Protein AF-0000000072267196 (afdb_homodimer)

Radius of gyration: 27.53 Å; Cα contacts (8 Å, |Δi|>4): 2203; chains: 2; bounding box: 63×78×70 Å

Sequence (856 aa):
MTDLLLGQVLSFTADPFLEGEAAARHESHGAVLVEDGRIAAVGSAEALRAAHPRARVTDYGQALISAGFIDAHVHYPQTAIIASWGKRLIDWLETYTFPEEMRFGDPAYAAEISGRYLDLTLAHGTTTVCSYATIHPESVDAFFEAAAARGLRAYAGKTCMDRNAPEGLRDTAESAYADSKRLLERWHGQGRLSYVITPRFSPTSTPEQLAALGALWREHPDCLMQTHLSEQLDEIEWVKALHPQARDYLDTYEAQGLLREGAVFGHAIHLAPRERARLAEAGASLVHCPTSNTFIGSGLFDMGLVAEGIRVGLATDTGGGSSFSMLRTMAAAYEIGQLRGQALHPAQLWWLATAGSARALRAEDRIGNLAPGMEADLVVVDLASTPAIAQATGRAETIWQALFPTIMMGDDRAIRAVWVNGAPAPRGMTDLLLGQVLSFTADPFLEGEAAARHESHGAVLVEDGRIAAVGSAEALRAAHPRARVTDYGQALISAGFIDAHVHYPQTAIIASWGKRLIDWLETYTFPEEMRFGDPAYAAEISGRYLDLTLAHGTTTVCSYATIHPESVDAFFEAAAARGLRAYAGKTCMDRNAPEGLRDTAESAYADSKRLLERWHGQGRLSYVITPRFSPTSTPEQLAALGALWREHPDCLMQTHLSEQLDEIEWVKALHPQARDYLDTYEAQGLLREGAVFGHAIHLAPRERARLAEAGASLVHCPTSNTFIGSGLFDMGLVAEGIRVGLATDTGGGSSFSMLRTMAAAYEIGQLRGQALHPAQLWWLATAGSARALRAEDRIGNLAPGMEADLVVVDLASTPAIAQATGRAETIWQALFPTIMMGDDRAIRAVWVNGAPAPRG

Solvent-accessible surface area (backbone atoms only — not comparable to full-atom values): 40323 Å² total; per-residue (Å²): 118,45,38,33,41,34,14,16,30,46,31,63,84,50,57,32,88,79,58,34,66,75,14,49,44,77,34,77,61,6,26,41,32,29,43,88,27,16,23,64,40,70,48,45,32,67,61,50,44,68,75,40,74,82,40,49,73,47,79,51,57,82,22,36,36,32,31,13,30,27,32,55,38,30,29,53,63,30,52,60,52,28,44,60,84,60,54,40,67,71,57,34,36,65,71,51,46,52,64,50,44,51,52,24,66,38,49,67,54,18,34,51,44,31,44,52,42,53,51,52,26,41,47,36,26,35,45,30,42,29,27,40,41,27,78,30,68,40,24,39,54,22,35,53,52,44,32,56,76,63,51,33,42,37,33,35,18,47,26,32,29,52,38,90,53,58,84,85,58,49,56,40,38,64,52,44,35,53,50,46,50,54,50,34,72,67,38,39,68,48,84,54,29,36,36,26,50,25,50,51,34,71,74,25,29,46,70,64,31,43,32,34,47,16,52,52,43,67,76,38,72,88,44,38,36,38,36,53,37,42,41,36,71,70,56,46,53,51,40,43,71,77,37,72,85,42,91,47,75,63,41,64,37,46,77,29,58,58,64,34,65,48,23,31,31,36,44,49,37,65,63,51,74,66,49,52,54,49,37,33,74,38,50,23,17,37,28,44,26,38,36,19,24,30,57,37,30,39,50,61,58,63,74,69,47,47,81,65,64,28,40,48,16,22,17,31,27,32,26,62,3,51,45,70,34,59,36,49,27,38,30,36,42,34,23,36,24,17,59,72,75,40,62,62,49,62,57,40,44,53,32,23,32,11,37,28,13,17,48,30,66,75,33,54,82,40,35,26,42,66,45,62,72,15,43,25,35,27,19,27,32,36,52,51,52,44,74,73,32,31,56,33,28,70,77,42,86,45,70,60,52,26,43,36,27,34,33,55,63,38,55,51,71,19,41,72,44,33,28,40,49,52,36,78,51,82,78,126,121,44,38,32,41,33,14,16,31,47,32,63,84,50,58,34,88,79,58,35,69,77,15,49,45,76,34,77,60,6,27,41,31,30,42,87,28,17,22,64,38,68,48,44,32,68,61,51,45,69,75,40,74,81,40,50,74,46,77,52,58,82,21,37,36,32,32,13,30,27,32,56,37,30,30,54,64,30,53,60,50,29,45,59,83,60,54,40,68,70,56,33,35,66,71,51,45,51,63,51,43,53,51,24,67,38,50,67,52,19,34,52,44,31,44,51,42,52,50,53,25,40,48,35,26,35,47,29,43,27,26,39,40,29,77,31,67,39,24,39,53,22,36,52,53,44,32,56,75,62,52,32,43,37,33,34,18,47,26,32,30,53,38,89,54,57,83,84,58,48,58,41,38,66,54,44,35,53,51,46,48,54,50,32,71,66,40,41,67,48,83,53,29,37,36,26,50,26,50,51,35,70,74,24,28,48,72,65,32,44,32,34,48,15,51,52,42,66,75,36,72,88,44,37,35,38,35,53,37,42,40,35,71,70,57,46,53,50,39,43,69,78,36,71,84,41,91,49,76,63,42,63,36,46,78,29,58,58,65,34,66,48,24,31,30,36,44,49,37,63,64,52,73,66,49,53,55,51,36,32,74,38,50,24,18,37,27,43,27,38,36,19,23,29,57,37,30,39,53,62,57,63,74,67,48,48,80,64,63,28,40,49,15,24,18,31,28,32,26,62,3,48,45,70,35,59,36,49,25,37,32,36,42,33,23,38,24,17,60,72,74,38,61,61,48,61,56,42,42,53,32,23,31,11,36,28,12,18,48,30,67,73,34,54,81,40,36,26,42,66,45,63,73,13,42,25,34,27,20,28,34,37,51,52,53,43,73,75,32,32,55,33,27,70,78,43,86,46,71,60,51,27,44,38,28,34,33,57,63,36,56,52,72,19,43,71,44,33,28,39,48,52,35,78,51,83,78,126

Secondary structure (DSSP, 8-state):
-EEEEEEEEEEESS-HHHHGGGGEEEEEEEEEEEETTEEEEEEEHHHHHHH-TTSEEEEEEEEEEEEPEEEEEEEGGGGGGTT--S--HHHHIIIIIHHHHGGGGSHHHHHHHHHHHHHHHHHTTEEEEEEE--SSHHHHHHHHHHHHHTT-EEEEE-EE--SSS-GGG---HHHHHHHHHHHHHHHTTSTTEEEEEEE--GGGS-HHHHHHHHHHHHH-TTSEEEEEES--HHHHHHHHHH-TTSSSHHHHHHTTT--STTEEEEE--S--HHHHHHHHHHT-EEEE-HHHHHHTT-----GGGGGGT-EEEE---BTTBS-S-HHHHHHHHHHHHHHTT----HHHHHHHTTHHHHHHTT-TTTSSS--TTSB--EEEE-TT-SHHHHHHHTT--SHHHHHHHHHHH--GGGEEEEEETTEEPP--/-EEEEEEEEEEESS-HHHHGGGGEEEEEEEEEEEETTEEEEEEEHHHHHHH-TTSEEEEEEEEEEEEPEEEEEEEGGGGGGTT--S--HHHHIIIIIHHHHGGGGSHHHHHHHHHHHHHHHHHTTEEEEEEE--SSHHHHHHHHHHHHHTT-EEEEE-EE--SSS-GGG---HHHHHHHHHHHHHHHTTSTTEEEEEEE--GGGS-HHHHHHHHHHHHH-TTSEEEEEES--HHHHHHHHHH-TTSSSHHHHHHTTT--STTEEEEE--S--HHHHHHHHHHT-EEEE-HHHHHHTT-----GGGGGGT-EEEE---BTTBS-S-HHHHHHHHHHHHHHTT----HHHHHHHTTHHHHHHTT-TTTSSS--TTSB--EEEE-TT-SHHHHHHHTT--SHHHHHHHHHHH--GGGEEEEEETTEEPP--

pLDDT: mean 97.45, std 3.54, range [54.38, 98.94]

Nearest PDB structures (foldseek):
  6ohb-assembly2_D  TM=9.753E-01  e=1.524E-58  Escherichia coli K-12
  6ohc-assembly1_A  TM=9.706E-01  e=4.077E-57  Escherichia coli K-12
  6ohc-assembly2_D  TM=9.686E-01  e=9.713E-57  Escherichia coli K-12
  2ood-assembly1_A-2  TM=9.700E-01  e=2.122E-53  Bradyrhizobium diazoefficiens USDA 110
  3e0l-assembly1_B  TM=8.965E-01  e=8.845E-38  Homo sapiens

Foldseek 3Di:
DKEKEWEKEKFACDACVVVNPVRIDIDQTKIFIDDQQFTADIGHPVVVCVVCVPHHYDYPYHWYKWFFFEAQEAALLLQVQFPPDDAFDLCLCQPRVQVSLLVQLDLVVLLVSLLVLVQQLVLQRHQEYAHEHAQHLSNVVSNLVNNVVQLGQYEYEYEAFADPGDPSGHDDLVCLLVSRLVSQVVFDPPRNYHYESHHAFDLGADLSNLLSSLVSCVVPVVHAYEYEFQQAPVVFVSNCVRCVPAPGRVSSNVVSNQFAARYEYERCAHDDPVRLLRNQVRQAAYEHQQQLCVRNVRAAHDPCSVVVRHQYAYHQRPNSGNGSHLLQRLQSNQVSCVVVVHRDQPSNSLQRRFQSSCVNNVNNQAGRGNDRPHRPWMWIFALCQDVVSVVQQVPPPDPRSSNVSCSNPNGSSRTPWTDRSSHTGDND/DKEKEWEKEKFACDACVVVNPVRIDIDQTKIFIFDQQFTADIGHPVVVCVVCVPHHYDYPYHWYKWFFFEAQEAALLLQVQFPPDDAFDLCLCQPRVQVSLLVQLDLVVLLVSLLVLVQQLVLQRHQEYAHEHAQHLSNVVSNLVNNVVQLGQYEYEYEAFADPGDPSRHDDLVCLLVSRLVSQVVFDPDRNYHYESHHAFDLGADLSNLLSSLVSCVVPVVHAYEYEFQQAPVVFVSNCVRCVPAPGRVSSNVVSNQFAARYEYERCAHDDPVRLLRNQVRQAAYEHQQQLCVRNVRAAHDPCSVVVRHQYAYHQRGNSGNGSHLLQRLQSNQVSCVVVVHRDQPSNSLQRRFQSSCVNNVNNQAGRGNDRPHRPWMWIFALCQDVVSVVQQVPPPDPRSSNVSCSNPNGSSRTPWTDRSSHTGDND

Organism: Cereibacter sphaeroides (strain ATCC 17023 / DSM 158 / JCM 6121 / CCUG 31486 / LMG 2827 / NBRC 12203 / NCIMB 8253 / ATH 2.4.1.) (NCBI:txid272943)

Structure (mmCIF, N/CA/C/O backbone):
data_AF-0000000072267196-model_v1
#
loop_
_entity.id
_entity.type
_entity.pdbx_description
1 polymer 'Guanine deaminase'
#
loop_
_atom_site.group_PDB
_atom_site.id
_atom_site.type_symbol
_atom_site.label_atom_id
_atom_site.label_alt_id
_atom_site.label_comp_id
_atom_site.label_asym_id
_atom_site.label_entity_id
_atom_site.label_seq_id
_atom_site.pdbx_PDB_ins_code
_atom_site.Cartn_x
_atom_site.Cartn_y
_atom_site.Cartn_z
_atom_site.occupancy
_atom_site.B_iso_or_equiv
_atom_site.auth_seq_id
_atom_site.auth_comp_id
_atom_site.auth_asym_id
_atom_site.auth_atom_id
_atom_site.pdbx_PDB_model_num
ATOM 1 N N . MET A 1 1 ? -4.094 -38.875 11.711 1 75.25 1 MET A N 1
ATOM 2 C CA . MET A 1 1 ? -4.465 -37.969 12.773 1 75.25 1 MET A CA 1
ATOM 3 C C . MET A 1 1 ? -5.438 -36.906 12.258 1 75.25 1 MET A C 1
ATOM 5 O O . MET A 1 1 ? -5.312 -36.438 11.125 1 75.25 1 MET A O 1
ATOM 9 N N . THR A 1 2 ? -6.559 -36.812 12.867 1 94 2 THR A N 1
ATOM 10 C CA . THR A 1 2 ? -7.672 -35.938 12.516 1 94 2 THR A CA 1
ATOM 11 C C . THR A 1 2 ? -7.621 -34.656 13.336 1 94 2 THR A C 1
ATOM 13 O O . THR A 1 2 ? -7.512 -34.688 14.562 1 94 2 THR A O 1
ATOM 16 N N . ASP A 1 3 ? -7.426 -33.531 12.688 1 98.38 3 ASP A N 1
ATOM 17 C CA . ASP A 1 3 ? -7.383 -32.219 13.336 1 98.38 3 ASP A CA 1
ATOM 18 C C . ASP A 1 3 ? -8.68 -31.453 13.102 1 98.38 3 ASP A C 1
ATOM 20 O O . ASP A 1 3 ? -9.227 -31.469 12 1 98.38 3 ASP A O 1
ATOM 24 N N . LEU A 1 4 ? -9.188 -30.906 14.141 1 98.81 4 LEU A N 1
ATOM 25 C CA . LEU A 1 4 ? -10.344 -30.031 14.055 1 98.81 4 LEU A CA 1
ATOM 26 C C . LEU A 1 4 ? -9.969 -28.594 14.398 1 98.81 4 LEU A C 1
ATOM 28 O O . LEU A 1 4 ? -9.602 -28.297 15.539 1 98.81 4 LEU A O 1
ATOM 32 N N . LEU A 1 5 ? -9.961 -27.703 13.445 1 98.88 5 LEU A N 1
ATOM 33 C CA . LEU A 1 5 ? -9.609 -26.297 13.609 1 98.88 5 LEU A CA 1
ATOM 34 C C . LEU A 1 5 ? -10.852 -25.453 13.805 1 98.88 5 LEU A C 1
ATOM 36 O O . LEU A 1 5 ? -11.727 -25.406 12.93 1 98.88 5 LEU A O 1
ATOM 40 N N . LEU A 1 6 ? -10.969 -24.828 14.93 1 98.81 6 LEU A N 1
ATOM 41 C CA . LEU A 1 6 ? -12.125 -24 15.242 1 98.81 6 LEU A CA 1
ATOM 42 C C . LEU A 1 6 ? -11.82 -22.531 15 1 98.81 6 LEU A C 1
ATOM 44 O O . LEU A 1 6 ? -10.695 -22.078 15.227 1 98.81 6 LEU A O 1
ATOM 48 N N . GLY A 1 7 ? -12.734 -21.719 14.547 1 98.75 7 GLY A N 1
ATOM 49 C CA . GLY A 1 7 ? -12.68 -20.281 14.289 1 98.75 7 GLY A CA 1
ATOM 50 C C . GLY A 1 7 ? -13.789 -19.812 13.367 1 98.75 7 GLY A C 1
ATOM 51 O O . GLY A 1 7 ? -14.742 -20.547 13.102 1 98.75 7 GLY A O 1
ATOM 52 N N . GLN A 1 8 ? -13.742 -18.578 13.008 1 98.81 8 GLN A N 1
ATOM 53 C CA . GLN A 1 8 ? -14.562 -18.188 11.867 1 98.81 8 GLN A CA 1
ATOM 54 C C . GLN A 1 8 ? -14.102 -18.891 10.594 1 98.81 8 GLN A C 1
ATOM 56 O O . GLN A 1 8 ? -12.906 -19.156 10.422 1 98.81 8 GLN A O 1
ATOM 61 N N . VAL A 1 9 ? -15.016 -19.25 9.742 1 98.88 9 VAL A N 1
ATOM 62 C CA . VAL A 1 9 ? -14.648 -19.953 8.516 1 98.88 9 VAL A CA 1
ATOM 63 C C . VAL A 1 9 ? -15.219 -19.219 7.309 1 98.88 9 VAL A C 1
ATOM 65 O O . VAL A 1 9 ? -16.406 -18.844 7.301 1 98.88 9 VAL A O 1
ATOM 68 N N . LEU A 1 10 ? -14.406 -18.906 6.352 1 98.88 10 LEU A N 1
ATOM 69 C CA . LEU A 1 10 ? -14.828 -18.281 5.113 1 98.88 10 LEU A CA 1
ATOM 70 C C . LEU A 1 10 ? -14.57 -19.188 3.916 1 98.88 10 LEU A C 1
ATOM 72 O O . LEU A 1 10 ? -13.445 -19.641 3.713 1 98.88 10 LEU A O 1
ATOM 76 N N . SER A 1 11 ? -15.539 -19.547 3.16 1 98.81 11 SER A N 1
ATOM 77 C CA . SER A 1 11 ? -15.477 -20.312 1.923 1 98.81 11 SER A CA 1
ATOM 78 C C . SER A 1 11 ? -16.359 -19.703 0.845 1 98.81 11 SER A C 1
ATOM 80 O O . SER A 1 11 ? -17.047 -18.703 1.089 1 98.81 11 SER A O 1
ATOM 82 N N . PHE A 1 12 ? -16.234 -20.188 -0.393 1 98.69 12 PHE A N 1
ATOM 83 C CA . PHE A 1 12 ? -17.016 -19.672 -1.508 1 98.69 12 PHE A CA 1
ATOM 84 C C . PHE A 1 12 ? -17.844 -20.781 -2.148 1 98.69 12 PHE A C 1
ATOM 86 O O . PHE A 1 12 ? -17.359 -21.891 -2.318 1 98.69 12 PHE A O 1
ATOM 93 N N . THR A 1 13 ? -19.062 -20.484 -2.469 1 97.75 13 THR A N 1
ATOM 94 C CA . THR A 1 13 ? -19.938 -21.438 -3.146 1 97.75 13 THR A CA 1
ATOM 95 C C . THR A 1 13 ? -20.109 -21.062 -4.617 1 97.75 13 THR A C 1
ATOM 97 O O . THR A 1 13 ? -20.641 -21.844 -5.402 1 97.75 13 THR A O 1
ATOM 100 N N . ALA A 1 14 ? -19.688 -19.891 -4.961 1 97.25 14 ALA A N 1
ATOM 101 C CA . ALA A 1 14 ? -19.734 -19.375 -6.328 1 97.25 14 ALA A CA 1
ATOM 102 C C . ALA A 1 14 ? -18.75 -18.219 -6.523 1 97.25 14 ALA A C 1
ATOM 104 O O . ALA A 1 14 ? -18.016 -17.859 -5.598 1 97.25 14 ALA A O 1
ATOM 105 N N . ASP A 1 15 ? -18.672 -17.734 -7.738 1 97.19 15 ASP A N 1
ATOM 106 C CA . ASP A 1 15 ? -17.812 -16.594 -8.094 1 97.19 15 ASP A CA 1
ATOM 107 C C . ASP A 1 15 ? -18.469 -15.273 -7.676 1 97.19 15 ASP A C 1
ATOM 109 O O . ASP A 1 15 ? -19.5 -14.883 -8.219 1 97.19 15 ASP A O 1
ATOM 113 N N . PRO A 1 16 ? -17.828 -14.586 -6.727 1 98 16 PRO A N 1
ATOM 114 C CA . PRO A 1 16 ? -18.453 -13.344 -6.25 1 98 16 PRO A CA 1
ATOM 115 C C . PRO A 1 16 ? -18.484 -12.25 -7.32 1 98 16 PRO A C 1
ATOM 117 O O . PRO A 1 16 ? -19.172 -11.25 -7.16 1 98 16 PRO A O 1
ATOM 120 N N . PHE A 1 17 ? -17.688 -12.328 -8.383 1 97.25 17 PHE A N 1
ATOM 121 C CA . PHE A 1 17 ? -17.781 -11.383 -9.492 1 97.25 17 PHE A CA 1
ATOM 122 C C . PHE A 1 17 ? -19.078 -11.578 -10.258 1 97.25 17 PHE A C 1
ATOM 124 O O . PHE A 1 17 ? -19.562 -10.656 -10.93 1 97.25 17 PHE A O 1
ATOM 131 N N . LEU A 1 18 ? -19.609 -12.742 -10.164 1 95.12 18 LEU A N 1
ATOM 132 C CA . LEU A 1 18 ? -20.828 -13.062 -10.891 1 95.12 18 LEU A CA 1
ATOM 133 C C . LEU A 1 18 ? -22.047 -13 -9.961 1 95.12 18 LEU A C 1
ATOM 135 O O . LEU A 1 18 ? -23.109 -12.523 -10.359 1 95.12 18 LEU A O 1
ATOM 139 N N . GLU A 1 19 ? -21.875 -13.461 -8.664 1 96 19 GLU A N 1
ATOM 140 C CA . GLU A 1 19 ? -23.016 -13.656 -7.785 1 96 19 GLU A CA 1
ATOM 141 C C . GLU A 1 19 ? -23 -12.672 -6.621 1 96 19 GLU A C 1
ATOM 143 O O . GLU A 1 19 ? -23.891 -12.695 -5.77 1 96 19 GLU A O 1
ATOM 148 N N . GLY A 1 20 ? -22.016 -11.828 -6.594 1 95.62 20 GLY A N 1
ATOM 149 C CA . GLY A 1 20 ? -21.922 -10.875 -5.504 1 95.62 20 GLY A CA 1
ATOM 150 C C . GLY A 1 20 ? -21.469 -11.492 -4.199 1 95.62 20 GLY A C 1
ATOM 151 O O . GLY A 1 20 ? -20.938 -12.609 -4.191 1 95.62 20 GLY A O 1
ATOM 152 N N . GLU A 1 21 ? -21.578 -10.789 -3.139 1 94.19 21 GLU A N 1
ATOM 153 C CA . GLU A 1 21 ? -21.062 -11.195 -1.838 1 94.19 21 GLU A CA 1
ATOM 154 C C . GLU A 1 21 ? -21.766 -12.453 -1.334 1 94.19 21 GLU A C 1
ATOM 156 O O . GLU A 1 21 ? -21.234 -13.172 -0.49 1 94.19 21 GLU A O 1
ATOM 161 N N . ALA A 1 22 ? -22.938 -12.742 -1.891 1 95.62 22 ALA A N 1
ATOM 162 C CA . ALA A 1 22 ? -23.672 -13.93 -1.474 1 95.62 22 ALA A CA 1
ATOM 163 C C . ALA A 1 22 ? -22.938 -15.203 -1.881 1 95.62 22 ALA A C 1
ATOM 165 O O . ALA A 1 22 ? -23.234 -16.281 -1.371 1 95.62 22 ALA A O 1
ATOM 166 N N . ALA A 1 23 ? -21.984 -15.031 -2.754 1 98 23 ALA A N 1
ATOM 167 C CA . ALA A 1 23 ? -21.156 -16.156 -3.178 1 98 23 ALA A CA 1
ATOM 168 C C . ALA A 1 23 ? -20.281 -16.656 -2.031 1 98 23 ALA A C 1
ATOM 170 O O . ALA A 1 23 ? -19.828 -17.812 -2.045 1 98 23 ALA A O 1
ATOM 171 N N . ALA A 1 24 ? -20.031 -15.812 -1.017 1 98.25 24 ALA A N 1
ATOM 172 C CA . ALA A 1 24 ? -19.203 -16.172 0.129 1 98.25 24 ALA A CA 1
ATOM 173 C C . ALA A 1 24 ? -20.047 -16.75 1.258 1 98.25 24 ALA A C 1
ATOM 175 O O . ALA A 1 24 ? -21.172 -16.297 1.496 1 98.25 24 ALA A O 1
ATOM 176 N N . ARG A 1 25 ? -19.547 -17.734 1.898 1 98 25 ARG A N 1
ATOM 177 C CA . ARG A 1 25 ? -20.156 -18.328 3.092 1 98 25 ARG A CA 1
ATOM 178 C C . ARG A 1 25 ? -19.281 -18.094 4.32 1 98 25 ARG A C 1
ATOM 180 O O . ARG A 1 25 ? -18.125 -18.516 4.352 1 98 25 ARG A O 1
ATOM 187 N N . HIS A 1 26 ? -19.828 -17.453 5.277 1 98.5 26 HIS A N 1
ATOM 188 C CA . HIS A 1 26 ? -19.141 -17.156 6.531 1 98.5 26 HIS A CA 1
ATOM 189 C C . HIS A 1 26 ? -19.797 -17.875 7.703 1 98.5 26 HIS A C 1
ATOM 191 O O . HIS A 1 26 ? -21 -17.703 7.938 1 98.5 26 HIS A O 1
ATOM 197 N N . GLU A 1 27 ? -19.078 -18.719 8.32 1 98.19 27 GLU A N 1
ATOM 198 C CA . GLU A 1 27 ? -19.484 -19.312 9.586 1 98.19 27 GLU A CA 1
ATOM 199 C C . GLU A 1 27 ? -18.766 -18.672 10.766 1 98.19 27 GLU A C 1
ATOM 201 O O . GLU A 1 27 ? -17.562 -18.875 10.961 1 98.19 27 GLU A O 1
ATOM 206 N N . SER A 1 28 ? -19.484 -17.922 11.594 1 98 28 SER A N 1
ATOM 207 C CA . SER A 1 28 ? -18.875 -17.141 12.664 1 98 28 SER A CA 1
ATOM 208 C C . SER A 1 28 ? -18.281 -18.047 13.734 1 98 28 SER A C 1
ATOM 210 O O . SER A 1 28 ? -17.312 -17.672 14.406 1 98 28 SER A O 1
ATOM 212 N N . HIS A 1 29 ? -18.875 -19.172 13.93 1 98.31 29 HIS A N 1
ATOM 213 C CA . HIS A 1 29 ? -18.375 -20.219 14.812 1 98.31 29 HIS A CA 1
ATOM 214 C C . HIS A 1 29 ? -18.25 -21.547 14.078 1 98.31 29 HIS A C 1
ATOM 216 O O . HIS A 1 29 ? -19 -22.484 14.352 1 98.31 29 HIS A O 1
ATOM 222 N N . GLY A 1 30 ? -17.203 -21.562 13.203 1 98.75 30 GLY A N 1
ATOM 223 C CA . GLY A 1 30 ? -17.062 -22.703 12.305 1 98.75 30 GLY A CA 1
ATOM 224 C C . GLY A 1 30 ? -15.883 -23.594 12.656 1 98.75 30 GLY A C 1
ATOM 225 O O . GLY A 1 30 ? -15.242 -23.406 13.695 1 98.75 30 GLY A O 1
ATOM 226 N N . ALA A 1 31 ? -15.773 -24.562 11.812 1 98.81 31 ALA A N 1
ATOM 227 C CA . ALA A 1 31 ? -14.664 -25.5 11.977 1 98.81 31 ALA A CA 1
ATOM 228 C C . ALA A 1 31 ? -14.289 -26.141 10.641 1 98.81 31 ALA A C 1
ATOM 230 O O . ALA A 1 31 ? -15.117 -26.234 9.734 1 98.81 31 ALA A O 1
ATOM 231 N N . VAL A 1 32 ? -13.07 -26.516 10.531 1 98.94 32 VAL A N 1
ATOM 232 C CA . VAL A 1 32 ? -12.531 -27.281 9.414 1 98.94 32 VAL A CA 1
ATOM 233 C C . VAL A 1 32 ? -11.914 -28.578 9.938 1 98.94 32 VAL A C 1
ATOM 235 O O . VAL A 1 32 ? -11.016 -28.547 10.781 1 98.94 32 VAL A O 1
ATOM 238 N N . LEU A 1 33 ? -12.461 -29.703 9.477 1 98.81 33 LEU A N 1
ATOM 239 C CA . LEU A 1 33 ? -11.898 -31 9.797 1 98.81 33 LEU A CA 1
ATOM 240 C C . LEU A 1 33 ? -10.836 -31.406 8.781 1 98.81 33 LEU A C 1
ATOM 242 O O . LEU A 1 33 ? -11.102 -31.422 7.574 1 98.81 33 LEU A O 1
ATOM 246 N N . VAL A 1 34 ? -9.641 -31.688 9.234 1 98.75 34 VAL A N 1
ATOM 247 C CA . VAL A 1 34 ? -8.523 -32.062 8.367 1 98.75 34 VAL A CA 1
ATOM 248 C C . VAL A 1 34 ? -8.117 -33.5 8.641 1 98.75 34 VAL A C 1
ATOM 250 O O . VAL A 1 34 ? -7.891 -33.875 9.789 1 98.75 34 VAL A O 1
ATOM 253 N N . GLU A 1 35 ? -8.078 -34.25 7.625 1 97.75 35 GLU A N 1
ATOM 254 C CA . GLU A 1 35 ? -7.656 -35.656 7.688 1 97.75 35 GLU A CA 1
ATOM 255 C C . GLU A 1 35 ? -6.723 -36 6.531 1 97.75 35 GLU A C 1
ATOM 257 O O . GLU A 1 35 ? -7.062 -35.812 5.367 1 97.75 35 GLU A O 1
ATOM 262 N N . ASP A 1 36 ? -5.535 -36.531 6.832 1 96.38 36 ASP A N 1
ATOM 263 C CA . ASP A 1 36 ? -4.582 -37.031 5.848 1 96.38 36 ASP A CA 1
ATOM 264 C C . ASP A 1 36 ? -4.281 -35.969 4.785 1 96.38 36 ASP A C 1
ATOM 266 O O . ASP A 1 36 ? -4.379 -36.25 3.588 1 96.38 36 ASP A O 1
ATOM 270 N N . GLY A 1 37 ? -4.121 -34.75 5.25 1 97.38 37 GLY A N 1
ATOM 271 C CA . GLY A 1 37 ? -3.686 -33.656 4.375 1 97.38 37 GLY A CA 1
ATOM 272 C C . GLY A 1 37 ? -4.82 -33.031 3.602 1 97.38 37 GLY A C 1
ATOM 273 O O . GLY A 1 37 ? -4.602 -32.094 2.818 1 97.38 37 GLY A O 1
ATOM 274 N N . ARG A 1 38 ? -6.078 -33.469 3.867 1 98.38 38 ARG A N 1
ATOM 275 C CA . ARG A 1 38 ? -7.23 -33 3.115 1 98.38 38 ARG A CA 1
ATOM 276 C C . ARG A 1 38 ? -8.312 -32.469 4.051 1 98.38 38 ARG A C 1
ATOM 278 O O . ARG A 1 38 ? -8.352 -32.812 5.23 1 98.38 38 ARG A O 1
ATOM 285 N N . ILE A 1 39 ? -9.07 -31.609 3.506 1 98.81 39 ILE A N 1
ATOM 286 C CA . ILE A 1 39 ? -10.258 -31.156 4.219 1 98.81 39 ILE A CA 1
ATOM 287 C C . ILE A 1 39 ? -11.336 -32.25 4.172 1 98.81 39 ILE A C 1
ATOM 289 O O . ILE A 1 39 ? -11.773 -32.656 3.092 1 98.81 39 ILE A O 1
ATOM 293 N N . ALA A 1 40 ? -11.695 -32.719 5.324 1 98.69 40 ALA A N 1
ATOM 294 C CA . ALA A 1 40 ? -12.688 -33.781 5.383 1 98.69 40 ALA A CA 1
ATOM 295 C C . ALA A 1 40 ? -14.094 -33.219 5.512 1 98.69 40 ALA A C 1
ATOM 297 O O . ALA A 1 40 ? -15.055 -33.812 5.008 1 98.69 40 ALA A O 1
ATOM 298 N N . ALA A 1 41 ? -14.18 -32.094 6.227 1 98.56 41 ALA A N 1
ATOM 299 C CA . ALA A 1 41 ? -15.484 -31.469 6.434 1 98.56 41 ALA A CA 1
ATOM 300 C C . ALA A 1 41 ? -15.32 -30 6.844 1 98.56 41 ALA A C 1
ATOM 302 O O . ALA A 1 41 ? -14.297 -29.625 7.414 1 98.56 41 ALA A O 1
ATOM 303 N N . VAL A 1 42 ? -16.281 -29.234 6.504 1 98.69 42 VAL A N 1
ATOM 304 C CA . VAL A 1 42 ? -16.406 -27.844 6.93 1 98.69 42 VAL A CA 1
ATOM 305 C C . VAL A 1 42 ? -17.828 -27.594 7.461 1 98.69 42 VAL A C 1
ATOM 307 O O . VAL A 1 42 ? -18.797 -28.094 6.887 1 98.69 42 VAL A O 1
ATOM 310 N N . GLY A 1 43 ? -17.953 -26.953 8.57 1 98 43 GLY A N 1
ATOM 311 C CA . GLY A 1 43 ? -19.281 -26.688 9.125 1 98 43 GLY A CA 1
ATOM 312 C C . GLY A 1 43 ? -19.219 -25.984 10.469 1 98 43 GLY A C 1
ATOM 313 O O . GLY A 1 43 ? -18.234 -25.328 10.789 1 98 43 GLY A O 1
ATOM 314 N N . SER A 1 44 ? -20.281 -26.047 11.234 1 98.12 44 SER A N 1
ATOM 315 C CA . SER A 1 44 ? -20.312 -25.422 12.547 1 98.12 44 SER A CA 1
ATOM 316 C C . SER A 1 44 ? -19.391 -26.141 13.531 1 98.12 44 SER A C 1
ATOM 318 O O . SER A 1 44 ? -19.281 -27.375 13.484 1 98.12 44 SER A O 1
ATOM 320 N N . ALA A 1 45 ? -18.797 -25.375 14.328 1 98.31 45 ALA A N 1
ATOM 321 C CA . ALA A 1 45 ? -17.906 -25.938 15.336 1 98.31 45 ALA A CA 1
ATOM 322 C C . ALA A 1 45 ? -18.625 -26.969 16.203 1 98.31 45 ALA A C 1
ATOM 324 O O . ALA A 1 45 ? -18.094 -28.047 16.469 1 98.31 45 ALA A O 1
ATOM 325 N N . GLU A 1 46 ? -19.828 -26.656 16.594 1 98 46 GLU A N 1
ATOM 326 C CA . GLU A 1 46 ? -20.594 -27.531 17.453 1 98 46 GLU A CA 1
ATOM 327 C C . GLU A 1 46 ? -20.875 -28.875 16.781 1 98 46 GLU A C 1
ATOM 329 O O . GLU A 1 46 ? -20.641 -29.938 17.375 1 98 46 GLU A O 1
ATOM 334 N N . ALA A 1 47 ? -21.328 -28.828 15.562 1 98.31 47 ALA A N 1
ATOM 335 C CA . ALA A 1 47 ? -21.688 -30.047 14.828 1 98.31 47 ALA A CA 1
ATOM 336 C C . ALA A 1 47 ? -20.469 -30.922 14.586 1 98.31 47 ALA A C 1
ATOM 338 O O . ALA A 1 47 ? -20.531 -32.156 14.781 1 98.31 47 ALA A O 1
ATOM 339 N N . LEU A 1 48 ? -19.375 -30.359 14.203 1 98.38 48 LEU A N 1
ATOM 340 C CA . LEU A 1 48 ? -18.203 -31.141 13.852 1 98.38 48 LEU A CA 1
ATOM 341 C C . LEU A 1 48 ? -17.516 -31.688 15.094 1 98.38 48 LEU A C 1
ATOM 343 O O . LEU A 1 48 ? -16.938 -32.781 15.07 1 98.38 48 LEU A O 1
ATOM 347 N N . ARG A 1 49 ? -17.547 -30.891 16.156 1 97.44 49 ARG A N 1
ATOM 348 C CA . ARG A 1 49 ? -17.016 -31.391 17.422 1 97.44 49 ARG A CA 1
ATOM 349 C C . ARG A 1 49 ? -17.781 -32.625 17.906 1 97.44 49 ARG A C 1
ATOM 351 O O . ARG A 1 49 ? -17.188 -33.562 18.391 1 97.44 49 ARG A O 1
ATOM 358 N N . ALA A 1 50 ? -19.062 -32.531 17.797 1 98.06 50 ALA A N 1
ATOM 359 C CA . ALA A 1 50 ? -19.906 -33.656 18.219 1 98.06 50 ALA A CA 1
ATOM 360 C C . ALA A 1 50 ? -19.672 -34.875 17.344 1 98.06 50 ALA A C 1
ATOM 362 O O . ALA A 1 50 ? -19.672 -36 17.844 1 98.06 50 ALA A O 1
ATOM 363 N N . ALA A 1 51 ? -19.5 -34.688 16.109 1 98 51 ALA A N 1
ATOM 364 C CA . ALA A 1 51 ? -19.359 -35.781 15.141 1 98 51 ALA A CA 1
ATOM 365 C C . ALA A 1 51 ? -17.984 -36.406 15.227 1 98 51 ALA A C 1
ATOM 367 O O . ALA A 1 51 ? -17.797 -37.562 14.875 1 98 51 ALA A O 1
ATOM 368 N N . HIS A 1 52 ? -17.016 -35.594 15.703 1 97.75 52 HIS A N 1
ATOM 369 C CA . HIS A 1 52 ? -15.633 -36.094 15.758 1 97.75 52 HIS A CA 1
ATOM 370 C C . HIS A 1 52 ? -15.023 -35.844 17.141 1 97.75 52 HIS A C 1
ATOM 372 O O . HIS A 1 52 ? -14.039 -35.094 17.266 1 97.75 52 HIS A O 1
ATOM 378 N N . PRO A 1 53 ? -15.43 -36.5 18.125 1 96.19 53 PRO A N 1
ATOM 379 C CA . PRO A 1 53 ? -15.031 -36.219 19.516 1 96.19 53 PRO A CA 1
ATOM 380 C C . PRO A 1 53 ? -13.57 -36.562 19.781 1 96.19 53 PRO A C 1
ATOM 382 O O . PRO A 1 53 ? -13.008 -36.125 20.781 1 96.19 53 PRO A O 1
ATOM 385 N N . ARG A 1 54 ? -12.961 -37.312 18.938 1 96.69 54 ARG A N 1
ATOM 386 C CA . ARG A 1 54 ? -11.594 -37.75 19.203 1 96.69 54 ARG A CA 1
ATOM 387 C C . ARG A 1 54 ? -10.594 -36.906 18.422 1 96.69 54 ARG A C 1
ATOM 389 O O . ARG A 1 54 ? -9.383 -37.062 18.562 1 96.69 54 ARG A O 1
ATOM 396 N N . ALA A 1 55 ? -11.109 -36 17.578 1 97.62 55 ALA A N 1
ATOM 397 C CA . ALA A 1 55 ? -10.219 -35.156 16.797 1 97.62 55 ALA A CA 1
ATOM 398 C C . ALA A 1 55 ? -9.398 -34.219 17.703 1 97.62 55 ALA A C 1
ATOM 400 O O . ALA A 1 55 ? -9.883 -33.781 18.75 1 97.62 55 ALA A O 1
ATOM 401 N N . ARG A 1 56 ? -8.094 -34 17.359 1 97.94 56 ARG A N 1
ATOM 402 C CA . ARG A 1 56 ? -7.285 -33 18.047 1 97.94 56 ARG A CA 1
ATOM 403 C C . ARG A 1 56 ? -7.785 -31.594 17.719 1 97.94 56 ARG A C 1
ATOM 405 O O . ARG A 1 56 ? -7.785 -31.188 16.547 1 97.94 56 ARG A O 1
ATOM 412 N N . VAL A 1 57 ? -8.172 -30.844 18.75 1 98.25 57 VAL A N 1
ATOM 413 C CA . VAL A 1 57 ? -8.836 -29.562 18.547 1 98.25 57 VAL A CA 1
ATOM 414 C C . VAL A 1 57 ? -7.82 -28.422 18.672 1 98.25 57 VAL A C 1
ATOM 416 O O . VAL A 1 57 ? -7.039 -28.391 19.625 1 98.25 57 VAL A O 1
ATOM 419 N N . THR A 1 58 ? -7.684 -27.578 17.734 1 98.56 58 THR A N 1
ATOM 420 C CA . THR A 1 58 ? -7.027 -26.281 17.812 1 98.56 58 THR A CA 1
ATOM 421 C C . THR A 1 58 ? -8.047 -25.156 17.688 1 98.56 58 THR A C 1
ATOM 423 O O . THR A 1 58 ? -8.711 -25.031 16.656 1 98.56 58 THR A O 1
ATOM 426 N N . ASP A 1 59 ? -8.203 -24.344 18.719 1 98.69 59 ASP A N 1
ATOM 427 C CA . ASP A 1 59 ? -9.188 -23.266 18.766 1 98.69 59 ASP A CA 1
ATOM 428 C C . ASP A 1 59 ? -8.531 -21.922 18.484 1 98.69 59 ASP A C 1
ATOM 430 O O . ASP A 1 59 ? -7.734 -21.438 19.297 1 98.69 59 ASP A O 1
ATOM 434 N N . TYR A 1 60 ? -8.938 -21.344 17.328 1 98.62 60 TYR A N 1
ATOM 435 C CA . TYR A 1 60 ? -8.352 -20.078 16.938 1 98.62 60 TYR A CA 1
ATOM 436 C C . TYR A 1 60 ? -9.25 -18.906 17.359 1 98.62 60 TYR A C 1
ATOM 438 O O . TYR A 1 60 ? -8.992 -17.766 16.984 1 98.62 60 TYR A O 1
ATOM 446 N N . GLY A 1 61 ? -10.242 -19.203 18.109 1 98.06 61 GLY A N 1
ATOM 447 C CA . GLY A 1 61 ? -11.125 -18.156 18.609 1 98.06 61 GLY A CA 1
ATOM 448 C C . GLY A 1 61 ? -11.844 -17.391 17.516 1 98.06 61 GLY A C 1
ATOM 449 O O . GLY A 1 61 ? -12.5 -18 16.656 1 98.06 61 GLY A O 1
ATOM 450 N N . GLN A 1 62 ? -11.594 -16.031 17.422 1 97.38 62 GLN A N 1
ATOM 451 C CA . GLN A 1 62 ? -12.305 -15.18 16.484 1 97.38 62 GLN A CA 1
ATOM 452 C C . GLN A 1 62 ? -11.508 -15 15.188 1 97.38 62 GLN A C 1
ATOM 454 O O . GLN A 1 62 ? -11.922 -14.25 14.297 1 97.38 62 GLN A O 1
ATOM 459 N N . ALA A 1 63 ? -10.383 -15.656 15.117 1 98.69 63 ALA A N 1
ATOM 460 C CA . ALA A 1 63 ? -9.609 -15.562 13.883 1 98.69 63 ALA A CA 1
ATOM 461 C C . ALA A 1 63 ? -10.344 -16.219 12.719 1 98.69 63 ALA A C 1
ATOM 463 O O . ALA A 1 63 ? -11.234 -17.047 12.93 1 98.69 63 ALA A O 1
ATOM 464 N N . LEU A 1 64 ? -10.023 -15.797 11.547 1 98.94 64 LEU A N 1
ATOM 465 C CA . LEU A 1 64 ? -10.68 -16.266 10.328 1 98.94 64 LEU A CA 1
ATOM 466 C C . LEU A 1 64 ? -9.867 -17.359 9.656 1 98.94 64 LEU A C 1
ATOM 468 O O . LEU A 1 64 ? -8.711 -17.156 9.289 1 98.94 64 LEU A O 1
ATOM 472 N N . ILE A 1 65 ? -10.445 -18.547 9.508 1 98.94 65 ILE A N 1
ATOM 473 C CA . ILE A 1 65 ? -9.852 -19.641 8.758 1 98.94 65 ILE A CA 1
ATOM 474 C C . ILE A 1 65 ? -10.305 -19.578 7.301 1 98.94 65 ILE A C 1
ATOM 476 O O . ILE A 1 65 ? -11.508 -19.5 7.02 1 98.94 65 ILE A O 1
ATOM 480 N N . SER A 1 66 ? -9.406 -19.562 6.363 1 98.88 66 SER A N 1
ATOM 481 C CA . SER A 1 66 ? -9.633 -19.516 4.922 1 98.88 66 SER A CA 1
ATOM 482 C C . SER A 1 66 ? -8.656 -20.422 4.176 1 98.88 66 SER A C 1
ATOM 484 O O . SER A 1 66 ? -7.75 -21 4.781 1 98.88 66 SER A O 1
ATOM 486 N N . ALA A 1 67 ? -8.984 -20.672 2.881 1 98.94 67 ALA A N 1
ATOM 487 C CA . ALA A 1 67 ? -7.957 -21.281 2.043 1 98.94 67 ALA A CA 1
ATOM 488 C C . ALA A 1 67 ? -6.676 -20.438 2.057 1 98.94 67 ALA A C 1
ATOM 490 O O . ALA A 1 67 ? -6.727 -19.219 2.199 1 98.94 67 ALA A O 1
ATOM 491 N N . GLY A 1 68 ? -5.516 -21.141 2.02 1 98.88 68 GLY A N 1
ATOM 492 C CA . GLY A 1 68 ? -4.262 -20.422 1.89 1 98.88 68 GLY A CA 1
ATOM 493 C C . GLY A 1 68 ? -4.207 -19.531 0.657 1 98.88 68 GLY A C 1
ATOM 494 O O . GLY A 1 68 ? -4.832 -19.844 -0.36 1 98.88 68 GLY A O 1
ATOM 495 N N . PHE A 1 69 ? -3.504 -18.422 0.74 1 98.94 69 PHE A N 1
ATOM 496 C CA . PHE A 1 69 ? -3.4 -17.516 -0.404 1 98.94 69 PHE A CA 1
ATOM 497 C C . PHE A 1 69 ? -2.621 -18.172 -1.538 1 98.94 69 PHE A C 1
ATOM 499 O O . PHE A 1 69 ? -1.72 -18.984 -1.295 1 98.94 69 PHE A O 1
ATOM 506 N N . ILE A 1 70 ? -2.98 -17.859 -2.748 1 98.94 70 ILE A N 1
ATOM 507 C CA . ILE A 1 70 ? -2.33 -18.344 -3.961 1 98.94 70 ILE A CA 1
ATOM 508 C C . ILE A 1 70 ? -1.75 -17.156 -4.738 1 98.94 70 ILE A C 1
ATOM 510 O O . ILE A 1 70 ? -2.475 -16.234 -5.102 1 98.94 70 ILE A O 1
ATOM 514 N N . ASP A 1 71 ? -0.479 -17.156 -4.906 1 98.94 71 ASP A N 1
ATOM 515 C CA . ASP A 1 71 ? 0.236 -16.156 -5.699 1 98.94 71 ASP A CA 1
ATOM 516 C C . ASP A 1 71 ? 0.493 -16.672 -7.113 1 98.94 71 ASP A C 1
ATOM 518 O O . ASP A 1 71 ? 1.465 -17.391 -7.355 1 98.94 71 ASP A O 1
ATOM 522 N N . ALA A 1 72 ? -0.253 -16.188 -8.109 1 98.94 72 ALA A N 1
ATOM 523 C CA . ALA A 1 72 ? -0.395 -16.875 -9.391 1 98.94 72 ALA A CA 1
ATOM 524 C C . ALA A 1 72 ? 0.682 -16.438 -10.375 1 98.94 72 ALA A C 1
ATOM 526 O O . ALA A 1 72 ? 0.768 -16.953 -11.492 1 98.94 72 ALA A O 1
ATOM 527 N N . HIS A 1 73 ? 1.535 -15.5 -10.023 1 98.88 73 HIS A N 1
ATOM 528 C CA . HIS A 1 73 ? 2.584 -14.992 -10.906 1 98.88 73 HIS A CA 1
ATOM 529 C C . HIS A 1 73 ? 3.699 -14.328 -10.102 1 98.88 73 HIS A C 1
ATOM 531 O O . HIS A 1 73 ? 3.527 -13.219 -9.594 1 98.88 73 HIS A O 1
ATOM 537 N N . VAL A 1 74 ? 4.871 -14.984 -10.062 1 98.69 74 VAL A N 1
ATOM 538 C CA . VAL A 1 74 ? 5.969 -14.414 -9.289 1 98.69 74 VAL A CA 1
ATOM 539 C C . VAL A 1 74 ? 7.301 -14.758 -9.945 1 98.69 74 VAL A C 1
ATOM 541 O O . VAL A 1 74 ? 7.363 -15.641 -10.812 1 98.69 74 VAL A O 1
ATOM 544 N N . HIS A 1 75 ? 8.305 -14.016 -9.68 1 98.62 75 HIS A N 1
ATOM 545 C CA . HIS A 1 75 ? 9.711 -14.289 -9.984 1 98.62 75 HIS A CA 1
ATOM 546 C C . HIS A 1 75 ? 10.523 -14.477 -8.711 1 98.62 75 HIS A C 1
ATOM 548 O O . HIS A 1 75 ? 11.117 -13.523 -8.203 1 98.62 75 HIS A O 1
ATOM 554 N N . TYR A 1 76 ? 10.641 -15.781 -8.234 1 98.62 76 TYR A N 1
ATOM 555 C CA . TYR A 1 76 ? 11.297 -15.969 -6.949 1 98.62 76 TYR A CA 1
ATOM 556 C C . TYR A 1 76 ? 12.758 -15.531 -7.012 1 98.62 76 TYR A C 1
ATOM 558 O O . TYR A 1 76 ? 13.32 -15.078 -6.012 1 98.62 76 TYR A O 1
ATOM 566 N N . PRO A 1 77 ? 13.438 -15.586 -8.234 1 98.62 77 PRO A N 1
ATOM 567 C CA . PRO A 1 77 ? 14.844 -15.18 -8.281 1 98.62 77 PRO A CA 1
ATOM 568 C C . PRO A 1 77 ? 15.039 -13.688 -8.031 1 98.62 77 PRO A C 1
ATOM 570 O O . PRO A 1 77 ? 16.172 -13.234 -7.824 1 98.62 77 PRO A O 1
ATOM 573 N N . GLN A 1 78 ? 13.969 -12.992 -8.07 1 98 78 GLN A N 1
ATOM 574 C CA . GLN A 1 78 ? 14.07 -11.547 -7.918 1 98 78 GLN A CA 1
ATOM 575 C C . GLN A 1 78 ? 13.805 -11.125 -6.477 1 98 78 GLN A C 1
ATOM 577 O O . GLN A 1 78 ? 13.625 -9.945 -6.191 1 98 78 GLN A O 1
ATOM 582 N N . THR A 1 79 ? 13.828 -12.055 -5.516 1 98.19 79 THR A N 1
ATOM 583 C CA . THR A 1 79 ? 13.57 -11.844 -4.098 1 98.19 79 THR A CA 1
ATOM 584 C C . THR A 1 79 ? 14.523 -10.797 -3.521 1 98.19 79 THR A C 1
ATOM 586 O O . THR A 1 79 ? 14.102 -9.891 -2.811 1 98.19 79 THR A O 1
ATOM 589 N N . ALA A 1 80 ? 15.781 -10.844 -3.91 1 96.94 80 ALA A N 1
ATOM 590 C CA . ALA A 1 80 ? 16.812 -10.016 -3.291 1 96.94 80 ALA A CA 1
ATOM 591 C C . ALA A 1 80 ? 16.766 -8.594 -3.832 1 96.94 80 ALA A C 1
ATOM 593 O O . ALA A 1 80 ? 17.359 -7.68 -3.244 1 96.94 80 ALA A O 1
ATOM 594 N N . ILE A 1 81 ? 16.062 -8.375 -4.945 1 96.19 81 ILE A N 1
ATOM 595 C CA . ILE A 1 81 ? 16.062 -7.031 -5.52 1 96.19 81 ILE A CA 1
ATOM 596 C C . ILE A 1 81 ? 14.68 -6.395 -5.336 1 96.19 81 ILE A C 1
ATOM 598 O O . ILE A 1 81 ? 14.367 -5.379 -5.965 1 96.19 81 ILE A O 1
ATOM 602 N N . ILE A 1 82 ? 13.828 -7.004 -4.492 1 97 82 ILE A N 1
ATOM 603 C CA . ILE A 1 82 ? 12.523 -6.422 -4.215 1 97 82 ILE A CA 1
ATOM 604 C C . ILE A 1 82 ? 12.688 -4.977 -3.756 1 97 82 ILE A C 1
ATOM 606 O O . ILE A 1 82 ? 13.641 -4.648 -3.049 1 97 82 ILE A O 1
ATOM 610 N N . ALA A 1 83 ? 11.758 -4.059 -4.184 1 96 83 ALA A N 1
ATOM 611 C CA . ALA A 1 83 ? 11.727 -2.656 -3.775 1 96 83 ALA A CA 1
ATOM 612 C C . ALA A 1 83 ? 13.008 -1.937 -4.195 1 96 83 ALA A C 1
ATOM 614 O O . ALA A 1 83 ? 13.641 -1.252 -3.387 1 96 83 ALA A O 1
ATOM 615 N N . SER A 1 84 ? 13.414 -2.189 -5.449 1 95.31 84 SER A N 1
ATOM 616 C CA . SER A 1 84 ? 14.508 -1.431 -6.055 1 95.31 84 SER A CA 1
ATOM 617 C C . SER A 1 84 ? 13.984 -0.203 -6.793 1 95.31 84 SER A C 1
ATOM 619 O O . SER A 1 84 ? 13.172 -0.325 -7.719 1 95.31 84 SER A O 1
ATOM 621 N N . TRP A 1 85 ? 14.508 0.907 -6.391 1 94.56 85 TRP A N 1
ATOM 622 C CA . TRP A 1 85 ? 13.945 2.184 -6.812 1 94.56 85 TRP A CA 1
ATOM 623 C C . TRP A 1 85 ? 14.141 2.396 -8.312 1 94.56 85 TRP A C 1
ATOM 625 O O . TRP A 1 85 ? 15.195 2.08 -8.852 1 94.56 85 TRP A O 1
ATOM 635 N N . GLY A 1 86 ? 13.133 3.158 -8.758 1 84.69 86 GLY A N 1
ATOM 636 C CA . GLY A 1 86 ? 13.234 3.82 -10.047 1 84.69 86 GLY A CA 1
ATOM 637 C C . GLY A 1 86 ? 13.109 2.865 -11.219 1 84.69 86 GLY A C 1
ATOM 638 O O . GLY A 1 86 ? 12.914 1.665 -11.031 1 84.69 86 GLY A O 1
ATOM 639 N N . LYS A 1 87 ? 12.875 3.307 -12.414 1 75.31 87 LYS A N 1
ATOM 640 C CA . LYS A 1 87 ? 12.969 2.658 -13.719 1 75.31 87 LYS A CA 1
ATOM 641 C C . LYS A 1 87 ? 11.625 2.066 -14.133 1 75.31 87 LYS A C 1
ATOM 643 O O . LYS A 1 87 ? 10.773 1.789 -13.289 1 75.31 87 LYS A O 1
ATOM 648 N N . ARG A 1 88 ? 11.453 2.066 -15.312 1 88.56 88 ARG A N 1
ATOM 649 C CA . ARG A 1 88 ? 10.359 1.325 -15.93 1 88.56 88 ARG A CA 1
ATOM 650 C C . ARG A 1 88 ? 10.828 -0.042 -16.422 1 88.56 88 ARG A C 1
ATOM 652 O O . ARG A 1 88 ? 11.992 -0.401 -16.25 1 88.56 88 ARG A O 1
ATOM 659 N N . LEU A 1 89 ? 9.953 -0.866 -16.938 1 87.06 89 LEU A N 1
ATOM 660 C CA . LEU A 1 89 ? 10.117 -2.305 -17.109 1 87.06 89 LEU A CA 1
ATOM 661 C C . LEU A 1 89 ? 11.477 -2.629 -17.719 1 87.06 89 LEU A C 1
ATOM 663 O O . LEU A 1 89 ? 12.281 -3.332 -17.094 1 87.06 89 LEU A O 1
ATOM 667 N N . ILE A 1 90 ? 11.789 -2.068 -18.859 1 87.44 90 ILE A N 1
ATOM 668 C CA . ILE A 1 90 ? 12.977 -2.459 -19.609 1 87.44 90 ILE A CA 1
ATOM 669 C C . ILE A 1 90 ? 14.227 -2.049 -18.828 1 87.44 90 ILE A C 1
ATOM 671 O O . ILE A 1 90 ? 15.141 -2.857 -18.641 1 87.44 90 ILE A O 1
ATOM 675 N N . ASP A 1 91 ? 14.266 -0.799 -18.312 1 90.38 91 ASP A N 1
ATOM 676 C CA . ASP A 1 91 ? 15.398 -0.328 -17.531 1 90.38 91 ASP A CA 1
ATOM 677 C C . ASP A 1 91 ? 15.516 -1.105 -16.219 1 90.38 91 ASP A C 1
ATOM 679 O O . ASP A 1 91 ? 16.625 -1.376 -15.75 1 90.38 91 ASP A O 1
ATOM 683 N N . TRP A 1 92 ? 14.391 -1.405 -15.656 1 91.88 92 TRP A N 1
ATOM 684 C CA . TRP A 1 92 ? 14.359 -2.186 -14.422 1 91.88 92 TRP A CA 1
ATOM 685 C C . TRP A 1 92 ? 14.969 -3.568 -14.641 1 91.88 92 TRP A C 1
ATOM 687 O O . TRP A 1 92 ? 15.758 -4.043 -13.82 1 91.88 92 TRP A O 1
ATOM 697 N N . LEU A 1 93 ? 14.656 -4.223 -15.758 1 92.62 93 LEU A N 1
ATOM 698 C CA . LEU A 1 93 ? 15.211 -5.527 -16.109 1 92.62 93 LEU A CA 1
ATOM 699 C C . LEU A 1 93 ? 16.734 -5.453 -16.25 1 92.62 93 LEU A C 1
ATOM 701 O O . LEU A 1 93 ? 17.453 -6.23 -15.625 1 92.62 93 LEU A O 1
ATOM 705 N N . GLU A 1 94 ? 17.203 -4.465 -16.922 1 93.25 94 GLU A N 1
ATOM 706 C CA . GLU A 1 94 ? 18.609 -4.34 -17.25 1 93.25 94 GLU A CA 1
ATOM 707 C C . GLU A 1 94 ? 19.422 -3.986 -16 1 93.25 94 GLU A C 1
ATOM 709 O O . GLU A 1 94 ? 20.547 -4.461 -15.828 1 93.25 94 GLU A O 1
ATOM 714 N N . THR A 1 95 ? 18.844 -3.189 -15.188 1 93 95 THR A N 1
ATOM 715 C CA . THR A 1 95 ? 19.609 -2.635 -14.07 1 93 95 THR A CA 1
ATOM 716 C C . THR A 1 95 ? 19.578 -3.586 -12.875 1 93 95 THR A C 1
ATOM 718 O O . THR A 1 95 ? 20.578 -3.727 -12.164 1 93 95 THR A O 1
ATOM 721 N N . TYR A 1 96 ? 18.422 -4.242 -12.664 1 94.56 96 TYR A N 1
ATOM 722 C CA . TYR A 1 96 ? 18.266 -4.992 -11.422 1 94.56 96 TYR A CA 1
ATOM 723 C C . TYR A 1 96 ? 18.078 -6.477 -11.695 1 94.56 96 TYR A C 1
ATOM 725 O O . TYR A 1 96 ? 18.781 -7.316 -11.141 1 94.56 96 TYR A O 1
ATOM 733 N N . THR A 1 97 ? 17.141 -6.816 -12.578 1 96.75 97 THR A N 1
ATOM 734 C CA . THR A 1 97 ? 16.641 -8.172 -12.734 1 96.75 97 THR A CA 1
ATOM 735 C C . THR A 1 97 ? 17.688 -9.07 -13.375 1 96.75 97 THR A C 1
ATOM 737 O O . THR A 1 97 ? 18.031 -10.133 -12.828 1 96.75 97 THR A O 1
ATOM 740 N N . PHE A 1 98 ? 18.266 -8.641 -14.57 1 97.44 98 PHE A N 1
ATOM 741 C CA . PHE A 1 98 ? 19.172 -9.516 -15.32 1 97.44 98 PHE A CA 1
ATOM 742 C C . PHE A 1 98 ? 20.438 -9.797 -14.523 1 97.44 98 PHE A C 1
ATOM 744 O O . PHE A 1 98 ? 20.844 -10.953 -14.391 1 97.44 98 PHE A O 1
ATOM 751 N N . PRO A 1 99 ? 21.031 -8.75 -13.906 1 96.38 99 PRO A N 1
ATOM 752 C CA . PRO A 1 99 ? 22.203 -9.055 -13.086 1 96.38 99 PRO A CA 1
ATOM 753 C C . PRO A 1 99 ? 21.891 -10.016 -11.945 1 96.38 99 PRO A C 1
ATOM 755 O O . PRO A 1 99 ? 22.688 -10.922 -11.664 1 96.38 99 PRO A O 1
ATOM 758 N N . GLU A 1 100 ? 20.797 -9.898 -11.297 1 97.31 100 GLU A N 1
ATOM 759 C CA . GLU A 1 100 ? 20.422 -10.773 -10.188 1 97.31 100 GLU A CA 1
ATOM 760 C C . GLU A 1 100 ? 20.172 -12.203 -10.68 1 97.31 100 GLU A C 1
ATOM 762 O O . GLU A 1 100 ? 20.656 -13.164 -10.07 1 97.31 100 GLU A O 1
ATOM 767 N N . GLU A 1 101 ? 19.453 -12.352 -11.758 1 98.12 101 GLU A N 1
ATOM 768 C CA . GLU A 1 101 ? 19.078 -13.672 -12.266 1 98.12 101 GLU A CA 1
ATOM 769 C C . GLU A 1 101 ? 20.312 -14.445 -12.734 1 98.12 101 GLU A C 1
ATOM 771 O O . GLU A 1 101 ? 20.328 -15.68 -12.68 1 98.12 101 GLU A O 1
ATOM 776 N N . MET A 1 102 ? 21.359 -13.742 -13.117 1 97.88 102 MET A N 1
ATOM 777 C CA . MET A 1 102 ? 22.578 -14.383 -13.594 1 97.88 102 MET A CA 1
ATOM 778 C C . MET A 1 102 ? 23.25 -15.188 -12.484 1 97.88 102 MET A C 1
ATOM 780 O O . MET A 1 102 ? 24.031 -16.094 -12.75 1 97.88 102 MET A O 1
ATOM 784 N N . ARG A 1 103 ? 22.859 -14.938 -11.297 1 97.75 103 ARG A N 1
ATOM 785 C CA . ARG A 1 103 ? 23.516 -15.562 -10.148 1 97.75 103 ARG A CA 1
ATOM 786 C C . ARG A 1 103 ? 22.969 -16.969 -9.906 1 97.75 103 ARG A C 1
ATOM 788 O O . ARG A 1 103 ? 23.547 -17.75 -9.148 1 97.75 103 ARG A O 1
ATOM 795 N N . PHE A 1 104 ? 21.984 -17.406 -10.586 1 98.5 104 PHE A N 1
ATOM 796 C CA . PHE A 1 104 ? 21.219 -18.578 -10.203 1 98.5 104 PHE A CA 1
ATOM 797 C C . PHE A 1 104 ? 21.75 -19.828 -10.914 1 98.5 104 PHE A C 1
ATOM 799 O O . PHE A 1 104 ? 21.203 -20.922 -10.75 1 98.5 104 PHE A O 1
ATOM 806 N N . GLY A 1 105 ? 22.797 -19.609 -11.703 1 97.62 105 GLY A N 1
ATOM 807 C CA . GLY A 1 105 ? 23.531 -20.766 -12.172 1 97.62 105 GLY A CA 1
ATOM 808 C C . GLY A 1 105 ? 24.266 -21.5 -11.055 1 97.62 105 GLY A C 1
ATOM 809 O O . GLY A 1 105 ? 24.609 -22.672 -11.203 1 97.62 105 GLY A O 1
ATOM 810 N N . ASP A 1 106 ? 24.453 -20.781 -9.969 1 98.38 106 ASP A N 1
ATOM 811 C CA . ASP A 1 106 ? 25.016 -21.375 -8.766 1 98.38 106 ASP A CA 1
ATOM 812 C C . ASP A 1 106 ? 23.938 -22.078 -7.945 1 98.38 106 ASP A C 1
ATOM 814 O O . ASP A 1 106 ? 23.078 -21.422 -7.352 1 98.38 106 ASP A O 1
ATOM 818 N N . PRO A 1 107 ? 24.031 -23.438 -7.883 1 98.44 107 PRO A N 1
ATOM 819 C CA . PRO A 1 107 ? 22.984 -24.188 -7.184 1 98.44 107 PRO A CA 1
ATOM 820 C C . PRO A 1 107 ? 22.844 -23.766 -5.719 1 98.44 107 PRO A C 1
ATOM 822 O O . PRO A 1 107 ? 21.734 -23.781 -5.176 1 98.44 107 PRO A O 1
ATOM 825 N N . ALA A 1 108 ? 23.938 -23.422 -5.094 1 98.69 108 ALA A N 1
ATOM 826 C CA . ALA A 1 108 ? 23.891 -23.031 -3.688 1 98.69 108 ALA A CA 1
ATOM 827 C C . ALA A 1 108 ? 23.125 -21.719 -3.514 1 98.69 108 ALA A C 1
ATOM 829 O O . ALA A 1 108 ? 22.328 -21.578 -2.576 1 98.69 108 ALA A O 1
ATOM 830 N N . TYR A 1 109 ? 23.406 -20.781 -4.355 1 98.62 109 TYR A N 1
ATOM 831 C CA . TYR A 1 109 ? 22.688 -19.5 -4.293 1 98.62 109 TYR A CA 1
ATOM 832 C C . TYR A 1 109 ? 21.203 -19.688 -4.609 1 98.62 109 TYR A C 1
ATOM 834 O O . TYR A 1 109 ? 20.344 -19.109 -3.936 1 98.62 109 TYR A O 1
ATOM 842 N N . ALA A 1 110 ? 20.906 -20.484 -5.637 1 98.88 110 ALA A N 1
ATOM 843 C CA . ALA A 1 110 ? 19.531 -20.781 -5.992 1 98.88 110 ALA A CA 1
ATOM 844 C C . ALA A 1 110 ? 18.781 -21.406 -4.816 1 98.88 110 ALA A C 1
ATOM 846 O O . ALA A 1 110 ? 17.641 -21.047 -4.539 1 98.88 110 ALA A O 1
ATOM 847 N N . ALA A 1 111 ? 19.453 -22.312 -4.152 1 98.88 111 ALA A N 1
ATOM 848 C CA . ALA A 1 111 ? 18.844 -22.984 -2.998 1 98.88 111 ALA A CA 1
ATOM 849 C C . ALA A 1 111 ? 18.578 -21.984 -1.874 1 98.88 111 ALA A C 1
ATOM 851 O O . ALA A 1 111 ? 17.516 -22.016 -1.253 1 98.88 111 ALA A O 1
ATOM 852 N N . GLU A 1 112 ? 19.531 -21.109 -1.633 1 98.62 112 GLU A N 1
ATOM 853 C CA . GLU A 1 112 ? 19.406 -20.109 -0.583 1 98.62 112 GLU A CA 1
ATOM 854 C C . GLU A 1 112 ? 18.219 -19.188 -0.834 1 98.62 112 GLU A C 1
ATOM 856 O O . GLU A 1 112 ? 17.391 -18.984 0.055 1 98.62 112 GLU A O 1
ATOM 861 N N . ILE A 1 113 ? 18.109 -18.688 -2.02 1 98.56 113 ILE A N 1
ATOM 862 C CA . ILE A 1 113 ? 17.062 -17.719 -2.342 1 98.56 113 ILE A CA 1
ATOM 863 C C . ILE A 1 113 ? 15.711 -18.422 -2.41 1 98.56 113 ILE A C 1
ATOM 865 O O . ILE A 1 113 ? 14.695 -17.844 -2.02 1 98.56 113 ILE A O 1
ATOM 869 N N . SER A 1 114 ? 15.688 -19.703 -2.924 1 98.81 114 SER A N 1
ATOM 870 C CA . SER A 1 114 ? 14.445 -20.469 -2.932 1 98.81 114 SER A CA 1
ATOM 871 C C . SER A 1 114 ? 13.875 -20.609 -1.524 1 98.81 114 SER A C 1
ATOM 873 O O . SER A 1 114 ? 12.688 -20.375 -1.304 1 98.81 114 SER A O 1
ATOM 875 N N . GLY A 1 115 ? 14.781 -21 -0.618 1 98.62 115 GLY A N 1
ATOM 876 C CA . GLY A 1 115 ? 14.352 -21.125 0.765 1 98.62 115 GLY A CA 1
ATOM 877 C C . GLY A 1 115 ? 13.859 -19.828 1.367 1 98.62 115 GLY A C 1
ATOM 878 O O . GLY A 1 115 ? 12.805 -19.781 2.004 1 98.62 115 GLY A O 1
ATOM 879 N N . ARG A 1 116 ? 14.594 -18.75 1.176 1 98 116 ARG A N 1
ATOM 880 C CA . ARG A 1 116 ? 14.234 -17.438 1.698 1 98 116 ARG A CA 1
ATOM 881 C C . ARG A 1 116 ? 12.883 -16.984 1.164 1 98 116 ARG A C 1
ATOM 883 O O . ARG A 1 116 ? 12.023 -16.531 1.929 1 98 116 ARG A O 1
ATOM 890 N N . TYR A 1 117 ? 12.727 -17.141 -0.167 1 98.38 117 TYR A N 1
ATOM 891 C CA . TYR A 1 117 ? 11.477 -16.719 -0.796 1 98.38 117 TYR A CA 1
ATOM 892 C C . TYR A 1 117 ? 10.289 -17.453 -0.202 1 98.38 117 TYR A C 1
ATOM 894 O O . TYR A 1 117 ? 9.289 -16.844 0.167 1 98.38 117 TYR A O 1
ATOM 902 N N . LEU A 1 118 ? 10.391 -18.734 -0.137 1 98.62 118 LEU A N 1
ATOM 903 C CA . LEU A 1 118 ? 9.266 -19.547 0.304 1 98.62 118 LEU A CA 1
ATOM 904 C C . LEU A 1 118 ? 8.969 -19.328 1.783 1 98.62 118 LEU A C 1
ATOM 906 O O . LEU A 1 118 ? 7.812 -19.344 2.205 1 98.62 118 LEU A O 1
ATOM 910 N N . ASP A 1 119 ? 9.984 -19.031 2.59 1 98.19 119 ASP A N 1
ATOM 911 C CA . ASP A 1 119 ? 9.766 -18.703 3.992 1 98.19 119 ASP A CA 1
ATOM 912 C C . ASP A 1 119 ? 9.023 -17.375 4.129 1 98.19 119 ASP A C 1
ATOM 914 O O . ASP A 1 119 ? 8.102 -17.25 4.938 1 98.19 119 ASP A O 1
ATOM 918 N N . LEU A 1 120 ? 9.422 -16.406 3.355 1 98 120 LEU A N 1
ATOM 919 C CA . LEU A 1 120 ? 8.805 -15.078 3.41 1 98 120 LEU A CA 1
ATOM 920 C C . LEU A 1 120 ? 7.34 -15.148 2.994 1 98 120 LEU A C 1
ATOM 922 O O . LEU A 1 120 ? 6.473 -14.57 3.652 1 98 120 LEU A O 1
ATOM 926 N N . THR A 1 121 ? 7.047 -15.867 1.895 1 98 121 THR A N 1
ATOM 927 C CA . THR A 1 121 ? 5.676 -15.93 1.408 1 98 121 THR A CA 1
ATOM 928 C C . THR A 1 121 ? 4.801 -16.75 2.352 1 98 121 THR A C 1
ATOM 930 O O . THR A 1 121 ? 3.639 -16.422 2.582 1 98 121 THR A O 1
ATOM 933 N N . LEU A 1 122 ? 5.371 -17.797 2.92 1 98.25 122 LEU A N 1
ATOM 934 C CA . LEU A 1 122 ? 4.629 -18.594 3.889 1 98.25 122 LEU A CA 1
ATOM 935 C C . LEU A 1 122 ? 4.273 -17.766 5.117 1 98.25 122 LEU A C 1
ATOM 937 O O . LEU A 1 122 ? 3.16 -17.875 5.641 1 98.25 122 LEU A O 1
ATOM 941 N N . ALA A 1 123 ? 5.172 -16.922 5.555 1 97.94 123 ALA A N 1
ATOM 942 C CA . ALA A 1 123 ? 4.938 -16.047 6.695 1 97.94 123 ALA A CA 1
ATOM 943 C C . ALA A 1 123 ? 3.801 -15.062 6.414 1 97.94 123 ALA A C 1
ATOM 945 O O . ALA A 1 123 ? 3.188 -14.531 7.34 1 97.94 123 ALA A O 1
ATOM 946 N N . HIS A 1 124 ? 3.525 -14.891 5.16 1 98.31 124 HIS A N 1
ATOM 947 C CA . HIS A 1 124 ? 2.449 -13.984 4.762 1 98.31 124 HIS A CA 1
ATOM 948 C C . HIS A 1 124 ? 1.207 -14.766 4.34 1 98.31 124 HIS A C 1
ATOM 950 O O . HIS A 1 124 ? 0.302 -14.203 3.719 1 98.31 124 HIS A O 1
ATOM 956 N N . GLY A 1 125 ? 1.151 -16.031 4.594 1 98.69 125 GLY A N 1
ATOM 957 C CA . GLY A 1 125 ? -0.07 -16.797 4.441 1 98.69 125 GLY A CA 1
ATOM 958 C C . GLY A 1 125 ? -0.208 -17.438 3.07 1 98.69 125 GLY A C 1
ATOM 959 O O . GLY A 1 125 ? -1.232 -18.047 2.766 1 98.69 125 GLY A O 1
ATOM 960 N N . THR A 1 126 ? 0.812 -17.312 2.207 1 98.81 126 THR A N 1
ATOM 961 C CA . THR A 1 126 ? 0.762 -17.891 0.865 1 98.81 126 THR A CA 1
ATOM 962 C C . THR A 1 126 ? 1.188 -19.344 0.882 1 98.81 126 THR A C 1
ATOM 964 O O . THR A 1 126 ? 2.277 -19.688 1.355 1 98.81 126 THR A O 1
ATOM 967 N N . THR A 1 127 ? 0.343 -20.188 0.356 1 98.81 127 THR A N 1
ATOM 968 C CA . THR A 1 127 ? 0.615 -21.625 0.406 1 98.81 127 THR A CA 1
ATOM 969 C C . THR A 1 127 ? 0.866 -22.172 -0.994 1 98.81 127 THR A C 1
ATOM 971 O O . THR A 1 127 ? 1.288 -23.328 -1.148 1 98.81 127 THR A O 1
ATOM 974 N N . THR A 1 128 ? 0.588 -21.406 -2.016 1 98.88 128 THR A N 1
ATOM 975 C CA . THR A 1 128 ? 0.825 -21.797 -3.398 1 98.88 128 THR A CA 1
ATOM 976 C C . THR A 1 128 ? 1.392 -20.641 -4.207 1 98.88 128 THR A C 1
ATOM 978 O O . THR A 1 128 ? 0.911 -19.5 -4.102 1 98.88 128 THR A O 1
ATOM 981 N N . VAL A 1 129 ? 2.445 -20.938 -4.98 1 98.75 129 VAL A N 1
ATOM 982 C CA . VAL A 1 129 ? 3.016 -19.906 -5.844 1 98.75 129 VAL A CA 1
ATOM 983 C C . VAL A 1 129 ? 3.258 -20.484 -7.238 1 98.75 129 VAL A C 1
ATOM 985 O O . VAL A 1 129 ? 3.537 -21.672 -7.387 1 98.75 129 VAL A O 1
ATOM 988 N N . CYS A 1 130 ? 3.055 -19.672 -8.281 1 98.94 130 CYS A N 1
ATOM 989 C CA . CYS A 1 130 ? 3.475 -19.953 -9.648 1 98.94 130 CYS A CA 1
ATOM 990 C C . CYS A 1 130 ? 4.625 -19.047 -10.062 1 98.94 130 CYS A C 1
ATOM 992 O O . CYS A 1 130 ? 4.418 -17.859 -10.328 1 98.94 130 CYS A O 1
ATOM 994 N N . SER A 1 131 ? 5.816 -19.625 -10.18 1 98.88 131 SER A N 1
ATOM 995 C CA . SER A 1 131 ? 7 -18.781 -10.258 1 98.88 131 SER A CA 1
ATOM 996 C C . SER A 1 131 ? 7.754 -19 -11.562 1 98.88 131 SER A C 1
ATOM 998 O O . SER A 1 131 ? 7.875 -20.125 -12.039 1 98.88 131 SER A O 1
ATOM 1000 N N . TYR A 1 132 ? 8.188 -17.859 -12.109 1 98.81 132 TYR A N 1
ATOM 1001 C CA . TYR A 1 132 ? 9.32 -17.906 -13.023 1 98.81 132 TYR A CA 1
ATOM 1002 C C . TYR A 1 132 ? 10.609 -18.234 -12.281 1 98.81 132 TYR A C 1
ATOM 1004 O O . TYR A 1 132 ? 10.867 -17.688 -11.203 1 98.81 132 TYR A O 1
ATOM 1012 N N . ALA A 1 133 ? 11.367 -19.141 -12.844 1 98.75 133 ALA A N 1
ATOM 1013 C CA . ALA A 1 133 ? 12.75 -19.297 -12.391 1 98.75 133 ALA A CA 1
ATOM 1014 C C . ALA A 1 133 ? 13.703 -18.484 -13.266 1 98.75 133 ALA A C 1
ATOM 1016 O O . ALA A 1 133 ? 13.445 -17.312 -13.555 1 98.75 133 ALA A O 1
ATOM 1017 N N . THR A 1 134 ? 14.906 -19.016 -13.555 1 98.69 134 THR A N 1
ATOM 1018 C CA . THR A 1 134 ? 15.828 -18.375 -14.484 1 98.69 134 THR A CA 1
ATOM 1019 C C . THR A 1 134 ? 16.156 -19.312 -15.648 1 98.69 134 THR A C 1
ATOM 1021 O O . THR A 1 134 ? 15.555 -20.375 -15.781 1 98.69 134 THR A O 1
ATOM 1024 N N . ILE A 1 135 ? 17.047 -18.875 -16.562 1 98.5 135 ILE A N 1
ATOM 1025 C CA . ILE A 1 135 ? 17.422 -19.703 -17.703 1 98.5 135 ILE A CA 1
ATOM 1026 C C . ILE A 1 135 ? 18.172 -20.938 -17.25 1 98.5 135 ILE A C 1
ATOM 1028 O O . ILE A 1 135 ? 18.406 -21.859 -18.031 1 98.5 135 ILE A O 1
ATOM 1032 N N . HIS A 1 136 ? 18.562 -20.984 -15.969 1 98.56 136 HIS A N 1
ATOM 1033 C CA . HIS A 1 136 ? 19.375 -22.062 -15.43 1 98.56 136 HIS A CA 1
ATOM 1034 C C . HIS A 1 136 ? 18.516 -23.188 -14.875 1 98.56 136 HIS A C 1
ATOM 1036 O O . HIS A 1 136 ? 17.703 -22.969 -13.977 1 98.56 136 HIS A O 1
ATOM 1042 N N . PRO A 1 137 ? 18.703 -24.422 -15.336 1 98.69 137 PRO A N 1
ATOM 1043 C CA . PRO A 1 137 ? 17.969 -25.547 -14.758 1 98.69 137 PRO A CA 1
ATOM 1044 C C . PRO A 1 137 ? 18.141 -25.641 -13.25 1 98.69 137 PRO A C 1
ATOM 1046 O O . PRO A 1 137 ? 17.219 -26.078 -12.547 1 98.69 137 PRO A O 1
ATOM 1049 N N . GLU A 1 138 ? 19.328 -25.203 -12.727 1 98.56 138 GLU A N 1
ATOM 1050 C CA . GLU A 1 138 ? 19.641 -25.234 -11.297 1 98.56 138 GLU A CA 1
ATOM 1051 C C . GLU A 1 138 ? 18.609 -24.422 -10.5 1 98.56 138 GLU A C 1
ATOM 1053 O O . GLU A 1 138 ? 18.297 -24.781 -9.367 1 98.56 138 GLU A O 1
ATOM 1058 N N . SER A 1 139 ? 18.141 -23.328 -11.086 1 98.81 139 SER A N 1
ATOM 1059 C CA . SER A 1 139 ? 17.172 -22.484 -10.398 1 98.81 139 SER A CA 1
ATOM 1060 C C . SER A 1 139 ? 15.836 -23.203 -10.227 1 98.81 139 SER A C 1
ATOM 1062 O O . SER A 1 139 ? 15.156 -23.031 -9.219 1 98.81 139 SER A O 1
ATOM 1064 N N . VAL A 1 140 ? 15.438 -24.047 -11.211 1 98.94 140 VAL A N 1
ATOM 1065 C CA . VAL A 1 140 ? 14.195 -24.797 -11.141 1 98.94 140 VAL A CA 1
ATOM 1066 C C . VAL A 1 140 ? 14.336 -25.922 -10.109 1 98.94 140 VAL A C 1
ATOM 1068 O O . VAL A 1 140 ? 13.453 -26.109 -9.273 1 98.94 140 VAL A O 1
ATOM 1071 N N . ASP A 1 141 ? 15.445 -26.641 -10.188 1 98.88 141 ASP A N 1
ATOM 1072 C CA . ASP A 1 141 ? 15.695 -27.719 -9.25 1 98.88 141 ASP A CA 1
ATOM 1073 C C . ASP A 1 141 ? 15.656 -27.219 -7.805 1 98.88 141 ASP A C 1
ATOM 1075 O O . ASP A 1 141 ? 15 -27.812 -6.949 1 98.88 141 ASP A O 1
ATOM 1079 N N . ALA A 1 142 ? 16.344 -26.109 -7.555 1 98.94 142 ALA A N 1
ATOM 1080 C CA . ALA A 1 142 ? 16.422 -25.547 -6.211 1 98.94 142 ALA A CA 1
ATOM 1081 C C . ALA A 1 142 ? 15.031 -25.172 -5.699 1 98.94 142 ALA A C 1
ATOM 1083 O O . ALA A 1 142 ? 14.703 -25.422 -4.539 1 98.94 142 ALA A O 1
ATOM 1084 N N . PHE A 1 143 ? 14.258 -24.578 -6.52 1 98.94 143 PHE A N 1
ATOM 1085 C CA . PHE A 1 143 ? 12.93 -24.109 -6.129 1 98.94 143 PHE A CA 1
ATOM 1086 C C . PHE A 1 143 ? 12.023 -25.297 -5.785 1 98.94 143 PHE A C 1
ATOM 1088 O O . PHE A 1 143 ? 11.359 -25.297 -4.746 1 98.94 143 PHE A O 1
ATOM 1095 N N . PHE A 1 144 ? 11.984 -26.312 -6.672 1 98.94 144 PHE A N 1
ATOM 1096 C CA . PHE A 1 144 ? 11.109 -27.453 -6.453 1 98.94 144 PHE A CA 1
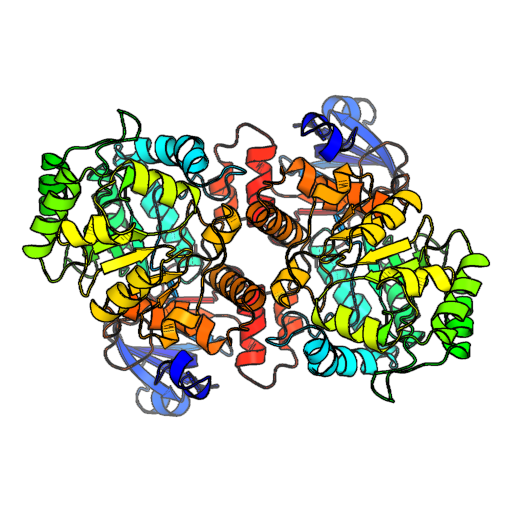ATOM 1097 C C . PHE A 1 144 ? 11.57 -28.266 -5.246 1 98.94 144 PHE A C 1
ATOM 1099 O O . PHE A 1 144 ? 10.742 -28.781 -4.488 1 98.94 144 PHE A O 1
ATOM 1106 N N . GLU A 1 145 ? 12.883 -28.359 -5.07 1 98.88 145 GLU A N 1
ATOM 1107 C CA . GLU A 1 145 ? 13.383 -29.031 -3.879 1 98.88 145 GLU A CA 1
ATOM 1108 C C . GLU A 1 145 ? 12.945 -28.312 -2.605 1 98.88 145 GLU A C 1
ATOM 1110 O O . GLU A 1 145 ? 12.5 -28.953 -1.649 1 98.88 145 GLU A O 1
ATOM 1115 N N . ALA A 1 146 ? 13.07 -27 -2.58 1 98.81 146 ALA A N 1
ATOM 1116 C CA . ALA A 1 146 ? 12.672 -26.203 -1.42 1 98.81 146 ALA A CA 1
ATOM 1117 C C . ALA A 1 146 ? 11.172 -26.312 -1.169 1 98.81 146 ALA A C 1
ATOM 1119 O O . ALA A 1 146 ? 10.734 -26.422 -0.021 1 98.81 146 ALA A O 1
ATOM 1120 N N . ALA A 1 147 ? 10.391 -26.297 -2.248 1 98.81 147 ALA A N 1
ATOM 1121 C CA . ALA A 1 147 ? 8.938 -26.406 -2.125 1 98.81 147 ALA A CA 1
ATOM 1122 C C . ALA A 1 147 ? 8.539 -27.781 -1.603 1 98.81 147 ALA A C 1
ATOM 1124 O O . ALA A 1 147 ? 7.684 -27.891 -0.717 1 98.81 147 ALA A O 1
ATOM 1125 N N . ALA A 1 148 ? 9.148 -28.797 -2.154 1 98.56 148 ALA A N 1
ATOM 1126 C CA . ALA A 1 148 ? 8.867 -30.172 -1.735 1 98.56 148 ALA A CA 1
ATOM 1127 C C . ALA A 1 148 ? 9.18 -30.359 -0.255 1 98.56 148 ALA A C 1
ATOM 1129 O O . ALA A 1 148 ? 8.414 -31.016 0.468 1 98.56 148 ALA A O 1
ATOM 1130 N N . ALA A 1 149 ? 10.281 -29.797 0.135 1 97.88 149 ALA A N 1
ATOM 1131 C CA . ALA A 1 149 ? 10.719 -29.922 1.523 1 97.88 149 ALA A CA 1
ATOM 1132 C C . ALA A 1 149 ? 9.703 -29.281 2.475 1 97.88 149 ALA A C 1
ATOM 1134 O O . ALA A 1 149 ? 9.625 -29.672 3.645 1 97.88 149 ALA A O 1
ATOM 1135 N N . ARG A 1 150 ? 8.875 -28.406 2.004 1 97.38 150 ARG A N 1
ATOM 1136 C CA . ARG A 1 150 ? 7.906 -27.688 2.82 1 97.38 150 ARG A CA 1
ATOM 1137 C C . ARG A 1 150 ? 6.496 -28.203 2.584 1 97.38 150 ARG A C 1
ATOM 1139 O O . ARG A 1 150 ? 5.535 -27.703 3.166 1 97.38 150 ARG A O 1
ATOM 1146 N N . GLY A 1 151 ? 6.352 -29.172 1.661 1 97.44 151 GLY A N 1
ATOM 1147 C CA . GLY A 1 151 ? 5.062 -29.766 1.344 1 97.44 151 GLY A CA 1
ATOM 1148 C C . GLY A 1 151 ? 4.16 -28.828 0.55 1 97.44 151 GLY A C 1
ATOM 1149 O O . GLY A 1 151 ? 2.947 -29.047 0.482 1 97.44 151 GLY A O 1
ATOM 1150 N N . LEU A 1 152 ? 4.699 -27.828 -0.088 1 98.25 152 LEU A N 1
ATOM 1151 C CA . LEU A 1 152 ? 3.922 -26.781 -0.747 1 98.25 152 LEU A CA 1
ATOM 1152 C C . LEU A 1 152 ? 3.393 -27.266 -2.092 1 98.25 152 LEU A C 1
ATOM 1154 O O . LEU A 1 152 ? 4.012 -28.109 -2.738 1 98.25 152 LEU A O 1
ATOM 1158 N N . ARG A 1 153 ? 2.244 -26.828 -2.471 1 98.19 153 ARG A N 1
ATOM 1159 C CA . ARG A 1 153 ? 1.856 -26.844 -3.877 1 98.19 153 ARG A CA 1
ATOM 1160 C C . ARG A 1 153 ? 2.555 -25.719 -4.645 1 98.19 153 ARG A C 1
ATOM 1162 O O . ARG A 1 153 ? 2.408 -24.547 -4.309 1 98.19 153 ARG A O 1
ATOM 1169 N N . ALA A 1 154 ? 3.338 -26.094 -5.613 1 98.75 154 ALA A N 1
ATOM 1170 C CA . ALA A 1 154 ? 4.172 -25.094 -6.266 1 98.75 154 ALA A CA 1
ATOM 1171 C C . ALA A 1 154 ? 4.215 -25.312 -7.777 1 98.75 154 ALA A C 1
ATOM 1173 O O . ALA A 1 154 ? 4.219 -26.453 -8.242 1 98.75 154 ALA A O 1
ATOM 1174 N N . TYR A 1 155 ? 4.148 -24.234 -8.508 1 98.88 155 TYR A N 1
ATOM 1175 C CA . TYR A 1 155 ? 4.316 -24.172 -9.953 1 98.88 155 TYR A CA 1
ATOM 1176 C C . TYR A 1 155 ? 5.574 -23.391 -10.328 1 98.88 155 TYR A C 1
ATOM 1178 O O . TYR A 1 155 ? 5.875 -22.359 -9.734 1 98.88 155 TYR A O 1
ATOM 1186 N N . ALA A 1 156 ? 6.359 -23.906 -11.242 1 98.88 156 ALA A N 1
ATOM 1187 C CA . ALA A 1 156 ? 7.535 -23.156 -11.695 1 98.88 156 ALA A CA 1
ATOM 1188 C C . ALA A 1 156 ? 8 -23.641 -13.062 1 98.88 156 ALA A C 1
ATOM 1190 O O . ALA A 1 156 ? 7.652 -24.75 -13.492 1 98.88 156 ALA A O 1
ATOM 1191 N N . GLY A 1 157 ? 8.672 -22.859 -13.711 1 98.81 157 GLY A N 1
ATOM 1192 C CA . GLY A 1 157 ? 9.266 -23.234 -14.984 1 98.81 157 GLY A CA 1
ATOM 1193 C C . GLY A 1 157 ? 10.57 -22.5 -15.266 1 98.81 157 GLY A C 1
ATOM 1194 O O . GLY A 1 157 ? 10.781 -21.391 -14.789 1 98.81 157 GLY A O 1
ATOM 1195 N N . LYS A 1 158 ? 11.438 -23.188 -16.031 1 98.88 158 LYS A N 1
ATOM 1196 C CA . LYS A 1 158 ? 12.648 -22.531 -16.516 1 98.88 158 LYS A CA 1
ATOM 1197 C C . LYS A 1 158 ? 12.305 -21.375 -17.453 1 98.88 158 LYS A C 1
ATOM 1199 O O . LYS A 1 158 ? 11.617 -21.562 -18.453 1 98.88 158 LYS A O 1
ATOM 1204 N N . THR A 1 159 ? 12.773 -20.188 -17.078 1 98.88 159 THR A N 1
ATOM 1205 C CA . THR A 1 159 ? 12.586 -19.047 -17.969 1 98.88 159 THR A CA 1
ATOM 1206 C C . THR A 1 159 ? 13.414 -19.203 -19.234 1 98.88 159 THR A C 1
ATOM 1208 O O . THR A 1 159 ? 14.594 -19.562 -19.172 1 98.88 159 THR A O 1
ATOM 1211 N N . CYS A 1 160 ? 12.797 -18.969 -20.375 1 98.81 160 CYS A N 1
ATOM 1212 C CA . CYS A 1 160 ? 13.492 -19.109 -21.641 1 98.81 160 CYS A CA 1
ATOM 1213 C C . CYS A 1 160 ? 13.625 -17.75 -22.328 1 98.81 160 CYS A C 1
ATOM 1215 O O . CYS A 1 160 ? 12.641 -17.031 -22.484 1 98.81 160 CYS A O 1
ATOM 1217 N N . MET A 1 161 ? 14.758 -17.375 -22.609 1 98.31 161 MET A N 1
ATOM 1218 C CA . MET A 1 161 ? 15.117 -16.141 -23.312 1 98.31 161 MET A CA 1
ATOM 1219 C C . MET A 1 161 ? 16.344 -16.359 -24.188 1 98.31 161 MET A C 1
ATOM 1221 O O . MET A 1 161 ? 17.375 -16.859 -23.719 1 98.31 161 MET A O 1
ATOM 1225 N N . ASP A 1 162 ? 16.266 -15.969 -25.516 1 98.5 162 ASP A N 1
ATOM 1226 C CA . ASP A 1 162 ? 17.406 -16.25 -26.391 1 98.5 162 ASP A CA 1
ATOM 1227 C C . ASP A 1 162 ? 17.797 -15.016 -27.203 1 98.5 162 ASP A C 1
ATOM 1229 O O . ASP A 1 162 ? 18.578 -15.109 -28.141 1 98.5 162 ASP A O 1
ATOM 1233 N N . ARG A 1 163 ? 17.234 -13.867 -26.875 1 98.12 163 ARG A N 1
ATOM 1234 C CA . ARG A 1 163 ? 17.594 -12.602 -27.5 1 98.12 163 ARG A CA 1
ATOM 1235 C C . ARG A 1 163 ? 17.328 -11.43 -26.562 1 98.12 163 ARG A C 1
ATOM 1237 O O . ARG A 1 163 ? 16.625 -11.586 -25.562 1 98.12 163 ARG A O 1
ATOM 1244 N N . ASN A 1 164 ? 17.891 -10.234 -26.875 1 97.38 164 ASN A N 1
ATOM 1245 C CA . ASN A 1 164 ? 17.672 -8.977 -26.188 1 97.38 164 ASN A CA 1
ATOM 1246 C C . ASN A 1 164 ? 17.844 -9.133 -24.672 1 97.38 164 ASN A C 1
ATOM 1248 O O . ASN A 1 164 ? 17 -8.656 -23.906 1 97.38 164 ASN A O 1
ATOM 1252 N N . ALA A 1 165 ? 18.672 -9.938 -24.203 1 96.38 165 ALA A N 1
ATOM 1253 C CA . ALA A 1 165 ? 19.125 -10.156 -22.844 1 96.38 165 ALA A CA 1
ATOM 1254 C C . ALA A 1 165 ? 20.641 -10.258 -22.781 1 96.38 165 ALA A C 1
ATOM 1256 O O . ALA A 1 165 ? 21.297 -10.5 -23.797 1 96.38 165 ALA A O 1
ATOM 1257 N N . PRO A 1 166 ? 21.219 -10.008 -21.672 1 95.94 166 PRO A N 1
ATOM 1258 C CA . PRO A 1 166 ? 22.672 -10.094 -21.609 1 95.94 166 PRO A CA 1
ATOM 1259 C C . PRO A 1 166 ? 23.203 -11.469 -22.031 1 95.94 166 PRO A C 1
ATOM 1261 O O . PRO A 1 166 ? 22.516 -12.477 -21.844 1 95.94 166 PRO A O 1
ATOM 1264 N N . GLU A 1 167 ? 24.453 -11.516 -22.562 1 92.38 167 GLU A N 1
ATOM 1265 C CA . GLU A 1 167 ? 25.062 -12.734 -23.062 1 92.38 167 GLU A CA 1
ATOM 1266 C C . GLU A 1 167 ? 25.078 -13.828 -22 1 92.38 167 GLU A C 1
ATOM 1268 O O . GLU A 1 167 ? 24.828 -15 -22.297 1 92.38 167 GLU A O 1
ATOM 1273 N N . GLY A 1 168 ? 25.234 -13.5 -20.781 1 91.94 168 GLY A N 1
ATOM 1274 C CA . GLY A 1 168 ? 25.312 -14.469 -19.703 1 91.94 168 GLY A CA 1
ATOM 1275 C C . GLY A 1 168 ? 23.953 -14.93 -19.219 1 91.94 168 GLY A C 1
ATOM 1276 O O . GLY A 1 168 ? 23.859 -15.812 -18.375 1 91.94 168 GLY A O 1
ATOM 1277 N N . LEU A 1 169 ? 22.891 -14.492 -19.891 1 97.38 169 LEU A N 1
ATOM 1278 C CA . LEU A 1 169 ? 21.531 -14.828 -19.484 1 97.38 169 LEU A CA 1
ATOM 1279 C C . LEU A 1 169 ? 20.656 -15.172 -20.688 1 97.38 169 LEU A C 1
ATOM 1281 O O . LEU A 1 169 ? 19.5 -14.758 -20.75 1 97.38 169 LEU A O 1
ATOM 1285 N N . ARG A 1 170 ? 21.234 -15.852 -21.609 1 97.81 170 ARG A N 1
ATOM 1286 C CA . ARG A 1 170 ? 20.516 -16.328 -22.797 1 97.81 170 ARG A CA 1
ATOM 1287 C C . ARG A 1 170 ? 20.656 -17.828 -22.953 1 97.81 170 ARG A C 1
ATOM 1289 O O . ARG A 1 170 ? 21.688 -18.406 -22.625 1 97.81 170 ARG A O 1
ATOM 1296 N N . ASP A 1 171 ? 19.656 -18.422 -23.422 1 97.56 171 ASP A N 1
ATOM 1297 C CA . ASP A 1 171 ? 19.703 -19.797 -23.906 1 97.56 171 ASP A CA 1
ATOM 1298 C C . ASP A 1 171 ? 19.406 -19.859 -25.406 1 97.56 171 ASP A C 1
ATOM 1300 O O . ASP A 1 171 ? 19.75 -18.938 -26.141 1 97.56 171 ASP A O 1
ATOM 1304 N N . THR A 1 172 ? 19.047 -21.016 -25.938 1 98.12 172 THR A N 1
ATOM 1305 C CA . THR A 1 172 ? 18.703 -21.219 -27.344 1 98.12 172 THR A CA 1
ATOM 1306 C C . THR A 1 172 ? 17.375 -21.922 -27.484 1 98.12 172 THR A C 1
ATOM 1308 O O . THR A 1 172 ? 16.844 -22.469 -26.5 1 98.12 172 THR A O 1
ATOM 1311 N N . ALA A 1 173 ? 16.812 -21.859 -28.656 1 98.62 173 ALA A N 1
ATOM 1312 C CA . ALA A 1 173 ? 15.594 -22.609 -28.906 1 98.62 173 ALA A CA 1
ATOM 1313 C C . ALA A 1 173 ? 15.766 -24.078 -28.547 1 98.62 173 ALA A C 1
ATOM 1315 O O . ALA A 1 173 ? 14.875 -24.688 -27.938 1 98.62 173 ALA A O 1
ATOM 1316 N N . GLU A 1 174 ? 16.938 -24.609 -28.891 1 98.56 174 GLU A N 1
ATOM 1317 C CA . GLU A 1 174 ? 17.219 -26.016 -28.656 1 98.56 174 GLU A CA 1
ATOM 1318 C C . GLU A 1 174 ? 17.344 -26.312 -27.156 1 98.56 174 GLU A C 1
ATOM 1320 O O . GLU A 1 174 ? 16.75 -27.266 -26.656 1 98.56 174 GLU A O 1
ATOM 1325 N N . SER A 1 175 ? 18.109 -25.5 -26.484 1 98.38 175 SER A N 1
ATOM 1326 C CA . SER A 1 175 ? 18.297 -25.75 -25.047 1 98.38 175 SER A CA 1
ATOM 1327 C C . SER A 1 175 ? 17.047 -25.422 -24.25 1 98.38 175 SER A C 1
ATOM 1329 O O . SER A 1 175 ? 16.766 -26.047 -23.234 1 98.38 175 SER A O 1
ATOM 1331 N N . ALA A 1 176 ? 16.297 -24.422 -24.719 1 98.69 176 ALA A N 1
ATOM 1332 C CA . ALA A 1 176 ? 15.008 -24.125 -24.094 1 98.69 176 ALA A CA 1
ATOM 1333 C C . ALA A 1 176 ? 14.094 -25.359 -24.125 1 98.69 176 ALA A C 1
ATOM 1335 O O . ALA A 1 176 ? 13.508 -25.719 -23.109 1 98.69 176 ALA A O 1
ATOM 1336 N N . TYR A 1 177 ? 14.023 -25.984 -25.281 1 98.75 177 TYR A N 1
ATOM 1337 C CA . TYR A 1 177 ? 13.203 -27.172 -25.438 1 98.75 177 TYR A CA 1
ATOM 1338 C C . TYR A 1 177 ? 13.75 -28.328 -24.609 1 98.75 177 TYR A C 1
ATOM 1340 O O . TYR A 1 177 ? 13.031 -28.922 -23.797 1 98.75 177 TYR A O 1
ATOM 1348 N N . ALA A 1 178 ? 15.008 -28.625 -24.734 1 98.81 178 ALA A N 1
ATOM 1349 C CA . ALA A 1 178 ? 15.609 -29.812 -24.125 1 98.81 178 ALA A CA 1
ATOM 1350 C C . ALA A 1 178 ? 15.617 -29.719 -22.609 1 98.81 178 ALA A C 1
ATOM 1352 O O . ALA A 1 178 ? 15.266 -30.672 -21.922 1 98.81 178 ALA A O 1
ATOM 1353 N N . ASP A 1 179 ? 16.062 -28.562 -22.109 1 98.81 179 ASP A N 1
ATOM 1354 C CA . ASP A 1 179 ? 16.109 -28.375 -20.656 1 98.81 179 ASP A CA 1
ATOM 1355 C C . ASP A 1 179 ? 14.711 -28.375 -20.047 1 98.81 179 ASP A C 1
ATOM 1357 O O . ASP A 1 179 ? 14.477 -28.984 -19 1 98.81 179 ASP A O 1
ATOM 1361 N N . SER A 1 180 ? 13.797 -27.641 -20.688 1 98.88 180 SER A N 1
ATOM 1362 C CA . SER A 1 180 ? 12.422 -27.609 -20.188 1 98.88 180 SER A CA 1
ATOM 1363 C C . SER A 1 180 ? 11.812 -29 -20.156 1 98.88 180 SER A C 1
ATOM 1365 O O . SER A 1 180 ? 11.133 -29.375 -19.188 1 98.88 180 SER A O 1
ATOM 1367 N N . LYS A 1 181 ? 12.062 -29.766 -21.234 1 98.81 181 LYS A N 1
ATOM 1368 C CA . LYS A 1 181 ? 11.531 -31.125 -21.297 1 98.81 181 LYS A CA 1
ATOM 1369 C C . LYS A 1 181 ? 12.102 -31.984 -20.172 1 98.81 181 LYS A C 1
ATOM 1371 O O . LYS A 1 181 ? 11.367 -32.719 -19.5 1 98.81 181 LYS A O 1
ATOM 1376 N N . ARG A 1 182 ? 13.367 -31.922 -20.016 1 98.81 182 ARG A N 1
ATOM 1377 C CA . ARG A 1 182 ? 14.023 -32.688 -18.953 1 98.81 182 ARG A CA 1
ATOM 1378 C C . ARG A 1 182 ? 13.461 -32.312 -17.594 1 98.81 182 ARG A C 1
ATOM 1380 O O . ARG A 1 182 ? 13.18 -33.188 -16.766 1 98.81 182 ARG A O 1
ATOM 1387 N N . LEU A 1 183 ? 13.375 -31.031 -17.281 1 98.88 183 LEU A N 1
ATOM 1388 C CA . LEU A 1 183 ? 12.867 -30.547 -16.016 1 98.88 183 LEU A CA 1
ATOM 1389 C C . LEU A 1 183 ? 11.406 -30.938 -15.82 1 98.88 183 LEU A C 1
ATOM 1391 O O . LEU A 1 183 ? 10.992 -31.312 -14.719 1 98.88 183 LEU A O 1
ATOM 1395 N N . LEU A 1 184 ? 10.641 -30.781 -16.891 1 98.81 184 LEU A N 1
ATOM 1396 C CA . LEU A 1 184 ? 9.234 -31.188 -16.875 1 98.81 184 LEU A CA 1
ATOM 1397 C C . LEU A 1 184 ? 9.094 -32.656 -16.516 1 98.81 184 LEU A C 1
ATOM 1399 O O . LEU A 1 184 ? 8.312 -33 -15.625 1 98.81 184 LEU A O 1
ATOM 1403 N N . GLU A 1 185 ? 9.844 -33.531 -17.125 1 98.44 185 GLU A N 1
ATOM 1404 C CA . GLU A 1 185 ? 9.781 -34.969 -16.891 1 98.44 185 GLU A CA 1
ATOM 1405 C C . GLU A 1 185 ? 10.234 -35.312 -15.469 1 98.44 185 GLU A C 1
ATOM 1407 O O . GLU A 1 185 ? 9.734 -36.25 -14.867 1 98.44 185 GLU A O 1
ATOM 1412 N N . ARG A 1 186 ? 11.078 -34.5 -14.992 1 98.62 186 ARG A N 1
ATOM 1413 C CA . ARG A 1 186 ? 11.617 -34.75 -13.656 1 98.62 186 ARG A CA 1
ATOM 1414 C C . ARG A 1 186 ? 10.617 -34.312 -12.578 1 98.62 186 ARG A C 1
ATOM 1416 O O . ARG A 1 186 ? 10.445 -35 -11.57 1 98.62 186 ARG A O 1
ATOM 1423 N N . TRP A 1 187 ? 10.031 -33.156 -12.742 1 98.75 187 TRP A N 1
ATOM 1424 C CA . TRP A 1 187 ? 9.398 -32.531 -11.594 1 98.75 187 TRP A CA 1
ATOM 1425 C C . TRP A 1 187 ? 7.883 -32.531 -11.734 1 98.75 187 TRP A C 1
ATOM 1427 O O . TRP A 1 187 ? 7.164 -32.5 -10.734 1 98.75 187 TRP A O 1
ATOM 1437 N N . HIS A 1 188 ? 7.352 -32.469 -12.984 1 98.69 188 HIS A N 1
ATOM 1438 C CA . HIS A 1 188 ? 5.91 -32.312 -13.18 1 98.69 188 HIS A CA 1
ATOM 1439 C C . HIS A 1 188 ? 5.156 -33.531 -12.641 1 98.69 188 HIS A C 1
ATOM 1441 O O . HIS A 1 188 ? 5.418 -34.656 -13.055 1 98.69 188 HIS A O 1
ATOM 1447 N N . GLY A 1 189 ? 4.25 -33.281 -11.719 1 97.25 189 GLY A N 1
ATOM 1448 C CA . GLY A 1 189 ? 3.447 -34.344 -11.164 1 97.25 189 GLY A CA 1
ATOM 1449 C C . GLY A 1 189 ? 4.098 -35.031 -9.977 1 97.25 189 GLY A C 1
ATOM 1450 O O . GLY A 1 189 ? 3.506 -35.938 -9.367 1 97.25 189 GLY A O 1
ATOM 1451 N N . GLN A 1 190 ? 5.312 -34.656 -9.656 1 98.12 190 GLN A N 1
ATOM 1452 C CA . GLN A 1 190 ? 5.957 -35.188 -8.461 1 98.12 190 GLN A CA 1
ATOM 1453 C C . GLN A 1 190 ? 5.41 -34.531 -7.203 1 98.12 190 GLN A C 1
ATOM 1455 O O . GLN A 1 190 ? 5.641 -33.344 -6.965 1 98.12 190 GLN A O 1
ATOM 1460 N N . GLY A 1 191 ? 4.699 -35.375 -6.391 1 97.62 191 GLY A N 1
ATOM 1461 C CA . GLY A 1 191 ? 4.043 -34.781 -5.242 1 97.62 191 GLY A CA 1
ATOM 1462 C C . GLY A 1 191 ? 3.047 -33.688 -5.617 1 97.62 191 GLY A C 1
ATOM 1463 O O . GLY A 1 191 ? 2.129 -33.938 -6.406 1 97.62 191 GLY A O 1
ATOM 1464 N N . ARG A 1 192 ? 3.322 -32.531 -5.102 1 98.25 192 ARG A N 1
ATOM 1465 C CA . ARG A 1 192 ? 2.41 -31.406 -5.324 1 98.25 192 ARG A CA 1
ATOM 1466 C C . ARG A 1 192 ? 3.045 -30.344 -6.23 1 98.25 192 ARG A C 1
ATOM 1468 O O . ARG A 1 192 ? 2.637 -29.188 -6.219 1 98.25 192 ARG A O 1
ATOM 1475 N N . LEU A 1 193 ? 4.066 -30.781 -6.996 1 98.81 193 LEU A N 1
ATOM 1476 C CA . LEU A 1 193 ? 4.816 -29.875 -7.855 1 98.81 193 LEU A CA 1
ATOM 1477 C C . LEU A 1 193 ? 4.324 -29.953 -9.297 1 98.81 193 LEU A C 1
ATOM 1479 O O . LEU A 1 193 ? 3.959 -31.031 -9.773 1 98.81 193 LEU A O 1
ATOM 1483 N N . SER A 1 194 ? 4.262 -28.812 -9.969 1 98.88 194 SER A N 1
ATOM 1484 C CA . SER A 1 194 ? 3.867 -28.734 -11.375 1 98.88 194 SER A CA 1
ATOM 1485 C C . SER A 1 194 ? 4.852 -27.891 -12.172 1 98.88 194 SER A C 1
ATOM 1487 O O . SER A 1 194 ? 5.141 -26.75 -11.805 1 98.88 194 SER A O 1
ATOM 1489 N N . TYR A 1 195 ? 5.379 -28.453 -13.203 1 98.88 195 TYR A N 1
ATOM 1490 C CA . TYR A 1 195 ? 6.207 -27.688 -14.117 1 98.88 195 TYR A CA 1
ATOM 1491 C C . TYR A 1 195 ? 5.344 -26.859 -15.062 1 98.88 195 TYR A C 1
ATOM 1493 O O . TYR A 1 195 ? 4.285 -27.297 -15.5 1 98.88 195 TYR A O 1
ATOM 1501 N N . VAL A 1 196 ? 5.75 -25.625 -15.344 1 98.94 196 VAL A N 1
ATOM 1502 C CA . VAL A 1 196 ? 5.055 -24.703 -16.234 1 98.94 196 VAL A CA 1
ATOM 1503 C C . VAL A 1 196 ? 5.984 -24.281 -17.359 1 98.94 196 VAL A C 1
ATOM 1505 O O . VAL A 1 196 ? 7.105 -23.828 -17.125 1 98.94 196 VAL A O 1
ATOM 1508 N N . ILE A 1 197 ? 5.586 -24.469 -18.594 1 98.94 197 ILE A N 1
ATOM 1509 C CA . ILE A 1 197 ? 6.355 -23.969 -19.734 1 98.94 197 ILE A CA 1
ATOM 1510 C C . ILE A 1 197 ? 6.406 -22.453 -19.703 1 98.94 197 ILE A C 1
ATOM 1512 O O . ILE A 1 197 ? 5.367 -21.781 -19.641 1 98.94 197 ILE A O 1
ATOM 1516 N N . THR A 1 198 ? 7.684 -21.828 -19.781 1 98.94 198 THR A N 1
ATOM 1517 C CA . THR A 1 198 ? 7.801 -20.453 -19.312 1 98.94 198 THR A CA 1
ATOM 1518 C C . THR A 1 198 ? 8.68 -19.641 -20.266 1 98.94 198 THR A C 1
ATOM 1520 O O . THR A 1 198 ? 9.781 -19.219 -19.891 1 98.94 198 THR A O 1
ATOM 1523 N N . PRO A 1 199 ? 8.203 -19.344 -21.531 1 98.88 199 PRO A N 1
ATOM 1524 C CA . PRO A 1 199 ? 8.875 -18.234 -22.219 1 98.88 199 PRO A CA 1
ATOM 1525 C C . PRO A 1 199 ? 8.719 -16.906 -21.469 1 98.88 199 PRO A C 1
ATOM 1527 O O . PRO A 1 199 ? 7.637 -16.594 -20.969 1 98.88 199 PRO A O 1
ATOM 1530 N N . ARG A 1 200 ? 9.797 -16.188 -21.328 1 98.5 200 ARG A N 1
ATOM 1531 C CA . ARG A 1 200 ? 9.688 -14.953 -20.562 1 98.5 200 ARG A CA 1
ATOM 1532 C C . ARG A 1 200 ? 8.656 -14.008 -21.172 1 98.5 200 ARG A C 1
ATOM 1534 O O . ARG A 1 200 ? 7.715 -13.594 -20.5 1 98.5 200 ARG A O 1
ATOM 1541 N N . PHE A 1 201 ? 8.883 -13.461 -22.344 1 98.25 201 PHE A N 1
ATOM 1542 C CA . PHE A 1 201 ? 7.977 -12.672 -23.172 1 98.25 201 PHE A CA 1
ATOM 1543 C C . PHE A 1 201 ? 8.531 -12.5 -24.578 1 98.25 201 PHE A C 1
ATOM 1545 O O . PHE A 1 201 ? 9.688 -12.836 -24.828 1 98.25 201 PHE A O 1
ATOM 1552 N N . SER A 1 202 ? 7.805 -12.055 -25.5 1 98.19 202 SER A N 1
ATOM 1553 C CA . SER A 1 202 ? 8.125 -12.039 -26.922 1 98.19 202 SER A CA 1
ATOM 1554 C C . SER A 1 202 ? 9.398 -11.25 -27.188 1 98.19 202 SER A C 1
ATOM 1556 O O . SER A 1 202 ? 10.195 -11.625 -28.047 1 98.19 202 SER A O 1
ATOM 1558 N N . PRO A 1 203 ? 9.68 -10.156 -26.484 1 98.12 203 PRO A N 1
ATOM 1559 C CA . PRO A 1 203 ? 10.883 -9.375 -26.781 1 98.12 203 PRO A CA 1
ATOM 1560 C C . PRO A 1 203 ? 12.172 -10.164 -26.547 1 98.12 203 PRO A C 1
ATOM 1562 O O . PRO A 1 203 ? 13.172 -9.93 -27.219 1 98.12 203 PRO A O 1
ATOM 1565 N N . THR A 1 204 ? 12.117 -11.125 -25.594 1 98.25 204 THR A N 1
ATOM 1566 C CA . THR A 1 204 ? 13.359 -11.812 -25.281 1 98.25 204 THR A CA 1
ATOM 1567 C C . THR A 1 204 ? 13.344 -13.242 -25.828 1 98.25 204 THR A C 1
ATOM 1569 O O . THR A 1 204 ? 14.281 -14.008 -25.609 1 98.25 204 THR A O 1
ATOM 1572 N N . SER A 1 205 ? 12.297 -13.688 -26.438 1 98.69 205 SER A N 1
ATOM 1573 C CA . SER A 1 205 ? 12.164 -15.031 -27 1 98.69 205 SER A CA 1
ATOM 1574 C C . SER A 1 205 ? 11.883 -14.984 -28.5 1 98.69 205 SER A C 1
ATOM 1576 O O . SER A 1 205 ? 10.836 -14.492 -28.922 1 98.69 205 SER A O 1
ATOM 1578 N N . THR A 1 206 ? 12.805 -15.492 -29.359 1 98.38 206 THR A N 1
ATOM 1579 C CA . THR A 1 206 ? 12.625 -15.508 -30.812 1 98.38 206 THR A CA 1
ATOM 1580 C C . THR A 1 206 ? 11.438 -16.375 -31.203 1 98.38 206 THR A C 1
ATOM 1582 O O . THR A 1 206 ? 11 -17.219 -30.422 1 98.38 206 THR A O 1
ATOM 1585 N N . PRO A 1 207 ? 10.914 -16.172 -32.438 1 98.38 207 PRO A N 1
ATOM 1586 C CA . PRO A 1 207 ? 9.852 -17.062 -32.906 1 98.38 207 PRO A CA 1
ATOM 1587 C C . PRO A 1 207 ? 10.25 -18.531 -32.875 1 98.38 207 PRO A C 1
ATOM 1589 O O . PRO A 1 207 ? 9.414 -19.391 -32.594 1 98.38 207 PRO A O 1
ATOM 1592 N N . GLU A 1 208 ? 11.531 -18.797 -33.156 1 98.62 208 GLU A N 1
ATOM 1593 C CA . GLU A 1 208 ? 12.031 -20.172 -33.125 1 98.62 208 GLU A CA 1
ATOM 1594 C C . GLU A 1 208 ? 11.93 -20.75 -31.703 1 98.62 208 GLU A C 1
ATOM 1596 O O . GLU A 1 208 ? 11.531 -21.906 -31.531 1 98.62 208 GLU A O 1
ATOM 1601 N N . GLN A 1 209 ? 12.266 -19.984 -30.703 1 98.81 209 GLN A N 1
ATOM 1602 C CA . GLN A 1 209 ? 12.188 -20.453 -29.328 1 98.81 209 GLN A CA 1
ATOM 1603 C C . GLN A 1 209 ? 10.734 -20.609 -28.891 1 98.81 209 GLN A C 1
ATO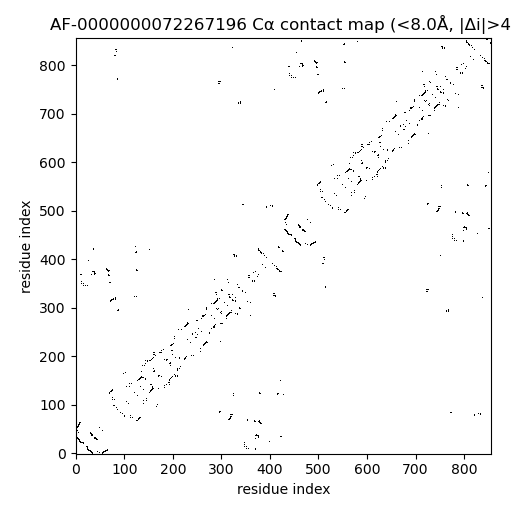M 1605 O O . GLN A 1 209 ? 10.391 -21.594 -28.219 1 98.81 209 GLN A O 1
ATOM 1610 N N . LEU A 1 210 ? 9.898 -19.609 -29.25 1 98.88 210 LEU A N 1
ATOM 1611 C CA . LEU A 1 210 ? 8.477 -19.719 -28.938 1 98.88 210 LEU A CA 1
ATOM 1612 C C . LEU A 1 210 ? 7.871 -20.969 -29.578 1 98.88 210 LEU A C 1
ATOM 1614 O O . LEU A 1 210 ? 7.07 -21.656 -28.953 1 98.88 210 LEU A O 1
ATOM 1618 N N . ALA A 1 211 ? 8.297 -21.25 -30.797 1 98.81 211 ALA A N 1
ATOM 1619 C CA . ALA A 1 211 ? 7.809 -22.422 -31.5 1 98.81 211 ALA A CA 1
ATOM 1620 C C . ALA A 1 211 ? 8.258 -23.703 -30.797 1 98.81 211 ALA A C 1
ATOM 1622 O O . ALA A 1 211 ? 7.5 -24.672 -30.719 1 98.81 211 ALA A O 1
ATOM 1623 N N . ALA A 1 212 ? 9.5 -23.719 -30.359 1 98.88 212 ALA A N 1
ATOM 1624 C CA . ALA A 1 212 ? 10.023 -24.875 -29.641 1 98.88 212 ALA A CA 1
ATOM 1625 C C . ALA A 1 212 ? 9.211 -25.141 -28.375 1 98.88 212 ALA A C 1
ATOM 1627 O O . ALA A 1 212 ? 8.891 -26.297 -28.062 1 98.88 212 ALA A O 1
ATOM 1628 N N . LEU A 1 213 ? 8.898 -24.125 -27.672 1 98.88 213 LEU A N 1
ATOM 1629 C CA . LEU A 1 213 ? 8.141 -24.25 -26.438 1 98.88 213 LEU A CA 1
ATOM 1630 C C . LEU A 1 213 ? 6.68 -24.594 -26.719 1 98.88 213 LEU A C 1
ATOM 1632 O O . LEU A 1 213 ? 6.043 -25.312 -25.953 1 98.88 213 LEU A O 1
ATOM 1636 N N . GLY A 1 214 ? 6.137 -24 -27.812 1 98.81 214 GLY A N 1
ATOM 1637 C CA . GLY A 1 214 ? 4.82 -24.422 -28.266 1 98.81 214 GLY A CA 1
ATOM 1638 C C . GLY A 1 214 ? 4.742 -25.906 -28.562 1 98.81 214 GLY A C 1
ATOM 1639 O O . GLY A 1 214 ? 3.756 -26.562 -28.234 1 98.81 214 GLY A O 1
ATOM 1640 N N . ALA A 1 215 ? 5.762 -26.422 -29.25 1 98.81 215 ALA A N 1
ATOM 1641 C CA . ALA A 1 215 ? 5.836 -27.859 -29.547 1 98.81 215 ALA A CA 1
ATOM 1642 C C . ALA A 1 215 ? 5.875 -28.688 -28.266 1 98.81 215 ALA A C 1
ATOM 1644 O O . ALA A 1 215 ? 5.172 -29.688 -28.141 1 98.81 215 ALA A O 1
ATOM 1645 N N . LEU A 1 216 ? 6.699 -28.25 -27.344 1 98.81 216 LEU A N 1
ATOM 1646 C CA . LEU A 1 216 ? 6.781 -28.953 -26.062 1 98.81 216 LEU A CA 1
ATOM 1647 C C . LEU A 1 216 ? 5.426 -28.969 -25.375 1 98.81 216 LEU A C 1
ATOM 1649 O O . LEU A 1 216 ? 5.027 -29.984 -24.797 1 98.81 216 LEU A O 1
ATOM 1653 N N . TRP A 1 217 ? 4.75 -27.812 -25.406 1 98.75 217 TRP A N 1
ATOM 1654 C CA . TRP A 1 217 ? 3.449 -27.703 -24.75 1 98.75 217 TRP A CA 1
ATOM 1655 C C . TRP A 1 217 ? 2.428 -28.625 -25.406 1 98.75 217 TRP A C 1
ATOM 1657 O O . TRP A 1 217 ? 1.588 -29.219 -24.719 1 98.75 217 TRP A O 1
ATOM 1667 N N . ARG A 1 218 ? 2.514 -28.766 -26.703 1 98.25 218 ARG A N 1
ATOM 1668 C CA . ARG A 1 218 ? 1.645 -29.703 -27.422 1 98.25 218 ARG A CA 1
ATOM 1669 C C . ARG A 1 218 ? 1.883 -31.141 -26.984 1 98.25 218 ARG A C 1
ATOM 1671 O O . ARG A 1 218 ? 0.944 -31.938 -26.906 1 98.25 218 ARG A O 1
ATOM 1678 N N . GLU A 1 219 ? 3.098 -31.438 -26.703 1 98.44 219 GLU A N 1
ATOM 1679 C CA . GLU A 1 219 ? 3.475 -32.781 -26.266 1 98.44 219 GLU A CA 1
ATOM 1680 C C . GLU A 1 219 ? 3.016 -33.062 -24.844 1 98.44 219 GLU A C 1
ATOM 1682 O O . GLU A 1 219 ? 2.885 -34.219 -24.438 1 98.44 219 GLU A O 1
ATOM 1687 N N . HIS A 1 220 ? 2.781 -32.062 -24.094 1 97.94 220 HIS A N 1
ATOM 1688 C CA . HIS A 1 220 ? 2.422 -32.188 -22.688 1 97.94 220 HIS A CA 1
ATOM 1689 C C . HIS A 1 220 ? 1.211 -31.312 -22.359 1 97.94 220 HIS A C 1
ATOM 1691 O O . HIS A 1 220 ? 1.332 -30.328 -21.625 1 97.94 220 HIS A O 1
ATOM 1697 N N . PRO A 1 221 ? 0.052 -31.703 -22.75 1 95.25 221 PRO A N 1
ATOM 1698 C CA . PRO A 1 221 ? -1.139 -30.859 -22.656 1 95.25 221 PRO A CA 1
ATOM 1699 C C . PRO A 1 221 ? -1.596 -30.641 -21.219 1 95.25 221 PRO A C 1
ATOM 1701 O O . PRO A 1 221 ? -2.406 -29.75 -20.953 1 95.25 221 PRO A O 1
ATOM 1704 N N . ASP A 1 222 ? -1.06 -31.406 -20.281 1 95.38 222 ASP A N 1
ATOM 1705 C CA . ASP A 1 222 ? -1.472 -31.266 -18.891 1 95.38 222 ASP A CA 1
ATOM 1706 C C . ASP A 1 222 ? -0.664 -30.188 -18.172 1 95.38 222 ASP A C 1
ATOM 1708 O O . ASP A 1 222 ? -1.006 -29.797 -17.062 1 95.38 222 ASP A O 1
ATOM 1712 N N . CYS A 1 223 ? 0.362 -29.688 -18.812 1 97.06 223 CYS A N 1
ATOM 1713 C CA . CYS A 1 223 ? 1.177 -28.609 -18.25 1 97.06 223 CYS A CA 1
ATOM 1714 C C . CYS A 1 223 ? 0.537 -27.25 -18.516 1 97.06 223 CYS A C 1
ATOM 1716 O O . CYS A 1 223 ? -0.252 -27.109 -19.453 1 97.06 223 CYS A O 1
ATOM 1718 N N . LEU A 1 224 ? 0.83 -26.312 -17.625 1 98.88 224 LEU A N 1
ATOM 1719 C CA . LEU A 1 224 ? 0.488 -24.922 -17.906 1 98.88 224 LEU A CA 1
ATOM 1720 C C . LEU A 1 224 ? 1.57 -24.25 -18.734 1 98.88 224 LEU A C 1
ATOM 1722 O O . LEU A 1 224 ? 2.67 -24.781 -18.891 1 98.88 224 LEU A O 1
ATOM 1726 N N . MET A 1 225 ? 1.233 -23.219 -19.344 1 98.94 225 MET A N 1
ATOM 1727 C CA . MET A 1 225 ? 2.143 -22.281 -20 1 98.94 225 MET A CA 1
ATOM 1728 C C . MET A 1 225 ? 1.965 -20.875 -19.453 1 98.94 225 MET A C 1
ATOM 1730 O O . MET A 1 225 ? 0.837 -20.406 -19.281 1 98.94 225 MET A O 1
ATOM 1734 N N . GLN A 1 226 ? 3.066 -20.219 -19 1 98.94 226 GLN A N 1
ATOM 1735 C CA . GLN A 1 226 ? 2.969 -18.859 -18.469 1 98.94 226 GLN A CA 1
ATOM 1736 C C . GLN A 1 226 ? 3.865 -17.891 -19.25 1 98.94 226 GLN A C 1
ATOM 1738 O O . GLN A 1 226 ? 4.957 -18.266 -19.688 1 98.94 226 GLN A O 1
ATOM 1743 N N . THR A 1 227 ? 3.461 -16.719 -19.422 1 98.88 227 THR A N 1
ATOM 1744 C CA . THR A 1 227 ? 4.258 -15.641 -20 1 98.88 227 THR A CA 1
ATOM 1745 C C . THR A 1 227 ? 3.637 -14.281 -19.672 1 98.88 227 THR A C 1
ATOM 1747 O O . THR A 1 227 ? 2.697 -14.195 -18.875 1 98.88 227 THR A O 1
ATOM 1750 N N . HIS A 1 228 ? 4.262 -13.18 -20.094 1 98.69 228 HIS A N 1
ATOM 1751 C CA . HIS A 1 228 ? 3.764 -11.82 -19.922 1 98.69 228 HIS A CA 1
ATOM 1752 C C . HIS A 1 228 ? 3.027 -11.336 -21.172 1 98.69 228 HIS A C 1
ATOM 1754 O O . HIS A 1 228 ? 3.277 -11.828 -22.266 1 98.69 228 HIS A O 1
ATOM 1760 N N . LEU A 1 229 ? 2.145 -10.398 -20.953 1 98.75 229 LEU A N 1
ATOM 1761 C CA . LEU A 1 229 ? 1.394 -9.906 -22.094 1 98.75 229 LEU A CA 1
ATOM 1762 C C . LEU A 1 229 ? 0.961 -8.453 -21.891 1 98.75 229 LEU A C 1
ATOM 1764 O O . LEU A 1 229 ? 0.338 -8.133 -20.875 1 98.75 229 LEU A O 1
ATOM 1768 N N . SER A 1 230 ? 1.301 -7.578 -22.781 1 98.56 230 SER A N 1
ATOM 1769 C CA . SER A 1 230 ? 0.747 -6.238 -22.953 1 98.56 230 SER A CA 1
ATOM 1770 C C . SER A 1 230 ? 0.771 -5.449 -21.656 1 98.56 230 SER A C 1
ATOM 1772 O O . SER A 1 230 ? -0.247 -4.891 -21.25 1 98.56 230 SER A O 1
ATOM 1774 N N . GLU A 1 231 ? 1.947 -5.438 -21.062 1 97.5 231 GLU A N 1
ATOM 1775 C CA . GLU A 1 231 ? 2.092 -4.812 -19.75 1 97.5 231 GLU A CA 1
ATOM 1776 C C . GLU A 1 231 ? 2.309 -3.307 -19.875 1 97.5 231 GLU A C 1
ATOM 1778 O O . GLU A 1 231 ? 1.713 -2.523 -19.125 1 97.5 231 GLU A O 1
ATOM 1783 N N . GLN A 1 232 ? 3.193 -2.881 -20.766 1 97.25 232 GLN A N 1
ATOM 1784 C CA . GLN A 1 232 ? 3.51 -1.469 -20.938 1 97.25 232 GLN A CA 1
ATOM 1785 C C . GLN A 1 232 ? 3.402 -1.062 -22.406 1 97.25 232 GLN A C 1
ATOM 1787 O O . GLN A 1 232 ? 3.674 -1.867 -23.297 1 97.25 232 GLN A O 1
ATOM 1792 N N . LEU A 1 233 ? 3.117 0.185 -22.656 1 96.44 233 LEU A N 1
ATOM 1793 C CA . LEU A 1 233 ? 2.938 0.686 -24.016 1 96.44 233 LEU A CA 1
ATOM 1794 C C . LEU A 1 233 ? 4.25 0.629 -24.797 1 96.44 233 LEU A C 1
ATOM 1796 O O . LEU A 1 233 ? 4.266 0.247 -25.969 1 96.44 233 LEU A O 1
ATOM 1800 N N . ASP A 1 234 ? 5.348 0.978 -24.109 1 95.5 234 ASP A N 1
ATOM 1801 C CA . ASP A 1 234 ? 6.645 0.915 -24.781 1 95.5 234 ASP A CA 1
ATOM 1802 C C . ASP A 1 234 ? 7.004 -0.523 -25.141 1 95.5 234 ASP A C 1
ATOM 1804 O O . ASP A 1 234 ? 7.617 -0.768 -26.188 1 95.5 234 ASP A O 1
ATOM 1808 N N . GLU A 1 235 ? 6.676 -1.438 -24.297 1 96.56 235 GLU A N 1
ATOM 1809 C CA . GLU A 1 235 ? 6.863 -2.863 -24.562 1 96.56 235 GLU A CA 1
ATOM 1810 C C . GLU A 1 235 ? 6.062 -3.311 -25.781 1 96.56 235 GLU A C 1
ATOM 1812 O O . GLU A 1 235 ? 6.574 -4.031 -26.641 1 96.56 235 GLU A O 1
ATOM 1817 N N . ILE A 1 236 ? 4.844 -2.885 -25.891 1 98.06 236 ILE A N 1
ATOM 1818 C CA . ILE A 1 236 ? 3.961 -3.248 -27 1 98.06 236 ILE A CA 1
ATOM 1819 C C . ILE A 1 236 ? 4.535 -2.715 -28.312 1 98.06 236 ILE A C 1
ATOM 1821 O O . ILE A 1 236 ? 4.551 -3.424 -29.328 1 98.06 236 ILE A O 1
ATOM 1825 N N . GLU A 1 237 ? 5.02 -1.479 -28.25 1 97.94 237 GLU A N 1
ATOM 1826 C CA . GLU A 1 237 ? 5.648 -0.897 -29.438 1 97.94 237 GLU A CA 1
ATOM 1827 C C . GLU A 1 237 ? 6.895 -1.682 -29.844 1 97.94 237 GLU A C 1
ATOM 1829 O O . GLU A 1 237 ? 7.141 -1.893 -31.031 1 97.94 237 GLU A O 1
ATOM 1834 N N . TRP A 1 238 ? 7.66 -2.1 -28.859 1 97.94 238 TRP A N 1
ATOM 1835 C CA . TRP A 1 238 ? 8.852 -2.904 -29.094 1 97.94 238 TRP A CA 1
ATOM 1836 C C . TRP A 1 238 ? 8.5 -4.23 -29.766 1 97.94 238 TRP A C 1
ATOM 1838 O O . TRP A 1 238 ? 9.148 -4.648 -30.719 1 97.94 238 TRP A O 1
ATOM 1848 N N . VAL A 1 239 ? 7.453 -4.867 -29.312 1 98.44 239 VAL A N 1
ATOM 1849 C CA . VAL A 1 239 ? 7.008 -6.145 -29.859 1 98.44 239 VAL A CA 1
ATOM 1850 C C . VAL A 1 239 ? 6.562 -5.961 -31.312 1 98.44 239 VAL A C 1
ATOM 1852 O O . VAL A 1 239 ? 6.879 -6.785 -32.188 1 98.44 239 VAL A O 1
ATOM 1855 N N . LYS A 1 240 ? 5.852 -4.898 -31.547 1 98.06 240 LYS A N 1
ATOM 1856 C CA . LYS A 1 240 ? 5.41 -4.605 -32.906 1 98.06 240 LYS A CA 1
ATOM 1857 C C . LYS A 1 240 ? 6.598 -4.445 -33.844 1 98.06 240 LYS A C 1
ATOM 1859 O O . LYS A 1 240 ? 6.551 -4.895 -35 1 98.06 240 LYS A O 1
ATOM 1864 N N . ALA A 1 241 ? 7.625 -3.822 -33.375 1 98.44 241 ALA A N 1
ATOM 1865 C CA . ALA A 1 241 ? 8.828 -3.617 -34.156 1 98.44 241 ALA A CA 1
ATOM 1866 C C . ALA A 1 241 ? 9.539 -4.938 -34.438 1 98.44 241 ALA A C 1
ATOM 1868 O O . ALA A 1 241 ? 10.07 -5.152 -35.531 1 98.44 241 ALA A O 1
ATOM 1869 N N . LEU A 1 242 ? 9.562 -5.844 -33.469 1 98.31 242 LEU A N 1
ATOM 1870 C CA . LEU A 1 242 ? 10.25 -7.125 -33.594 1 98.31 242 LEU A CA 1
ATOM 1871 C C . LEU A 1 242 ? 9.453 -8.109 -34.438 1 98.31 242 LEU A C 1
ATOM 1873 O O . LEU A 1 242 ? 10.023 -9.016 -35.031 1 98.31 242 LEU A O 1
ATOM 1877 N N . HIS A 1 243 ? 8.102 -7.906 -34.438 1 98.12 243 HIS A N 1
ATOM 1878 C CA . HIS A 1 243 ? 7.191 -8.805 -35.125 1 98.12 243 HIS A CA 1
ATOM 1879 C C . HIS A 1 243 ? 6.211 -8.031 -36 1 98.12 243 HIS A C 1
ATOM 1881 O O . HIS A 1 243 ? 5 -8.086 -35.781 1 98.12 243 HIS A O 1
ATOM 1887 N N . PRO A 1 244 ? 6.652 -7.445 -37.062 1 97.31 244 PRO A N 1
ATOM 1888 C CA . PRO A 1 244 ? 5.801 -6.57 -37.875 1 97.31 244 PRO A CA 1
ATOM 1889 C C . PRO A 1 244 ? 4.656 -7.324 -38.562 1 97.31 244 PRO A C 1
ATOM 1891 O O . PRO A 1 244 ? 3.654 -6.715 -38.938 1 97.31 244 PRO A O 1
ATOM 1894 N N . GLN A 1 245 ? 4.746 -8.617 -38.625 1 96.75 245 GLN A N 1
ATOM 1895 C CA . GLN A 1 245 ? 3.709 -9.398 -39.312 1 96.75 245 GLN A CA 1
ATOM 1896 C C . GLN A 1 245 ? 2.609 -9.797 -38.312 1 96.75 245 GLN A C 1
ATOM 1898 O O . GLN A 1 245 ? 1.544 -10.258 -38.719 1 96.75 245 GLN A O 1
ATOM 1903 N N . ALA A 1 246 ? 2.875 -9.648 -37.062 1 98.19 246 ALA A N 1
ATOM 1904 C CA . ALA A 1 246 ? 1.887 -10.031 -36.031 1 98.19 246 ALA A CA 1
ATOM 1905 C C . ALA A 1 246 ? 0.758 -9.008 -35.969 1 98.19 246 ALA A C 1
ATOM 1907 O O . ALA A 1 246 ? 0.994 -7.801 -36.094 1 98.19 246 ALA A O 1
ATOM 1908 N N . ARG A 1 247 ? -0.504 -9.391 -35.812 1 98.06 247 ARG A N 1
ATOM 1909 C CA . ARG A 1 247 ? -1.669 -8.516 -35.719 1 98.06 247 ARG A CA 1
ATOM 1910 C C . ARG A 1 247 ? -1.612 -7.68 -34.438 1 98.06 247 ARG A C 1
ATOM 1912 O O . ARG A 1 247 ? -2.111 -6.551 -34.406 1 98.06 247 ARG A O 1
ATOM 1919 N N . ASP A 1 248 ? -1.054 -8.273 -33.312 1 98.62 248 ASP A N 1
ATOM 1920 C CA . ASP A 1 248 ? -0.854 -7.672 -32 1 98.62 248 ASP A CA 1
ATOM 1921 C C . ASP A 1 248 ? 0.087 -8.523 -31.141 1 98.62 248 ASP A C 1
ATOM 1923 O O . ASP A 1 248 ? 0.683 -9.477 -31.641 1 98.62 248 ASP A O 1
ATOM 1927 N N . TYR A 1 249 ? 0.261 -8.117 -29.922 1 98.81 249 TYR A N 1
ATOM 1928 C CA . TYR A 1 249 ? 1.202 -8.773 -29.031 1 98.81 249 TYR A CA 1
ATOM 1929 C C . TYR A 1 249 ? 0.826 -10.234 -28.812 1 98.81 249 TYR A C 1
ATOM 1931 O O . TYR A 1 249 ? 1.675 -11.117 -28.906 1 98.81 249 TYR A O 1
ATOM 1939 N N . LEU A 1 250 ? -0.384 -10.586 -28.531 1 98.88 250 LEU A N 1
ATOM 1940 C CA . LEU A 1 250 ? -0.866 -11.938 -28.266 1 98.88 250 LEU A CA 1
ATOM 1941 C C . LEU A 1 250 ? -0.609 -12.844 -29.469 1 98.88 250 LEU A C 1
ATOM 1943 O O . LEU A 1 250 ? -0.326 -14.031 -29.312 1 98.88 250 LEU A O 1
ATOM 1947 N N . ASP A 1 251 ? -0.715 -12.25 -30.672 1 98.75 251 ASP A N 1
ATOM 1948 C CA . ASP A 1 251 ? -0.554 -13.008 -31.906 1 98.75 251 ASP A CA 1
ATOM 1949 C C . ASP A 1 251 ? 0.839 -13.625 -32 1 98.75 251 ASP A C 1
ATOM 1951 O O . ASP A 1 251 ? 1.024 -14.664 -32.625 1 98.75 251 ASP A O 1
ATOM 1955 N N . THR A 1 252 ? 1.834 -13 -31.391 1 98.81 252 THR A N 1
ATOM 1956 C CA . THR A 1 252 ? 3.191 -13.539 -31.406 1 98.81 252 THR A CA 1
ATOM 1957 C C . THR A 1 252 ? 3.256 -14.883 -30.703 1 98.81 252 THR A C 1
ATOM 1959 O O . THR A 1 252 ? 4.074 -15.734 -31.047 1 98.81 252 THR A O 1
ATOM 1962 N N . TYR A 1 253 ? 2.453 -15.07 -29.719 1 98.88 253 TYR A N 1
ATOM 1963 C CA . TYR A 1 253 ? 2.355 -16.344 -29 1 98.88 253 TYR A CA 1
ATOM 1964 C C . TYR A 1 253 ? 1.442 -17.312 -29.734 1 98.88 253 TYR A C 1
ATOM 1966 O O . TYR A 1 253 ? 1.775 -18.484 -29.891 1 98.88 253 TYR A O 1
ATOM 1974 N N . GLU A 1 254 ? 0.271 -16.797 -30.188 1 98.56 254 GLU A N 1
ATOM 1975 C CA . GLU A 1 254 ? -0.742 -17.625 -30.828 1 98.56 254 GLU A CA 1
ATOM 1976 C C . GLU A 1 254 ? -0.18 -18.312 -32.094 1 98.56 254 GLU A C 1
ATOM 1978 O O . GLU A 1 254 ? -0.434 -19.484 -32.312 1 98.56 254 GLU A O 1
ATOM 1983 N N . ALA A 1 255 ? 0.599 -17.594 -32.844 1 98.31 255 ALA A N 1
ATOM 1984 C CA . ALA A 1 255 ? 1.187 -18.094 -34.062 1 98.31 255 ALA A CA 1
ATOM 1985 C C . ALA A 1 255 ? 2.129 -19.266 -33.812 1 98.31 255 ALA A C 1
ATOM 1987 O O . ALA A 1 255 ? 2.414 -20.062 -34.688 1 98.31 255 ALA A O 1
ATOM 1988 N N . GLN A 1 256 ? 2.607 -19.344 -32.594 1 98.44 256 GLN A N 1
ATOM 1989 C CA . GLN A 1 256 ? 3.588 -20.375 -32.281 1 98.44 256 GLN A CA 1
ATOM 1990 C C . GLN A 1 256 ? 2.973 -21.453 -31.391 1 98.44 256 GLN A C 1
ATOM 1992 O O . GLN A 1 256 ? 3.691 -22.266 -30.797 1 98.44 256 GLN A O 1
ATOM 1997 N N . GLY A 1 257 ? 1.639 -21.453 -31.234 1 98.31 257 GLY A N 1
ATOM 1998 C CA . GLY A 1 257 ? 0.938 -22.516 -30.516 1 98.31 257 GLY A CA 1
ATOM 1999 C C . GLY A 1 257 ? 0.941 -22.328 -29.016 1 98.31 257 GLY A C 1
ATOM 2000 O O . GLY A 1 257 ? 0.827 -23.297 -28.266 1 98.31 257 GLY A O 1
ATOM 2001 N N . LEU A 1 258 ? 1.065 -21.078 -28.594 1 98.81 258 LEU A N 1
ATOM 2002 C CA . LEU A 1 258 ? 1.177 -20.812 -27.156 1 98.81 258 LEU A CA 1
ATOM 2003 C C . LEU A 1 258 ? -0.071 -20.109 -26.641 1 98.81 258 LEU A C 1
ATOM 2005 O O . LEU A 1 258 ? 0.019 -19.25 -25.766 1 98.81 258 LEU A O 1
ATOM 2009 N N . LEU A 1 259 ? -1.201 -20.406 -27.188 1 98.69 259 LEU A N 1
ATOM 2010 C CA . LEU A 1 259 ? -2.482 -19.891 -26.703 1 98.69 259 LEU A CA 1
ATOM 2011 C C . LEU A 1 259 ? -3.543 -20.984 -26.719 1 98.69 259 LEU A C 1
ATOM 2013 O O . LEU A 1 259 ? -3.936 -21.469 -27.781 1 98.69 259 LEU A O 1
ATOM 2017 N N . ARG A 1 260 ? -4.02 -21.406 -25.641 1 97.94 260 ARG A N 1
ATOM 2018 C CA . ARG A 1 260 ? -5.117 -22.328 -25.375 1 97.94 260 ARG A CA 1
ATOM 2019 C C . ARG A 1 260 ? -5.441 -22.375 -23.875 1 97.94 260 ARG A C 1
ATOM 2021 O O . ARG A 1 260 ? -4.863 -21.625 -23.094 1 97.94 260 ARG A O 1
ATOM 2028 N N . GLU A 1 261 ? -6.449 -23.188 -23.531 1 97.75 261 GLU A N 1
ATOM 2029 C CA . GLU A 1 261 ? -6.715 -23.406 -22.109 1 97.75 261 GLU A CA 1
ATOM 2030 C C . GLU A 1 261 ? -5.461 -23.875 -21.375 1 97.75 261 GLU A C 1
ATOM 2032 O O . GLU A 1 261 ? -4.758 -24.781 -21.859 1 97.75 261 GLU A O 1
ATOM 2037 N N . GLY A 1 262 ? -5.172 -23.203 -20.234 1 98.19 262 GLY A N 1
ATOM 2038 C CA . GLY A 1 262 ? -3.959 -23.5 -19.484 1 98.19 262 GLY A CA 1
ATOM 2039 C C . GLY A 1 262 ? -2.883 -22.438 -19.656 1 98.19 262 GLY A C 1
ATOM 2040 O O . GLY A 1 262 ? -1.917 -22.406 -18.891 1 98.19 262 GLY A O 1
ATOM 2041 N N . ALA A 1 263 ? -3.072 -21.562 -20.625 1 98.81 263 ALA A N 1
ATOM 2042 C CA . ALA A 1 263 ? -2.17 -20.422 -20.75 1 98.81 263 ALA A CA 1
ATOM 2043 C C . ALA A 1 263 ? -2.457 -19.375 -19.672 1 98.81 263 ALA A C 1
ATOM 2045 O O . ALA A 1 263 ? -3.615 -19.031 -19.422 1 98.81 263 ALA A O 1
ATOM 2046 N N . VAL A 1 264 ? -1.422 -18.953 -18.984 1 98.88 264 VAL A N 1
ATOM 2047 C CA . VAL A 1 264 ? -1.519 -17.938 -17.922 1 98.88 264 VAL A CA 1
ATOM 2048 C C . VAL A 1 264 ? -0.691 -16.719 -18.312 1 98.88 264 VAL A C 1
ATOM 2050 O O . VAL A 1 264 ? 0.536 -16.797 -18.406 1 98.88 264 VAL A O 1
ATOM 2053 N N . PHE A 1 265 ? -1.326 -15.562 -18.562 1 98.94 265 PHE A N 1
ATOM 2054 C CA . PHE A 1 265 ? -0.651 -14.336 -18.984 1 98.94 265 PHE A CA 1
ATOM 2055 C C . PHE A 1 265 ? -0.611 -13.328 -17.828 1 98.94 265 PHE A C 1
ATOM 2057 O O . PHE A 1 265 ? -1.654 -12.961 -17.297 1 98.94 265 PHE A 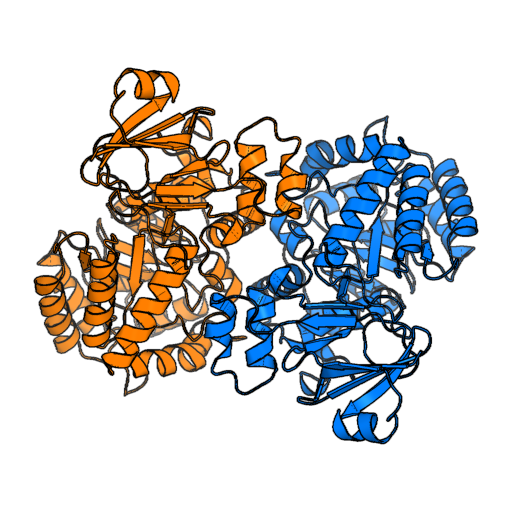O 1
ATOM 2064 N N . GLY A 1 266 ? 0.577 -12.914 -17.438 1 98.69 266 GLY A N 1
ATOM 2065 C CA . GLY A 1 266 ? 0.734 -11.922 -16.375 1 98.69 266 GLY A CA 1
ATOM 2066 C C . GLY A 1 266 ? 0.493 -10.5 -16.859 1 98.69 266 GLY A C 1
ATOM 2067 O O . GLY A 1 266 ? 0.821 -10.164 -18 1 98.69 266 GLY A O 1
ATOM 2068 N N . HIS A 1 267 ? -0.049 -9.617 -16.031 1 98.12 267 HIS A N 1
ATOM 2069 C CA . HIS A 1 267 ? -0.222 -8.172 -16.172 1 98.12 267 HIS A CA 1
ATOM 2070 C C . HIS A 1 267 ? -1.396 -7.848 -17.094 1 98.12 267 HIS A C 1
ATOM 2072 O O . HIS A 1 267 ? -2.484 -7.512 -16.625 1 98.12 267 HIS A O 1
ATOM 2078 N N . ALA A 1 268 ? -1.192 -8.008 -18.422 1 98.25 268 ALA A N 1
ATOM 2079 C CA . ALA A 1 268 ? -2.248 -7.84 -19.422 1 98.25 268 ALA A CA 1
ATOM 2080 C C . ALA A 1 268 ? -3.033 -6.555 -19.172 1 98.25 268 ALA A C 1
ATOM 2082 O O . ALA A 1 268 ? -4.266 -6.582 -19.078 1 98.25 268 ALA A O 1
ATOM 2083 N N . ILE A 1 269 ? -2.367 -5.414 -19.094 1 98.38 269 ILE A N 1
ATOM 2084 C CA . ILE A 1 269 ? -2.953 -4.137 -18.719 1 98.38 269 ILE A CA 1
ATOM 2085 C C . ILE A 1 269 ? -3.521 -3.438 -19.953 1 98.38 269 ILE A C 1
ATOM 2087 O O . ILE A 1 269 ? -4.637 -2.91 -19.922 1 98.38 269 ILE A O 1
ATOM 2091 N N . HIS A 1 270 ? -2.736 -3.434 -21.062 1 98.38 270 HIS A N 1
ATOM 2092 C CA . HIS A 1 270 ? -3.074 -2.668 -22.266 1 98.38 270 HIS A CA 1
ATOM 2093 C C . HIS A 1 270 ? -3.477 -3.588 -23.406 1 98.38 270 HIS A C 1
ATOM 2095 O O . HIS A 1 270 ? -2.904 -3.514 -24.5 1 98.38 270 HIS A O 1
ATOM 2101 N N . LEU A 1 271 ? -4.488 -4.348 -23.203 1 98.56 271 LEU A N 1
ATOM 2102 C CA . LEU A 1 271 ? -4.934 -5.316 -24.188 1 98.56 271 LEU A CA 1
ATOM 2103 C C . LEU A 1 271 ? -5.703 -4.633 -25.312 1 98.56 271 LEU A C 1
ATOM 2105 O O . LEU A 1 271 ? -6.547 -3.771 -25.062 1 98.56 271 LEU A O 1
ATOM 2109 N N . ALA A 1 272 ? -5.402 -4.969 -26.531 1 97.69 272 ALA A N 1
ATOM 2110 C CA . ALA A 1 272 ? -6.238 -4.59 -27.672 1 97.69 272 ALA A CA 1
ATOM 2111 C C . ALA A 1 272 ? -7.555 -5.363 -27.656 1 97.69 272 ALA A C 1
ATOM 2113 O O . ALA A 1 272 ? -7.652 -6.426 -27.047 1 97.69 272 ALA A O 1
ATOM 2114 N N . PRO A 1 273 ? -8.586 -4.863 -28.359 1 97.12 273 PRO A N 1
ATOM 2115 C CA . PRO A 1 273 ? -9.883 -5.543 -28.375 1 97.12 273 PRO A CA 1
ATOM 2116 C C . PRO A 1 273 ? -9.789 -6.977 -28.891 1 97.12 273 PRO A C 1
ATOM 2118 O O . PRO A 1 273 ? -10.414 -7.883 -28.328 1 97.12 273 PRO A O 1
ATOM 2121 N N . ARG A 1 274 ? -9.016 -7.16 -29.891 1 97.81 274 ARG A N 1
ATOM 2122 C CA . ARG A 1 274 ? -8.875 -8.508 -30.422 1 97.81 274 ARG A CA 1
ATOM 2123 C C . ARG A 1 274 ? -8.227 -9.438 -29.406 1 97.81 274 ARG A C 1
ATOM 2125 O O . ARG A 1 274 ? -8.609 -10.609 -29.297 1 97.81 274 ARG A O 1
ATOM 2132 N N . GLU A 1 275 ? -7.203 -8.977 -28.719 1 98.5 275 GLU A N 1
ATOM 2133 C CA . GLU A 1 275 ? -6.539 -9.789 -27.703 1 98.5 275 GLU A CA 1
ATOM 2134 C C . GLU A 1 275 ? -7.523 -10.25 -26.641 1 98.5 275 GLU A C 1
ATOM 2136 O O . GLU A 1 275 ? -7.535 -11.422 -26.266 1 98.5 275 GLU A O 1
ATOM 2141 N N . ARG A 1 276 ? -8.328 -9.336 -26.172 1 97.62 276 ARG A N 1
ATOM 2142 C CA . ARG A 1 276 ? -9.32 -9.648 -25.156 1 97.62 276 ARG A CA 1
ATOM 2143 C C . ARG A 1 276 ? -10.25 -10.766 -25.625 1 97.62 276 ARG A C 1
ATOM 2145 O O . ARG A 1 276 ? -10.469 -11.742 -24.906 1 97.62 276 ARG A O 1
ATOM 2152 N N . ALA A 1 277 ? -10.789 -10.578 -26.812 1 97.75 277 ALA A N 1
ATOM 2153 C CA . ALA A 1 277 ? -11.742 -11.539 -27.359 1 97.75 277 ALA A CA 1
ATOM 2154 C C . ALA A 1 277 ? -11.094 -12.914 -27.531 1 97.75 277 ALA A C 1
ATOM 2156 O O . ALA A 1 277 ? -11.711 -13.938 -27.203 1 97.75 277 ALA A O 1
ATOM 2157 N N . ARG A 1 278 ? -9.883 -12.93 -28.031 1 98 278 ARG A N 1
ATOM 2158 C CA . ARG A 1 278 ? -9.195 -14.18 -28.312 1 98 278 A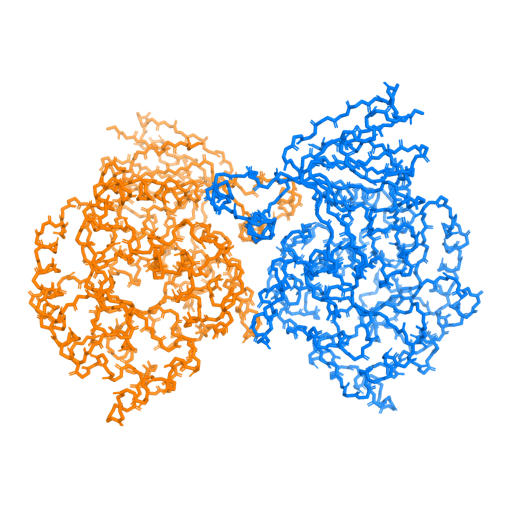RG A CA 1
ATOM 2159 C C . ARG A 1 278 ? -8.82 -14.906 -27.031 1 98 278 ARG A C 1
ATOM 2161 O O . ARG A 1 278 ? -8.82 -16.141 -26.969 1 98 278 ARG A O 1
ATOM 2168 N N . LEU A 1 279 ? -8.391 -14.156 -26.031 1 98.56 279 LEU A N 1
ATOM 2169 C CA . LEU A 1 279 ? -8.078 -14.742 -24.719 1 98.56 279 LEU A CA 1
ATOM 2170 C C . LEU A 1 279 ? -9.297 -15.438 -24.141 1 98.56 279 LEU A C 1
ATOM 2172 O O . LEU A 1 279 ? -9.195 -16.547 -23.625 1 98.56 279 LEU A O 1
ATOM 2176 N N . ALA A 1 280 ? -10.438 -14.766 -24.188 1 97.88 280 ALA A N 1
ATOM 2177 C CA . ALA A 1 280 ? -11.688 -15.344 -23.688 1 97.88 280 ALA A CA 1
ATOM 2178 C C . ALA A 1 280 ? -12.047 -16.609 -24.453 1 97.88 280 ALA A C 1
ATOM 2180 O O . ALA A 1 280 ? -12.414 -17.625 -23.844 1 97.88 280 ALA A O 1
ATOM 2181 N N . GLU A 1 281 ? -11.945 -16.562 -25.766 1 98.12 281 GLU A N 1
ATOM 2182 C CA . GLU A 1 281 ? -12.289 -17.703 -26.625 1 98.12 281 GLU A CA 1
ATOM 2183 C C . GLU A 1 281 ? -11.391 -18.906 -26.328 1 98.12 281 GLU A C 1
ATOM 2185 O O . GLU A 1 281 ? -11.859 -20.047 -26.328 1 98.12 281 GLU A O 1
ATOM 2190 N N . ALA A 1 282 ? -10.141 -18.641 -26.094 1 98.19 282 ALA A N 1
ATOM 2191 C CA . ALA A 1 282 ? -9.148 -19.703 -25.922 1 98.19 282 ALA A CA 1
ATOM 2192 C C . ALA A 1 282 ? -9.234 -20.297 -24.531 1 98.19 282 ALA A C 1
ATOM 2194 O O . ALA A 1 282 ? -8.695 -21.375 -24.281 1 98.19 282 ALA A O 1
ATOM 2195 N N . GLY A 1 283 ? -9.867 -19.578 -23.594 1 97.88 283 GLY A N 1
ATOM 2196 C CA . GLY A 1 283 ? -9.953 -20.047 -22.219 1 97.88 283 GLY A CA 1
ATOM 2197 C C . GLY A 1 283 ? -8.68 -19.797 -21.438 1 97.88 283 GLY A C 1
ATOM 2198 O O . GLY A 1 283 ? -8.398 -20.516 -20.469 1 97.88 283 GLY A O 1
ATOM 2199 N N . ALA A 1 284 ? -7.883 -18.812 -21.859 1 98.38 284 ALA A N 1
ATOM 2200 C CA . ALA A 1 284 ? -6.656 -18.453 -21.156 1 98.38 284 ALA A CA 1
ATOM 2201 C C . ALA A 1 284 ? -6.969 -17.688 -19.875 1 98.38 284 ALA A C 1
ATOM 2203 O O . ALA A 1 284 ? -8.094 -17.219 -19.688 1 98.38 284 ALA A O 1
ATOM 2204 N N . SER A 1 285 ? -6.027 -17.656 -18.969 1 98.75 285 SER A N 1
ATOM 2205 C CA . SER A 1 285 ? -6.156 -16.906 -17.719 1 98.75 285 SER A CA 1
ATOM 2206 C C . SER A 1 285 ? -5.254 -15.68 -17.703 1 98.75 285 SER A C 1
ATOM 2208 O O . SER A 1 285 ? -4.207 -15.664 -18.359 1 98.75 285 SER A O 1
ATOM 2210 N N . LEU A 1 286 ? -5.719 -14.664 -17.078 1 98.88 286 LEU A N 1
ATOM 2211 C CA . LEU A 1 286 ? -4.922 -13.477 -16.812 1 98.88 286 LEU A CA 1
ATOM 2212 C C . LEU A 1 286 ? -4.605 -13.359 -15.328 1 98.88 286 LEU A C 1
ATOM 2214 O O . LEU A 1 286 ? -5.402 -13.773 -14.484 1 98.88 286 LEU A O 1
ATOM 2218 N N . VAL A 1 287 ? -3.445 -12.836 -14.984 1 98.94 287 VAL A N 1
ATOM 2219 C CA . VAL A 1 287 ? -3.07 -12.617 -13.594 1 98.94 287 VAL A CA 1
ATOM 2220 C C . VAL A 1 287 ? -2.846 -11.125 -13.344 1 98.94 287 VAL A C 1
ATOM 2222 O O . VAL A 1 287 ? -1.96 -10.516 -13.945 1 98.94 287 VAL A O 1
ATOM 2225 N N . HIS A 1 288 ? -3.701 -10.531 -12.531 1 98.81 288 HIS A N 1
ATOM 2226 C CA . HIS A 1 288 ? -3.588 -9.148 -12.062 1 98.81 288 HIS A CA 1
ATOM 2227 C C . HIS A 1 288 ? -2.443 -9 -11.07 1 98.81 288 HIS A C 1
ATOM 2229 O O . HIS A 1 288 ? -2.43 -9.664 -10.031 1 98.81 288 HIS A O 1
ATOM 2235 N N . CYS A 1 289 ? -1.414 -8.203 -11.398 1 98.75 289 CYS A N 1
ATOM 2236 C CA . CYS A 1 289 ? -0.254 -7.965 -10.547 1 98.75 289 CYS A CA 1
ATOM 2237 C C . CYS A 1 289 ? -0.212 -6.512 -10.078 1 98.75 289 CYS A C 1
ATOM 2239 O O . CYS A 1 289 ? 0.685 -5.758 -10.461 1 98.75 289 CYS A O 1
ATOM 2241 N N . PRO A 1 290 ? -1.095 -6.16 -9.195 1 98.62 290 PRO A N 1
ATOM 2242 C CA . PRO A 1 290 ? -1.341 -4.742 -8.906 1 98.62 290 PRO A CA 1
ATOM 2243 C C . PRO A 1 290 ? -0.133 -4.047 -8.281 1 98.62 290 PRO A C 1
ATOM 2245 O O . PRO A 1 290 ? 0.182 -2.91 -8.641 1 98.62 290 PRO A O 1
ATOM 2248 N N . THR A 1 291 ? 0.591 -4.648 -7.316 1 98.19 291 THR A N 1
ATOM 2249 C CA . THR A 1 291 ? 1.726 -4.008 -6.66 1 98.19 291 THR A CA 1
ATOM 2250 C C . THR A 1 291 ? 2.867 -3.789 -7.648 1 98.19 291 THR A C 1
ATOM 2252 O O . THR A 1 291 ? 3.588 -2.791 -7.562 1 98.19 291 THR A O 1
ATOM 2255 N N . SER A 1 292 ? 3.008 -4.699 -8.586 1 97.62 292 SER A N 1
ATOM 2256 C CA . SER A 1 292 ? 4.016 -4.531 -9.625 1 97.62 292 SER A CA 1
ATOM 2257 C C . SER A 1 292 ? 3.605 -3.449 -10.617 1 97.62 292 SER A C 1
ATOM 2259 O O . SER A 1 292 ? 4.426 -2.623 -11.023 1 97.62 292 SER A O 1
ATOM 2261 N N . ASN A 1 293 ? 2.322 -3.457 -11.062 1 97.12 293 ASN A N 1
ATOM 2262 C CA . ASN A 1 293 ? 1.812 -2.521 -12.062 1 97.12 293 ASN A CA 1
ATOM 2263 C C . ASN A 1 293 ? 1.981 -1.074 -11.609 1 97.12 293 ASN A C 1
ATOM 2265 O O . ASN A 1 293 ? 2.355 -0.211 -12.406 1 97.12 293 ASN A O 1
ATOM 2269 N N . THR A 1 294 ? 1.725 -0.824 -10.328 1 97.31 294 THR A N 1
ATOM 2270 C CA . THR A 1 294 ? 1.861 0.538 -9.82 1 97.31 294 THR A CA 1
ATOM 2271 C C . THR A 1 294 ? 3.322 0.857 -9.516 1 97.31 294 THR A C 1
ATOM 2273 O O . THR A 1 294 ? 3.775 1.983 -9.734 1 97.31 294 THR A O 1
ATOM 2276 N N . PHE A 1 295 ? 4.113 -0.103 -9.062 1 97.75 295 PHE A N 1
ATOM 2277 C CA . PHE A 1 295 ? 5.5 0.104 -8.656 1 97.75 295 PHE A CA 1
ATOM 2278 C C . PHE A 1 295 ? 6.359 0.495 -9.852 1 97.75 295 PHE A C 1
ATOM 2280 O O . PHE A 1 295 ? 7.223 1.37 -9.742 1 97.75 295 PHE A O 1
ATOM 2287 N N . ILE A 1 296 ? 6.109 -0.126 -11.016 1 96 296 ILE A N 1
ATOM 2288 C CA . ILE A 1 296 ? 6.957 0.148 -12.172 1 96 296 ILE A CA 1
ATOM 2289 C C . ILE A 1 296 ? 6.191 0.991 -13.188 1 96 296 ILE A C 1
ATOM 2291 O O . ILE A 1 296 ? 6.648 1.183 -14.32 1 96 296 ILE A O 1
ATOM 2295 N N . GLY A 1 297 ? 4.961 1.452 -12.828 1 96.31 297 GLY A N 1
ATOM 2296 C CA . GLY A 1 297 ? 4.199 2.4 -13.625 1 96.31 297 GLY A CA 1
ATOM 2297 C C . GLY A 1 297 ? 3.641 1.796 -14.898 1 96.31 297 GLY A C 1
ATOM 2298 O O . GLY A 1 297 ? 3.68 2.424 -15.961 1 96.31 297 GLY A O 1
ATOM 2299 N N . SER A 1 298 ? 3.188 0.517 -14.781 1 96.94 298 SER A N 1
ATOM 2300 C CA . SER A 1 298 ? 2.729 -0.185 -15.977 1 96.94 298 SER A CA 1
ATOM 2301 C C . SER A 1 298 ? 1.308 0.225 -16.344 1 96.94 298 SER A C 1
ATOM 2303 O O . SER A 1 298 ? 0.912 0.132 -17.516 1 96.94 298 SER A O 1
ATOM 2305 N N . GLY A 1 299 ? 0.513 0.611 -15.383 1 97.38 299 GLY A N 1
ATOM 2306 C CA . GLY A 1 299 ? -0.857 1.015 -15.656 1 97.38 299 GLY A CA 1
ATOM 2307 C C . GLY A 1 299 ? -1.869 0.364 -14.734 1 97.38 299 GLY A C 1
ATOM 2308 O O . GLY A 1 299 ? -1.513 -0.123 -13.656 1 97.38 299 GLY A O 1
ATOM 2309 N N . LEU A 1 300 ? -3.15 0.456 -15.07 1 98.44 300 LEU A N 1
ATOM 2310 C CA . LEU A 1 300 ? -4.258 0.012 -14.234 1 98.44 300 LEU A CA 1
ATOM 2311 C C . LEU A 1 300 ? -5 -1.149 -14.883 1 98.44 300 LEU A C 1
ATOM 2313 O O . LEU A 1 300 ? -5.59 -0.992 -15.961 1 98.44 300 LEU A O 1
ATOM 2317 N N . PHE A 1 301 ? -4.953 -2.312 -14.273 1 98.62 301 PHE A N 1
ATOM 2318 C CA . PHE A 1 301 ? -5.633 -3.5 -14.773 1 98.62 301 PHE A CA 1
ATOM 2319 C C . PHE A 1 301 ? -7.141 -3.293 -14.797 1 98.62 301 PHE A C 1
ATOM 2321 O O . PHE A 1 301 ? -7.699 -2.648 -13.906 1 98.62 301 PHE A O 1
ATOM 2328 N N . ASP A 1 302 ? -7.816 -3.832 -15.797 1 97.88 302 ASP A N 1
ATOM 2329 C CA . ASP A 1 302 ? -9.266 -3.707 -15.953 1 97.88 302 ASP A CA 1
ATOM 2330 C C . ASP A 1 302 ? -9.977 -4.965 -15.461 1 97.88 302 ASP A C 1
ATOM 2332 O O . ASP A 1 302 ? -10.094 -5.945 -16.203 1 97.88 302 ASP A O 1
ATOM 2336 N N . MET A 1 303 ? -10.578 -4.914 -14.336 1 97.38 303 MET A N 1
ATOM 2337 C CA . MET A 1 303 ? -11.281 -6.062 -13.773 1 97.38 303 MET A CA 1
ATOM 2338 C C . MET A 1 303 ? -12.562 -6.348 -14.555 1 97.38 303 MET A C 1
ATOM 2340 O O . MET A 1 303 ? -13.156 -7.414 -14.406 1 97.38 303 MET A O 1
ATOM 2344 N N . GLY A 1 304 ? -12.93 -5.434 -15.438 1 95.5 304 GLY A N 1
ATOM 2345 C CA . GLY A 1 304 ? -14.078 -5.68 -16.297 1 95.5 304 GLY A CA 1
ATOM 2346 C C . GLY A 1 304 ? -13.898 -6.895 -17.188 1 95.5 304 GLY A C 1
ATOM 2347 O O . GLY A 1 304 ? -14.875 -7.438 -17.719 1 95.5 304 GLY A O 1
ATOM 2348 N N . LEU A 1 305 ? -12.695 -7.367 -17.344 1 96.12 305 LEU A N 1
ATOM 2349 C CA . LEU A 1 305 ? -12.359 -8.516 -18.172 1 96.12 305 LEU A CA 1
ATOM 2350 C C . LEU A 1 305 ? -13.023 -9.781 -17.641 1 96.12 305 LEU A C 1
ATOM 2352 O O . LEU A 1 305 ? -13.305 -10.711 -18.406 1 96.12 305 LEU A O 1
ATOM 2356 N N . VAL A 1 306 ? -13.297 -9.852 -16.328 1 96.06 306 VAL A N 1
ATOM 2357 C CA . VAL A 1 306 ? -13.953 -11.008 -15.727 1 96.06 306 VAL A CA 1
ATOM 2358 C C . VAL A 1 306 ? -15.352 -11.18 -16.312 1 96.06 306 VAL A C 1
ATOM 2360 O O . VAL A 1 306 ? -15.805 -12.297 -16.547 1 96.06 306 VAL A O 1
ATOM 2363 N N . ALA A 1 307 ? -16.016 -10.078 -16.531 1 92.69 307 ALA A N 1
ATOM 2364 C CA . ALA A 1 307 ? -17.359 -10.109 -17.094 1 92.69 307 ALA A CA 1
ATOM 2365 C C . ALA A 1 307 ? -17.344 -10.633 -18.531 1 92.69 307 ALA A C 1
ATOM 2367 O O . ALA A 1 307 ? -18.375 -11.078 -19.047 1 92.69 307 ALA A O 1
ATOM 2368 N N . GLU A 1 308 ? -16.219 -10.594 -19.156 1 93.31 308 GLU A N 1
ATOM 2369 C CA . GLU A 1 308 ? -16.078 -11.078 -20.516 1 93.31 308 GLU A CA 1
ATOM 2370 C C . GLU A 1 308 ? -15.766 -12.578 -20.531 1 93.31 308 GLU A C 1
ATOM 2372 O O . GLU A 1 308 ? -15.547 -13.156 -21.594 1 93.31 308 GLU A O 1
ATOM 2377 N N . GLY A 1 309 ? -15.711 -13.133 -19.359 1 93.69 309 GLY A N 1
ATOM 2378 C CA . GLY A 1 309 ? -15.531 -14.57 -19.266 1 93.69 309 GLY A CA 1
ATOM 2379 C C . GLY A 1 309 ? -14.086 -14.984 -19.062 1 93.69 309 GLY A C 1
ATOM 2380 O O . GLY A 1 309 ? -13.758 -16.172 -19.109 1 93.69 309 GLY A O 1
ATOM 2381 N N . ILE A 1 310 ? -13.234 -14.07 -18.891 1 96.88 310 ILE A N 1
ATOM 2382 C CA . ILE A 1 310 ? -11.82 -14.383 -18.703 1 96.88 310 ILE A CA 1
ATOM 2383 C C . ILE A 1 310 ? -11.547 -14.719 -17.234 1 96.88 310 ILE A C 1
ATOM 2385 O O . ILE A 1 310 ? -12.016 -14.023 -16.344 1 96.88 310 ILE A O 1
ATOM 2389 N N . ARG A 1 311 ? -10.82 -15.797 -16.969 1 97.38 311 ARG A N 1
ATOM 2390 C CA . ARG A 1 311 ? -10.352 -16.156 -15.633 1 97.38 311 ARG A CA 1
ATOM 2391 C C . ARG A 1 311 ? -9.234 -15.219 -15.18 1 97.38 311 ARG A C 1
ATOM 2393 O O . ARG A 1 311 ? -8.273 -14.984 -15.914 1 97.38 311 ARG A O 1
ATOM 2400 N N . VAL A 1 312 ? -9.438 -14.641 -14.031 1 98.75 312 VAL A N 1
ATOM 2401 C CA . VAL A 1 312 ? -8.43 -13.711 -13.531 1 98.75 312 VAL A CA 1
ATOM 2402 C C . VAL A 1 312 ? -7.934 -14.18 -12.164 1 98.75 312 VAL A C 1
ATOM 2404 O O . VAL A 1 312 ? -8.734 -14.523 -11.289 1 98.75 312 VAL A O 1
ATOM 2407 N N . GLY A 1 313 ? -6.633 -14.289 -11.977 1 98.81 313 GLY A N 1
ATOM 2408 C CA . GLY A 1 313 ? -5.984 -14.492 -10.688 1 98.81 313 GLY A CA 1
ATOM 2409 C C . GLY A 1 313 ? -5.301 -13.242 -10.164 1 98.81 313 GLY A C 1
ATOM 2410 O O . GLY A 1 313 ? -5.434 -12.164 -10.75 1 98.81 313 GLY A O 1
ATOM 2411 N N . LEU A 1 314 ? -4.637 -13.297 -9.062 1 98.94 314 LEU A N 1
ATOM 2412 C CA . LEU A 1 314 ? -3.93 -12.203 -8.391 1 98.94 314 LEU A CA 1
ATOM 2413 C C . LEU A 1 314 ? -2.496 -12.609 -8.062 1 98.94 314 LEU A C 1
ATOM 2415 O O . LEU A 1 314 ? -2.227 -13.781 -7.785 1 98.94 314 LEU A O 1
ATOM 2419 N N . ALA A 1 315 ? -1.635 -11.648 -8.102 1 98.88 315 ALA A N 1
ATOM 2420 C CA . ALA A 1 315 ? -0.26 -12.031 -7.793 1 98.88 315 ALA A CA 1
ATOM 2421 C C . ALA A 1 315 ? 0.546 -10.836 -7.293 1 98.88 315 ALA A C 1
ATOM 2423 O O . ALA A 1 315 ? 0.246 -9.695 -7.633 1 98.88 315 ALA A O 1
ATOM 2424 N N . THR A 1 316 ? 1.571 -11.133 -6.527 1 98.62 316 THR A N 1
ATOM 2425 C CA . THR A 1 316 ? 2.498 -10.117 -6.035 1 98.62 316 THR A CA 1
ATOM 2426 C C . THR A 1 316 ? 3.455 -9.68 -7.141 1 98.62 316 THR A C 1
ATOM 2428 O O . THR A 1 316 ? 3.9 -8.531 -7.164 1 98.62 316 THR A O 1
ATOM 2431 N N . ASP A 1 317 ? 3.77 -10.656 -8.031 1 98.44 317 ASP A N 1
ATOM 2432 C CA . ASP A 1 317 ? 4.828 -10.461 -9.016 1 98.44 317 ASP A CA 1
ATOM 2433 C C . ASP A 1 317 ? 6.137 -10.047 -8.344 1 98.44 317 ASP A C 1
ATOM 2435 O O . ASP A 1 317 ? 6.816 -9.133 -8.805 1 98.44 317 ASP A O 1
ATOM 2439 N N . THR A 1 318 ? 6.477 -10.727 -7.191 1 94.38 318 THR A N 1
ATOM 2440 C CA . THR A 1 318 ? 7.699 -10.414 -6.457 1 94.38 318 THR A CA 1
ATOM 2441 C C . THR A 1 318 ? 8.898 -10.367 -7.402 1 94.38 318 THR A C 1
ATOM 2443 O O . THR A 1 318 ? 9.078 -11.266 -8.227 1 94.38 318 THR A O 1
ATOM 2446 N N . GLY A 1 319 ? 9.68 -9.312 -7.086 1 83.69 319 GLY A N 1
ATOM 2447 C CA . GLY A 1 319 ? 10.719 -8.477 -7.648 1 83.69 319 GLY A CA 1
ATOM 2448 C C . GLY A 1 319 ? 10.188 -7.207 -8.289 1 83.69 319 GLY A C 1
ATOM 2449 O O . GLY A 1 319 ? 10.5 -6.102 -7.848 1 83.69 319 GLY A O 1
ATOM 2450 N N . GLY A 1 320 ? 9.32 -7.371 -9.344 1 88.38 320 GLY A N 1
ATOM 2451 C CA . GLY A 1 320 ? 8.602 -6.223 -9.875 1 88.38 320 GLY A CA 1
ATOM 2452 C C . GLY A 1 320 ? 7.578 -5.664 -8.906 1 88.38 320 GLY A C 1
ATOM 2453 O O . GLY A 1 320 ? 7.398 -4.449 -8.82 1 88.38 320 GLY A O 1
ATOM 2454 N N . GLY A 1 321 ? 6.953 -6.594 -8.203 1 93.38 321 GLY A N 1
ATOM 2455 C CA . GLY A 1 321 ? 6.09 -6.191 -7.102 1 93.38 321 GLY A CA 1
ATOM 2456 C C . GLY A 1 321 ? 6.855 -5.848 -5.84 1 93.38 321 GLY A C 1
ATOM 2457 O O . GLY A 1 321 ? 7.926 -6.398 -5.582 1 93.38 321 GLY A O 1
ATOM 2458 N N . SER A 1 322 ? 6.242 -5.078 -4.969 1 94.75 322 SER A N 1
ATOM 2459 C CA . SER A 1 322 ? 6.984 -4.449 -3.879 1 94.75 322 SER A CA 1
ATOM 2460 C C . SER A 1 322 ? 6.602 -5.055 -2.531 1 94.75 322 SER A C 1
ATOM 2462 O O . SER A 1 322 ? 6.723 -4.398 -1.495 1 94.75 322 SER A O 1
ATOM 2464 N N . SER A 1 323 ? 6.016 -6.289 -2.605 1 96.94 323 SER A N 1
ATOM 2465 C CA . SER A 1 323 ? 5.621 -6.918 -1.352 1 96.94 323 SER A CA 1
ATOM 2466 C C . SER A 1 323 ? 5.48 -8.43 -1.511 1 96.94 323 SER A C 1
ATOM 2468 O O . SER A 1 323 ? 5.25 -8.922 -2.617 1 96.94 323 SER A O 1
ATOM 2470 N N . PHE A 1 324 ? 5.68 -9.18 -0.382 1 98.06 324 PHE A N 1
ATOM 2471 C CA . PHE A 1 324 ? 5.438 -10.617 -0.354 1 98.06 324 PHE A CA 1
ATOM 2472 C C . PHE A 1 324 ? 4.02 -10.914 0.121 1 98.06 324 PHE A C 1
ATOM 2474 O O . PHE A 1 324 ? 3.602 -12.078 0.147 1 98.06 324 PHE A O 1
ATOM 2481 N N . SER A 1 325 ? 3.26 -9.891 0.439 1 98.44 325 SER A N 1
ATOM 2482 C CA . SER A 1 325 ? 1.979 -10.031 1.125 1 98.44 325 SER A CA 1
ATOM 2483 C C . SER A 1 325 ? 0.817 -10.008 0.137 1 98.44 325 SER A C 1
ATOM 2485 O O . SER A 1 325 ? 0.635 -9.031 -0.593 1 98.44 325 SER A O 1
ATOM 2487 N N . MET A 1 326 ? 0.027 -11.047 0.175 1 98.81 326 MET A N 1
ATOM 2488 C CA . MET A 1 326 ? -1.182 -11.062 -0.645 1 98.81 326 MET A CA 1
ATOM 2489 C C . MET A 1 326 ? -2.229 -10.102 -0.082 1 98.81 326 MET A C 1
ATOM 2491 O O . MET A 1 326 ? -3.129 -9.672 -0.802 1 98.81 326 MET A O 1
ATOM 2495 N N . LEU A 1 327 ? -2.133 -9.758 1.244 1 98.81 327 LEU A N 1
ATOM 2496 C CA . LEU A 1 327 ? -3.01 -8.727 1.786 1 98.81 327 LEU A CA 1
ATOM 2497 C C . LEU A 1 327 ? -2.719 -7.371 1.144 1 98.81 327 LEU A C 1
ATOM 2499 O O . LEU A 1 327 ? -3.631 -6.707 0.646 1 98.81 327 LEU A O 1
ATOM 2503 N N . ARG A 1 328 ? -1.437 -7.023 1.059 1 98.44 328 ARG A N 1
ATOM 2504 C CA . ARG A 1 328 ? -1.041 -5.789 0.388 1 98.44 328 ARG A CA 1
ATOM 2505 C C . ARG A 1 328 ? -1.436 -5.816 -1.085 1 98.44 328 ARG A C 1
ATOM 2507 O O . ARG A 1 328 ? -1.837 -4.793 -1.643 1 98.44 328 ARG A O 1
ATOM 2514 N N . THR A 1 329 ? -1.301 -6.961 -1.655 1 98.81 329 THR A N 1
ATOM 2515 C CA . THR A 1 329 ? -1.651 -7.117 -3.062 1 98.81 329 THR A CA 1
ATOM 2516 C C . THR A 1 329 ? -3.15 -6.922 -3.27 1 98.81 329 THR A C 1
ATOM 2518 O O . THR A 1 329 ? -3.57 -6.285 -4.238 1 98.81 329 THR A O 1
ATOM 2521 N N . MET A 1 330 ? -3.996 -7.449 -2.406 1 98.88 330 MET A N 1
ATOM 2522 C CA . MET A 1 330 ? -5.438 -7.219 -2.445 1 98.88 330 MET A CA 1
ATOM 2523 C C . MET A 1 330 ? -5.754 -5.734 -2.295 1 98.88 330 MET A C 1
ATOM 2525 O O . MET A 1 330 ? -6.602 -5.203 -3.012 1 98.88 330 MET A O 1
ATOM 2529 N N . ALA A 1 331 ? -5.055 -5.102 -1.356 1 98.69 331 ALA A N 1
ATOM 2530 C CA . ALA A 1 331 ? -5.27 -3.67 -1.143 1 98.69 331 ALA A CA 1
ATOM 2531 C C . ALA A 1 331 ? -4.965 -2.875 -2.41 1 98.69 331 ALA A C 1
ATOM 2533 O O . ALA A 1 331 ? -5.727 -1.983 -2.787 1 98.69 331 ALA A O 1
ATOM 2534 N N . ALA A 1 332 ? -3.854 -3.215 -3.031 1 98.62 332 ALA A N 1
ATOM 2535 C CA . ALA A 1 332 ? -3.488 -2.545 -4.277 1 98.62 332 ALA A CA 1
ATOM 2536 C C . ALA A 1 332 ? -4.527 -2.803 -5.363 1 98.62 332 ALA A C 1
ATOM 2538 O O . ALA A 1 332 ? -4.848 -1.907 -6.152 1 98.62 332 ALA A O 1
ATOM 2539 N N . ALA A 1 333 ? -5.027 -4.027 -5.445 1 98.75 333 ALA A N 1
ATOM 2540 C CA . ALA A 1 333 ? -6.074 -4.344 -6.41 1 98.75 333 ALA A CA 1
ATOM 2541 C C . ALA A 1 333 ? -7.312 -3.486 -6.176 1 98.75 333 ALA A C 1
ATOM 2543 O O . ALA A 1 333 ? -7.938 -3.016 -7.129 1 98.75 333 ALA A O 1
ATOM 2544 N N . TYR A 1 334 ? -7.66 -3.318 -4.898 1 98.62 334 TYR A N 1
ATOM 2545 C CA . TYR A 1 334 ? -8.781 -2.449 -4.547 1 98.62 334 TYR A CA 1
ATOM 2546 C C . TYR A 1 334 ? -8.539 -1.028 -5.043 1 98.62 334 TYR A C 1
ATOM 2548 O O . TYR A 1 334 ? -9.422 -0.428 -5.664 1 98.62 334 TYR A O 1
ATOM 2556 N N . GLU A 1 335 ? -7.379 -0.494 -4.762 1 98.25 335 GLU A N 1
ATOM 2557 C CA . GLU A 1 335 ? -7.027 0.873 -5.137 1 98.25 335 GLU A CA 1
ATOM 2558 C C . GLU A 1 335 ? -7.062 1.059 -6.648 1 98.25 335 GLU A C 1
ATOM 2560 O O . GLU A 1 335 ? -7.574 2.064 -7.145 1 98.25 335 GLU A O 1
ATOM 2565 N N . ILE A 1 336 ? -6.543 0.086 -7.387 1 98.5 336 ILE A N 1
ATOM 2566 C CA . ILE A 1 336 ? -6.574 0.137 -8.844 1 98.5 336 ILE A CA 1
ATOM 2567 C C . ILE A 1 336 ? -8.023 0.07 -9.328 1 98.5 336 ILE A C 1
ATOM 2569 O O . ILE A 1 336 ? -8.406 0.801 -10.242 1 98.5 336 ILE A O 1
ATOM 2573 N N . GLY A 1 337 ? -8.828 -0.854 -8.703 1 98 337 GLY A N 1
ATOM 2574 C CA . GLY A 1 337 ? -10.25 -0.893 -9.016 1 98 337 GLY A CA 1
ATOM 2575 C C . GLY A 1 337 ? -10.938 0.446 -8.828 1 98 337 GLY A C 1
ATOM 2576 O O . GLY A 1 337 ? -11.703 0.88 -9.688 1 98 337 GLY A O 1
ATOM 2577 N N . GLN A 1 338 ? -10.641 1.127 -7.746 1 97.25 338 GLN A N 1
ATOM 2578 C CA . GLN A 1 338 ? -11.211 2.438 -7.461 1 97.25 338 GLN A CA 1
ATOM 2579 C C . GLN A 1 338 ? -10.812 3.455 -8.531 1 97.25 338 GLN A C 1
ATOM 2581 O O . GLN A 1 338 ? -11.656 4.215 -9.008 1 97.25 338 GLN A O 1
ATOM 2586 N N . LEU A 1 339 ? -9.547 3.453 -8.898 1 97.31 339 LEU A N 1
ATOM 2587 C CA . LEU A 1 339 ? -9.055 4.387 -9.906 1 97.31 339 LEU A CA 1
ATOM 2588 C C . LEU A 1 339 ? -9.703 4.125 -11.258 1 97.31 339 LEU A C 1
ATOM 2590 O O . LEU A 1 339 ? -9.797 5.027 -12.094 1 97.31 339 LEU A O 1
ATOM 2594 N N . ARG A 1 340 ? -10.195 2.861 -11.453 1 96.56 340 ARG A N 1
ATOM 2595 C CA . ARG A 1 340 ? -10.883 2.48 -12.68 1 96.56 340 ARG A CA 1
ATOM 2596 C C . ARG A 1 340 ? -12.391 2.65 -12.531 1 96.56 340 ARG A C 1
ATOM 2598 O O . ARG A 1 340 ? -13.148 2.336 -13.453 1 96.56 340 ARG A O 1
ATOM 2605 N N . GLY A 1 341 ? -12.844 3.104 -11.43 1 94.25 341 GLY A N 1
ATOM 2606 C CA . GLY A 1 341 ? -14.25 3.361 -11.195 1 94.25 341 GLY A CA 1
ATOM 2607 C C . GLY A 1 341 ? -15.008 2.146 -10.688 1 94.25 341 GLY A C 1
ATOM 2608 O O . GLY A 1 341 ? -16.234 2.096 -10.758 1 94.25 341 GLY A O 1
ATOM 2609 N N . GLN A 1 342 ? -14.242 1.154 -10.25 1 93.94 342 GLN A N 1
ATOM 2610 C CA . GLN A 1 342 ? -14.844 -0.06 -9.711 1 93.94 342 GLN A CA 1
ATOM 2611 C C . GLN A 1 342 ? -14.305 -0.371 -8.32 1 93.94 342 GLN A C 1
ATOM 2613 O O . GLN A 1 342 ? -13.156 -0.808 -8.172 1 93.94 342 GLN A O 1
ATOM 2618 N N . ALA A 1 343 ? -15.117 -0.252 -7.324 1 95.25 343 ALA A N 1
ATOM 2619 C CA . ALA A 1 343 ? -14.734 -0.614 -5.965 1 95.25 343 ALA A CA 1
ATOM 2620 C C . ALA A 1 343 ? -14.922 -2.107 -5.719 1 95.25 343 ALA A C 1
ATOM 2622 O O . ALA A 1 343 ? -16.016 -2.557 -5.387 1 95.25 343 ALA A O 1
ATOM 2623 N N . LEU A 1 344 ? -13.891 -2.844 -5.816 1 97.88 344 LEU A N 1
ATOM 2624 C CA . LEU A 1 344 ? -14 -4.285 -5.613 1 97.88 344 LEU A CA 1
ATOM 2625 C C . LEU A 1 344 ? -14.414 -4.598 -4.18 1 97.88 344 LEU A C 1
ATOM 2627 O O . LEU A 1 344 ? -13.852 -4.055 -3.229 1 97.88 344 LEU A O 1
ATOM 2631 N N . HIS A 1 345 ? -15.43 -5.402 -4.02 1 98.12 345 HIS A N 1
ATOM 2632 C CA . HIS A 1 345 ? -15.875 -5.852 -2.707 1 98.12 345 HIS A CA 1
ATOM 2633 C C . HIS A 1 345 ? -14.836 -6.773 -2.062 1 98.12 345 HIS A C 1
ATOM 2635 O O . HIS A 1 345 ? -14.133 -7.508 -2.76 1 98.12 345 HIS A O 1
ATOM 2641 N N . PRO A 1 346 ? -14.75 -6.785 -0.69 1 98.38 346 PRO A N 1
ATOM 2642 C CA . PRO A 1 346 ? -13.781 -7.664 -0.025 1 98.38 346 PRO A CA 1
ATOM 2643 C C . PRO A 1 346 ? -13.945 -9.125 -0.42 1 98.38 346 PRO A C 1
ATOM 2645 O O . PRO A 1 346 ? -12.969 -9.867 -0.477 1 98.38 346 PRO A O 1
ATOM 2648 N N . ALA A 1 347 ? -15.148 -9.586 -0.73 1 98.69 347 ALA A N 1
ATOM 2649 C CA . ALA A 1 347 ? -15.367 -10.953 -1.192 1 98.69 347 ALA A CA 1
ATOM 2650 C C . ALA A 1 347 ? -14.641 -11.211 -2.512 1 98.69 347 ALA A C 1
ATOM 2652 O O . ALA A 1 347 ? -14.062 -12.281 -2.713 1 98.69 347 ALA A O 1
ATOM 2653 N N . GLN A 1 348 ? -14.734 -10.219 -3.396 1 98.62 348 GLN A N 1
ATOM 2654 C CA . GLN A 1 348 ? -14.062 -10.336 -4.688 1 98.62 348 GLN A CA 1
ATOM 2655 C C . GLN A 1 348 ? -12.547 -10.344 -4.516 1 98.62 348 GLN A C 1
ATOM 2657 O O . GLN A 1 348 ? -11.852 -11.141 -5.16 1 98.62 348 GLN A O 1
ATOM 2662 N N . LEU A 1 349 ? -12.062 -9.484 -3.65 1 98.88 349 LEU A N 1
ATOM 2663 C CA . LEU A 1 349 ? -10.625 -9.406 -3.396 1 98.88 349 LEU A CA 1
ATOM 2664 C C . LEU A 1 349 ? -10.109 -10.719 -2.822 1 98.88 349 LEU A C 1
ATOM 2666 O O . LEU A 1 349 ? -9.086 -11.234 -3.277 1 98.88 349 LEU A O 1
ATOM 2670 N N . TRP A 1 350 ? -10.789 -11.234 -1.854 1 98.94 350 TRP A N 1
ATOM 2671 C CA . TRP A 1 350 ? -10.391 -12.484 -1.213 1 98.94 350 TRP A CA 1
ATOM 2672 C C . TRP A 1 350 ? -10.461 -13.648 -2.193 1 98.94 350 TRP A C 1
ATOM 2674 O O . TRP A 1 350 ? -9.594 -14.523 -2.195 1 98.94 350 TRP A O 1
ATOM 2684 N N . TRP A 1 351 ? -11.516 -13.633 -3.041 1 98.81 351 TRP A N 1
ATOM 2685 C CA . TRP A 1 351 ? -11.672 -14.625 -4.102 1 98.81 351 TRP A CA 1
ATOM 2686 C C . TRP A 1 351 ? -10.469 -14.609 -5.039 1 98.81 351 TRP A C 1
ATOM 2688 O O . TRP A 1 351 ? -9.914 -15.664 -5.359 1 98.81 351 TRP A O 1
ATOM 2698 N N . LEU A 1 352 ? -10.031 -13.469 -5.449 1 98.88 352 LEU A N 1
ATOM 2699 C CA . LEU A 1 352 ? -8.906 -13.344 -6.367 1 98.88 352 LEU A CA 1
ATOM 2700 C C . LEU A 1 352 ? -7.648 -13.969 -5.773 1 98.88 352 LEU A C 1
ATOM 2702 O O . LEU A 1 352 ? -6.863 -14.594 -6.492 1 98.88 352 LEU A O 1
ATOM 2706 N N . ALA A 1 353 ? -7.48 -13.852 -4.441 1 98.94 353 ALA A N 1
ATOM 2707 C CA . ALA A 1 353 ? -6.258 -14.305 -3.783 1 98.94 353 ALA A CA 1
ATOM 2708 C C . ALA A 1 353 ? -6.336 -15.789 -3.432 1 98.94 353 ALA A C 1
ATOM 2710 O O . ALA A 1 353 ? -5.379 -16.359 -2.902 1 98.94 353 ALA A O 1
ATOM 2711 N N . THR A 1 354 ? -7.488 -16.453 -3.646 1 98.88 354 THR A N 1
ATOM 2712 C CA . THR A 1 354 ? -7.691 -17.844 -3.281 1 98.88 354 THR A CA 1
ATOM 2713 C C . THR A 1 354 ? -8.312 -18.625 -4.441 1 98.88 354 THR A C 1
ATOM 2715 O O . THR A 1 354 ? -7.617 -18.984 -5.391 1 98.88 354 THR A O 1
ATOM 2718 N N . ALA A 1 355 ? -9.633 -18.641 -4.52 1 98.88 355 ALA A N 1
ATOM 2719 C CA . ALA A 1 355 ? -10.336 -19.469 -5.492 1 98.88 355 ALA A CA 1
ATOM 2720 C C . ALA A 1 355 ? -10.102 -18.953 -6.914 1 98.88 355 ALA A C 1
ATOM 2722 O O . ALA A 1 355 ? -9.969 -19.75 -7.848 1 98.88 355 ALA A O 1
ATOM 2723 N N . GLY A 1 356 ? -10.102 -17.656 -7.086 1 98.75 356 GLY A N 1
ATOM 2724 C CA . GLY A 1 356 ? -9.852 -17.094 -8.406 1 98.75 356 GLY A CA 1
ATOM 2725 C C . GLY A 1 356 ? -8.492 -17.469 -8.961 1 98.75 356 GLY A C 1
ATOM 2726 O O . GLY A 1 356 ? -8.367 -17.828 -10.133 1 98.75 356 GLY A O 1
ATOM 2727 N N . SER A 1 357 ? -7.508 -17.375 -8.133 1 98.94 357 SER A N 1
ATOM 2728 C CA . SER A 1 357 ? -6.156 -17.734 -8.547 1 98.94 357 SER A CA 1
ATOM 2729 C C . SER A 1 357 ? -6.039 -19.25 -8.766 1 98.94 357 SER A C 1
ATOM 2731 O O . SER A 1 357 ? -5.324 -19.688 -9.664 1 98.94 357 SER A O 1
ATOM 2733 N N . ALA A 1 358 ? -6.723 -20.047 -7.906 1 98.88 358 ALA A N 1
ATOM 2734 C CA . ALA A 1 358 ? -6.75 -21.484 -8.141 1 98.88 358 ALA A CA 1
ATOM 2735 C C . ALA A 1 358 ? -7.332 -21.797 -9.516 1 98.88 358 ALA A C 1
ATOM 2737 O O . ALA A 1 358 ? -6.789 -22.625 -10.25 1 98.88 358 ALA A O 1
ATOM 2738 N N . ARG A 1 359 ? -8.383 -21.109 -9.867 1 98.56 359 ARG A N 1
ATOM 2739 C CA . ARG A 1 359 ? -9.016 -21.281 -11.172 1 98.56 359 ARG A CA 1
ATOM 2740 C C . ARG A 1 359 ? -8.078 -20.875 -12.297 1 98.56 359 ARG A C 1
ATOM 2742 O O . ARG A 1 359 ? -7.984 -21.562 -13.32 1 98.56 359 ARG A O 1
ATOM 2749 N N . ALA A 1 360 ? -7.395 -19.766 -12.094 1 98.69 360 ALA A N 1
ATOM 2750 C CA . ALA A 1 360 ? -6.461 -19.281 -13.109 1 98.69 360 ALA A CA 1
ATOM 2751 C C . ALA A 1 360 ? -5.355 -20.297 -13.375 1 98.69 360 ALA A C 1
ATOM 2753 O O . ALA A 1 360 ? -4.867 -20.391 -14.508 1 98.69 360 ALA A O 1
ATOM 2754 N N . LEU A 1 361 ? -5.004 -21.062 -12.367 1 98.81 361 LEU A N 1
ATOM 2755 C CA . LEU A 1 361 ? -3.926 -22.047 -12.477 1 98.81 361 LEU A CA 1
ATOM 2756 C C . LEU A 1 361 ? -4.477 -23.438 -12.75 1 98.81 361 LEU A C 1
ATOM 2758 O O . LEU A 1 361 ? -3.744 -24.422 -12.672 1 98.81 361 LEU A O 1
ATOM 2762 N N . ARG A 1 362 ? -5.762 -23.609 -12.984 1 97.88 362 ARG A N 1
ATOM 2763 C CA . ARG A 1 362 ? -6.441 -24.875 -13.234 1 97.88 362 ARG A CA 1
ATOM 2764 C C . ARG A 1 362 ? -6.246 -25.828 -12.078 1 97.88 362 ARG A C 1
ATOM 2766 O O . ARG A 1 362 ? -5.926 -27 -12.281 1 97.88 362 ARG A O 1
ATOM 2773 N N . ALA A 1 363 ? -6.414 -25.266 -10.883 1 98.38 363 ALA A N 1
ATOM 2774 C CA . ALA A 1 363 ? -6.223 -26.062 -9.672 1 98.38 363 ALA A CA 1
ATOM 2775 C C . ALA A 1 363 ? -7.441 -25.969 -8.758 1 98.38 363 ALA A C 1
ATOM 2777 O O . ALA A 1 363 ? -7.367 -26.312 -7.582 1 98.38 363 ALA A O 1
ATOM 2778 N N . GLU A 1 364 ? -8.578 -25.469 -9.25 1 97.5 364 GLU A N 1
ATOM 2779 C CA . GLU A 1 364 ? -9.758 -25.156 -8.445 1 97.5 364 GLU A CA 1
ATOM 2780 C C . GLU A 1 364 ? -10.383 -26.406 -7.848 1 97.5 364 GLU A C 1
ATOM 2782 O O . GLU A 1 364 ? -11.18 -26.328 -6.914 1 97.5 364 GLU A O 1
ATOM 2787 N N . ASP A 1 365 ? -10 -27.531 -8.359 1 96.88 365 ASP A N 1
ATOM 2788 C CA . ASP A 1 365 ? -10.516 -28.781 -7.82 1 96.88 365 ASP A CA 1
ATOM 2789 C C . ASP A 1 365 ? -9.695 -29.25 -6.617 1 96.88 365 ASP A C 1
ATOM 2791 O O . ASP A 1 365 ? -10.102 -30.156 -5.887 1 96.88 365 ASP A O 1
ATOM 2795 N N . ARG A 1 366 ? -8.57 -28.594 -6.332 1 97.62 366 ARG A N 1
ATOM 2796 C CA . ARG A 1 366 ? -7.645 -29.109 -5.324 1 97.62 366 ARG A CA 1
ATOM 2797 C C . ARG A 1 366 ? -7.418 -28.078 -4.223 1 97.62 366 ARG A C 1
ATOM 2799 O O . ARG A 1 366 ? -7.277 -28.422 -3.053 1 97.62 366 ARG A O 1
ATOM 2806 N N . ILE A 1 367 ? -7.312 -26.844 -4.605 1 98.69 367 ILE A N 1
ATOM 2807 C CA . ILE A 1 367 ? -6.938 -25.812 -3.643 1 98.69 367 ILE A CA 1
ATOM 2808 C C . ILE A 1 367 ? -7.77 -24.547 -3.885 1 98.69 367 ILE A C 1
ATOM 2810 O O . ILE A 1 367 ? -8.562 -24.5 -4.824 1 98.69 367 ILE A O 1
ATOM 2814 N N . GLY A 1 368 ? -7.629 -23.531 -3.018 1 98.81 368 GLY A N 1
ATOM 2815 C CA . GLY A 1 368 ? -8.188 -22.188 -3.195 1 98.81 368 GLY A CA 1
ATOM 2816 C C . GLY A 1 368 ? -9.547 -22.016 -2.549 1 98.81 368 GLY A C 1
ATOM 2817 O O . GLY A 1 368 ? -10.141 -20.953 -2.623 1 98.81 368 GLY A O 1
ATOM 2818 N N . ASN A 1 369 ? -10.086 -23.062 -1.947 1 98.81 369 ASN A N 1
ATOM 2819 C CA . ASN A 1 369 ? -11.352 -23.016 -1.219 1 98.81 369 ASN A CA 1
ATOM 2820 C C . ASN A 1 369 ? -11.375 -24.016 -0.077 1 98.81 369 ASN A C 1
ATOM 2822 O O . ASN A 1 369 ? -10.414 -24.766 0.117 1 98.81 369 ASN A O 1
ATOM 2826 N N . LEU A 1 370 ? -12.375 -23.938 0.791 1 98.81 370 LEU A N 1
ATOM 2827 C CA . LEU A 1 370 ? -12.586 -24.922 1.844 1 98.81 370 LEU A CA 1
ATOM 2828 C C . LEU A 1 370 ? -13.766 -25.828 1.508 1 98.81 370 LEU A C 1
ATOM 2830 O O . LEU A 1 370 ? -14.922 -25.438 1.672 1 98.81 370 LEU A O 1
ATOM 2834 N N . ALA A 1 371 ? -13.477 -26.984 1.102 1 98.31 371 ALA A N 1
ATOM 2835 C CA . ALA A 1 371 ? -14.484 -27.984 0.777 1 98.31 371 ALA A CA 1
ATOM 2836 C C . ALA A 1 371 ? -13.938 -29.391 0.948 1 98.31 371 ALA A C 1
ATOM 2838 O O . ALA A 1 371 ? -12.734 -29.609 0.813 1 98.31 371 ALA A O 1
ATOM 2839 N N . PRO A 1 372 ? -14.867 -30.328 1.226 1 98.31 372 PRO A N 1
ATOM 2840 C CA . PRO A 1 372 ? -14.398 -31.703 1.386 1 98.31 372 PRO A CA 1
ATOM 2841 C C . PRO A 1 372 ? -13.633 -32.219 0.166 1 98.31 372 PRO A C 1
ATOM 2843 O O . PRO A 1 372 ? -14.07 -32 -0.971 1 98.31 372 PRO A O 1
ATOM 2846 N N . GLY A 1 373 ? -12.508 -32.812 0.427 1 98.25 373 GLY A N 1
ATOM 2847 C CA . GLY A 1 373 ? -11.703 -33.406 -0.638 1 98.25 373 GLY A CA 1
ATOM 2848 C C . GLY A 1 373 ? -10.531 -32.531 -1.05 1 98.25 373 GLY A C 1
ATOM 2849 O O . GLY A 1 373 ? -9.531 -33.031 -1.572 1 98.25 373 GLY A O 1
ATOM 2850 N N . MET A 1 374 ? -10.602 -31.266 -0.816 1 98.69 374 MET A N 1
ATOM 2851 C CA . MET A 1 374 ? -9.539 -30.328 -1.206 1 98.69 374 MET A CA 1
ATOM 2852 C C . MET A 1 374 ? -8.336 -30.469 -0.278 1 98.69 374 MET A C 1
ATOM 2854 O O . MET A 1 374 ? -8.469 -30.953 0.848 1 98.69 374 MET A O 1
ATOM 2858 N N . GLU A 1 375 ? -7.219 -30.141 -0.833 1 98.75 375 GLU A N 1
ATOM 2859 C CA . GLU A 1 375 ? -6.012 -30.125 -0.014 1 98.75 375 GLU A CA 1
ATOM 2860 C C . GLU A 1 375 ? -6.133 -29.125 1.128 1 98.75 375 GLU A C 1
ATOM 2862 O O . GLU A 1 375 ? -6.684 -28.031 0.95 1 98.75 375 GLU A O 1
ATOM 2867 N N . ALA A 1 376 ? -5.656 -29.484 2.293 1 98.69 376 ALA A N 1
ATOM 2868 C CA . ALA A 1 376 ? -5.77 -28.625 3.463 1 98.69 376 ALA A CA 1
ATOM 2869 C C . ALA A 1 376 ? -4.637 -27.609 3.502 1 98.69 376 ALA A C 1
ATOM 2871 O O . ALA A 1 376 ? -3.783 -27.656 4.391 1 98.69 376 ALA A O 1
ATOM 2872 N N . ASP A 1 377 ? -4.598 -26.734 2.592 1 98.88 377 ASP A N 1
ATOM 2873 C CA . ASP A 1 377 ? -3.807 -25.516 2.604 1 98.88 377 ASP A CA 1
ATOM 2874 C C . ASP A 1 377 ? -4.625 -24.344 3.135 1 98.88 377 ASP A C 1
ATOM 2876 O O . ASP A 1 377 ? -5.52 -23.844 2.453 1 98.88 377 ASP A O 1
ATOM 2880 N N . LEU A 1 378 ? -4.258 -23.875 4.352 1 98.88 378 LEU A N 1
ATOM 2881 C CA . LEU A 1 378 ? -5.117 -22.922 5.047 1 98.88 378 LEU A CA 1
ATOM 2882 C C . LEU A 1 378 ? -4.309 -21.75 5.586 1 98.88 378 LEU A C 1
ATOM 2884 O O . LEU A 1 378 ? -3.107 -21.891 5.84 1 98.88 378 LEU A O 1
ATOM 2888 N N . VAL A 1 379 ? -4.934 -20.656 5.719 1 98.94 379 VAL A N 1
ATOM 2889 C CA . VAL A 1 379 ? -4.402 -19.516 6.457 1 98.94 379 VAL A CA 1
ATOM 2890 C C . VAL A 1 379 ? -5.395 -19.094 7.539 1 98.94 379 VAL A C 1
ATOM 2892 O O . VAL A 1 379 ? -6.609 -19.109 7.316 1 98.94 379 VAL A O 1
ATOM 2895 N N . VAL A 1 380 ? -4.957 -18.844 8.703 1 98.94 380 VAL A N 1
ATOM 2896 C CA . VAL A 1 380 ? -5.738 -18.328 9.82 1 98.94 380 VAL A CA 1
ATOM 2897 C C . VAL A 1 380 ? -5.371 -16.859 10.062 1 98.94 380 VAL A C 1
ATOM 2899 O O . VAL A 1 380 ? -4.215 -16.547 10.352 1 98.94 380 VAL A O 1
ATOM 2902 N N . VAL A 1 381 ? -6.336 -15.977 10.008 1 98.88 381 VAL A N 1
ATOM 2903 C CA . VAL A 1 381 ? -6.086 -14.539 9.977 1 98.88 381 VAL A CA 1
ATOM 2904 C C . VAL A 1 381 ? -6.684 -13.883 11.219 1 98.88 381 VAL A C 1
ATOM 2906 O O . VAL A 1 381 ? -7.871 -14.062 11.516 1 98.88 381 VAL A O 1
ATOM 2909 N N . ASP A 1 382 ? -5.852 -13.148 11.969 1 98.81 382 ASP A N 1
ATOM 2910 C CA . ASP A 1 382 ? -6.297 -12.32 13.078 1 98.81 382 ASP A CA 1
ATOM 2911 C C . ASP A 1 382 ? -6.867 -10.992 12.57 1 98.81 382 ASP A C 1
ATOM 2913 O O . ASP A 1 382 ? -6.129 -10.148 12.062 1 98.81 382 ASP A O 1
ATOM 2917 N N . LEU A 1 383 ? -8.141 -10.766 12.758 1 98.56 383 LEU A N 1
ATOM 2918 C CA . LEU A 1 383 ? -8.82 -9.602 12.203 1 98.56 383 LEU A CA 1
ATOM 2919 C C . LEU A 1 383 ? -8.641 -8.391 13.109 1 98.56 383 LEU A C 1
ATOM 2921 O O . LEU A 1 383 ? -9.234 -7.336 12.867 1 98.56 383 LEU A O 1
ATOM 2925 N N . ALA A 1 384 ? -7.824 -8.438 14.109 1 98.31 384 ALA A N 1
ATOM 2926 C CA . ALA A 1 384 ? -7.457 -7.359 15.023 1 98.31 384 ALA A CA 1
ATOM 2927 C C . ALA A 1 384 ? -5.973 -7.41 15.367 1 98.31 384 ALA A C 1
ATOM 2929 O O . ALA A 1 384 ? -5.594 -7.285 16.531 1 98.31 384 ALA A O 1
ATOM 2930 N N . SER A 1 385 ? -5.18 -7.609 14.312 1 98.31 385 SER A N 1
ATOM 2931 C CA . SER A 1 385 ? -3.783 -8.008 14.461 1 98.31 385 SER A CA 1
ATOM 2932 C C . SER A 1 385 ? -2.932 -6.859 14.992 1 98.31 385 SER A C 1
ATOM 2934 O O . SER A 1 385 ? -1.868 -7.086 15.57 1 98.31 385 SER A O 1
ATOM 2936 N N . THR A 1 386 ? -3.252 -5.609 14.75 1 98.12 386 THR A N 1
ATOM 2937 C CA . THR A 1 386 ? -2.541 -4.426 15.211 1 98.12 386 THR A CA 1
ATOM 2938 C C . THR A 1 386 ? -3.51 -3.42 15.828 1 98.12 386 THR A C 1
ATOM 2940 O O . THR A 1 386 ? -4.715 -3.471 15.57 1 98.12 386 THR A O 1
ATOM 2943 N N . PRO A 1 387 ? -3.004 -2.445 16.625 1 97.5 387 PRO A N 1
ATOM 2944 C CA . PRO A 1 387 ? -3.9 -1.437 17.188 1 97.5 387 PRO A CA 1
ATOM 2945 C C . PRO A 1 387 ? -4.699 -0.686 16.125 1 97.5 387 PRO A C 1
ATOM 2947 O O . PRO A 1 387 ? -5.879 -0.39 16.328 1 97.5 387 PRO A O 1
ATOM 2950 N N . ALA A 1 388 ? -4.055 -0.403 15.016 1 97.5 388 ALA A N 1
ATOM 2951 C CA . ALA A 1 388 ? -4.727 0.295 13.922 1 97.5 388 ALA A CA 1
ATOM 2952 C C . ALA A 1 388 ? -5.902 -0.522 13.383 1 97.5 388 ALA A C 1
ATOM 2954 O O . ALA A 1 388 ? -6.992 0.011 13.172 1 97.5 388 ALA A O 1
ATOM 2955 N N . ILE A 1 389 ? -5.688 -1.828 13.211 1 98.25 389 ILE A N 1
ATOM 2956 C CA . ILE A 1 389 ? -6.73 -2.699 12.672 1 98.25 389 ILE A CA 1
ATOM 2957 C C . ILE A 1 389 ? -7.797 -2.943 13.734 1 98.25 389 ILE A C 1
ATOM 2959 O O . ILE A 1 389 ? -8.992 -2.9 13.445 1 98.25 389 ILE A O 1
ATOM 2963 N N . ALA A 1 390 ? -7.352 -3.148 15 1 98.19 390 ALA A N 1
ATOM 2964 C CA . ALA A 1 390 ? -8.273 -3.447 16.094 1 98.19 390 ALA A CA 1
ATOM 2965 C C . ALA A 1 390 ? -9.273 -2.311 16.297 1 98.19 390 ALA A C 1
ATOM 2967 O O . ALA A 1 390 ? -10.469 -2.551 16.453 1 98.19 390 ALA A O 1
ATOM 2968 N N . GLN A 1 391 ? -8.773 -1.08 16.25 1 96.88 391 GLN A N 1
ATOM 2969 C CA . GLN A 1 391 ? -9.68 0.04 16.469 1 96.88 391 GLN A CA 1
ATOM 2970 C C . GLN A 1 391 ? -10.641 0.216 15.305 1 96.88 391 GLN A C 1
ATOM 2972 O O . GLN A 1 391 ? -11.781 0.66 15.492 1 96.88 391 GLN A O 1
ATOM 2977 N N . ALA A 1 392 ? -10.273 -0.169 14.102 1 95.38 392 ALA A N 1
ATOM 2978 C CA . ALA A 1 392 ? -11.125 -0.044 12.914 1 95.38 392 ALA A CA 1
ATOM 2979 C C . ALA A 1 392 ? -12.219 -1.104 12.914 1 95.38 392 ALA A C 1
ATOM 2981 O O . ALA A 1 392 ? -13.289 -0.899 12.328 1 95.38 392 ALA A O 1
ATOM 2982 N N . THR A 1 393 ? -11.969 -2.264 13.57 1 95.31 393 THR A N 1
ATOM 2983 C CA . THR A 1 393 ? -12.891 -3.391 13.508 1 95.31 393 THR A CA 1
ATOM 2984 C C . THR A 1 393 ? -13.812 -3.402 14.727 1 95.31 393 THR A C 1
ATOM 2986 O O . THR A 1 393 ? -14.758 -4.195 14.797 1 95.31 393 THR A O 1
ATOM 2989 N N . GLY A 1 394 ? -13.578 -2.496 15.625 1 92.06 394 GLY A N 1
ATOM 2990 C CA . GLY A 1 394 ? -14.281 -2.504 16.891 1 92.06 394 GLY A CA 1
ATOM 2991 C C . GLY A 1 394 ? -15.789 -2.381 16.75 1 92.06 394 GLY A C 1
ATOM 2992 O O . GLY A 1 394 ? -16.547 -2.867 17.594 1 92.06 394 GLY A O 1
ATOM 2993 N N . ARG A 1 395 ? -16.234 -1.791 15.633 1 89.88 395 ARG A N 1
ATOM 2994 C CA . ARG A 1 395 ? -17.656 -1.594 15.469 1 89.88 395 ARG A CA 1
ATOM 2995 C C . ARG A 1 395 ? -18.172 -2.334 14.242 1 89.88 395 ARG A C 1
ATOM 2997 O O . ARG A 1 395 ? -19.234 -1.994 13.703 1 89.88 395 ARG A O 1
ATOM 3004 N N . ALA A 1 396 ? -17.406 -3.281 13.805 1 95.44 396 ALA A N 1
ATOM 3005 C CA . ALA A 1 396 ? -17.812 -4.043 12.625 1 95.44 396 ALA A CA 1
ATOM 3006 C C . ALA A 1 396 ? -19.078 -4.832 12.898 1 95.44 396 ALA A C 1
ATOM 3008 O O . ALA A 1 396 ? -19.203 -5.492 13.93 1 95.44 396 ALA A O 1
ATOM 3009 N N . GLU A 1 397 ? -20 -4.746 11.961 1 95.69 397 GLU A N 1
ATOM 3010 C CA . GLU A 1 397 ? -21.281 -5.453 12.086 1 95.69 397 GLU A CA 1
ATOM 3011 C C . GLU A 1 397 ? -21.328 -6.664 11.164 1 95.69 397 GLU A C 1
ATOM 3013 O O . GLU A 1 397 ? -22.203 -7.516 11.305 1 95.69 397 GLU A O 1
ATOM 3018 N N . THR A 1 398 ? -20.562 -6.707 10.219 1 96.56 398 THR A N 1
ATOM 3019 C CA . THR A 1 398 ? -20.484 -7.805 9.266 1 96.56 398 THR A CA 1
ATOM 3020 C C . THR A 1 398 ? -19.047 -8.32 9.133 1 96.56 398 THR A C 1
ATOM 3022 O O . THR A 1 398 ? -18.109 -7.637 9.531 1 96.56 398 THR A O 1
ATOM 3025 N N . ILE A 1 399 ? -18.875 -9.477 8.602 1 97.75 399 ILE A N 1
ATOM 3026 C CA . ILE A 1 399 ? -17.562 -10.055 8.383 1 97.75 399 ILE A CA 1
ATOM 3027 C C . ILE A 1 399 ? -16.75 -9.18 7.422 1 97.75 399 ILE A C 1
ATOM 3029 O O . ILE A 1 399 ? -15.539 -9.055 7.555 1 97.75 399 ILE A O 1
ATOM 3033 N N . TRP A 1 400 ? -17.453 -8.539 6.52 1 97.75 400 TRP A N 1
ATOM 3034 C CA . TRP A 1 400 ? -16.766 -7.742 5.512 1 97.75 400 TRP A CA 1
ATOM 3035 C C . TRP A 1 400 ? -16.219 -6.453 6.113 1 97.75 400 TRP A C 1
ATOM 3037 O O . TRP A 1 400 ? -15.102 -6.035 5.793 1 97.75 400 TRP A O 1
ATOM 3047 N N . GLN A 1 401 ? -16.984 -5.824 7.074 1 96.94 401 GLN A N 1
ATOM 3048 C CA . GLN A 1 401 ? -16.484 -4.664 7.812 1 96.94 401 GLN A CA 1
ATOM 3049 C C . GLN A 1 401 ? -15.305 -5.043 8.695 1 96.94 401 GLN A C 1
ATOM 3051 O O . GLN A 1 401 ? -14.398 -4.238 8.906 1 96.94 401 GLN A O 1
ATOM 3056 N N . ALA A 1 402 ? -15.297 -6.281 9.156 1 98.19 402 ALA A N 1
ATOM 3057 C CA . ALA A 1 402 ? -14.234 -6.762 10.031 1 98.19 402 ALA A CA 1
ATOM 3058 C C . ALA A 1 402 ? -12.992 -7.141 9.234 1 98.19 402 ALA A C 1
ATOM 3060 O O . ALA A 1 402 ? -11.867 -6.988 9.719 1 98.19 402 ALA A O 1
ATOM 3061 N N . LEU A 1 403 ? -13.211 -7.645 8.016 1 98.62 403 LEU A N 1
ATOM 3062 C CA . LEU A 1 403 ? -12.141 -8.211 7.207 1 98.62 403 LEU A CA 1
ATOM 3063 C C . LEU A 1 403 ? -11.43 -7.125 6.41 1 98.62 403 LEU A C 1
ATOM 3065 O O . LEU A 1 403 ? -10.211 -7.191 6.207 1 98.62 403 LEU A O 1
ATOM 3069 N N . PHE A 1 404 ? -12.156 -6.098 5.941 1 98.38 404 PHE A N 1
ATOM 3070 C CA . PHE A 1 404 ? -11.641 -5.129 4.977 1 98.38 404 PHE A CA 1
ATOM 3071 C C . PHE A 1 404 ? -10.477 -4.348 5.566 1 98.38 404 PHE A C 1
ATOM 3073 O O . PHE A 1 404 ? -9.477 -4.105 4.883 1 98.38 404 PHE A O 1
ATOM 3080 N N . PRO A 1 405 ? -10.453 -3.963 6.887 1 98.44 405 PRO A N 1
ATOM 3081 C CA . PRO A 1 405 ? -9.281 -3.291 7.457 1 98.44 405 PRO A CA 1
ATOM 3082 C C . PRO A 1 405 ? -8.023 -4.156 7.41 1 98.44 405 PRO A C 1
ATOM 3084 O O . PRO A 1 405 ? -6.926 -3.639 7.211 1 98.44 405 PRO A O 1
ATOM 3087 N N . THR A 1 406 ? -8.211 -5.43 7.578 1 98.75 406 THR A N 1
ATOM 3088 C CA . THR A 1 406 ? -7.07 -6.34 7.473 1 98.75 406 THR A CA 1
ATOM 3089 C C . THR A 1 406 ? -6.543 -6.383 6.043 1 98.75 406 THR A C 1
ATOM 3091 O O . THR A 1 406 ? -5.328 -6.418 5.824 1 98.75 406 THR A O 1
ATOM 3094 N N . ILE A 1 407 ? -7.441 -6.34 5.066 1 98.75 407 ILE A N 1
ATOM 3095 C CA . ILE A 1 407 ? -7.016 -6.293 3.672 1 98.75 407 ILE A CA 1
ATOM 3096 C C . ILE A 1 407 ? -6.211 -5.02 3.42 1 98.75 407 ILE A C 1
ATOM 3098 O O . ILE A 1 407 ? -5.137 -5.062 2.816 1 98.75 407 ILE A O 1
ATOM 3102 N N . MET A 1 408 ? -6.605 -3.943 3.957 1 98.19 408 MET A N 1
ATOM 3103 C CA . MET A 1 408 ? -6.047 -2.637 3.619 1 98.19 408 MET A CA 1
ATOM 3104 C C . MET A 1 408 ? -4.77 -2.369 4.414 1 98.19 408 MET A C 1
ATOM 3106 O O . MET A 1 408 ? -3.838 -1.743 3.904 1 98.19 408 MET A O 1
ATOM 3110 N N . MET A 1 409 ? -4.73 -2.848 5.676 1 98 409 MET A N 1
ATOM 3111 C CA . MET A 1 409 ? -3.656 -2.402 6.562 1 98 409 MET A CA 1
ATOM 3112 C C . MET A 1 409 ? -2.848 -3.59 7.074 1 98 409 MET A C 1
ATOM 3114 O O . MET A 1 409 ? -1.832 -3.408 7.75 1 98 409 MET A O 1
ATOM 3118 N N . GLY A 1 410 ? -3.312 -4.805 6.742 1 98.12 410 GLY A N 1
ATOM 3119 C CA . GLY A 1 410 ? -2.707 -5.977 7.352 1 98.12 410 GLY A CA 1
ATOM 3120 C C . GLY A 1 410 ? -1.328 -6.289 6.805 1 98.12 410 GLY A C 1
ATOM 3121 O O . GLY A 1 410 ? -0.991 -5.887 5.691 1 98.12 410 GLY A O 1
ATOM 3122 N N . ASP A 1 411 ? -0.509 -6.926 7.637 1 97.62 411 ASP A N 1
ATOM 3123 C CA . ASP A 1 411 ? 0.796 -7.48 7.293 1 97.62 411 ASP A CA 1
ATOM 3124 C C . ASP A 1 411 ? 0.971 -8.883 7.883 1 97.62 411 ASP A C 1
ATOM 3126 O O . ASP A 1 411 ? -0.012 -9.57 8.164 1 97.62 411 ASP A O 1
ATOM 3130 N N . ASP A 1 412 ? 2.24 -9.375 7.926 1 98.12 412 ASP A N 1
ATOM 3131 C CA . ASP A 1 412 ? 2.496 -10.742 8.359 1 98.12 412 ASP A CA 1
ATOM 3132 C C . ASP A 1 412 ? 1.995 -10.969 9.789 1 98.12 412 ASP A C 1
ATOM 3134 O O . ASP A 1 412 ? 1.785 -12.109 10.203 1 98.12 412 ASP A O 1
ATOM 3138 N N . ARG A 1 413 ? 1.765 -9.875 10.617 1 98.31 413 ARG A N 1
ATOM 3139 C CA . ARG A 1 413 ? 1.265 -10.008 11.984 1 98.31 413 ARG A CA 1
ATOM 3140 C C . ARG A 1 413 ? -0.188 -10.469 11.992 1 98.31 413 ARG A C 1
ATOM 3142 O O . ARG A 1 413 ? -0.674 -10.984 13 1 98.31 413 ARG A O 1
ATOM 3149 N N . ALA A 1 414 ? -0.881 -10.273 10.875 1 98.69 414 ALA A N 1
ATOM 3150 C CA . ALA A 1 414 ? -2.268 -10.727 10.781 1 98.69 414 ALA A CA 1
ATOM 3151 C C . ALA A 1 414 ? -2.346 -12.242 10.617 1 98.69 414 ALA A C 1
ATOM 3153 O O . ALA A 1 414 ? -3.402 -12.844 10.828 1 98.69 414 ALA A O 1
ATOM 3154 N N . ILE A 1 415 ? -1.245 -12.875 10.18 1 98.75 415 ILE A N 1
ATOM 3155 C CA . ILE A 1 415 ? -1.239 -14.312 9.914 1 98.75 415 ILE A CA 1
ATOM 3156 C C . ILE A 1 415 ? -1 -15.078 11.211 1 98.75 415 ILE A C 1
ATOM 3158 O O . ILE A 1 415 ? 0.145 -15.258 11.633 1 98.75 415 ILE A O 1
ATOM 3162 N N . ARG A 1 416 ? -2.02 -15.594 11.773 1 98.38 416 ARG A N 1
ATOM 3163 C CA . ARG A 1 416 ? -1.972 -16.297 13.047 1 98.38 416 ARG A CA 1
ATOM 3164 C C . ARG A 1 416 ? -1.386 -17.703 12.875 1 98.38 416 ARG A C 1
ATOM 3166 O O . ARG A 1 416 ? -0.681 -18.203 13.75 1 98.38 416 ARG A O 1
ATOM 3173 N N . ALA A 1 417 ? -1.742 -18.344 11.75 1 98.62 417 ALA A N 1
ATOM 3174 C CA . ALA A 1 417 ? -1.255 -19.688 11.453 1 98.62 417 ALA A CA 1
ATOM 3175 C C . ALA A 1 417 ? -1.403 -20.016 9.969 1 98.62 417 ALA A C 1
ATOM 3177 O O . ALA A 1 417 ? -2.227 -19.406 9.273 1 98.62 417 ALA A O 1
ATOM 3178 N N . VAL A 1 418 ? -0.58 -20.891 9.516 1 98.75 418 VAL A N 1
ATOM 3179 C CA . VAL A 1 418 ? -0.67 -21.438 8.172 1 98.75 418 VAL A CA 1
ATOM 3180 C C . VAL A 1 418 ? -0.602 -22.969 8.242 1 98.75 418 VAL A C 1
ATOM 3182 O O . VAL A 1 418 ? 0.189 -23.531 9 1 98.75 418 VAL A O 1
ATOM 3185 N N . TRP A 1 419 ? -1.484 -23.609 7.574 1 98.62 419 TRP A N 1
ATOM 3186 C CA . TRP A 1 419 ? -1.451 -25.062 7.398 1 98.62 419 TRP A CA 1
ATOM 3187 C C . TRP A 1 419 ? -1.123 -25.422 5.953 1 98.62 419 TRP A C 1
ATOM 3189 O O . TRP A 1 419 ? -1.71 -24.875 5.02 1 98.62 419 TRP A O 1
ATOM 3199 N N . VAL A 1 420 ? -0.149 -26.328 5.789 1 98.5 420 VAL A N 1
ATOM 3200 C CA . VAL A 1 420 ? 0.242 -26.812 4.469 1 98.5 420 VAL A CA 1
ATOM 3201 C C . VAL A 1 420 ? 0.038 -28.328 4.391 1 98.5 420 VAL A C 1
ATOM 3203 O O . VAL A 1 420 ? 0.63 -29.078 5.168 1 98.5 420 VAL A O 1
ATOM 3206 N N . ASN A 1 421 ? -0.81 -28.688 3.484 1 97.56 421 ASN A N 1
ATOM 3207 C CA . ASN A 1 421 ? -1.062 -30.109 3.312 1 97.56 421 ASN A CA 1
ATOM 3208 C C . ASN A 1 421 ? -1.495 -30.766 4.621 1 97.56 421 ASN A C 1
ATOM 3210 O O . ASN A 1 421 ? -1.026 -31.859 4.961 1 97.56 421 ASN A O 1
ATOM 3214 N N . GLY A 1 422 ? -2.266 -30.078 5.363 1 97.69 422 GLY A N 1
ATOM 3215 C CA . GLY A 1 422 ? -2.902 -30.594 6.562 1 97.69 422 GLY A CA 1
ATOM 3216 C C . GLY A 1 422 ? -2.012 -30.531 7.789 1 97.69 422 GLY A C 1
ATOM 3217 O O . GLY A 1 422 ? -2.385 -31.016 8.859 1 97.69 422 GLY A O 1
ATOM 3218 N N . ALA A 1 423 ? -0.875 -29.938 7.668 1 96.81 423 ALA A N 1
ATOM 3219 C CA . ALA A 1 423 ? 0.046 -29.797 8.797 1 96.81 423 ALA A CA 1
ATOM 3220 C C . ALA A 1 423 ? 0.371 -28.328 9.062 1 96.81 423 ALA A C 1
ATOM 3222 O O . ALA A 1 423 ? 0.502 -27.531 8.133 1 96.81 423 ALA A O 1
ATOM 3223 N N . PRO A 1 424 ? 0.507 -27.969 10.383 1 96.38 424 PRO A N 1
ATOM 3224 C CA . PRO A 1 424 ? 0.881 -26.594 10.68 1 96.38 424 PRO A CA 1
ATOM 3225 C C . PRO A 1 424 ? 2.271 -26.234 10.156 1 96.38 424 PRO A C 1
ATOM 3227 O O . PRO A 1 424 ? 3.213 -27.016 10.312 1 96.38 424 PRO A O 1
ATOM 3230 N N . ALA A 1 425 ? 2.396 -25.156 9.438 1 94.75 425 ALA A N 1
ATOM 3231 C CA . ALA A 1 425 ? 3.688 -24.641 8.984 1 94.75 425 ALA A CA 1
ATOM 3232 C C . ALA A 1 425 ? 4.422 -23.922 10.109 1 94.75 425 ALA A C 1
ATOM 3234 O O . ALA A 1 425 ? 3.791 -23.297 10.969 1 94.75 425 ALA A O 1
ATOM 3235 N N . PRO A 1 426 ? 5.691 -24.016 10.094 1 83.94 426 PRO A N 1
ATOM 3236 C CA . PRO A 1 426 ? 6.441 -23.297 11.125 1 83.94 426 PRO A CA 1
ATOM 3237 C C . PRO A 1 426 ? 6.32 -21.781 10.992 1 83.94 426 PRO A C 1
ATOM 3239 O O . PRO A 1 426 ? 6.16 -21.266 9.883 1 83.94 426 PRO A O 1
ATOM 3242 N N . ARG A 1 427 ? 6.172 -21.172 12.156 1 70.25 427 ARG A N 1
ATOM 3243 C CA . ARG A 1 427 ? 6.16 -19.703 12.148 1 70.25 427 ARG A CA 1
ATOM 3244 C C . ARG A 1 427 ? 7.578 -19.156 12.219 1 70.25 427 ARG A C 1
ATOM 3246 O O . ARG A 1 427 ? 8.438 -19.719 12.898 1 70.25 427 ARG A O 1
ATOM 3253 N N . GLY A 1 428 ? 8.133 -18.609 11.078 1 54.53 428 GLY A N 1
ATOM 3254 C CA . GLY A 1 428 ? 9.438 -17.984 11.18 1 54.53 428 GLY A CA 1
ATOM 3255 C C . GLY A 1 428 ? 9.555 -17.047 12.367 1 54.53 428 GLY A C 1
ATOM 3256 O O . GLY A 1 428 ? 8.547 -16.609 12.914 1 54.53 428 GLY A O 1
ATOM 3257 N N . MET B 1 1 ? 19.141 19.078 30.641 1 75.62 1 MET B N 1
ATOM 3258 C CA . MET B 1 1 ? 19.766 17.797 30.328 1 75.62 1 MET B CA 1
ATOM 3259 C C . MET B 1 1 ? 20.047 17.656 28.844 1 75.62 1 MET B C 1
ATOM 3261 O O . MET B 1 1 ? 19.234 18.109 28.016 1 75.62 1 MET B O 1
ATOM 3265 N N . THR B 1 2 ? 21.25 17.438 28.5 1 94 2 THR B N 1
ATOM 3266 C CA . THR B 1 2 ? 21.781 17.344 27.141 1 94 2 THR B CA 1
ATOM 3267 C C . THR B 1 2 ? 21.844 15.891 26.688 1 94 2 THR B C 1
ATOM 3269 O O . THR B 1 2 ? 22.391 15.039 27.391 1 94 2 THR B O 1
ATOM 3272 N N . ASP B 1 3 ? 21.094 15.539 25.688 1 98.38 3 ASP B N 1
ATOM 3273 C CA . ASP B 1 3 ? 21.078 14.188 25.125 1 98.38 3 ASP B CA 1
ATOM 3274 C C . ASP B 1 3 ? 21.828 14.133 23.812 1 98.38 3 ASP B C 1
ATOM 3276 O O . ASP B 1 3 ? 21.719 15.047 22.984 1 98.38 3 ASP B O 1
ATOM 3280 N N . LEU B 1 4 ? 22.656 13.164 23.688 1 98.81 4 LEU B N 1
ATOM 3281 C CA . LEU B 1 4 ? 23.359 12.898 22.438 1 98.81 4 LEU B CA 1
ATOM 3282 C C . LEU B 1 4 ? 22.875 11.594 21.812 1 98.81 4 LEU B C 1
ATOM 3284 O O . LEU B 1 4 ? 23.094 10.516 22.375 1 98.81 4 LEU B O 1
ATOM 3288 N N . LEU B 1 5 ? 22.188 11.664 20.719 1 98.88 5 LEU B N 1
ATOM 3289 C CA . LEU B 1 5 ? 21.641 10.516 20.016 1 98.88 5 LEU B CA 1
ATOM 3290 C C . LEU B 1 5 ? 22.562 10.094 18.875 1 98.88 5 LEU B C 1
ATOM 3292 O O . LEU B 1 5 ? 22.828 10.875 17.953 1 98.88 5 LEU B O 1
ATOM 3296 N N . LEU B 1 6 ? 23.094 8.914 18.969 1 98.81 6 LEU B N 1
ATOM 3297 C CA . LEU B 1 6 ? 24.016 8.414 17.938 1 98.81 6 LEU B CA 1
ATOM 3298 C C . LEU B 1 6 ? 23.281 7.512 16.953 1 98.81 6 LEU B C 1
ATOM 3300 O O . LEU B 1 6 ? 22.359 6.781 17.328 1 98.81 6 LEU B O 1
ATOM 3304 N N . GLY B 1 7 ? 23.594 7.496 15.703 1 98.75 7 GLY B N 1
ATOM 3305 C CA . GLY B 1 7 ? 23.078 6.695 14.602 1 98.75 7 GLY B CA 1
ATOM 3306 C C . GLY B 1 7 ? 23.406 7.273 13.234 1 98.75 7 GLY B C 1
ATOM 3307 O O . GLY B 1 7 ? 24.234 8.188 13.125 1 98.75 7 GLY B O 1
ATOM 3308 N N . GLN B 1 8 ? 22.906 6.68 12.234 1 98.81 8 GLN B N 1
ATOM 3309 C CA . GLN B 1 8 ? 22.906 7.402 10.961 1 98.81 8 GLN B CA 1
ATOM 3310 C C . GLN B 1 8 ? 22.047 8.648 11.039 1 98.81 8 GLN B C 1
ATOM 3312 O O . GLN B 1 8 ? 21.031 8.664 11.734 1 98.81 8 GLN B O 1
ATOM 3317 N N . VAL B 1 9 ? 22.453 9.703 10.398 1 98.88 9 VAL B N 1
ATOM 3318 C CA . VAL B 1 9 ? 21.688 10.938 10.461 1 98.88 9 VAL B CA 1
ATOM 3319 C C . VAL B 1 9 ? 21.375 11.43 9.047 1 98.88 9 VAL B C 1
ATOM 3321 O O . VAL B 1 9 ? 22.25 11.461 8.18 1 98.88 9 VAL B O 1
ATOM 3324 N N . LEU B 1 10 ? 20.141 11.703 8.773 1 98.88 10 LEU B N 1
ATOM 3325 C CA . LEU B 1 10 ? 19.703 12.234 7.484 1 98.88 10 LEU B CA 1
ATOM 3326 C C . LEU B 1 10 ? 19.094 13.625 7.645 1 98.88 10 LEU B C 1
ATOM 3328 O O . LEU B 1 10 ? 18.172 13.812 8.438 1 98.88 10 LEU B O 1
ATOM 3332 N N . SER B 1 11 ? 19.594 14.625 7.02 1 98.81 11 SER B N 1
ATOM 3333 C CA . SER B 1 11 ? 19.094 15.992 6.965 1 98.81 11 SER B CA 1
ATOM 3334 C C . SER B 1 11 ? 19.125 16.531 5.543 1 98.81 11 SER B C 1
ATOM 3336 O O . SER B 1 11 ? 19.578 15.859 4.621 1 98.81 11 SER B O 1
ATOM 3338 N N . PHE B 1 12 ? 18.5 17.688 5.32 1 98.69 12 PHE B N 1
ATOM 3339 C CA . PHE B 1 12 ? 18.453 18.297 3.998 1 98.69 12 PHE B CA 1
ATOM 3340 C C . PHE B 1 12 ? 19.078 19.688 4.023 1 98.69 12 PHE B C 1
ATOM 3342 O O . PHE B 1 12 ? 18.859 20.453 4.965 1 98.69 12 PHE B O 1
ATOM 3349 N N . THR B 1 13 ? 19.844 20 3.033 1 97.75 13 THR B N 1
ATOM 3350 C CA . THR B 1 13 ? 20.438 21.328 2.912 1 97.75 13 THR B CA 1
ATOM 3351 C C . THR B 1 13 ? 19.75 22.141 1.826 1 97.75 13 THR B C 1
ATOM 3353 O O . THR B 1 13 ? 19.969 23.344 1.699 1 97.75 13 THR B O 1
ATOM 3356 N N . ALA B 1 14 ? 18.938 21.484 1.042 1 97.25 14 ALA B N 1
ATOM 3357 C CA . ALA B 1 14 ? 18.172 22.094 -0.034 1 97.25 14 ALA B CA 1
ATOM 3358 C C . ALA B 1 14 ? 16.984 21.219 -0.427 1 97.25 14 ALA B C 1
ATOM 3360 O O . ALA B 1 14 ? 16.766 20.172 0.165 1 97.25 14 ALA B O 1
ATOM 3361 N N . ASP B 1 15 ? 16.172 21.703 -1.333 1 97.25 15 ASP B N 1
ATOM 3362 C CA . ASP B 1 15 ? 15.016 20.984 -1.869 1 97.25 15 ASP B CA 1
ATOM 3363 C C . ASP B 1 15 ? 15.445 19.953 -2.906 1 97.25 15 ASP B C 1
ATOM 3365 O O . ASP B 1 15 ? 15.945 20.312 -3.979 1 97.25 15 ASP B O 1
ATOM 3369 N N . PRO B 1 16 ? 15.242 18.688 -2.586 1 98 16 PRO B N 1
ATOM 3370 C CA . PRO B 1 16 ? 15.703 17.656 -3.527 1 98 16 PRO B CA 1
ATOM 3371 C C . PRO B 1 16 ? 14.922 17.672 -4.844 1 98 16 PRO B C 1
ATOM 3373 O O . PRO B 1 16 ? 15.344 17.047 -5.82 1 98 16 PRO B O 1
ATOM 3376 N N . PHE B 1 17 ? 13.742 18.281 -4.918 1 97.25 17 PHE B N 1
ATOM 3377 C CA . PHE B 1 17 ? 13.031 18.438 -6.184 1 97.25 17 PHE B CA 1
ATOM 3378 C C . PHE B 1 17 ? 13.766 19.406 -7.098 1 97.25 17 PHE B C 1
ATOM 3380 O O . PHE B 1 17 ? 13.594 19.375 -8.32 1 97.25 17 PHE B O 1
ATOM 3387 N N . LEU B 1 18 ? 14.523 20.266 -6.492 1 95.12 18 LEU B N 1
ATOM 3388 C CA . LEU B 1 18 ? 15.25 21.266 -7.258 1 95.12 18 LEU B CA 1
ATOM 3389 C C . LEU B 1 18 ? 16.703 20.859 -7.457 1 95.12 18 LEU B C 1
ATOM 3391 O O . LEU B 1 18 ? 17.266 21.062 -8.539 1 95.12 18 LEU B O 1
ATOM 3395 N N . GLU B 1 19 ? 17.328 20.219 -6.402 1 96 19 GLU B N 1
ATOM 3396 C CA . GLU B 1 19 ? 18.781 20.016 -6.414 1 96 19 GLU B CA 1
ATOM 3397 C C . GLU B 1 19 ? 19.125 18.531 -6.512 1 96 19 GLU B C 1
ATOM 3399 O O . GLU B 1 19 ? 20.297 18.156 -6.531 1 96 19 GLU B O 1
ATOM 3404 N N . GLY B 1 20 ? 18.109 17.703 -6.578 1 95.62 20 GLY B N 1
ATOM 3405 C CA . GLY B 1 20 ? 18.359 16.281 -6.652 1 95.62 20 GLY B CA 1
ATOM 3406 C C . GLY B 1 20 ? 18.797 15.68 -5.324 1 95.62 20 GLY B C 1
ATOM 3407 O O . GLY B 1 20 ? 18.641 16.312 -4.273 1 95.62 20 GLY B O 1
ATOM 3408 N N . GLU B 1 21 ? 19.281 14.484 -5.348 1 94.25 21 GLU B N 1
ATOM 3409 C CA . GLU B 1 21 ? 19.625 13.734 -4.145 1 94.25 21 GLU B CA 1
ATOM 3410 C C . GLU B 1 21 ? 20.75 14.406 -3.375 1 94.25 21 GLU B C 1
ATOM 3412 O O . GLU B 1 21 ? 20.922 14.18 -2.174 1 94.25 21 GLU B O 1
ATOM 3417 N N . ALA B 1 22 ? 21.5 15.266 -4.047 1 95.69 22 ALA B N 1
ATOM 3418 C CA . ALA B 1 22 ? 22.609 15.961 -3.393 1 95.69 22 ALA B CA 1
ATOM 3419 C C . ALA B 1 22 ? 22.094 16.938 -2.334 1 95.69 22 ALA B C 1
ATOM 3421 O O . ALA B 1 22 ? 22.859 17.391 -1.477 1 95.69 22 ALA B O 1
ATOM 3422 N N . ALA B 1 23 ? 20.812 17.203 -2.398 1 98 23 ALA B N 1
ATOM 3423 C CA . ALA B 1 23 ? 20.172 18.062 -1.402 1 98 23 ALA B CA 1
ATOM 3424 C C . ALA B 1 23 ? 20.156 17.406 -0.029 1 98 23 ALA B C 1
ATOM 3426 O O . ALA B 1 23 ? 20.062 18.078 0.995 1 98 23 ALA B O 1
ATOM 3427 N N . ALA B 1 24 ? 20.281 16.047 0.01 1 98.25 24 ALA B N 1
ATOM 3428 C CA . ALA B 1 24 ? 20.266 15.305 1.263 1 98.25 24 ALA B CA 1
ATOM 3429 C C . ALA B 1 24 ? 21.688 15.109 1.804 1 98.25 24 ALA B C 1
ATOM 3431 O O . ALA B 1 24 ? 22.625 14.898 1.036 1 98.25 24 ALA B O 1
ATOM 3432 N N . ARG B 1 25 ? 21.828 15.227 3.074 1 98.06 25 ARG B N 1
ATOM 3433 C CA . ARG B 1 25 ? 23.078 14.93 3.768 1 98.06 25 ARG B CA 1
ATOM 3434 C C . ARG B 1 25 ? 22.938 13.719 4.672 1 98.06 25 ARG B C 1
ATOM 3436 O O . ARG B 1 25 ? 22.094 13.711 5.582 1 98.06 25 ARG B O 1
ATOM 3443 N N . HIS B 1 26 ? 23.719 12.727 4.426 1 98.5 26 HIS B N 1
ATOM 3444 C CA . HIS B 1 26 ? 23.719 11.492 5.207 1 98.5 26 HIS B CA 1
ATOM 3445 C C . HIS B 1 26 ? 25.031 11.312 5.953 1 98.5 26 HIS B C 1
ATOM 3447 O O . HIS B 1 26 ? 26.109 11.32 5.344 1 98.5 26 HIS B O 1
ATOM 3453 N N . GLU B 1 27 ? 24.953 11.305 7.227 1 98.19 27 GLU B N 1
ATOM 3454 C CA . GLU B 1 27 ? 26.078 10.922 8.07 1 98.19 27 GLU B CA 1
ATOM 3455 C C . GLU B 1 27 ? 25.938 9.492 8.578 1 98.19 27 GLU B C 1
ATOM 3457 O O . GLU B 1 27 ? 25.109 9.219 9.445 1 98.19 27 GLU B O 1
ATOM 3462 N N . SER B 1 28 ? 26.781 8.578 8.102 1 98 28 SER B N 1
ATOM 3463 C CA . SER B 1 28 ? 26.641 7.16 8.414 1 98 28 SER B CA 1
ATOM 3464 C C . SER B 1 28 ? 26.906 6.891 9.891 1 98 28 SER B C 1
ATOM 3466 O O . SER B 1 28 ? 26.359 5.945 10.461 1 98 28 SER B O 1
ATOM 3468 N N . HIS B 1 29 ? 27.766 7.652 10.461 1 98.31 29 HIS B N 1
ATOM 3469 C CA . HIS B 1 29 ? 28.047 7.629 11.898 1 98.31 29 HIS B CA 1
ATOM 3470 C C . HIS B 1 29 ? 27.875 9.016 12.516 1 98.31 29 HIS B C 1
ATOM 3472 O O . HIS B 1 29 ? 28.859 9.633 12.922 1 98.31 29 HIS B O 1
ATOM 3478 N N . GLY B 1 30 ? 26.578 9.391 12.633 1 98.75 30 GLY B N 1
ATOM 3479 C CA . GLY B 1 30 ? 26.266 10.75 13.047 1 98.75 30 GLY B CA 1
ATOM 3480 C C . GLY B 1 30 ? 25.688 10.828 14.445 1 98.75 30 GLY B C 1
ATOM 3481 O O . GLY B 1 30 ? 25.641 9.828 15.164 1 98.75 30 GLY B O 1
ATOM 3482 N N . ALA B 1 31 ? 25.406 12.039 14.758 1 98.81 31 ALA B N 1
ATOM 3483 C CA . ALA B 1 31 ? 24.781 12.305 16.047 1 98.81 31 ALA B CA 1
ATOM 3484 C C . ALA B 1 31 ? 23.953 13.578 16.016 1 98.81 31 ALA B C 1
ATOM 3486 O O . ALA B 1 31 ? 24.203 14.469 15.203 1 98.81 31 ALA B O 1
ATOM 3487 N N . VAL B 1 32 ? 22.969 13.617 16.828 1 98.94 32 VAL B N 1
ATOM 3488 C CA . VAL B 1 32 ? 22.141 14.781 17.078 1 98.94 32 VAL B CA 1
ATOM 3489 C C . VAL B 1 32 ? 22.203 15.156 18.562 1 98.94 32 VAL B C 1
ATOM 3491 O O . VAL B 1 32 ? 21.891 14.336 19.422 1 98.94 32 VAL B O 1
ATOM 3494 N N . LEU B 1 33 ? 22.688 16.375 18.828 1 98.81 33 LEU B N 1
ATOM 3495 C CA . LEU B 1 33 ? 22.688 16.891 20.188 1 98.81 33 LEU B CA 1
ATOM 3496 C C . LEU B 1 33 ? 21.391 17.625 20.5 1 98.81 33 LEU B C 1
ATOM 3498 O O . LEU B 1 33 ? 21 18.547 19.766 1 98.81 33 LEU B O 1
ATOM 3502 N N . VAL B 1 34 ? 20.703 17.219 21.531 1 98.75 34 VAL B N 1
ATOM 3503 C CA . VAL B 1 34 ? 19.422 17.797 21.922 1 98.75 34 VAL B CA 1
ATOM 3504 C C . VAL B 1 34 ? 19.562 18.5 23.281 1 98.75 34 VAL B C 1
ATOM 3506 O O . VAL B 1 34 ? 20.062 17.906 24.234 1 98.75 34 VAL B O 1
ATOM 3509 N N . GLU B 1 35 ? 19.203 19.719 23.328 1 97.81 35 GLU B N 1
ATOM 3510 C CA . GLU B 1 35 ? 19.219 20.516 24.547 1 97.81 35 GLU B CA 1
ATOM 3511 C C . GLU B 1 35 ? 17.953 21.344 24.688 1 97.81 35 GLU B C 1
ATOM 3513 O O . GLU B 1 35 ? 17.578 22.094 23.781 1 97.81 35 GLU B O 1
ATOM 3518 N N . ASP B 1 36 ? 17.234 21.203 25.797 1 96.31 36 ASP B N 1
ATOM 3519 C CA . ASP B 1 36 ? 16.062 22 26.141 1 96.31 36 ASP B CA 1
ATOM 3520 C C . ASP B 1 36 ? 15.023 21.953 25.031 1 96.31 36 ASP B C 1
ATOM 3522 O O . ASP B 1 36 ? 14.547 22.984 24.578 1 96.31 36 ASP B O 1
ATOM 3526 N N . GLY B 1 37 ? 14.844 20.75 24.484 1 97.31 37 GLY B N 1
ATOM 3527 C CA . GLY B 1 37 ? 13.781 20.531 23.531 1 97.31 37 GLY B CA 1
ATOM 3528 C C . GLY B 1 37 ? 14.164 20.906 22.109 1 97.31 37 GLY B C 1
ATOM 3529 O O . GLY B 1 37 ? 13.359 20.781 21.188 1 97.31 37 GLY B O 1
ATOM 3530 N N . ARG B 1 38 ? 15.438 21.328 21.906 1 98.31 38 ARG B N 1
ATOM 3531 C CA . ARG B 1 38 ? 15.891 21.797 20.594 1 98.31 38 ARG B CA 1
ATOM 3532 C C . ARG B 1 38 ? 17.141 21.047 20.156 1 98.31 38 ARG B C 1
ATOM 3534 O O . ARG B 1 38 ? 17.859 20.484 20.984 1 98.31 38 ARG B O 1
ATOM 3541 N N . ILE B 1 39 ? 17.281 21.031 18.906 1 98.81 39 ILE B N 1
ATOM 3542 C CA . ILE B 1 39 ? 18.531 20.5 18.344 1 98.81 39 ILE B CA 1
ATOM 3543 C C . ILE B 1 39 ? 19.641 21.531 18.516 1 98.81 39 ILE B C 1
ATOM 3545 O O . ILE B 1 39 ? 19.547 22.656 18.031 1 98.81 39 ILE B O 1
ATOM 3549 N N . ALA B 1 40 ? 20.641 21.125 19.234 1 98.69 40 ALA B N 1
ATOM 3550 C CA . ALA B 1 40 ? 21.75 22.047 19.5 1 98.69 40 ALA B CA 1
ATOM 3551 C C . ALA B 1 40 ? 22.844 21.906 18.453 1 98.69 40 ALA B C 1
ATOM 3553 O O . ALA B 1 40 ? 23.516 22.875 18.109 1 98.69 40 ALA B O 1
ATOM 3554 N N . ALA B 1 41 ? 23.016 20.672 18 1 98.56 41 ALA B N 1
ATOM 3555 C CA . ALA B 1 41 ? 24.047 20.406 16.984 1 98.56 41 ALA B CA 1
ATOM 3556 C C . ALA B 1 41 ? 23.766 19.094 16.266 1 98.56 41 ALA B C 1
ATOM 3558 O O . ALA B 1 41 ? 23.125 18.188 16.812 1 98.56 41 ALA B O 1
ATOM 3559 N N . VAL B 1 42 ? 24.203 19.016 15.062 1 98.69 42 VAL B N 1
ATOM 3560 C CA . VAL B 1 42 ? 24.203 17.812 14.242 1 98.69 42 VAL B CA 1
ATOM 3561 C C . VAL B 1 42 ? 25.594 17.609 13.617 1 98.69 42 VAL B C 1
ATOM 3563 O O . VAL B 1 42 ? 26.219 18.578 13.164 1 98.69 42 VAL B O 1
ATOM 3566 N N . GLY B 1 43 ? 26.109 16.453 13.648 1 98.06 43 GLY B N 1
ATOM 3567 C CA . GLY B 1 43 ? 27.422 16.188 13.078 1 98.06 43 GLY B CA 1
ATOM 3568 C C . GLY B 1 43 ? 27.891 14.766 13.281 1 98.06 43 GLY B C 1
ATOM 3569 O O . GLY B 1 43 ? 27.078 13.859 13.5 1 98.06 43 GLY B O 1
ATOM 3570 N N . SER B 1 44 ? 29.172 14.523 13.18 1 98.19 44 SER B N 1
ATOM 3571 C CA . SER B 1 44 ? 29.719 13.18 13.383 1 98.19 44 SER B CA 1
ATOM 3572 C C . SER B 1 44 ? 29.641 12.781 14.852 1 98.19 44 SER B C 1
ATOM 3574 O O . SER B 1 44 ? 29.812 13.617 15.742 1 98.19 44 SER B O 1
ATOM 3576 N N . ALA B 1 45 ? 29.375 11.555 15.023 1 98.31 45 ALA B N 1
ATOM 3577 C CA . ALA B 1 45 ? 29.297 11.023 16.391 1 98.31 45 ALA B CA 1
ATOM 3578 C C . ALA B 1 45 ? 30.578 11.305 17.156 1 98.31 45 ALA B C 1
ATOM 3580 O O . ALA B 1 45 ? 30.531 11.719 18.312 1 98.31 45 ALA B O 1
ATOM 3581 N N . GLU B 1 46 ? 31.688 11.109 16.531 1 98 46 GLU B N 1
ATOM 3582 C CA . GLU B 1 46 ? 32.969 11.281 17.188 1 98 46 GLU B CA 1
ATOM 3583 C C . GLU B 1 46 ? 33.188 12.727 17.625 1 98 46 GLU B C 1
ATOM 3585 O O . GLU B 1 46 ? 33.531 12.984 18.781 1 98 46 GLU B O 1
ATOM 3590 N N . ALA B 1 47 ? 32.906 13.656 16.766 1 98.31 47 ALA B N 1
ATOM 3591 C CA . ALA B 1 47 ? 33.125 15.07 17.047 1 98.31 47 ALA B CA 1
ATOM 3592 C C . ALA B 1 47 ? 32.219 15.547 18.156 1 98.31 47 ALA B C 1
ATOM 3594 O O . ALA B 1 47 ? 32.656 16.25 19.078 1 98.31 47 ALA B O 1
ATOM 3595 N N . LEU B 1 48 ? 30.984 15.172 18.141 1 98.38 48 LEU B N 1
ATOM 3596 C CA . LEU B 1 48 ? 30.016 15.672 19.109 1 98.38 48 LEU B CA 1
ATOM 3597 C C . LEU B 1 48 ? 30.203 15.008 20.469 1 98.38 48 LEU B C 1
ATOM 3599 O O . LEU B 1 48 ? 29.984 15.633 21.5 1 98.38 48 LEU B O 1
ATOM 3603 N N . ARG B 1 49 ? 30.594 13.734 20.422 1 97.44 49 ARG B N 1
ATOM 3604 C CA . ARG B 1 49 ? 30.906 13.07 21.672 1 97.44 49 ARG B CA 1
ATOM 3605 C C . ARG B 1 49 ? 32.094 13.75 22.375 1 97.44 49 ARG B C 1
ATOM 3607 O O . ARG B 1 49 ? 32.094 13.914 23.594 1 97.44 49 ARG B O 1
ATOM 3614 N N . ALA B 1 50 ? 33.062 14.078 21.625 1 98.06 50 ALA B N 1
ATOM 3615 C CA . ALA B 1 50 ? 34.25 14.742 22.172 1 98.06 50 ALA B CA 1
ATOM 3616 C C . ALA B 1 50 ? 33.906 16.125 22.719 1 98.06 50 ALA B C 1
ATOM 3618 O O . ALA B 1 50 ? 34.438 16.547 23.75 1 98.06 50 ALA B O 1
ATOM 3619 N N . ALA B 1 51 ? 33.094 16.812 22.031 1 98 51 ALA B N 1
ATOM 3620 C CA . ALA B 1 51 ? 32.719 18.188 22.375 1 98 51 ALA B CA 1
ATOM 3621 C C . ALA B 1 51 ? 31.781 18.219 23.562 1 98 51 ALA B C 1
ATOM 3623 O O . ALA B 1 51 ? 31.719 19.219 24.297 1 98 51 ALA B O 1
ATOM 3624 N N . HIS B 1 52 ? 31.031 17.125 23.75 1 97.75 52 HIS B N 1
ATOM 3625 C CA . HIS B 1 52 ? 30.031 17.078 24.812 1 97.75 52 HIS B CA 1
ATOM 3626 C C . HIS B 1 52 ? 30.172 15.812 25.641 1 97.75 52 HIS B C 1
ATOM 3628 O O . HIS B 1 52 ? 29.25 15 25.703 1 97.75 52 HIS B O 1
ATOM 3634 N N . PRO B 1 53 ? 31.188 15.68 26.406 1 96.25 53 PRO B N 1
ATOM 3635 C CA . PRO B 1 53 ? 31.5 14.43 27.109 1 96.25 53 PRO B CA 1
ATOM 3636 C C . PRO B 1 53 ? 30.516 14.133 28.25 1 96.25 53 PRO B C 1
ATOM 3638 O O . PRO B 1 53 ? 30.453 12.992 28.719 1 96.25 53 PRO B O 1
ATOM 3641 N N . ARG B 1 54 ? 29.766 15.07 28.656 1 96.69 54 ARG B N 1
ATOM 3642 C CA . ARG B 1 54 ? 28.859 14.859 29.781 1 96.69 54 ARG B CA 1
ATOM 3643 C C . ARG B 1 54 ? 27.438 14.594 29.312 1 96.69 54 ARG B C 1
ATOM 3645 O O . ARG B 1 54 ? 26.547 14.32 30.125 1 96.69 54 ARG B O 1
ATOM 3652 N N . ALA B 1 55 ? 27.219 14.695 27.984 1 97.62 55 ALA B N 1
ATOM 3653 C CA . ALA B 1 55 ? 25.891 14.445 27.453 1 97.62 55 ALA B CA 1
ATOM 3654 C C . ALA B 1 55 ? 25.453 13 27.688 1 97.62 55 ALA B C 1
ATOM 3656 O O . ALA B 1 55 ? 26.281 12.086 27.656 1 97.62 55 ALA B O 1
ATOM 3657 N N . ARG B 1 56 ? 24.141 12.766 28.047 1 97.94 56 ARG B N 1
ATOM 3658 C CA . ARG B 1 56 ? 23.594 11.422 28.094 1 97.94 56 ARG B CA 1
ATOM 3659 C C . ARG B 1 56 ? 23.5 10.812 26.688 1 97.94 56 ARG B C 1
ATOM 3661 O O . ARG B 1 56 ? 22.797 11.344 25.828 1 97.94 56 ARG B O 1
ATOM 3668 N N . VAL B 1 57 ? 24.172 9.68 26.5 1 98.25 57 VAL B N 1
ATOM 3669 C CA . VAL B 1 57 ? 24.312 9.109 25.172 1 98.25 57 VAL B CA 1
ATOM 3670 C C . VAL B 1 57 ? 23.266 8.008 24.953 1 98.25 57 VAL B C 1
ATOM 3672 O O . VAL B 1 57 ? 23.094 7.137 25.812 1 98.25 57 VAL B O 1
ATOM 3675 N N . THR B 1 58 ? 22.469 8.062 23.969 1 98.56 58 THR B N 1
ATOM 3676 C CA . THR B 1 58 ? 21.656 6.973 23.453 1 98.56 58 THR B CA 1
ATOM 3677 C C . THR B 1 58 ? 22.156 6.539 22.078 1 98.56 58 THR B C 1
ATOM 3679 O O . THR B 1 58 ? 22.156 7.328 21.125 1 98.56 58 THR B O 1
ATOM 3682 N N . ASP B 1 59 ? 22.625 5.305 21.953 1 98.69 59 ASP B N 1
ATOM 3683 C CA . ASP B 1 59 ? 23.203 4.785 20.719 1 98.69 59 ASP B CA 1
ATOM 3684 C C . ASP B 1 59 ? 22.203 3.902 19.984 1 98.69 59 ASP B C 1
ATOM 3686 O O . ASP B 1 59 ? 21.844 2.824 20.453 1 98.69 59 ASP B O 1
ATOM 3690 N N . TYR B 1 60 ? 21.812 4.41 18.781 1 98.69 60 TYR B N 1
ATOM 3691 C CA . TYR B 1 60 ? 20.828 3.682 18 1 98.69 60 TYR B CA 1
ATOM 3692 C C . TYR B 1 60 ? 21.5 2.816 16.938 1 98.69 60 TYR B C 1
ATOM 3694 O O . TYR B 1 60 ? 20.828 2.232 16.094 1 98.69 60 TYR B O 1
ATOM 3702 N N . GLY B 1 61 ? 22.781 2.721 17.016 1 98.06 61 GLY B N 1
ATOM 3703 C CA . GLY B 1 61 ? 23.516 1.87 16.094 1 98.06 61 GLY B CA 1
ATOM 3704 C C . GLY B 1 61 ? 23.359 2.293 14.648 1 98.06 61 GLY B C 1
ATOM 3705 O O . GLY B 1 61 ? 23.609 3.449 14.297 1 98.06 61 GLY B O 1
ATOM 3706 N N . GLN B 1 62 ? 22.781 1.376 13.781 1 97.38 62 GLN B N 1
ATOM 3707 C CA . GLN B 1 62 ? 22.688 1.619 12.344 1 97.38 62 GLN B CA 1
ATOM 3708 C C . GLN B 1 62 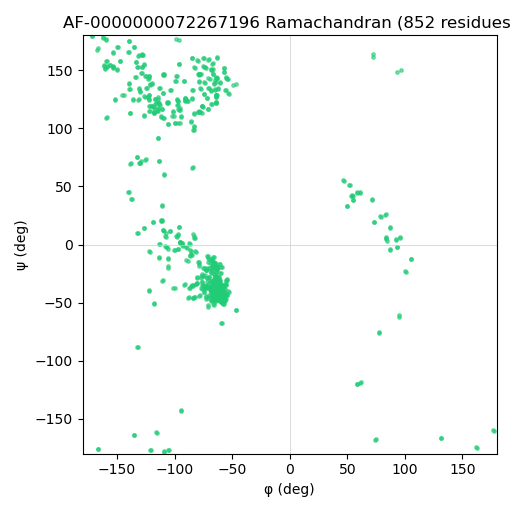? 21.328 2.209 11.977 1 97.38 62 GLN B C 1
ATOM 3710 O O . GLN B 1 62 ? 21.047 2.418 10.797 1 97.38 62 GLN B O 1
ATOM 3715 N N . ALA B 1 63 ? 20.516 2.436 12.977 1 98.69 63 ALA B N 1
ATOM 3716 C CA . ALA B 1 63 ? 19.219 3.045 12.68 1 98.69 63 ALA B CA 1
ATOM 3717 C C . ALA B 1 63 ? 19.391 4.48 12.188 1 98.69 63 ALA B C 1
ATOM 3719 O O . ALA B 1 63 ? 20.422 5.105 12.422 1 98.69 63 ALA B O 1
ATOM 3720 N N . LEU B 1 64 ? 18.438 4.938 11.453 1 98.94 64 LEU B N 1
ATOM 3721 C CA . LEU B 1 64 ? 18.469 6.254 10.828 1 98.94 64 LEU B CA 1
ATOM 3722 C C . LEU B 1 64 ? 17.719 7.273 11.672 1 98.94 64 LEU B C 1
ATOM 3724 O O . LEU B 1 64 ? 16.516 7.109 11.945 1 98.94 64 LEU B O 1
ATOM 3728 N N . ILE B 1 65 ? 18.391 8.312 12.117 1 98.94 65 ILE B N 1
ATOM 3729 C CA . ILE B 1 65 ? 17.781 9.438 12.812 1 98.94 65 ILE B CA 1
ATOM 3730 C C . ILE B 1 65 ? 17.391 10.516 11.805 1 98.94 65 ILE B C 1
ATOM 3732 O O . ILE B 1 65 ? 18.219 10.945 10.992 1 98.94 65 ILE B O 1
ATOM 3736 N N . SER B 1 66 ? 16.172 10.945 11.789 1 98.88 66 SER B N 1
ATOM 3737 C CA . SER B 1 66 ? 15.609 11.977 10.914 1 98.88 66 SER B CA 1
ATOM 3738 C C . SER B 1 66 ? 14.633 12.875 11.664 1 98.88 66 SER B C 1
ATOM 3740 O O . SER B 1 66 ? 14.328 12.625 12.836 1 98.88 66 SER B O 1
ATOM 3742 N N . ALA B 1 67 ? 14.305 14.023 11.023 1 98.94 67 ALA B N 1
ATOM 3743 C CA . ALA B 1 67 ? 13.164 14.773 11.547 1 98.94 67 ALA B CA 1
ATOM 3744 C C . ALA B 1 67 ? 11.914 13.898 11.625 1 98.94 67 ALA B C 1
ATOM 3746 O O . ALA B 1 67 ? 11.742 12.984 10.812 1 98.94 67 ALA B O 1
ATOM 3747 N N . GLY B 1 68 ? 11.102 14.117 12.688 1 98.88 68 GLY B N 1
ATOM 3748 C CA . GLY B 1 68 ? 9.836 13.422 12.758 1 98.88 68 GLY B CA 1
ATOM 3749 C C . GLY B 1 68 ? 8.945 13.664 11.547 1 98.88 68 GLY B C 1
ATOM 3750 O O . GLY B 1 68 ? 9.016 14.734 10.93 1 98.88 68 GLY B O 1
ATOM 3751 N N . PHE B 1 69 ? 8.141 12.68 11.172 1 98.94 69 PHE B N 1
ATOM 3752 C CA . PHE B 1 69 ? 7.258 12.852 10.031 1 98.94 69 PHE B CA 1
ATOM 3753 C C . PHE B 1 69 ? 6.191 13.898 10.312 1 98.94 69 PHE B C 1
ATOM 3755 O O . PHE B 1 69 ? 5.762 14.062 11.461 1 98.94 69 PHE B O 1
ATOM 3762 N N . ILE B 1 70 ? 5.797 14.617 9.297 1 98.94 70 ILE B N 1
ATOM 3763 C CA . ILE B 1 70 ? 4.75 15.633 9.352 1 98.94 70 ILE B CA 1
ATOM 3764 C C . ILE B 1 70 ? 3.594 15.234 8.438 1 98.94 70 ILE B C 1
ATOM 3766 O O . ILE B 1 70 ? 3.787 15.031 7.238 1 98.94 70 ILE B O 1
ATOM 3770 N N . ASP B 1 71 ? 2.457 15.031 9 1 98.94 71 ASP B N 1
ATOM 3771 C CA . ASP B 1 71 ? 1.225 14.742 8.273 1 98.94 71 ASP B CA 1
ATOM 3772 C C . ASP B 1 71 ? 0.411 16.016 8.047 1 98.94 71 ASP B C 1
ATOM 3774 O O . ASP B 1 71 ? -0.339 16.438 8.93 1 98.94 71 ASP B O 1
ATOM 3778 N N . ALA B 1 72 ? 0.399 16.562 6.828 1 98.94 72 ALA B N 1
ATOM 3779 C CA . ALA B 1 72 ? 0.027 17.969 6.594 1 98.94 72 ALA B CA 1
ATOM 3780 C C . ALA B 1 72 ? -1.473 18.094 6.34 1 98.94 72 ALA B C 1
ATOM 3782 O O . ALA B 1 72 ? -1.987 19.203 6.188 1 98.94 72 ALA B O 1
ATOM 3783 N N . HIS B 1 73 ? -2.221 17.016 6.309 1 98.88 73 HIS B N 1
ATOM 3784 C CA . HIS B 1 73 ? -3.656 17.031 6.051 1 98.88 73 HIS B CA 1
ATOM 3785 C C . HIS B 1 73 ? -4.328 15.766 6.559 1 98.88 73 HIS B C 1
ATOM 3787 O O . HIS B 1 73 ? -4.188 14.695 5.953 1 98.88 73 HIS B O 1
ATOM 3793 N N . VAL B 1 74 ? -5.117 15.898 7.637 1 98.69 74 VAL B N 1
ATOM 3794 C CA . VAL B 1 74 ? -5.766 14.711 8.188 1 98.69 74 VAL B CA 1
ATOM 3795 C C . VAL B 1 74 ? -7.121 15.094 8.781 1 98.69 74 VAL B C 1
ATOM 3797 O O . VAL B 1 74 ? -7.402 16.266 8.992 1 98.69 74 VAL B O 1
ATOM 3800 N N . HIS B 1 75 ? -7.992 14.164 8.914 1 98.62 75 HIS B N 1
ATOM 3801 C CA . HIS B 1 75 ? -9.242 14.227 9.664 1 98.62 75 HIS B CA 1
ATOM 3802 C C . HIS B 1 75 ? -9.211 13.273 10.859 1 98.62 75 HIS B C 1
ATOM 3804 O O . HIS B 1 75 ? -9.656 12.125 10.75 1 98.62 75 HIS B O 1
ATOM 3810 N N . TYR B 1 76 ? -8.766 13.797 12.062 1 98.69 76 TYR B N 1
ATOM 3811 C CA . TYR B 1 76 ? -8.602 12.875 13.18 1 98.69 76 TYR B CA 1
ATOM 3812 C C . TYR B 1 76 ? -9.945 12.273 13.586 1 98.69 76 TYR B C 1
ATOM 3814 O O . TYR B 1 76 ? -10 11.133 14.055 1 98.69 76 TYR B O 1
ATOM 3822 N N . PRO B 1 77 ? -11.117 13 13.352 1 98.62 77 PRO B N 1
ATOM 3823 C CA . PRO B 1 77 ? -12.398 12.422 13.766 1 98.62 77 PRO B CA 1
ATOM 3824 C C . PRO B 1 77 ? -12.781 11.188 12.953 1 98.62 77 PRO B C 1
ATOM 3826 O O . PRO B 1 77 ? -13.719 10.477 13.312 1 98.62 77 PRO B O 1
ATOM 3829 N N . GLN B 1 78 ? -12.086 11.008 11.906 1 98 78 GLN B N 1
ATOM 3830 C CA . GLN B 1 78 ? -12.43 9.898 11.023 1 98 78 GLN B CA 1
ATOM 3831 C C . GLN B 1 78 ? -11.578 8.672 11.32 1 98 78 GLN B C 1
ATOM 3833 O O . GLN B 1 78 ? -11.57 7.711 10.547 1 98 78 GLN B O 1
ATOM 3838 N N . THR B 1 79 ? -10.891 8.617 12.461 1 98.25 79 THR B N 1
ATOM 3839 C CA . THR B 1 79 ? -10 7.543 12.898 1 98.25 79 THR B CA 1
ATOM 3840 C C . THR B 1 79 ? -10.75 6.215 12.953 1 98.25 79 THR B C 1
ATOM 3842 O O . THR B 1 79 ? -10.258 5.195 12.461 1 98.25 79 THR B O 1
ATOM 3845 N N . ALA B 1 80 ? -11.977 6.227 13.43 1 97 80 ALA B N 1
ATOM 3846 C CA . ALA B 1 80 ? -12.711 4.992 13.688 1 97 80 ALA B CA 1
ATOM 3847 C C . ALA B 1 80 ? -13.281 4.414 12.398 1 97 80 ALA B C 1
ATOM 3849 O O . ALA B 1 80 ? -13.68 3.246 12.352 1 97 80 ALA B O 1
ATOM 3850 N N . ILE B 1 81 ? -13.32 5.203 11.328 1 96.31 81 ILE B N 1
ATOM 3851 C CA . ILE B 1 81 ? -13.93 4.699 10.094 1 96.31 81 ILE B CA 1
ATOM 3852 C C . ILE B 1 81 ? -12.844 4.465 9.047 1 96.31 81 ILE B C 1
ATOM 3854 O O . ILE B 1 81 ? -13.141 4.285 7.867 1 96.31 81 ILE B O 1
ATOM 3858 N N . ILE B 1 82 ? -11.57 4.492 9.461 1 97.06 82 ILE B N 1
ATOM 3859 C CA . ILE B 1 82 ? -10.484 4.215 8.523 1 97.06 82 ILE B CA 1
ATOM 3860 C C . ILE B 1 82 ? -10.727 2.871 7.84 1 97.06 82 ILE B C 1
ATOM 3862 O O . ILE B 1 82 ? -11.234 1.933 8.453 1 97.06 82 ILE B O 1
ATOM 3866 N N . ALA B 1 83 ? -10.383 2.758 6.508 1 96.12 83 ALA B N 1
ATOM 3867 C CA . ALA B 1 83 ? -10.484 1.526 5.73 1 96.12 83 ALA B CA 1
ATOM 3868 C C . ALA B 1 83 ? -11.922 1.027 5.668 1 96.12 83 ALA B C 1
ATOM 3870 O O . ALA B 1 83 ? -12.188 -0.15 5.922 1 96.12 83 ALA B O 1
ATOM 3871 N N . SER B 1 84 ? -12.844 1.979 5.43 1 95.44 84 SER B N 1
ATOM 3872 C CA . SER B 1 84 ? -14.234 1.622 5.152 1 95.44 84 SER B CA 1
ATOM 3873 C C . SER B 1 84 ? -14.461 1.429 3.658 1 95.44 84 SER B C 1
ATOM 3875 O O . SER B 1 84 ? -14.234 2.344 2.865 1 95.44 84 SER B O 1
ATOM 3877 N N . TRP B 1 85 ? -14.969 0.263 3.365 1 94.69 85 TRP B N 1
ATOM 3878 C CA . TRP B 1 85 ? -15.016 -0.174 1.975 1 94.69 85 TRP B CA 1
ATOM 3879 C C . TRP B 1 85 ? -16 0.674 1.172 1 94.69 85 TRP B C 1
ATOM 3881 O O . TRP B 1 85 ? -17.078 1.017 1.661 1 94.69 85 TRP B O 1
ATOM 3891 N N . GLY B 1 86 ? -15.578 0.707 -0.069 1 84.88 86 GLY B N 1
ATOM 3892 C CA . GLY B 1 86 ? -16.484 1.132 -1.122 1 84.88 86 GLY B CA 1
ATOM 3893 C C . GLY B 1 86 ? -16.766 2.623 -1.104 1 84.88 86 GLY B C 1
ATOM 3894 O O . GLY B 1 86 ? -16.234 3.35 -0.26 1 84.88 86 GLY B O 1
ATOM 3895 N N . LYS B 1 87 ? -17.25 3.236 -2.148 1 75.81 87 LYS B N 1
ATOM 3896 C CA . LYS B 1 87 ? -17.828 4.566 -2.305 1 75.81 87 LYS B CA 1
ATOM 3897 C C . LYS B 1 87 ? -16.797 5.562 -2.816 1 75.81 87 LYS B C 1
ATOM 3899 O O . LYS B 1 87 ? -15.594 5.348 -2.664 1 75.81 87 LYS B O 1
ATOM 3904 N N . ARG B 1 88 ? -17.266 6.438 -3.465 1 88.94 88 ARG B N 1
ATOM 3905 C CA . ARG B 1 88 ? -16.5 7.629 -3.832 1 88.94 88 ARG B CA 1
ATOM 3906 C C . ARG B 1 88 ? -16.812 8.789 -2.893 1 88.94 88 ARG B C 1
ATOM 3908 O O . ARG B 1 88 ? -17.594 8.641 -1.954 1 88.94 88 ARG B O 1
ATOM 3915 N N . LEU B 1 89 ? -16.172 9.906 -3.039 1 87.62 89 LEU B N 1
ATOM 3916 C CA . LEU B 1 89 ? -16.062 10.969 -2.045 1 87.62 89 LEU B CA 1
ATOM 3917 C C . LEU B 1 89 ? -17.422 11.289 -1.433 1 87.62 89 LEU B C 1
ATOM 3919 O O . LEU B 1 89 ? -17.609 11.156 -0.221 1 87.62 89 LEU B O 1
ATOM 3923 N N . ILE B 1 90 ? -18.391 11.617 -2.238 1 87.44 90 ILE B N 1
ATOM 3924 C CA . ILE B 1 90 ? -19.672 12.117 -1.738 1 87.44 90 ILE B CA 1
ATOM 3925 C C . ILE B 1 90 ? -20.406 11.008 -0.988 1 87.44 90 ILE B C 1
ATOM 3927 O O . ILE B 1 90 ? -20.859 11.211 0.136 1 87.44 90 ILE B O 1
ATOM 3931 N N . ASP B 1 91 ? -20.453 9.789 -1.575 1 90.62 91 ASP B N 1
ATOM 3932 C CA . ASP B 1 91 ? -21.094 8.648 -0.921 1 90.62 91 ASP B CA 1
ATOM 3933 C C . ASP B 1 91 ? -20.344 8.242 0.343 1 90.62 91 ASP B C 1
ATOM 3935 O O . ASP B 1 91 ? -20.953 7.844 1.335 1 90.62 91 ASP B O 1
ATOM 3939 N N . TRP B 1 92 ? -19.047 8.328 0.251 1 92.12 92 TRP B N 1
ATOM 3940 C CA . TRP B 1 92 ? -18.203 8.016 1.401 1 92.12 92 TRP B CA 1
ATOM 3941 C C . TRP B 1 92 ? -18.484 8.961 2.561 1 92.12 92 TRP B C 1
ATOM 3943 O O . TRP B 1 92 ? -18.609 8.531 3.709 1 92.12 92 TRP B O 1
ATOM 3953 N N . LEU B 1 93 ? -18.672 10.258 2.303 1 92.69 93 LEU B N 1
ATOM 3954 C CA . LEU B 1 93 ? -19 11.25 3.316 1 92.69 93 LEU B CA 1
ATOM 3955 C C . LEU B 1 93 ? -20.344 10.938 3.971 1 92.69 93 LEU B C 1
ATOM 3957 O O . LEU B 1 93 ? -20.438 10.859 5.195 1 92.69 93 LEU B O 1
ATOM 3961 N N . GLU B 1 94 ? -21.312 10.625 3.18 1 93.44 94 GLU B N 1
ATOM 3962 C CA . GLU B 1 94 ? -22.672 10.422 3.66 1 93.44 94 GLU B CA 1
ATOM 3963 C C . GLU B 1 94 ? -22.797 9.125 4.453 1 93.44 94 GLU B C 1
ATOM 3965 O O . GLU B 1 94 ? -23.516 9.062 5.445 1 93.44 94 GLU B O 1
ATOM 3970 N N . THR B 1 95 ? -22.078 8.164 4.012 1 93.12 95 THR B N 1
ATOM 3971 C CA . THR B 1 95 ? -22.266 6.828 4.574 1 93.12 95 THR B CA 1
ATOM 3972 C C . THR B 1 95 ? -21.391 6.645 5.82 1 93.12 95 THR B C 1
ATOM 3974 O O . THR B 1 95 ? -21.828 6.012 6.789 1 93.12 95 THR B O 1
ATOM 3977 N N . TYR B 1 96 ? -20.172 7.207 5.785 1 94.75 96 TYR B N 1
ATOM 3978 C CA . TYR B 1 96 ? -19.234 6.883 6.852 1 94.75 96 TYR B CA 1
ATOM 3979 C C . TYR B 1 96 ? -18.859 8.133 7.645 1 94.75 96 TYR B C 1
ATOM 3981 O O . TYR B 1 96 ? -18.969 8.141 8.875 1 94.75 96 TYR B O 1
ATOM 3989 N N . THR B 1 97 ? -18.469 9.195 6.973 1 96.88 97 THR B N 1
ATOM 3990 C CA . THR B 1 97 ? -17.812 10.352 7.574 1 96.88 97 THR B CA 1
ATOM 3991 C C . THR B 1 97 ? -18.797 11.156 8.422 1 96.88 97 THR B C 1
ATOM 3993 O O . THR B 1 97 ? -18.547 11.406 9.602 1 96.88 97 THR B O 1
ATOM 3996 N N . PHE B 1 98 ? -19.984 11.562 7.805 1 97.5 98 PHE B N 1
ATOM 3997 C CA . PHE B 1 98 ? -20.906 12.461 8.492 1 97.5 98 PHE B CA 1
ATOM 3998 C C . PHE B 1 98 ? -21.484 11.797 9.742 1 97.5 98 PHE B C 1
ATOM 4000 O O . PHE B 1 98 ? -21.469 12.391 10.82 1 97.5 98 PHE B O 1
ATOM 4007 N N . PRO B 1 99 ? -21.906 10.516 9.625 1 96.44 99 PRO B N 1
ATOM 4008 C CA . PRO B 1 99 ? -22.391 9.875 10.852 1 96.44 99 PRO B CA 1
ATOM 4009 C C . PRO B 1 99 ? -21.312 9.805 11.938 1 96.44 99 PRO B C 1
ATOM 4011 O O . PRO B 1 99 ? -21.609 10.039 13.117 1 96.44 99 PRO B O 1
ATOM 4014 N N . GLU B 1 100 ? -20.109 9.531 11.617 1 97.38 100 GLU B N 1
ATOM 4015 C CA . GLU B 1 100 ? -19.016 9.445 12.594 1 97.38 100 GLU B CA 1
ATOM 4016 C C . GLU B 1 100 ? -18.734 10.812 13.219 1 97.38 100 GLU B C 1
ATOM 4018 O O . GLU B 1 100 ? -18.594 10.922 14.438 1 97.38 100 GLU B O 1
ATOM 4023 N N . GLU B 1 101 ? -18.656 11.836 12.422 1 98.12 101 GLU B N 1
ATOM 4024 C CA . GLU B 1 101 ? -18.297 13.172 12.891 1 98.12 101 GLU B CA 1
ATOM 4025 C C . GLU B 1 101 ? -19.375 13.734 13.82 1 98.12 101 GLU B C 1
ATOM 4027 O O . GLU B 1 101 ? -19.062 14.523 14.719 1 98.12 101 GLU B O 1
ATOM 4032 N N . MET B 1 102 ? -20.609 13.266 13.672 1 97.88 102 MET B N 1
ATOM 4033 C CA . MET B 1 102 ? -21.703 13.742 14.508 1 97.88 102 MET B CA 1
ATOM 4034 C C . MET B 1 102 ? -21.484 13.352 15.969 1 97.88 102 MET B C 1
ATOM 4036 O O . MET B 1 102 ? -22.062 13.969 16.875 1 97.88 102 MET B O 1
ATOM 4040 N N . ARG B 1 103 ? -20.625 12.445 16.188 1 97.81 103 ARG B N 1
ATOM 4041 C CA . ARG B 1 103 ? -20.422 11.914 17.531 1 97.81 103 ARG B CA 1
ATOM 4042 C C . ARG B 1 103 ? -19.516 12.828 18.359 1 97.81 103 ARG B C 1
ATOM 4044 O O . ARG B 1 103 ? -19.438 12.688 19.578 1 97.81 103 ARG B O 1
ATOM 4051 N N . PHE B 1 104 ? -18.953 13.828 17.812 1 98.5 104 PHE B N 1
ATOM 4052 C CA . PHE B 1 104 ? -17.859 14.539 18.438 1 98.5 104 PHE B CA 1
ATOM 4053 C C . PHE B 1 104 ? -18.359 15.75 19.203 1 98.5 104 PHE B C 1
ATOM 4055 O O . PHE B 1 104 ? -17.578 16.5 19.781 1 98.5 104 PHE B O 1
ATOM 4062 N N . GLY B 1 105 ? -19.672 15.906 19.188 1 97.62 105 GLY B N 1
ATOM 4063 C CA . GLY B 1 105 ? -20.266 16.844 20.141 1 97.62 105 GLY B CA 1
ATOM 4064 C C . GLY B 1 105 ? -20.109 16.391 21.578 1 97.62 105 GLY B C 1
ATOM 4065 O O . GLY B 1 105 ? -20.203 17.203 22.5 1 97.62 105 GLY B O 1
ATOM 4066 N N . ASP B 1 106 ? -19.875 15.109 21.734 1 98.38 106 ASP B N 1
ATOM 4067 C CA . ASP B 1 106 ? -19.578 14.539 23.047 1 98.38 106 ASP B CA 1
ATOM 4068 C C . ASP B 1 106 ? -18.094 14.711 23.391 1 98.38 106 ASP B C 1
ATOM 4070 O O . ASP B 1 106 ? -17.234 14.055 22.797 1 98.38 106 ASP B O 1
ATOM 4074 N N . PRO B 1 107 ? -17.828 15.555 24.422 1 98.44 107 PRO B N 1
ATOM 4075 C CA . PRO B 1 107 ? -16.422 15.82 24.75 1 98.44 107 PRO B CA 1
ATOM 4076 C C . PRO B 1 107 ? -15.656 14.555 25.125 1 98.44 107 PRO B C 1
ATOM 4078 O O . PRO B 1 107 ? -14.461 14.453 24.844 1 98.44 107 PRO B O 1
ATOM 4081 N N . ALA B 1 108 ? -16.328 13.625 25.766 1 98.69 108 ALA B N 1
ATOM 4082 C CA . ALA B 1 108 ? -15.664 12.391 26.172 1 98.69 108 ALA B CA 1
ATOM 4083 C C . ALA B 1 108 ? -15.25 11.562 24.953 1 98.69 108 ALA B C 1
ATOM 4085 O O . ALA B 1 108 ? -14.156 11 24.922 1 98.69 108 ALA B O 1
ATOM 4086 N N . TYR B 1 109 ? -16.141 11.445 24.016 1 98.62 109 TYR B N 1
ATOM 4087 C CA . TYR B 1 109 ? -15.82 10.711 22.797 1 98.62 109 TYR B CA 1
ATOM 4088 C C . TYR B 1 109 ? -14.711 11.406 22.016 1 98.62 109 TYR B C 1
ATOM 4090 O O . TYR B 1 109 ? -13.789 10.758 21.516 1 98.62 109 TYR B O 1
ATOM 4098 N N . ALA B 1 110 ? -14.805 12.734 21.906 1 98.88 110 ALA B N 1
ATOM 4099 C CA . ALA B 1 110 ? -13.773 13.516 21.219 1 98.88 110 ALA B CA 1
ATOM 4100 C C . ALA B 1 110 ? -12.406 13.297 21.859 1 98.88 110 ALA B C 1
ATOM 4102 O O . ALA B 1 110 ? -11.398 13.133 21.172 1 98.88 110 ALA B O 1
ATOM 4103 N N . ALA B 1 111 ? -12.406 13.289 23.188 1 98.88 111 ALA B N 1
ATOM 4104 C CA . ALA B 1 111 ? -11.156 13.078 23.906 1 98.88 111 ALA B CA 1
ATOM 4105 C C . ALA B 1 111 ? -10.594 11.68 23.641 1 98.88 111 ALA B C 1
ATOM 4107 O O . ALA B 1 111 ? -9.391 11.523 23.438 1 98.88 111 ALA B O 1
ATOM 4108 N N . GLU B 1 112 ? -11.469 10.695 23.641 1 98.62 112 GLU B N 1
ATOM 4109 C CA . GLU B 1 112 ? -11.062 9.312 23.406 1 98.62 112 GLU B CA 1
ATOM 4110 C C . GLU B 1 112 ? -10.422 9.156 22.031 1 98.62 112 GLU B C 1
ATOM 4112 O O . GLU B 1 112 ? -9.328 8.602 21.922 1 98.62 112 GLU B O 1
ATOM 4117 N N . ILE B 1 113 ? -11.062 9.664 21.031 1 98.56 113 ILE B N 1
ATOM 4118 C CA . ILE B 1 113 ? -10.594 9.484 19.672 1 98.56 113 ILE B CA 1
ATOM 4119 C C . ILE B 1 113 ? -9.344 10.328 19.422 1 98.56 113 ILE B C 1
ATOM 4121 O O . ILE B 1 113 ? -8.438 9.914 18.703 1 98.56 113 ILE B O 1
ATOM 4125 N N . SER B 1 114 ? -9.289 11.562 20.047 1 98.81 114 SER B N 1
ATOM 4126 C CA . SER B 1 114 ? -8.086 12.383 19.938 1 98.81 114 SER B CA 1
ATOM 4127 C C . SER B 1 114 ? -6.859 11.633 20.453 1 98.81 114 SER B C 1
ATOM 4129 O O . SER B 1 114 ? -5.82 11.602 19.797 1 98.81 114 SER B O 1
ATOM 4131 N N . GLY B 1 115 ? -7.047 11.047 21.641 1 98.62 115 GLY B N 1
ATOM 4132 C CA . GLY B 1 115 ? -5.953 10.281 22.203 1 98.62 115 GLY B CA 1
ATOM 4133 C C . GLY B 1 115 ? -5.547 9.094 21.344 1 98.62 115 GLY B C 1
ATOM 4134 O O . GLY B 1 115 ? -4.359 8.875 21.109 1 98.62 115 GLY B O 1
ATOM 4135 N N . ARG B 1 116 ? -6.504 8.328 20.891 1 98 116 ARG B N 1
ATOM 4136 C CA . ARG B 1 116 ? -6.254 7.16 20.047 1 98 116 ARG B CA 1
ATOM 4137 C C . ARG B 1 116 ? -5.52 7.543 18.766 1 98 116 ARG B C 1
ATOM 4139 O O . ARG B 1 116 ? -4.531 6.906 18.406 1 98 116 ARG B O 1
ATOM 4146 N N . TYR B 1 117 ? -6.031 8.609 18.125 1 98.38 117 TYR B N 1
ATOM 4147 C CA . TYR B 1 117 ? -5.43 9.055 16.875 1 98.38 117 TYR B CA 1
ATOM 4148 C C . TYR B 1 117 ? -3.965 9.43 17.078 1 98.38 117 TYR B C 1
ATOM 4150 O O . TYR B 1 117 ? -3.098 8.992 16.312 1 98.38 117 TYR B O 1
ATOM 4158 N N . LEU B 1 118 ? -3.709 10.227 18.062 1 98.62 118 LEU B N 1
ATOM 4159 C CA . LEU B 1 118 ? -2.359 10.742 18.266 1 98.62 118 LEU B CA 1
ATOM 4160 C C . LEU B 1 118 ? -1.416 9.625 18.703 1 98.62 118 LEU B C 1
ATOM 4162 O O . LEU B 1 118 ? -0.237 9.625 18.328 1 98.62 118 LEU B O 1
ATOM 4166 N N . ASP B 1 119 ? -1.907 8.625 19.422 1 98.19 119 ASP B N 1
ATOM 4167 C CA . ASP B 1 119 ? -1.086 7.469 19.781 1 98.19 119 ASP B CA 1
ATOM 4168 C C . ASP B 1 119 ? -0.722 6.648 18.547 1 98.19 119 ASP B C 1
ATOM 4170 O O . ASP B 1 119 ? 0.424 6.219 18.391 1 98.19 119 ASP B O 1
ATOM 4174 N N . LEU B 1 120 ? -1.676 6.438 17.688 1 98 120 LEU B N 1
ATOM 4175 C CA . LEU B 1 120 ? -1.453 5.652 16.484 1 98 120 LEU B CA 1
ATOM 4176 C C . LEU B 1 120 ? -0.444 6.336 15.57 1 98 120 LEU B C 1
ATOM 4178 O O . LEU B 1 120 ? 0.467 5.688 15.047 1 98 120 LEU B O 1
ATOM 4182 N N . THR B 1 121 ? -0.591 7.66 15.367 1 98 121 THR B N 1
ATOM 4183 C CA . THR B 1 121 ? 0.31 8.359 14.461 1 98 121 THR B CA 1
ATOM 4184 C C . THR B 1 121 ? 1.708 8.469 15.062 1 98 121 THR B C 1
ATOM 4186 O O . THR B 1 121 ? 2.707 8.352 14.344 1 98 121 THR B O 1
ATOM 4189 N N . LEU B 1 122 ? 1.771 8.641 16.375 1 98.25 122 LEU B N 1
ATOM 4190 C CA . LEU B 1 122 ? 3.066 8.688 17.031 1 98.25 122 LEU B CA 1
ATOM 4191 C C . LEU B 1 122 ? 3.795 7.352 16.891 1 98.25 122 LEU B C 1
ATOM 4193 O O . LEU B 1 122 ? 5.008 7.324 16.672 1 98.25 122 LEU B O 1
ATOM 4197 N N . ALA B 1 123 ? 3.072 6.258 16.969 1 97.94 123 ALA B N 1
ATOM 4198 C CA . ALA B 1 123 ? 3.645 4.922 16.828 1 97.94 123 ALA B CA 1
ATOM 4199 C C . ALA B 1 123 ? 4.215 4.73 15.422 1 97.94 123 ALA B C 1
ATOM 4201 O O . ALA B 1 123 ? 5.07 3.869 15.203 1 97.94 123 ALA B O 1
ATOM 4202 N N . HIS B 1 124 ? 3.768 5.555 14.523 1 98.31 124 HIS B N 1
ATOM 4203 C CA . HIS B 1 124 ? 4.246 5.477 13.148 1 98.31 124 HIS B CA 1
ATOM 4204 C C . HIS B 1 124 ? 5.238 6.594 12.844 1 98.31 124 HIS B C 1
ATOM 4206 O O . HIS B 1 124 ? 5.531 6.867 11.68 1 98.31 124 HIS B O 1
ATOM 4212 N N . GLY B 1 125 ? 5.703 7.289 13.828 1 98.69 125 GLY B N 1
ATOM 4213 C CA . GLY B 1 125 ? 6.82 8.211 13.664 1 98.69 125 GLY B CA 1
ATOM 4214 C C . GLY B 1 125 ? 6.383 9.625 13.352 1 98.69 125 GLY B C 1
ATOM 4215 O O . GLY B 1 125 ? 7.215 10.5 13.102 1 98.69 125 GLY B O 1
ATOM 4216 N N . THR B 1 126 ? 5.066 9.898 13.359 1 98.81 126 THR B N 1
ATOM 4217 C CA . THR B 1 126 ? 4.555 11.227 13.055 1 98.81 126 THR B CA 1
ATOM 4218 C C . THR B 1 126 ? 4.562 12.109 14.297 1 98.81 126 THR B C 1
ATOM 4220 O O . THR B 1 126 ? 3.986 11.742 15.328 1 98.81 126 THR B O 1
ATOM 4223 N N . THR B 1 127 ? 5.195 13.25 14.188 1 98.81 127 THR B N 1
ATOM 4224 C CA . THR B 1 127 ? 5.336 14.125 15.352 1 98.81 127 THR B CA 1
ATOM 4225 C C . THR B 1 127 ? 4.543 15.414 15.156 1 98.81 127 THR B C 1
ATOM 4227 O O . THR B 1 127 ? 4.391 16.188 16.094 1 98.81 127 THR B O 1
ATOM 4230 N N . THR B 1 128 ? 4.059 15.664 13.961 1 98.88 128 THR B N 1
ATOM 4231 C CA . THR B 1 128 ? 3.252 16.844 13.664 1 98.88 128 THR B CA 1
ATOM 4232 C C . THR B 1 128 ? 2.096 16.484 12.734 1 98.88 128 THR B C 1
ATOM 4234 O O . THR B 1 128 ? 2.281 15.758 11.75 1 98.88 128 THR B O 1
ATOM 4237 N N . VAL B 1 129 ? 0.905 16.969 13.086 1 98.81 129 VAL B N 1
ATOM 4238 C CA . VAL B 1 129 ? -0.252 16.734 12.227 1 98.81 129 VAL B CA 1
ATOM 4239 C C . VAL B 1 129 ? -1.029 18.047 12.047 1 98.81 129 VAL B C 1
ATOM 4241 O O . VAL B 1 129 ? -1.044 18.891 12.938 1 98.81 129 VAL B O 1
ATOM 4244 N N . CYS B 1 130 ? -1.592 18.266 10.852 1 98.94 130 CYS B N 1
ATOM 4245 C CA . CYS B 1 130 ? -2.572 19.312 10.578 1 98.94 130 CYS B CA 1
ATOM 4246 C C . CYS B 1 130 ? -3.949 18.703 10.32 1 98.94 130 CYS B C 1
ATOM 4248 O O . CYS B 1 130 ? -4.199 18.141 9.258 1 98.94 130 CYS B O 1
ATOM 4250 N N . SER B 1 131 ? -4.852 18.906 11.281 1 98.88 131 SER B N 1
ATOM 4251 C CA . SER B 1 131 ? -6.07 18.109 11.258 1 98.88 131 SER B CA 1
ATOM 4252 C C . SER B 1 131 ? -7.309 18.984 11.133 1 98.88 131 SER B C 1
ATOM 4254 O O . SER B 1 131 ? -7.383 20.047 11.742 1 98.88 131 SER B O 1
ATOM 4256 N N . TYR B 1 132 ? -8.227 18.484 10.305 1 98.81 132 TYR B N 1
ATOM 4257 C CA . TYR B 1 132 ? -9.617 18.891 10.453 1 98.81 132 TYR B CA 1
ATOM 4258 C C . TYR B 1 132 ? -10.227 18.281 11.719 1 98.81 132 TYR B C 1
ATOM 4260 O O . TYR B 1 132 ? -10 17.109 12.023 1 98.81 132 TYR B O 1
ATOM 4268 N N . ALA B 1 133 ? -10.922 19.109 12.453 1 98.75 133 ALA B N 1
ATOM 4269 C CA . ALA B 1 133 ? -11.797 18.578 13.492 1 98.75 133 ALA B CA 1
ATOM 4270 C C . ALA B 1 133 ? -13.219 18.406 12.977 1 98.75 133 ALA B C 1
ATOM 4272 O O . ALA B 1 133 ? -13.43 17.875 11.891 1 98.75 133 ALA B O 1
ATOM 4273 N N . THR B 1 134 ? -14.234 18.672 13.82 1 98.69 134 THR B N 1
ATOM 4274 C CA . THR B 1 134 ? -15.625 18.672 13.383 1 98.69 134 THR B CA 1
ATOM 4275 C C . THR B 1 134 ? -16.266 20.031 13.609 1 98.69 134 THR B C 1
ATOM 4277 O O . THR B 1 134 ? -15.586 21 13.977 1 98.69 134 THR B O 1
ATOM 4280 N N . ILE B 1 135 ? -17.578 20.172 13.32 1 98.5 135 ILE B N 1
ATOM 4281 C CA . ILE B 1 135 ? -18.281 21.438 13.5 1 98.5 135 ILE B CA 1
ATOM 4282 C C . ILE B 1 135 ? -18.359 21.781 14.984 1 98.5 135 ILE B C 1
ATOM 4284 O O . ILE B 1 135 ? -18.734 22.891 15.352 1 98.5 135 ILE B O 1
ATOM 4288 N N . HIS B 1 136 ? -18.016 20.844 15.852 1 98.5 136 HIS B N 1
ATOM 4289 C CA . HIS B 1 136 ? -18.156 21 17.297 1 98.5 136 HIS B CA 1
ATOM 4290 C C . HIS B 1 136 ? -16.891 21.578 17.922 1 98.5 136 HIS B C 1
ATOM 4292 O O . HIS B 1 136 ? -15.812 21 17.781 1 98.5 136 HIS B O 1
ATOM 4298 N N . PRO B 1 137 ? -17 22.688 18.641 1 98.69 137 PRO B N 1
ATOM 4299 C CA . PRO B 1 137 ? -15.836 23.219 19.328 1 98.69 137 PRO B CA 1
ATOM 4300 C C . PRO B 1 137 ? -15.172 22.203 20.25 1 98.69 137 PRO B C 1
ATOM 4302 O O . PRO B 1 137 ? -13.953 22.219 20.422 1 98.69 137 PRO B O 1
ATOM 4305 N N . GLU B 1 138 ? -16 21.25 20.812 1 98.5 138 GLU B N 1
ATOM 4306 C CA . GLU B 1 138 ? -15.523 20.203 21.703 1 98.5 138 GLU B CA 1
ATOM 4307 C C . GLU B 1 138 ? -14.461 19.344 21.031 1 98.5 138 GLU B C 1
ATOM 4309 O O . GLU B 1 138 ? -13.523 18.875 21.688 1 98.5 138 GLU B O 1
ATOM 4314 N N . SER B 1 139 ? -14.625 19.109 19.734 1 98.81 139 SER B N 1
ATOM 4315 C CA . SER B 1 139 ? -13.672 18.297 19 1 98.81 139 SER B CA 1
ATOM 4316 C C . SER B 1 139 ? -12.312 18.984 18.891 1 98.81 139 SER B C 1
ATOM 4318 O O . SER B 1 139 ? -11.273 18.328 18.938 1 98.81 139 SER B O 1
ATOM 4320 N N . VAL B 1 140 ? -12.289 20.328 18.766 1 98.94 140 VAL B N 1
ATOM 4321 C CA . VAL B 1 140 ? -11.047 21.094 18.703 1 98.94 140 VAL B CA 1
ATOM 4322 C C . VAL B 1 140 ? -10.367 21.109 20.062 1 98.94 140 VAL B C 1
ATOM 4324 O O . VAL B 1 140 ? -9.164 20.859 20.172 1 98.94 140 VAL B O 1
ATOM 4327 N N . ASP B 1 141 ? -11.156 21.375 21.094 1 98.88 141 ASP B N 1
ATOM 4328 C CA . ASP B 1 141 ? -10.617 21.391 22.453 1 98.88 141 ASP B CA 1
ATOM 4329 C C . ASP B 1 141 ? -9.969 20.062 22.812 1 98.88 141 ASP B C 1
ATOM 4331 O O . ASP B 1 141 ? -8.844 20.031 23.312 1 98.88 141 ASP B O 1
ATOM 4335 N N . ALA B 1 142 ? -10.664 18.984 22.516 1 98.94 142 ALA B N 1
ATOM 4336 C CA . ALA B 1 142 ? -10.172 17.641 22.828 1 98.94 142 ALA B CA 1
ATOM 4337 C C . ALA B 1 142 ? -8.859 17.359 22.109 1 98.94 142 ALA B C 1
ATOM 4339 O O . ALA B 1 142 ? -7.93 16.797 22.703 1 98.94 142 ALA B O 1
ATOM 4340 N N . PHE B 1 143 ? -8.789 17.719 20.906 1 98.94 143 PHE B N 1
ATOM 4341 C CA . PHE B 1 143 ? -7.602 17.453 20.094 1 98.94 143 PHE B CA 1
ATOM 4342 C C . PHE B 1 143 ? -6.398 18.219 20.625 1 98.94 143 PHE B C 1
ATOM 4344 O O . PHE B 1 143 ? -5.32 17.656 20.797 1 98.94 143 PHE B O 1
ATOM 4351 N N . PHE B 1 144 ? -6.57 19.516 20.859 1 98.94 144 PHE B N 1
ATOM 4352 C CA . PHE B 1 144 ? -5.465 20.344 21.328 1 98.94 144 PHE B CA 1
ATOM 4353 C C . PHE B 1 144 ? -5.035 19.953 22.734 1 98.94 144 PHE B C 1
ATOM 4355 O O . PHE B 1 144 ? -3.844 19.969 23.047 1 98.94 144 PHE B O 1
ATOM 4362 N N . GLU B 1 145 ? -6.004 19.578 23.562 1 98.88 145 GLU B N 1
ATOM 4363 C CA . GLU B 1 145 ? -5.645 19.094 24.891 1 98.88 145 GLU B CA 1
ATOM 4364 C C . GLU B 1 145 ? -4.805 17.828 24.797 1 98.88 145 GLU B C 1
ATOM 4366 O O . GLU B 1 145 ? -3.795 17.688 25.5 1 98.88 145 GLU B O 1
ATOM 4371 N N . ALA B 1 146 ? -5.207 16.891 23.953 1 98.81 146 ALA B N 1
ATOM 4372 C CA . ALA B 1 146 ? -4.473 15.641 23.781 1 98.81 146 ALA B CA 1
ATOM 4373 C C . ALA B 1 146 ? -3.078 15.891 23.219 1 98.81 146 ALA B C 1
ATOM 4375 O O . ALA B 1 146 ? -2.104 15.266 23.641 1 98.81 146 ALA B O 1
ATOM 4376 N N . ALA B 1 147 ? -2.994 16.812 22.266 1 98.81 147 ALA B N 1
ATOM 4377 C CA . ALA B 1 147 ? -1.708 17.156 21.656 1 98.81 147 ALA B CA 1
ATOM 4378 C C . ALA B 1 147 ? -0.78 17.812 22.672 1 98.81 147 ALA B C 1
ATOM 4380 O O . ALA B 1 147 ? 0.403 17.484 22.75 1 98.81 147 ALA B O 1
ATOM 4381 N N . ALA B 1 148 ? -1.336 18.734 23.406 1 98.56 148 ALA B N 1
ATOM 4382 C CA . ALA B 1 148 ? -0.56 19.438 24.422 1 98.56 148 ALA B CA 1
ATOM 4383 C C . ALA B 1 148 ? -0.015 18.469 25.469 1 98.56 148 ALA B C 1
ATOM 4385 O O . ALA B 1 148 ? 1.139 18.594 25.891 1 98.56 148 ALA B O 1
ATOM 4386 N N . ALA B 1 149 ? -0.86 17.562 25.828 1 97.88 149 ALA B N 1
ATOM 4387 C CA . ALA B 1 149 ? -0.478 16.578 26.844 1 97.88 149 ALA B CA 1
ATOM 4388 C C . ALA B 1 149 ? 0.692 15.719 26.359 1 97.88 149 ALA B C 1
ATOM 4390 O O . ALA B 1 149 ? 1.452 15.188 27.172 1 97.88 149 ALA B O 1
ATOM 4391 N N . ARG B 1 150 ? 0.925 15.648 25.094 1 97.38 150 ARG B N 1
ATOM 4392 C CA . ARG B 1 150 ? 1.972 14.82 24.5 1 97.38 150 ARG B CA 1
ATOM 4393 C C . ARG B 1 150 ? 3.143 15.664 24.031 1 97.38 150 ARG B C 1
ATOM 4395 O O . ARG B 1 150 ? 4.117 15.141 23.484 1 97.38 150 ARG B O 1
ATOM 4402 N N . GLY B 1 151 ? 3.02 17 24.156 1 97.44 151 GLY B N 1
ATOM 4403 C CA . GLY B 1 151 ? 4.062 17.922 23.75 1 97.44 151 GLY B CA 1
ATOM 4404 C C . GLY B 1 151 ? 4.184 18.062 22.234 1 97.44 151 GLY B C 1
ATOM 4405 O O . GLY B 1 151 ? 5.199 18.531 21.734 1 97.44 151 GLY B O 1
ATOM 4406 N N . LEU B 1 152 ? 3.168 17.688 21.5 1 98.25 152 LEU B N 1
ATOM 4407 C CA . LEU B 1 152 ? 3.23 17.625 20.047 1 98.25 152 LEU B CA 1
ATOM 4408 C C . LEU B 1 152 ? 3.092 19.016 19.422 1 98.25 152 LEU B C 1
ATOM 4410 O O . LEU B 1 152 ? 2.449 19.891 20 1 98.25 152 LEU B O 1
ATOM 4414 N N . ARG B 1 153 ? 3.748 19.25 18.328 1 98.19 153 ARG B N 1
ATOM 4415 C CA . ARG B 1 153 ? 3.348 20.328 17.438 1 98.19 153 ARG B CA 1
ATOM 4416 C C . ARG B 1 153 ? 2.111 19.938 16.641 1 98.19 153 ARG B C 1
ATOM 4418 O O . ARG B 1 153 ? 2.121 18.953 15.914 1 98.19 153 ARG B O 1
ATOM 4425 N N . ALA B 1 154 ? 1.059 20.688 16.812 1 98.75 154 ALA B N 1
ATOM 4426 C CA . ALA B 1 154 ? -0.206 20.281 16.219 1 98.75 154 ALA B CA 1
ATOM 4427 C C . ALA B 1 154 ? -0.958 21.469 15.633 1 98.75 154 ALA B C 1
ATOM 4429 O O . ALA B 1 154 ? -0.926 22.562 16.188 1 98.75 154 ALA B O 1
ATOM 4430 N N . TYR B 1 155 ? -1.527 21.266 14.469 1 98.88 155 TYR B N 1
ATOM 4431 C CA . TYR B 1 155 ? -2.422 22.188 13.789 1 98.88 155 TYR B CA 1
ATOM 4432 C C . TYR B 1 155 ? -3.836 21.625 13.711 1 98.88 155 TYR B C 1
ATOM 4434 O O . TYR B 1 155 ? -4.02 20.438 13.438 1 98.88 155 TYR B O 1
ATOM 4442 N N . ALA B 1 156 ? -4.836 22.422 14 1 98.88 156 ALA B N 1
ATOM 4443 C CA . ALA B 1 156 ? -6.211 21.953 13.859 1 98.88 156 ALA B CA 1
ATOM 4444 C C . ALA B 1 156 ? -7.184 23.125 13.742 1 98.88 156 ALA B C 1
ATOM 4446 O O . ALA B 1 156 ? -6.855 24.25 14.117 1 98.88 156 ALA B O 1
ATOM 4447 N N . GLY B 1 157 ? -8.258 22.875 13.219 1 98.81 157 GLY B N 1
ATOM 4448 C CA . GLY B 1 157 ? -9.312 23.875 13.133 1 98.81 157 GLY B CA 1
ATOM 4449 C C . GLY B 1 157 ? -10.703 23.266 13.156 1 98.81 157 GLY B C 1
ATOM 4450 O O . GLY B 1 157 ? -10.898 22.125 12.727 1 98.81 157 GLY B O 1
ATOM 4451 N N . LYS B 1 158 ? -11.648 24.047 13.688 1 98.88 158 LYS B N 1
ATOM 4452 C CA . LYS B 1 158 ? -13.055 23.656 13.609 1 98.88 158 LYS B CA 1
ATOM 4453 C C . LYS B 1 158 ? -13.523 23.609 12.156 1 98.88 158 LYS B C 1
ATOM 4455 O O . LYS B 1 158 ? -13.43 24.594 11.43 1 98.88 158 LYS B O 1
ATOM 4460 N N . THR B 1 159 ? -14.008 22.422 11.766 1 98.88 159 THR B N 1
ATOM 4461 C CA . THR B 1 159 ? -14.578 22.312 10.43 1 98.88 159 THR B CA 1
ATOM 4462 C C . THR B 1 159 ? -15.875 23.109 10.328 1 98.88 159 THR B C 1
ATOM 4464 O O . THR B 1 159 ? -16.734 23.031 11.219 1 98.88 159 THR B O 1
ATOM 4467 N N . CYS B 1 160 ? -15.992 23.891 9.281 1 98.81 160 CYS B N 1
ATOM 4468 C CA . CYS B 1 160 ? -17.188 24.703 9.086 1 98.81 160 CYS B CA 1
ATOM 4469 C C . CYS B 1 160 ? -17.969 24.234 7.867 1 98.81 160 CYS B C 1
ATOM 4471 O O . CYS B 1 160 ? -17.406 24.062 6.785 1 98.81 160 CYS B O 1
ATOM 4473 N N . MET B 1 161 ? -19.141 23.891 8.062 1 98.31 161 MET B N 1
ATOM 4474 C CA . MET B 1 161 ? -20.094 23.453 7.047 1 98.31 161 MET B CA 1
ATOM 4475 C C . MET B 1 161 ? -21.5 23.938 7.379 1 98.31 161 MET B C 1
ATOM 4477 O O . MET B 1 161 ? -22 23.734 8.484 1 98.31 161 MET B O 1
ATOM 4481 N N . ASP B 1 162 ? -22.203 24.609 6.383 1 98.5 162 ASP B N 1
ATOM 4482 C CA . ASP B 1 162 ? -23.531 25.141 6.719 1 98.5 162 ASP B CA 1
ATOM 4483 C C . ASP B 1 162 ? -24.562 24.781 5.648 1 98.5 162 ASP B C 1
ATOM 4485 O O . ASP B 1 162 ? -25.672 25.297 5.648 1 98.5 162 ASP B O 1
ATOM 4489 N N . ARG B 1 163 ? -24.188 23.906 4.723 1 98.12 163 ARG B N 1
ATOM 4490 C CA . ARG B 1 163 ? -25.125 23.391 3.725 1 98.12 163 ARG B CA 1
ATOM 4491 C C . ARG B 1 163 ? -24.688 22.016 3.244 1 98.12 163 ARG B C 1
ATOM 4493 O O . ARG B 1 163 ? -23.562 21.578 3.492 1 98.12 163 ARG B O 1
ATOM 4500 N N . ASN B 1 164 ? -25.609 21.281 2.537 1 97.38 164 ASN B N 1
ATOM 4501 C CA . ASN B 1 164 ? -25.359 20 1.894 1 97.38 164 ASN B CA 1
ATOM 4502 C C . ASN B 1 164 ? -24.688 19.016 2.844 1 97.38 164 ASN B C 1
ATOM 4504 O O . ASN B 1 164 ? -23.719 18.359 2.475 1 97.38 164 ASN B O 1
ATOM 4508 N N . ALA B 1 165 ? -24.938 19.031 4.066 1 96.44 165 ALA B N 1
ATOM 4509 C CA . ALA B 1 165 ? -24.562 18.125 5.141 1 96.44 165 ALA B CA 1
ATOM 4510 C C . ALA B 1 165 ? -25.766 17.781 6.016 1 96.44 165 ALA B C 1
ATOM 4512 O O . ALA B 1 165 ? -26.781 18.5 6 1 96.44 165 ALA B O 1
ATOM 4513 N N . PRO B 1 166 ? -25.734 16.719 6.688 1 95.94 166 PRO B N 1
ATOM 4514 C CA . PRO B 1 166 ? -26.891 16.391 7.535 1 95.94 166 PRO B CA 1
ATOM 4515 C C . PRO B 1 166 ? -27.219 17.484 8.547 1 95.94 166 PRO B C 1
ATOM 4517 O O . PRO B 1 166 ? -26.328 18.219 8.984 1 95.94 166 PRO B O 1
ATOM 4520 N N . GLU B 1 167 ? -28.5 17.578 8.938 1 92.62 167 GLU B N 1
ATOM 4521 C CA . GLU B 1 167 ? -28.969 18.609 9.836 1 92.62 167 GLU B CA 1
ATOM 4522 C C . GLU B 1 167 ? -28.188 18.625 11.141 1 92.62 167 GLU B C 1
ATOM 4524 O O . GLU B 1 167 ? 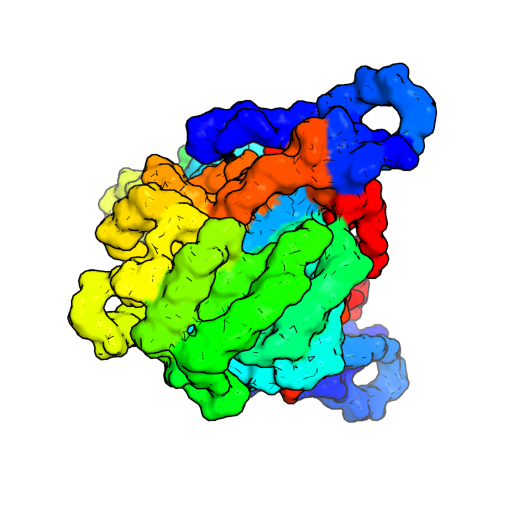-27.859 19.688 11.672 1 92.62 167 GLU B O 1
ATOM 4529 N N . GLY B 1 168 ? -27.781 17.516 11.625 1 92.06 168 GLY B N 1
ATOM 4530 C CA . GLY B 1 168 ? -27.062 17.422 12.883 1 92.06 168 GLY B CA 1
ATOM 4531 C C . GLY B 1 168 ? -25.578 17.719 12.742 1 92.06 168 GLY B C 1
ATOM 4532 O O . GLY B 1 168 ? -24.844 17.766 13.742 1 92.06 168 GLY B O 1
ATOM 4533 N N . LEU B 1 169 ? -25.141 18.125 11.555 1 97.38 169 LEU B N 1
ATOM 4534 C CA . LEU B 1 169 ? -23.734 18.375 11.305 1 97.38 169 LEU B CA 1
ATOM 4535 C C . LEU B 1 169 ? -23.547 19.656 10.5 1 97.38 169 LEU B C 1
ATOM 4537 O O . LEU B 1 169 ? -22.734 19.703 9.578 1 97.38 169 LEU B O 1
ATOM 4541 N N . ARG B 1 170 ? -24.328 20.656 10.797 1 97.88 170 ARG B N 1
ATOM 4542 C CA . ARG B 1 170 ? -24.234 21.953 10.156 1 97.88 170 ARG B CA 1
ATOM 4543 C C . ARG B 1 170 ? -24.078 23.062 11.195 1 97.88 170 ARG B C 1
ATOM 4545 O O . ARG B 1 170 ? -24.641 22.969 12.297 1 97.88 170 ARG B O 1
ATOM 4552 N N . ASP B 1 171 ? -23.359 24.016 10.875 1 97.62 171 ASP B N 1
ATOM 4553 C CA . ASP B 1 171 ? -23.312 25.281 11.609 1 97.62 171 ASP B CA 1
ATOM 4554 C C . ASP B 1 171 ? -23.828 26.422 10.75 1 97.62 171 ASP B C 1
ATOM 4556 O O . ASP B 1 171 ? -24.734 26.25 9.93 1 97.62 171 ASP B O 1
ATOM 4560 N N . THR B 1 172 ? -23.531 27.672 11.102 1 98.12 172 THR B N 1
ATOM 4561 C CA . THR B 1 172 ? -23.922 28.859 10.352 1 98.12 172 THR B CA 1
ATOM 4562 C C . THR B 1 172 ? -22.719 29.766 10.086 1 98.12 172 THR B C 1
ATOM 4564 O O . THR B 1 172 ? -21.656 29.578 10.68 1 98.12 172 THR B O 1
ATOM 4567 N N . ALA B 1 173 ? -22.875 30.656 9.172 1 98.62 173 ALA B N 1
ATOM 4568 C CA . ALA B 1 173 ? -21.812 31.625 8.938 1 98.62 173 ALA B CA 1
ATOM 4569 C C . ALA B 1 173 ? -21.422 32.344 10.234 1 98.62 173 ALA B C 1
ATOM 4571 O O . ALA B 1 173 ? -20.234 32.531 10.508 1 98.62 173 ALA B O 1
ATOM 4572 N N . GLU B 1 174 ? -22.453 32.656 11.016 1 98.56 174 GLU B N 1
ATOM 4573 C CA . GLU B 1 174 ? -22.219 33.375 12.266 1 98.56 174 GLU B CA 1
ATOM 4574 C C . GLU B 1 174 ? -21.484 32.5 13.281 1 98.56 174 GLU B C 1
ATOM 4576 O O . GLU B 1 174 ? -20.516 32.938 13.898 1 98.56 174 GLU B O 1
ATOM 4581 N N . SER B 1 175 ? -21.969 31.312 13.453 1 98.38 175 SER B N 1
ATOM 4582 C CA . SER B 1 175 ? -21.344 30.438 14.445 1 98.38 175 SER B CA 1
ATOM 4583 C C . SER B 1 175 ? -19.969 29.969 13.977 1 98.38 175 SER B C 1
ATOM 4585 O O . SER B 1 175 ? -19.062 29.734 14.789 1 98.38 175 SER B O 1
ATOM 4587 N N . ALA B 1 176 ? -19.828 29.781 12.664 1 98.69 176 ALA B N 1
ATOM 4588 C CA . ALA B 1 176 ? -18.516 29.453 12.117 1 98.69 176 ALA B CA 1
ATOM 4589 C C . ALA B 1 176 ? -17.484 30.516 12.484 1 98.69 176 ALA B C 1
ATOM 4591 O O . ALA B 1 176 ? -16.391 30.203 12.945 1 98.69 176 ALA B O 1
ATOM 4592 N N . TYR B 1 177 ? -17.875 31.766 12.297 1 98.75 177 TYR B N 1
ATOM 4593 C CA . TYR B 1 177 ? -16.984 32.875 12.633 1 98.75 177 TYR B CA 1
ATOM 4594 C C . TYR B 1 177 ? -16.734 32.938 14.133 1 98.75 177 TYR B C 1
ATOM 4596 O O . TYR B 1 177 ? -15.594 32.969 14.578 1 98.75 177 TYR B O 1
ATOM 4604 N N . ALA B 1 178 ? -17.766 32.938 14.922 1 98.81 178 ALA B N 1
ATOM 4605 C CA . ALA B 1 178 ? -17.672 33.188 16.359 1 98.81 178 ALA B CA 1
ATOM 4606 C C . ALA B 1 178 ? -16.922 32.062 17.062 1 98.81 178 ALA B C 1
ATOM 4608 O O . ALA B 1 178 ? -16.062 32.312 17.891 1 98.81 178 ALA B O 1
ATOM 4609 N N . ASP B 1 179 ? -17.312 30.828 16.75 1 98.81 179 ASP B N 1
ATOM 4610 C CA . ASP B 1 179 ? -16.656 29.672 17.375 1 98.81 179 ASP B CA 1
ATOM 4611 C C . ASP B 1 179 ? -15.188 29.594 16.953 1 98.81 179 ASP B C 1
ATOM 4613 O O . ASP B 1 179 ? -14.32 29.328 17.797 1 98.81 179 ASP B O 1
ATOM 4617 N N . SER B 1 180 ? -14.922 29.75 15.664 1 98.88 180 SER B N 1
ATOM 4618 C CA . SER B 1 180 ? -13.547 29.703 15.188 1 98.88 180 SER B CA 1
ATOM 4619 C C . SER B 1 180 ? -12.695 30.766 15.859 1 98.88 180 SER B C 1
ATOM 4621 O O . SER B 1 180 ? -11.555 30.516 16.25 1 98.88 180 SER B O 1
ATOM 4623 N N . LYS B 1 181 ? -13.273 31.984 15.984 1 98.81 181 LYS B N 1
ATOM 4624 C CA . LYS B 1 181 ? -12.539 33.062 16.625 1 98.81 181 LYS B CA 1
ATOM 4625 C C . LYS B 1 181 ? -12.234 32.75 18.078 1 98.81 181 LYS B C 1
ATOM 4627 O O . LYS B 1 181 ? -11.117 32.938 18.547 1 98.81 181 LYS B O 1
ATOM 4632 N N . ARG B 1 182 ? -13.219 32.281 18.766 1 98.81 182 ARG B N 1
ATOM 4633 C CA . ARG B 1 182 ? -13.039 31.906 20.156 1 98.81 182 ARG B CA 1
ATOM 4634 C C . ARG B 1 182 ? -11.961 30.828 20.312 1 98.81 182 ARG B C 1
ATOM 4636 O O . ARG B 1 182 ? -11.102 30.938 21.188 1 98.81 182 ARG B O 1
ATOM 4643 N N . LEU B 1 183 ? -12.039 29.781 19.516 1 98.88 183 LEU B N 1
ATOM 4644 C CA . LEU B 1 183 ? -11.078 28.688 19.562 1 98.88 183 LEU B CA 1
ATOM 4645 C C . LEU B 1 183 ? -9.688 29.172 19.188 1 98.88 183 LEU B C 1
ATOM 4647 O O . LEU B 1 183 ? -8.695 28.75 19.781 1 98.88 183 LEU B O 1
ATOM 4651 N N . LEU B 1 184 ? -9.641 29.984 18.141 1 98.81 184 LEU B N 1
ATOM 4652 C CA . LEU B 1 184 ? -8.383 30.578 17.703 1 98.81 184 LEU B CA 1
ATOM 4653 C C . LEU B 1 184 ? -7.727 31.359 18.844 1 98.81 184 LEU B C 1
ATOM 4655 O O . LEU B 1 184 ? -6.539 31.172 19.125 1 98.81 184 LEU B O 1
ATOM 4659 N N . GLU B 1 185 ? -8.445 32.188 19.516 1 98.44 185 GLU B N 1
ATOM 4660 C CA . GLU B 1 185 ? -7.93 33.031 20.609 1 98.44 185 GLU B CA 1
ATOM 4661 C C . GLU B 1 185 ? -7.492 32.156 21.781 1 98.44 185 GLU B C 1
ATOM 4663 O O . GLU B 1 185 ? -6.547 32.5 22.5 1 98.44 185 GLU B O 1
ATOM 4668 N N . ARG B 1 186 ? -8.141 31.078 21.906 1 98.62 186 ARG B N 1
ATOM 4669 C CA . ARG B 1 186 ? -7.836 30.188 23.031 1 98.62 186 ARG B CA 1
ATOM 4670 C C . ARG B 1 186 ? -6.57 29.375 22.766 1 98.62 186 ARG B C 1
ATOM 4672 O O . ARG B 1 186 ? -5.75 29.188 23.656 1 98.62 186 ARG B O 1
ATOM 4679 N N . TRP B 1 187 ? -6.441 28.859 21.578 1 98.75 187 TRP B N 1
ATOM 4680 C CA . TRP B 1 187 ? -5.484 27.781 21.391 1 98.75 187 TRP B CA 1
ATOM 4681 C C . TRP B 1 187 ? -4.301 28.234 20.547 1 98.75 187 TRP B C 1
ATOM 4683 O O . TRP B 1 187 ? -3.199 27.688 20.656 1 98.75 187 TRP B O 1
ATOM 4693 N N . HIS B 1 188 ? -4.516 29.188 19.594 1 98.62 188 HIS B N 1
ATOM 4694 C CA . HIS B 1 188 ? -3.465 29.562 18.656 1 98.62 188 HIS B CA 1
ATOM 4695 C C . HIS B 1 188 ? -2.281 30.203 19.375 1 98.62 188 HIS B C 1
ATOM 4697 O O . HIS B 1 188 ? -2.439 31.188 20.094 1 98.62 188 HIS B O 1
ATOM 4703 N N . GLY B 1 189 ? -1.117 29.609 19.203 1 97.25 189 GLY B N 1
ATOM 4704 C CA . GLY B 1 189 ? 0.083 30.141 19.828 1 97.25 189 GLY B CA 1
ATOM 4705 C C . GLY B 1 189 ? 0.319 29.625 21.234 1 97.25 189 GLY B C 1
ATOM 4706 O O . GLY B 1 189 ? 1.333 29.953 21.859 1 97.25 189 GLY B O 1
ATOM 4707 N N . GLN B 1 190 ? -0.606 28.844 21.734 1 98.06 190 GLN B N 1
ATOM 4708 C CA . GLN B 1 190 ? -0.396 28.234 23.047 1 98.06 190 GLN B CA 1
ATOM 4709 C C . GLN B 1 190 ? 0.546 27.031 22.938 1 98.06 190 GLN B C 1
ATOM 4711 O O . GLN B 1 190 ? 0.192 26 22.359 1 98.06 190 GLN B O 1
ATOM 4716 N N . GLY B 1 191 ? 1.754 27.219 23.578 1 97.62 191 GLY B N 1
ATOM 4717 C CA . GLY B 1 191 ? 2.744 26.172 23.391 1 97.62 191 GLY B CA 1
ATOM 4718 C C . GLY B 1 191 ? 3.111 25.938 21.953 1 97.62 191 GLY B C 1
ATOM 4719 O O . GLY B 1 191 ? 3.527 26.859 21.25 1 97.62 191 GLY B O 1
ATOM 4720 N N . ARG B 1 192 ? 2.865 24.703 21.516 1 98.25 192 ARG B N 1
ATOM 4721 C CA . ARG B 1 192 ? 3.234 24.312 20.172 1 98.25 192 ARG B CA 1
ATOM 4722 C C . ARG B 1 192 ? 1.997 24.078 19.312 1 98.25 192 ARG B C 1
ATOM 4724 O O . ARG B 1 192 ? 2.061 23.375 18.297 1 98.25 192 ARG B O 1
ATOM 4731 N N . LEU B 1 193 ? 0.864 24.672 19.75 1 98.81 193 LEU B N 1
ATOM 4732 C CA . LEU B 1 193 ? -0.413 24.469 19.078 1 98.81 193 LEU B CA 1
ATOM 4733 C C . LEU B 1 193 ? -0.726 25.641 18.156 1 98.81 193 LEU B C 1
ATOM 4735 O O . LEU B 1 193 ? -0.416 26.797 18.484 1 98.81 193 LEU B O 1
ATOM 4739 N N . SER B 1 194 ? -1.288 25.359 16.984 1 98.88 194 SER B N 1
ATOM 4740 C CA . SER B 1 194 ? -1.702 26.375 16.031 1 98.88 194 SER B CA 1
ATOM 4741 C C . SER B 1 194 ? -3.123 26.125 15.531 1 98.88 194 SER B C 1
ATOM 4743 O O . SER B 1 194 ? -3.438 25.016 15.062 1 98.88 194 SER B O 1
ATOM 4745 N N . TYR B 1 195 ? -3.951 27.094 15.688 1 98.88 195 TYR B N 1
ATOM 4746 C CA . TYR B 1 195 ? -5.285 27 15.109 1 98.88 195 TYR B CA 1
ATOM 4747 C C . TYR B 1 195 ? -5.25 27.312 13.617 1 98.88 195 TYR B C 1
ATOM 4749 O O . TYR B 1 195 ? -4.488 28.156 13.164 1 98.88 195 TYR B O 1
ATOM 4757 N N . VAL B 1 196 ? -6.027 26.578 12.828 1 98.94 196 VAL B N 1
ATOM 4758 C CA . VAL B 1 196 ? -6.129 26.734 11.375 1 98.94 196 VAL B CA 1
ATOM 4759 C C . VAL B 1 196 ? -7.578 27.016 10.992 1 98.94 196 VAL B C 1
ATOM 4761 O O . VAL B 1 196 ? -8.484 26.281 11.367 1 98.94 196 VAL B O 1
ATOM 4764 N N . ILE B 1 197 ? -7.832 28.094 10.289 1 98.94 197 ILE B N 1
ATOM 4765 C CA . ILE B 1 197 ? -9.164 28.375 9.773 1 98.94 197 ILE B CA 1
ATOM 4766 C C . ILE B 1 197 ? -9.555 27.297 8.758 1 98.94 197 ILE B C 1
ATOM 4768 O O . ILE B 1 197 ? -8.82 27.047 7.797 1 98.94 197 ILE B O 1
ATOM 4772 N N . THR B 1 198 ? -10.797 26.625 8.945 1 98.94 198 THR B N 1
ATOM 4773 C CA . THR B 1 198 ? -10.984 25.344 8.273 1 98.94 198 THR B CA 1
ATOM 4774 C C . THR B 1 198 ? -12.391 25.25 7.684 1 98.94 198 THR B C 1
ATOM 4776 O O . THR B 1 198 ? -13.203 24.438 8.141 1 98.94 198 THR B O 1
ATOM 4779 N N . PRO B 1 199 ? -12.719 26.047 6.59 1 98.88 199 PRO B N 1
ATOM 4780 C CA . PRO B 1 199 ? -13.883 25.609 5.824 1 98.88 199 PRO B CA 1
ATOM 4781 C C . PRO B 1 199 ? -13.688 24.234 5.191 1 98.88 199 PRO B C 1
ATOM 4783 O O . PRO B 1 199 ? -12.602 23.938 4.684 1 98.88 199 PRO B O 1
ATOM 4786 N N . ARG B 1 200 ? -14.672 23.391 5.305 1 98.5 200 ARG B N 1
ATOM 4787 C CA . ARG B 1 200 ? -14.477 22.047 4.777 1 98.5 200 ARG B CA 1
ATOM 4788 C C . ARG B 1 200 ? -14.172 22.078 3.283 1 98.5 200 ARG B C 1
ATOM 4790 O O . ARG B 1 200 ? -13.141 21.562 2.844 1 98.5 200 ARG B O 1
ATOM 4797 N N . PHE B 1 201 ? -15.078 22.453 2.438 1 98.25 201 PHE B N 1
ATOM 4798 C CA . PHE B 1 201 ? -14.938 22.719 1.009 1 98.25 201 PHE B CA 1
ATOM 4799 C C . PHE B 1 201 ? -16.156 23.453 0.466 1 98.25 201 PHE B C 1
ATOM 4801 O O . PHE B 1 201 ? -17.172 23.578 1.161 1 98.25 201 PHE B O 1
ATOM 4808 N N . SER B 1 202 ? -16.141 23.953 -0.687 1 98.19 202 SER B N 1
ATOM 4809 C CA . SER B 1 202 ? -17.141 24.859 -1.252 1 98.19 202 SER B CA 1
ATOM 4810 C C . SER B 1 202 ? -18.516 24.203 -1.284 1 98.19 202 SER B C 1
ATOM 4812 O O . SER B 1 202 ? -19.531 24.875 -1.044 1 98.19 202 SER B O 1
ATOM 4814 N N . PRO B 1 203 ? -18.641 22.906 -1.533 1 98.12 203 PRO B N 1
ATOM 4815 C CA . PRO B 1 203 ? -19.969 22.297 -1.608 1 98.12 203 PRO B CA 1
ATOM 4816 C C . PRO B 1 203 ? -20.719 22.344 -0.281 1 98.12 203 PRO B C 1
ATOM 4818 O O . PRO B 1 203 ? -21.953 22.422 -0.269 1 98.12 203 PRO B O 1
ATOM 4821 N N . THR B 1 204 ? -19.969 22.359 0.836 1 98.25 204 THR B N 1
ATOM 4822 C CA . THR B 1 204 ? -20.672 22.312 2.115 1 98.25 204 THR B CA 1
ATOM 4823 C C . THR B 1 204 ? -20.594 23.672 2.82 1 98.25 204 THR B C 1
ATOM 4825 O O . THR B 1 204 ? -21.078 23.812 3.945 1 98.25 204 THR B O 1
ATOM 4828 N N . SER B 1 205 ? -19.953 24.656 2.281 1 98.62 205 SER B N 1
ATOM 4829 C CA . SER B 1 205 ? -19.812 25.984 2.867 1 98.62 205 SER B CA 1
ATOM 4830 C C . SER B 1 205 ? -20.359 27.062 1.936 1 98.62 205 SER B C 1
ATOM 4832 O O . SER B 1 205 ? -19.828 27.266 0.838 1 98.62 205 SER B O 1
ATOM 4834 N N . THR B 1 206 ? -21.438 27.781 2.328 1 98.31 206 THR B N 1
ATOM 4835 C CA . THR B 1 206 ? -22.031 28.844 1.521 1 98.31 206 THR B CA 1
ATOM 4836 C C . THR B 1 206 ? -21.047 29.984 1.32 1 98.31 206 THR B C 1
ATOM 4838 O O . THR B 1 206 ? -20.078 30.125 2.076 1 98.31 206 THR B O 1
ATOM 4841 N N . PRO B 1 207 ? -21.281 30.828 0.293 1 98.38 207 PRO B N 1
ATOM 4842 C CA . PRO B 1 207 ? -20.438 32 0.125 1 98.38 207 PRO B CA 1
ATOM 4843 C C . PRO B 1 207 ? -20.406 32.906 1.375 1 98.38 207 PRO B C 1
ATOM 4845 O O . PRO B 1 207 ? -19.359 33.469 1.69 1 98.38 207 PRO B O 1
ATOM 4848 N N . GLU B 1 208 ? -21.547 32.969 2.072 1 98.62 208 GLU B N 1
ATOM 4849 C CA . GLU B 1 208 ? -21.609 33.75 3.305 1 98.62 208 GLU B CA 1
ATOM 4850 C C . GLU B 1 208 ? -20.672 33.188 4.367 1 98.62 208 GLU B C 1
ATOM 4852 O O . GLU B 1 208 ? -19.984 33.938 5.059 1 98.62 208 GLU B O 1
ATOM 4857 N N . GLN B 1 209 ? -20.625 31.891 4.508 1 98.81 209 GLN B N 1
ATOM 4858 C CA . GLN B 1 209 ? -19.734 31.266 5.484 1 98.81 209 GLN B CA 1
ATOM 4859 C C . GLN B 1 209 ? -18.281 31.422 5.074 1 98.81 209 GLN B C 1
ATOM 4861 O O . GLN B 1 209 ? -17.422 31.703 5.914 1 98.81 209 GLN B O 1
ATOM 4866 N N . LEU B 1 210 ? -18.016 31.188 3.754 1 98.88 210 LEU B N 1
ATOM 4867 C CA . LEU B 1 210 ? -16.656 31.375 3.26 1 98.88 210 LEU B CA 1
ATOM 4868 C C . LEU B 1 210 ? -16.188 32.812 3.496 1 98.88 210 LEU B C 1
ATOM 4870 O O . LEU B 1 210 ? -15.039 33.031 3.887 1 98.88 210 LEU B O 1
ATOM 4874 N N . ALA B 1 211 ? -17.078 33.75 3.305 1 98.81 211 ALA B N 1
ATOM 4875 C CA . ALA B 1 211 ? -16.766 35.156 3.52 1 98.81 211 ALA B CA 1
ATOM 4876 C C . ALA B 1 211 ? -16.469 35.438 4.992 1 98.81 211 ALA B C 1
ATOM 4878 O O . ALA B 1 211 ? -15.578 36.219 5.316 1 98.81 211 ALA B O 1
ATOM 4879 N N . ALA B 1 212 ? -17.266 34.844 5.867 1 98.88 212 ALA B N 1
ATOM 4880 C CA . ALA B 1 212 ? -17.062 35 7.301 1 98.88 212 ALA B CA 1
ATOM 4881 C C . ALA B 1 212 ? -15.68 34.5 7.711 1 98.88 212 ALA B C 1
ATOM 4883 O O . ALA B 1 212 ? -14.984 35.125 8.5 1 98.88 212 ALA B O 1
ATOM 4884 N N . LEU B 1 213 ? -15.305 33.406 7.184 1 98.88 213 LEU B N 1
ATOM 4885 C CA . LEU B 1 213 ? -14.016 32.812 7.512 1 98.88 213 LEU B CA 1
ATOM 4886 C C . LEU B 1 213 ? -12.875 33.562 6.855 1 98.88 213 LEU B C 1
ATOM 4888 O O . LEU B 1 213 ? -11.781 33.688 7.418 1 98.88 213 LEU B O 1
ATOM 4892 N N . GLY B 1 214 ? -13.125 34.062 5.609 1 98.81 214 GLY B N 1
ATOM 4893 C CA . GLY B 1 214 ? -12.172 34.969 5.004 1 98.81 214 GLY B CA 1
ATOM 4894 C C . GLY B 1 214 ? -11.906 36.219 5.848 1 98.81 214 GLY B C 1
ATOM 4895 O O . GLY B 1 214 ? -10.766 36.656 5.969 1 98.81 214 GLY B O 1
ATOM 4896 N N . ALA B 1 215 ? -12.969 36.781 6.395 1 98.81 215 ALA B N 1
ATOM 4897 C CA . ALA B 1 215 ? -12.844 37.938 7.273 1 98.81 215 ALA B CA 1
ATOM 4898 C C . ALA B 1 215 ? -12.023 37.625 8.516 1 98.81 215 ALA B C 1
ATOM 4900 O O . ALA B 1 215 ? -11.148 38.375 8.914 1 98.81 215 ALA B O 1
ATOM 4901 N N . LEU B 1 216 ? -12.344 36.5 9.102 1 98.81 216 LEU B N 1
ATOM 4902 C CA . LEU B 1 216 ? -11.586 36.031 10.273 1 98.81 216 LEU B CA 1
ATOM 4903 C C . LEU B 1 216 ? -10.109 35.875 9.938 1 98.81 216 LEU B C 1
ATOM 4905 O O . LEU B 1 216 ? -9.242 36.281 10.727 1 98.81 216 LEU B O 1
ATOM 4909 N N . TRP B 1 217 ? -9.844 35.312 8.766 1 98.75 217 TRP B N 1
ATOM 4910 C CA . TRP B 1 217 ? -8.469 35.094 8.344 1 98.75 217 TRP B CA 1
ATOM 4911 C C . TRP B 1 217 ? -7.742 36.406 8.133 1 98.75 217 TRP B C 1
ATOM 4913 O O . TRP B 1 217 ? -6.559 36.531 8.461 1 98.75 217 TRP B O 1
ATOM 4923 N N . ARG B 1 218 ? -8.43 37.375 7.629 1 98.25 218 ARG B N 1
ATOM 4924 C CA . ARG B 1 218 ? -7.867 38.719 7.461 1 98.25 218 ARG B CA 1
ATOM 4925 C C . ARG B 1 218 ? -7.492 39.312 8.805 1 98.25 218 ARG B C 1
ATOM 4927 O O . ARG B 1 218 ? -6.488 40.031 8.914 1 98.25 218 ARG B O 1
ATOM 4934 N N . GLU B 1 219 ? -8.273 39.062 9.781 1 98.44 219 GLU B N 1
ATOM 4935 C CA . GLU B 1 219 ? -8.055 39.594 11.125 1 98.44 219 GLU B CA 1
ATOM 4936 C C . GLU B 1 219 ? -6.875 38.875 11.805 1 98.44 219 GLU B C 1
ATOM 4938 O O . GLU B 1 219 ? -6.289 39.438 12.742 1 98.44 219 GLU B O 1
ATOM 4943 N N . HIS B 1 220 ? -6.539 37.75 11.359 1 97.94 220 HIS B N 1
ATOM 4944 C CA . HIS B 1 220 ? -5.492 36.938 11.977 1 97.94 220 HIS B CA 1
ATOM 4945 C C . HIS B 1 220 ? -4.52 36.406 10.922 1 97.94 220 HIS B C 1
ATOM 4947 O O . HIS B 1 220 ? -4.48 35.188 10.664 1 97.94 220 HIS B O 1
ATOM 4953 N N . PRO B 1 221 ? -3.67 37.219 10.422 1 95.19 221 PRO B N 1
ATOM 4954 C CA . PRO B 1 221 ? -2.838 36.844 9.266 1 95.19 221 PRO B CA 1
ATOM 4955 C C . PRO B 1 221 ? -1.779 35.812 9.602 1 95.19 221 PRO B C 1
ATOM 4957 O O . PRO B 1 221 ? -1.184 35.219 8.695 1 95.19 221 PRO B O 1
ATOM 4960 N N . ASP B 1 222 ? -1.575 35.562 10.867 1 95.38 222 ASP B N 1
ATOM 4961 C CA . ASP B 1 222 ? -0.553 34.594 11.273 1 95.38 222 ASP B CA 1
ATOM 4962 C C . ASP B 1 222 ? -1.114 33.156 11.289 1 95.38 222 ASP B C 1
ATOM 4964 O O . ASP B 1 222 ? -0.359 32.188 11.398 1 95.38 222 ASP B O 1
ATOM 4968 N N . CYS B 1 223 ? -2.398 33.031 11.148 1 97.12 223 CYS B N 1
ATOM 4969 C CA . CYS B 1 223 ? -3.045 31.734 11.094 1 97.12 223 CYS B CA 1
ATOM 4970 C C . CYS B 1 223 ? -2.973 31.141 9.688 1 97.12 223 CYS B C 1
ATOM 4972 O O . CYS B 1 223 ? -2.846 31.875 8.711 1 97.12 223 CYS B O 1
ATOM 4974 N N . LEU B 1 224 ? -2.977 29.812 9.633 1 98.88 224 LEU B N 1
ATOM 4975 C CA . LEU B 1 224 ? -3.162 29.141 8.352 1 98.88 224 LEU B CA 1
ATOM 4976 C C . LEU B 1 224 ? -4.645 29 8.016 1 98.88 224 LEU B C 1
ATOM 4978 O O . LEU B 1 224 ? -5.5 29.203 8.883 1 98.88 224 LEU B O 1
ATOM 4982 N N . MET B 1 225 ? -4.918 28.797 6.816 1 98.94 225 MET B N 1
ATOM 4983 C CA . MET B 1 225 ? -6.227 28.406 6.301 1 98.94 225 MET B CA 1
ATOM 4984 C C . MET B 1 225 ? -6.133 27.109 5.504 1 98.94 225 MET B C 1
ATOM 4986 O O . MET B 1 225 ? -5.23 26.953 4.684 1 98.94 225 MET B O 1
ATOM 4990 N N . GLN B 1 226 ? -6.965 26.078 5.844 1 98.94 226 GLN B N 1
ATOM 4991 C CA . GLN B 1 226 ? -6.938 24.828 5.113 1 98.94 226 GLN B CA 1
ATOM 4992 C C . GLN B 1 226 ? -8.305 24.5 4.516 1 98.94 226 GLN B C 1
ATOM 4994 O O . GLN B 1 226 ? -9.336 24.797 5.121 1 98.94 226 GLN B O 1
ATOM 4999 N N . THR B 1 227 ? -8.328 23.922 3.402 1 98.88 227 THR B N 1
ATOM 5000 C CA . THR B 1 227 ? -9.539 23.406 2.77 1 98.88 227 THR B CA 1
ATOM 5001 C C . THR B 1 227 ? -9.188 22.406 1.667 1 98.88 227 THR B C 1
ATOM 5003 O O . THR B 1 227 ? -8.023 22.016 1.522 1 98.88 227 THR B O 1
ATOM 5006 N N . HIS B 1 228 ? -10.18 21.797 1.008 1 98.69 228 HIS B N 1
ATOM 5007 C CA . HIS B 1 228 ? -10 20.875 -0.107 1 98.69 228 HIS B CA 1
ATOM 5008 C C . HIS B 1 228 ? -10.148 21.594 -1.444 1 98.69 228 HIS B C 1
ATOM 5010 O O . HIS B 1 228 ? -10.805 22.625 -1.527 1 98.69 228 HIS B O 1
ATOM 5016 N N . LEU B 1 229 ? -9.523 21.016 -2.443 1 98.75 229 LEU B N 1
ATOM 5017 C CA . LEU B 1 229 ? -9.609 21.656 -3.748 1 98.75 229 LEU B CA 1
ATOM 5018 C C . LEU B 1 229 ? -9.492 20.625 -4.871 1 98.75 229 LEU B C 1
ATOM 5020 O O . LEU B 1 229 ? -8.531 19.859 -4.914 1 98.75 229 LEU B O 1
ATOM 5024 N N . SER B 1 230 ? -10.438 20.578 -5.762 1 98.56 230 SER B N 1
ATOM 5025 C CA . SER B 1 230 ? -10.391 19.922 -7.07 1 98.56 230 SER B CA 1
ATOM 5026 C C . SER B 1 230 ? -9.93 18.469 -6.949 1 98.56 230 SER B C 1
ATOM 5028 O O . SER B 1 230 ? -9.016 18.047 -7.656 1 98.56 230 SER B O 1
ATOM 5030 N N . GLU B 1 231 ? -10.586 17.766 -6.055 1 97.5 231 GLU B N 1
ATOM 5031 C CA . GLU B 1 231 ? -10.18 16.406 -5.754 1 97.5 231 GLU B CA 1
ATOM 5032 C C . GLU B 1 231 ? -10.781 15.414 -6.754 1 97.5 231 GLU B C 1
ATOM 5034 O O . GLU B 1 231 ? -10.094 14.508 -7.227 1 97.5 231 GLU B O 1
ATOM 5039 N N . GLN B 1 232 ? -12.062 15.539 -7.043 1 97.25 232 GLN B N 1
ATOM 5040 C CA . GLN B 1 232 ? -12.75 14.625 -7.953 1 97.25 232 GLN B CA 1
ATOM 5041 C C . GLN B 1 232 ? -13.508 15.391 -9.031 1 97.25 232 GLN B C 1
ATOM 5043 O O . GLN B 1 232 ? -14.008 16.5 -8.781 1 97.25 232 GLN B O 1
ATOM 5048 N N . LEU B 1 233 ? -13.703 14.789 -10.164 1 96.5 233 LEU B N 1
ATOM 5049 C CA . LEU B 1 233 ? -14.375 15.43 -11.289 1 96.5 233 LEU B CA 1
ATOM 5050 C C . LEU B 1 233 ? -15.844 15.695 -10.969 1 96.5 233 LEU B C 1
ATOM 5052 O O . LEU B 1 233 ? -16.359 16.766 -11.281 1 96.5 233 LEU B O 1
ATOM 5056 N N . ASP B 1 234 ? -16.484 14.727 -10.297 1 95.5 234 ASP B N 1
ATOM 5057 C CA . ASP B 1 234 ? -17.875 14.922 -9.922 1 95.5 234 ASP B CA 1
ATOM 5058 C C . ASP B 1 234 ? -18.016 16.078 -8.93 1 95.5 234 ASP B C 1
ATOM 5060 O O . ASP B 1 234 ? -19 16.812 -8.969 1 95.5 234 ASP B O 1
ATOM 5064 N N . GLU B 1 235 ? -17.094 16.188 -8.039 1 96.5 235 GLU B N 1
ATOM 5065 C CA . GLU B 1 235 ? -17.047 17.297 -7.086 1 96.5 235 GLU B CA 1
ATOM 5066 C C . GLU B 1 235 ? -16.906 18.641 -7.801 1 96.5 235 GLU B C 1
ATOM 5068 O O . GLU B 1 235 ? -17.609 19.594 -7.469 1 96.5 235 GLU B O 1
ATOM 5073 N N . ILE B 1 236 ? -16.062 18.719 -8.781 1 98.06 236 ILE B N 1
ATOM 5074 C CA . ILE B 1 236 ? -15.82 19.938 -9.539 1 98.06 236 ILE B CA 1
ATOM 5075 C C . ILE B 1 236 ? -17.094 20.344 -10.273 1 98.06 236 ILE B C 1
ATOM 5077 O O . ILE B 1 236 ? -17.453 21.531 -10.289 1 98.06 236 ILE B O 1
ATOM 5081 N N . GLU B 1 237 ? -17.75 19.359 -10.852 1 97.88 237 GLU B N 1
ATOM 5082 C CA . GLU B 1 237 ? -19.016 19.641 -11.531 1 97.88 237 GLU B CA 1
ATOM 5083 C C . GLU B 1 237 ? -20.062 20.156 -10.547 1 97.88 237 GLU B C 1
ATOM 5085 O O . GLU B 1 237 ? -20.828 21.062 -10.875 1 97.88 237 GLU B O 1
ATOM 5090 N N . TRP B 1 238 ? -20.094 19.578 -9.375 1 97.94 238 TRP B N 1
ATOM 5091 C CA . TRP B 1 238 ? -21.016 20 -8.32 1 97.94 238 TRP B CA 1
ATOM 5092 C C . TRP B 1 238 ? -20.75 21.453 -7.914 1 97.94 238 TRP B C 1
ATOM 5094 O O . TRP B 1 238 ? -21.672 22.25 -7.777 1 97.94 238 TRP B O 1
ATOM 5104 N N . VAL B 1 239 ? -19.516 21.828 -7.789 1 98.44 239 VAL B N 1
ATOM 5105 C CA . VAL B 1 239 ? -19.125 23.172 -7.402 1 98.44 239 VAL B CA 1
ATOM 5106 C C . VAL B 1 239 ? -19.531 24.156 -8.492 1 98.44 239 VAL B C 1
ATOM 5108 O O . VAL B 1 239 ? -20.047 25.25 -8.188 1 98.44 239 VAL B O 1
ATOM 5111 N N . LYS B 1 240 ? -19.328 23.766 -9.711 1 98.06 240 LYS B N 1
ATOM 5112 C CA . LYS B 1 240 ? -19.719 24.609 -10.828 1 98.06 240 LYS B CA 1
ATOM 5113 C C . LYS B 1 240 ? -21.219 24.875 -10.805 1 98.06 240 LYS B C 1
ATOM 5115 O O . LYS B 1 240 ? -21.672 26 -11.102 1 98.06 240 LYS B O 1
ATOM 5120 N N . ALA B 1 241 ? -21.969 23.875 -10.469 1 98.44 241 ALA B N 1
ATOM 5121 C CA . ALA B 1 241 ? -23.422 24.016 -10.406 1 98.44 241 ALA B CA 1
ATOM 5122 C C . ALA B 1 241 ? -23.828 24.938 -9.258 1 98.44 241 ALA B C 1
ATOM 5124 O O . ALA B 1 241 ? -24.781 25.703 -9.383 1 98.44 241 ALA B O 1
ATOM 5125 N N . LEU B 1 242 ? -23.141 24.875 -8.117 1 98.31 242 LEU B N 1
ATOM 5126 C CA . LEU B 1 242 ? -23.469 25.656 -6.93 1 98.31 242 LEU B CA 1
ATOM 5127 C C . LEU B 1 242 ? -23.016 27.109 -7.086 1 98.31 242 LEU B C 1
ATOM 5129 O O . LEU B 1 242 ? -23.578 28.016 -6.469 1 98.31 242 LEU B O 1
ATOM 5133 N N . HIS B 1 243 ? -21.922 27.281 -7.906 1 98.12 243 HIS B N 1
ATOM 5134 C CA . HIS B 1 243 ? -21.328 28.594 -8.102 1 98.12 243 HIS B CA 1
ATOM 5135 C C . HIS B 1 243 ? -21.156 28.906 -9.586 1 98.12 243 HIS B C 1
ATOM 5137 O O . HIS B 1 243 ? -20.016 29.062 -10.062 1 98.12 243 HIS B O 1
ATOM 5143 N N . PRO B 1 244 ? -22.203 29.156 -10.297 1 97.25 244 PRO B N 1
ATOM 5144 C CA . PRO B 1 244 ? -22.125 29.328 -11.75 1 97.25 244 PRO B CA 1
ATOM 5145 C C . PRO B 1 244 ? -21.344 30.578 -12.156 1 97.25 244 PRO B C 1
ATOM 5147 O O . PRO B 1 244 ? -20.844 30.656 -13.281 1 97.25 244 PRO B O 1
ATOM 5150 N N . GLN B 1 245 ? -21.156 31.484 -11.258 1 96.69 245 GLN B N 1
ATOM 5151 C CA . GLN B 1 245 ? -20.438 32.719 -11.578 1 96.69 245 GLN B CA 1
ATOM 5152 C C . GLN B 1 245 ? -18.938 32.562 -11.367 1 96.69 245 GLN B C 1
ATOM 5154 O O . GLN B 1 245 ? -18.156 33.406 -11.797 1 96.69 245 GLN B O 1
ATOM 5159 N N . ALA B 1 246 ? -18.547 31.531 -10.688 1 98.19 246 ALA B N 1
ATOM 5160 C CA . ALA B 1 246 ? -17.125 31.312 -10.414 1 98.19 246 ALA B CA 1
ATOM 5161 C C . ALA B 1 246 ? -16.391 30.844 -11.664 1 98.19 246 ALA B C 1
ATOM 5163 O O . ALA B 1 246 ? -16.938 30.047 -12.445 1 98.19 246 ALA B O 1
ATOM 5164 N N . ARG B 1 247 ? -15.18 31.297 -11.969 1 98 247 ARG B N 1
ATOM 5165 C CA . ARG B 1 247 ? -14.367 30.906 -13.117 1 98 247 ARG B CA 1
ATOM 5166 C C . ARG B 1 247 ? -13.961 29.438 -13.031 1 98 247 ARG B C 1
ATOM 5168 O O . ARG B 1 247 ? -13.789 28.766 -14.055 1 98 247 ARG B O 1
ATOM 5175 N N . ASP B 1 248 ? -13.719 28.922 -11.773 1 98.62 248 ASP B N 1
ATOM 5176 C CA . ASP B 1 248 ? -13.352 27.562 -11.43 1 98.62 248 ASP B CA 1
ATOM 5177 C C . ASP B 1 248 ? -13.492 27.312 -9.922 1 98.62 248 ASP B C 1
ATOM 5179 O O . ASP B 1 248 ? -14.008 28.172 -9.203 1 98.62 248 ASP B O 1
ATOM 5183 N N . TYR B 1 249 ? -13.102 26.156 -9.508 1 98.81 249 TYR B N 1
ATOM 5184 C CA . TYR B 1 249 ? -13.258 25.75 -8.117 1 98.81 249 TYR B CA 1
ATOM 5185 C C . TYR B 1 249 ? -12.492 26.672 -7.184 1 98.81 249 TYR B C 1
ATOM 5187 O O . TYR B 1 249 ? -13.039 27.141 -6.184 1 98.81 249 TYR B O 1
ATOM 5195 N N . LEU B 1 250 ? -11.273 27.016 -7.418 1 98.88 250 LEU B N 1
ATOM 5196 C CA . LEU B 1 250 ? -10.43 27.859 -6.59 1 98.88 250 LEU B CA 1
ATOM 5197 C C . LEU B 1 250 ? -11.039 29.25 -6.434 1 98.88 250 LEU B C 1
ATOM 5199 O O . LEU B 1 250 ? -10.906 29.875 -5.379 1 98.88 250 LEU B O 1
ATOM 5203 N N . ASP B 1 251 ? -11.703 29.703 -7.504 1 98.75 251 ASP B N 1
ATOM 5204 C CA . ASP B 1 251 ? -12.297 31.047 -7.52 1 98.75 251 ASP B CA 1
ATOM 5205 C C . ASP B 1 251 ? -13.352 31.188 -6.422 1 98.75 251 ASP B C 1
ATOM 5207 O O . ASP B 1 251 ? -13.586 32.281 -5.93 1 98.75 251 ASP B O 1
ATOM 5211 N N . THR B 1 252 ? -13.992 30.109 -6.035 1 98.81 252 THR B N 1
ATOM 5212 C CA . THR B 1 252 ? -15 30.172 -4.98 1 98.81 252 THR B CA 1
ATOM 5213 C C . THR B 1 252 ? -14.367 30.578 -3.652 1 98.81 252 THR B C 1
ATOM 5215 O O . THR B 1 252 ? -15.023 31.203 -2.814 1 98.81 252 THR B O 1
ATOM 5218 N N . TYR B 1 253 ? -13.164 30.203 -3.441 1 98.88 253 TYR B N 1
ATOM 5219 C CA . TYR B 1 253 ? -12.414 30.594 -2.25 1 98.88 253 TYR B CA 1
ATOM 5220 C C . TYR B 1 253 ? -11.812 31.969 -2.41 1 98.88 253 TYR B C 1
ATOM 5222 O O . TYR B 1 253 ? -11.883 32.812 -1.496 1 98.88 253 TYR B O 1
ATOM 5230 N N . GLU B 1 254 ? -11.195 32.219 -3.584 1 98.56 254 GLU B N 1
ATOM 5231 C CA . GLU B 1 254 ? -10.5 33.469 -3.861 1 98.56 254 GLU B CA 1
ATOM 5232 C C . GLU B 1 254 ? -11.445 34.656 -3.727 1 98.56 254 GLU B C 1
ATOM 5234 O O . GLU B 1 254 ? -11.078 35.688 -3.152 1 98.56 254 GLU B O 1
ATOM 5239 N N . ALA B 1 255 ? -12.648 34.531 -4.211 1 98.31 255 ALA B N 1
ATOM 5240 C CA . ALA B 1 255 ? -13.648 35.594 -4.188 1 98.31 255 ALA B CA 1
ATOM 5241 C C . ALA B 1 255 ? -14.016 35.969 -2.756 1 98.31 255 ALA B C 1
ATOM 5243 O O . ALA B 1 255 ? -14.523 37.062 -2.508 1 98.31 255 ALA B O 1
ATOM 5244 N N . GLN B 1 256 ? -13.766 35.062 -1.839 1 98.44 256 GLN B N 1
ATOM 5245 C CA . GLN B 1 256 ? -14.164 35.312 -0.454 1 98.44 256 GLN B CA 1
ATOM 5246 C C . GLN B 1 256 ? -12.953 35.594 0.429 1 98.44 256 GLN B C 1
ATOM 5248 O O . GLN B 1 256 ? -13.047 35.531 1.657 1 98.44 256 GLN B O 1
ATOM 5253 N N . GLY B 1 257 ? -11.781 35.781 -0.169 1 98.25 257 GLY B N 1
ATOM 5254 C CA . GLY B 1 257 ? -10.586 36.156 0.566 1 98.25 257 GLY B CA 1
ATOM 5255 C C . GLY B 1 257 ? -9.859 35 1.194 1 98.25 257 GLY B C 1
ATOM 5256 O O . GLY B 1 257 ? -9.148 35.156 2.189 1 98.25 257 GLY B O 1
ATOM 5257 N N . LEU B 1 258 ? -10.031 33.812 0.604 1 98.81 258 LEU B N 1
ATOM 5258 C CA . LEU B 1 258 ? -9.453 32.625 1.197 1 98.81 258 LEU B CA 1
ATOM 5259 C C . LEU B 1 258 ? -8.32 32.094 0.33 1 98.81 258 LEU B C 1
ATOM 5261 O O . LEU B 1 258 ? -8.156 30.859 0.207 1 98.81 258 LEU B O 1
ATOM 5265 N N . LEU B 1 259 ? -7.598 32.938 -0.314 1 98.69 259 LEU B N 1
ATOM 5266 C CA . LEU B 1 259 ? -6.418 32.562 -1.089 1 98.69 259 LEU B CA 1
ATOM 5267 C C . LEU B 1 259 ? -5.289 33.562 -0.877 1 98.69 259 LEU B C 1
ATOM 5269 O O . LEU B 1 259 ? -5.402 34.719 -1.273 1 98.69 259 LEU B O 1
ATOM 5273 N N . ARG B 1 260 ? -4.238 33.219 -0.283 1 97.94 260 ARG B N 1
ATOM 5274 C CA . ARG B 1 260 ? -2.973 33.906 -0.071 1 97.94 260 ARG B CA 1
ATOM 5275 C C . ARG B 1 260 ? -1.931 32.969 0.541 1 97.94 260 ARG B C 1
ATOM 5277 O O . ARG B 1 260 ? -2.182 31.781 0.708 1 97.94 260 ARG B O 1
ATOM 5284 N N . GLU B 1 261 ? -0.727 33.5 0.77 1 97.81 261 GLU B N 1
ATOM 5285 C CA . GLU B 1 261 ? 0.272 32.75 1.497 1 97.81 261 GLU B CA 1
ATOM 5286 C C . GLU B 1 261 ? -0.276 32.25 2.836 1 97.81 261 GLU B C 1
ATOM 5288 O O . GLU B 1 261 ? -0.892 33.031 3.578 1 97.81 261 GLU B O 1
ATOM 5293 N N . GLY B 1 262 ? -0.088 30.938 3.08 1 98.25 262 GLY B N 1
ATOM 5294 C CA . GLY B 1 262 ? -0.638 30.328 4.285 1 98.25 262 GLY B CA 1
ATOM 5295 C C . GLY B 1 262 ? -1.862 29.469 4.016 1 98.25 262 GLY B C 1
ATOM 5296 O O . GLY B 1 262 ? -2.275 28.688 4.871 1 98.25 262 GLY B O 1
ATOM 5297 N N . ALA B 1 263 ? -2.412 29.594 2.82 1 98.81 263 ALA B N 1
ATOM 5298 C CA . ALA B 1 263 ? -3.49 28.688 2.426 1 98.81 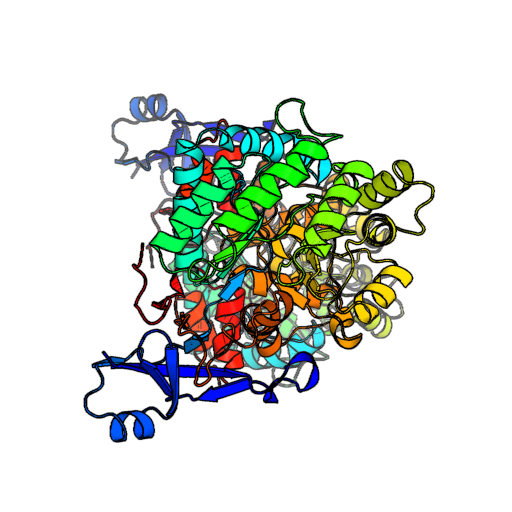263 ALA B CA 1
ATOM 5299 C C . ALA B 1 263 ? -2.947 27.297 2.096 1 98.81 263 ALA B C 1
ATOM 5301 O O . ALA B 1 263 ? -1.949 27.172 1.382 1 98.81 263 ALA B O 1
ATOM 5302 N N . VAL B 1 264 ? -3.547 26.281 2.678 1 98.88 264 VAL B N 1
ATOM 5303 C CA . VAL B 1 264 ? -3.168 24.891 2.459 1 98.88 264 VAL B CA 1
ATOM 5304 C C . VAL B 1 264 ? -4.336 24.125 1.839 1 98.88 264 VAL B C 1
ATOM 5306 O O . VAL B 1 264 ? -5.379 23.953 2.475 1 98.88 264 VAL B O 1
ATOM 5309 N N . PHE B 1 265 ? -4.219 23.672 0.582 1 98.94 265 PHE B N 1
ATOM 5310 C CA . PHE B 1 265 ? -5.281 22.969 -0.131 1 98.94 265 PHE B CA 1
ATOM 5311 C C . PHE B 1 265 ? -4.965 21.484 -0.237 1 98.94 265 PHE B C 1
ATOM 5313 O O . PHE B 1 265 ? -3.916 21.109 -0.758 1 98.94 265 PHE B O 1
ATOM 5320 N N . GLY B 1 266 ? -5.84 20.641 0.278 1 98.69 266 GLY B N 1
ATOM 5321 C CA . GLY B 1 266 ? -5.668 19.203 0.195 1 98.69 266 GLY B CA 1
ATOM 5322 C C . GLY B 1 266 ? -6.055 18.625 -1.158 1 98.69 266 GLY B C 1
ATOM 5323 O O . GLY B 1 266 ? -6.984 19.125 -1.801 1 98.69 266 GLY B O 1
ATOM 5324 N N . HIS B 1 267 ? -5.375 17.562 -1.619 1 98.12 267 HIS B N 1
ATOM 5325 C CA . HIS B 1 267 ? -5.648 16.734 -2.783 1 98.12 267 HIS B CA 1
ATOM 5326 C C . HIS B 1 267 ? -5.23 17.422 -4.074 1 98.12 267 HIS B C 1
ATOM 5328 O O . HIS B 1 267 ? -4.172 17.125 -4.629 1 98.12 267 HIS B O 1
ATOM 5334 N N . ALA B 1 268 ? -6.043 18.422 -4.523 1 98.25 268 ALA B N 1
ATOM 5335 C CA . ALA B 1 268 ? -5.723 19.25 -5.684 1 98.25 268 ALA B CA 1
ATOM 5336 C C . ALA B 1 268 ? -5.25 18.391 -6.855 1 98.25 268 ALA B C 1
ATOM 5338 O O . ALA B 1 268 ? -4.184 18.641 -7.422 1 98.25 268 ALA B O 1
ATOM 5339 N N . ILE B 1 269 ? -6.039 17.422 -7.277 1 98.38 269 ILE B N 1
ATOM 5340 C CA . ILE B 1 269 ? -5.664 16.422 -8.281 1 98.38 269 ILE B CA 1
ATOM 5341 C C . ILE B 1 269 ? -5.992 16.953 -9.672 1 98.38 269 ILE B C 1
ATOM 5343 O O . ILE B 1 269 ? -5.176 16.828 -10.594 1 98.38 269 ILE B O 1
ATOM 5347 N N . HIS B 1 270 ? -7.211 17.531 -9.844 1 98.38 270 HIS B N 1
ATOM 5348 C CA . HIS B 1 270 ? -7.723 17.922 -11.148 1 98.38 270 HIS B CA 1
ATOM 5349 C C . HIS B 1 270 ? -7.762 19.453 -11.289 1 98.38 270 HIS B C 1
ATOM 5351 O O . HIS B 1 270 ? -8.805 20.016 -11.602 1 98.38 270 HIS B O 1
ATOM 5357 N N . LEU B 1 271 ? -6.637 20.047 -11.18 1 98.56 271 LEU B N 1
ATOM 5358 C CA . LEU B 1 271 ? -6.551 21.516 -11.234 1 98.56 271 LEU B CA 1
ATOM 5359 C C . LEU B 1 271 ? -6.652 22 -12.672 1 98.56 271 LEU B C 1
ATOM 5361 O O . LEU B 1 271 ? -6.02 21.453 -13.57 1 98.56 271 LEU B O 1
ATOM 5365 N N . ALA B 1 272 ? -7.445 23.016 -12.891 1 97.75 272 ALA B N 1
ATOM 5366 C CA . ALA B 1 272 ? -7.422 23.75 -14.156 1 97.75 272 ALA B CA 1
ATOM 5367 C C . ALA B 1 272 ? -6.148 24.578 -14.289 1 97.75 272 ALA B C 1
ATOM 5369 O O . ALA B 1 272 ? -5.504 24.891 -13.289 1 97.75 272 ALA B O 1
ATOM 5370 N N . PRO B 1 273 ? -5.77 24.953 -15.516 1 97.19 273 PRO B N 1
ATOM 5371 C CA . PRO B 1 273 ? -4.551 25.75 -15.727 1 97.19 273 PRO B CA 1
ATOM 5372 C C . PRO B 1 273 ? -4.551 27.047 -14.938 1 97.19 273 PRO B C 1
ATOM 5374 O O . PRO B 1 273 ? -3.535 27.422 -14.344 1 97.19 273 PRO B O 1
ATOM 5377 N N . ARG B 1 274 ? -5.656 27.688 -14.906 1 97.81 274 ARG B N 1
ATOM 5378 C CA . ARG B 1 274 ? -5.73 28.938 -14.164 1 97.81 274 ARG B CA 1
ATOM 5379 C C . ARG B 1 274 ? -5.516 28.703 -12.672 1 97.81 274 ARG B C 1
ATOM 5381 O O . ARG B 1 274 ? -4.875 29.516 -12 1 97.81 274 ARG B O 1
ATOM 5388 N N . GLU B 1 275 ? -6.125 27.688 -12.125 1 98.5 275 GLU B N 1
ATOM 5389 C CA . GLU B 1 275 ? -5.961 27.359 -10.711 1 98.5 275 GLU B CA 1
ATOM 5390 C C . GLU B 1 275 ? -4.488 27.172 -10.359 1 98.5 275 GLU B C 1
ATOM 5392 O O . GLU B 1 275 ? -4.012 27.703 -9.359 1 98.5 275 GLU B O 1
ATOM 5397 N N . ARG B 1 276 ? -3.803 26.422 -11.172 1 97.69 276 ARG B N 1
ATOM 5398 C CA . ARG B 1 276 ? -2.385 26.156 -10.945 1 97.69 276 ARG B CA 1
ATOM 5399 C C . ARG B 1 276 ? -1.592 27.453 -10.883 1 97.69 276 ARG B C 1
ATOM 5401 O O . ARG B 1 276 ? -0.814 27.672 -9.945 1 97.69 276 ARG B O 1
ATOM 5408 N N . ALA B 1 277 ? -1.79 28.281 -11.891 1 97.81 277 ALA B N 1
ATOM 5409 C CA . ALA B 1 277 ? -1.062 29.547 -11.984 1 97.81 277 ALA B CA 1
ATOM 5410 C C . ALA B 1 277 ? -1.353 30.438 -10.781 1 97.81 277 ALA B C 1
ATOM 5412 O O . ALA B 1 277 ? -0.442 31.062 -10.227 1 97.81 277 ALA B O 1
ATOM 5413 N N . ARG B 1 278 ? -2.625 30.516 -10.406 1 98 278 ARG B N 1
ATOM 5414 C CA . ARG B 1 278 ? -3.039 31.391 -9.32 1 98 278 ARG B CA 1
ATOM 5415 C C . ARG B 1 278 ? -2.512 30.891 -7.98 1 98 278 ARG B C 1
ATOM 5417 O O . ARG B 1 278 ? -2.193 31.703 -7.098 1 98 278 ARG B O 1
ATOM 5424 N N . LEU B 1 279 ? -2.535 29.609 -7.773 1 98.56 279 LEU B N 1
ATOM 5425 C CA . LEU B 1 279 ? -1.987 29.016 -6.555 1 98.56 279 LEU B CA 1
ATOM 5426 C C . LEU B 1 279 ? -0.512 29.375 -6.398 1 98.56 279 LEU B C 1
ATOM 5428 O O . LEU B 1 279 ? -0.071 29.734 -5.309 1 98.56 279 LEU B O 1
ATOM 5432 N N . ALA B 1 280 ? 0.246 29.219 -7.477 1 97.94 280 ALA B N 1
ATOM 5433 C CA . ALA B 1 280 ? 1.667 29.562 -7.461 1 97.94 280 ALA B CA 1
ATOM 5434 C C . ALA B 1 280 ? 1.873 31.031 -7.141 1 97.94 280 ALA B C 1
ATOM 5436 O O . ALA B 1 280 ? 2.723 31.391 -6.32 1 97.94 280 ALA B O 1
ATOM 5437 N N . GLU B 1 281 ? 1.109 31.891 -7.785 1 98.19 281 GLU B N 1
ATOM 5438 C CA . GLU B 1 281 ? 1.215 33.344 -7.602 1 98.19 281 GLU B CA 1
ATOM 5439 C C . GLU B 1 281 ? 0.908 33.719 -6.16 1 98.19 281 GLU B C 1
ATOM 5441 O O . GLU B 1 281 ? 1.565 34.625 -5.602 1 98.19 281 GLU B O 1
ATOM 5446 N N . ALA B 1 282 ? -0.071 33.094 -5.582 1 98.19 282 ALA B N 1
ATOM 5447 C CA . ALA B 1 282 ? -0.549 33.469 -4.25 1 98.19 282 ALA B CA 1
ATOM 5448 C C . ALA B 1 282 ? 0.379 32.906 -3.17 1 98.19 282 ALA B C 1
ATOM 5450 O O . ALA B 1 282 ? 0.315 33.344 -2.014 1 98.19 282 ALA B O 1
ATOM 5451 N N . GLY B 1 283 ? 1.211 31.938 -3.531 1 97.94 283 GLY B N 1
ATOM 5452 C CA . GLY B 1 283 ? 2.098 31.312 -2.564 1 97.94 283 GLY B CA 1
ATOM 5453 C C . GLY B 1 283 ? 1.395 30.297 -1.683 1 97.94 283 GLY B C 1
ATOM 5454 O O . GLY B 1 283 ? 1.817 30.047 -0.55 1 97.94 283 GLY B O 1
ATOM 5455 N N . ALA B 1 284 ? 0.283 29.734 -2.174 1 98.44 284 ALA B N 1
ATOM 5456 C CA . ALA B 1 284 ? -0.452 28.703 -1.441 1 98.44 284 ALA B CA 1
ATOM 5457 C C . ALA B 1 284 ? 0.275 27.375 -1.499 1 98.44 284 ALA B C 1
ATOM 5459 O O . ALA B 1 284 ? 1.184 27.188 -2.311 1 98.44 284 ALA B O 1
ATOM 5460 N N . SER B 1 285 ? -0.047 26.484 -0.583 1 98.75 285 SER B N 1
ATOM 5461 C CA . SER B 1 285 ? 0.523 25.141 -0.537 1 98.75 285 SER B CA 1
ATOM 5462 C C . SER B 1 285 ? -0.509 24.094 -0.928 1 98.75 285 SER B C 1
ATOM 5464 O O . SER B 1 285 ? -1.71 24.297 -0.727 1 98.75 285 SER B O 1
ATOM 5466 N N . LEU B 1 286 ? -0.041 23.078 -1.556 1 98.88 286 LEU B N 1
ATOM 5467 C CA . LEU B 1 286 ? -0.845 21.891 -1.839 1 98.88 286 LEU B CA 1
ATOM 5468 C C . LEU B 1 286 ? -0.374 20.703 -1.007 1 98.88 286 LEU B C 1
ATOM 5470 O O . LEU B 1 286 ? 0.816 20.594 -0.704 1 98.88 286 LEU B O 1
ATOM 5474 N N . VAL B 1 287 ? -1.281 19.844 -0.593 1 98.94 287 VAL B N 1
ATOM 5475 C CA . VAL B 1 287 ? -0.929 18.641 0.146 1 98.94 287 VAL B CA 1
ATOM 5476 C C . VAL B 1 287 ? -1.342 17.406 -0.652 1 98.94 287 VAL B C 1
ATOM 5478 O O . VAL B 1 287 ? -2.527 17.203 -0.927 1 98.94 287 VAL B O 1
ATOM 5481 N N . HIS B 1 288 ? -0.356 16.641 -1.096 1 98.81 288 HIS B N 1
ATOM 5482 C CA . HIS B 1 288 ? -0.537 15.352 -1.763 1 98.81 288 HIS B CA 1
ATOM 5483 C C . HIS B 1 288 ? -1.008 14.281 -0.782 1 98.81 288 HIS B C 1
ATOM 5485 O O . HIS B 1 288 ? -0.328 14 0.208 1 98.81 288 HIS B O 1
ATOM 5491 N N . CYS B 1 289 ? -2.225 13.727 -0.979 1 98.75 289 CYS B N 1
ATOM 5492 C CA . CYS B 1 289 ? -2.803 12.695 -0.127 1 98.75 289 CYS B CA 1
ATOM 5493 C C . CYS B 1 289 ? -2.941 11.375 -0.882 1 98.75 289 CYS B C 1
ATOM 5495 O O . CYS B 1 289 ? -4.055 10.914 -1.14 1 98.75 289 CYS B O 1
ATOM 5497 N N . PRO B 1 290 ? -1.837 10.727 -1.134 1 98.62 290 PRO B N 1
ATOM 5498 C CA . PRO B 1 290 ? -1.821 9.625 -2.102 1 98.62 290 PRO B CA 1
ATOM 5499 C C . PRO B 1 290 ? -2.66 8.43 -1.651 1 98.62 290 PRO B C 1
ATOM 5501 O O . PRO B 1 290 ? -3.373 7.832 -2.461 1 98.62 290 PRO B O 1
ATOM 5504 N N . THR B 1 291 ? -2.621 7.988 -0.382 1 98.19 291 THR B N 1
ATOM 5505 C CA . THR B 1 291 ? -3.373 6.828 0.083 1 98.19 291 THR B CA 1
ATOM 5506 C C . THR B 1 291 ? -4.875 7.094 0.018 1 98.19 291 THR B C 1
ATOM 5508 O O . THR B 1 291 ? -5.66 6.188 -0.264 1 98.19 291 THR B O 1
ATOM 5511 N N . SER B 1 292 ? -5.254 8.336 0.26 1 97.62 292 SER B N 1
ATOM 5512 C CA . SER B 1 292 ? -6.66 8.703 0.134 1 97.62 292 SER B CA 1
ATOM 5513 C C . SER B 1 292 ? -7.086 8.758 -1.329 1 97.62 292 SER B C 1
ATOM 5515 O O . SER B 1 292 ? -8.164 8.281 -1.684 1 97.62 292 SER B O 1
ATOM 5517 N N . ASN B 1 293 ? -6.254 9.375 -2.207 1 97.06 293 ASN B N 1
ATOM 5518 C CA . ASN B 1 293 ? -6.57 9.555 -3.619 1 97.06 293 ASN B CA 1
ATOM 5519 C C . ASN B 1 293 ? -6.824 8.219 -4.312 1 97.06 293 ASN B C 1
ATOM 5521 O O . ASN B 1 293 ? -7.75 8.094 -5.117 1 97.06 293 ASN B O 1
ATOM 5525 N N . THR B 1 294 ? -6.012 7.219 -3.977 1 97.38 294 THR B N 1
ATOM 5526 C CA . THR B 1 294 ? -6.191 5.91 -4.598 1 97.38 294 THR B CA 1
ATOM 5527 C C . THR B 1 294 ? -7.316 5.137 -3.916 1 97.38 294 THR B C 1
ATOM 5529 O O . THR B 1 294 ? -8.07 4.418 -4.574 1 97.38 294 THR B O 1
ATOM 5532 N N . PHE B 1 295 ? -7.52 5.293 -2.615 1 97.75 295 PHE B N 1
ATOM 5533 C CA . PHE B 1 295 ? -8.508 4.543 -1.844 1 97.75 295 PHE B CA 1
ATOM 5534 C C . PHE B 1 295 ? -9.922 4.906 -2.277 1 97.75 295 PHE B C 1
ATOM 5536 O O . PHE B 1 295 ? -10.781 4.031 -2.391 1 97.75 295 PHE B O 1
ATOM 5543 N N . ILE B 1 296 ? -10.148 6.199 -2.561 1 96.06 296 ILE B N 1
ATOM 5544 C CA . ILE B 1 296 ? -11.508 6.617 -2.9 1 96.06 296 ILE B CA 1
ATOM 5545 C C . ILE B 1 296 ? -11.594 6.938 -4.391 1 96.06 296 ILE B C 1
ATOM 5547 O O . ILE B 1 296 ? -12.586 7.488 -4.859 1 96.06 296 ILE B O 1
ATOM 5551 N N . GLY B 1 297 ? -10.508 6.66 -5.16 1 96.31 297 GLY B N 1
ATOM 5552 C CA . GLY B 1 297 ? -10.508 6.75 -6.609 1 96.31 297 GLY B CA 1
ATOM 5553 C C . GLY B 1 297 ? -10.555 8.18 -7.117 1 96.31 297 GLY B C 1
ATOM 5554 O O . GLY B 1 297 ? -11.289 8.484 -8.062 1 96.31 297 GLY B O 1
ATOM 5555 N N . SER B 1 298 ? -9.812 9.078 -6.406 1 96.94 298 SER B N 1
ATOM 5556 C CA . SER B 1 298 ? -9.883 10.492 -6.75 1 96.94 298 SER B CA 1
ATOM 5557 C C . SER B 1 298 ? -9 10.812 -7.949 1 96.94 298 SER B C 1
ATOM 5559 O O . SER B 1 298 ? -9.25 11.781 -8.672 1 96.94 298 SER B O 1
ATOM 5561 N N . GLY B 1 299 ? -7.945 10.062 -8.141 1 97.38 299 GLY B N 1
ATOM 5562 C CA . GLY B 1 299 ? -7.051 10.305 -9.258 1 97.38 299 GLY B CA 1
ATOM 5563 C C . GLY B 1 299 ? -5.59 10.344 -8.859 1 97.38 299 GLY B C 1
ATOM 5564 O O . GLY B 1 299 ? -5.219 9.836 -7.797 1 97.38 299 GLY B O 1
ATOM 5565 N N . LEU B 1 300 ? -4.723 10.828 -9.75 1 98.44 300 LEU B N 1
ATOM 5566 C CA . LEU B 1 300 ? -3.275 10.805 -9.586 1 98.44 300 LEU B CA 1
ATOM 5567 C C . LEU B 1 300 ? -2.721 12.227 -9.477 1 98.44 300 LEU B C 1
ATOM 5569 O O . LEU B 1 300 ? -2.816 13.008 -10.43 1 98.44 300 LEU B O 1
ATOM 5573 N N . PHE B 1 301 ? -2.174 12.57 -8.336 1 98.62 301 PHE B N 1
ATOM 5574 C CA . PHE B 1 301 ? -1.588 13.883 -8.109 1 98.62 301 PHE B CA 1
ATOM 5575 C C . PHE B 1 301 ? -0.402 14.117 -9.039 1 98.62 301 PHE B C 1
ATOM 5577 O O . PHE B 1 301 ? 0.36 13.188 -9.32 1 98.62 301 PHE B O 1
ATOM 5584 N N . ASP B 1 302 ? -0.228 15.336 -9.516 1 97.88 302 ASP B N 1
ATOM 5585 C CA . ASP B 1 302 ? 0.86 15.695 -10.414 1 97.88 302 ASP B CA 1
ATOM 5586 C C . ASP B 1 302 ? 1.998 16.375 -9.664 1 97.88 302 ASP B C 1
ATOM 5588 O O . ASP B 1 302 ? 1.947 17.578 -9.406 1 97.88 302 ASP B O 1
ATOM 5592 N N . MET B 1 303 ? 3.057 15.711 -9.438 1 97.38 303 MET B N 1
ATOM 5593 C CA . MET B 1 303 ? 4.199 16.266 -8.719 1 97.38 303 MET B CA 1
ATOM 5594 C C . MET B 1 303 ? 4.926 17.297 -9.57 1 97.38 303 MET B C 1
ATOM 5596 O O . MET B 1 303 ? 5.746 18.062 -9.055 1 97.38 303 MET B O 1
ATOM 5600 N N . GLY B 1 304 ? 4.562 17.391 -10.844 1 95.56 304 GLY B N 1
ATOM 5601 C CA . GLY B 1 304 ? 5.113 18.422 -11.695 1 95.56 304 GLY B CA 1
ATOM 5602 C C . GLY B 1 304 ? 4.801 19.828 -11.203 1 95.56 304 GLY B C 1
ATOM 5603 O O . GLY B 1 304 ? 5.469 20.781 -11.578 1 95.56 304 GLY B O 1
ATOM 5604 N N . LEU B 1 305 ? 3.842 19.969 -10.328 1 96.25 305 LEU B N 1
ATOM 5605 C CA . LEU B 1 305 ? 3.414 21.25 -9.766 1 96.25 305 LEU B CA 1
ATOM 5606 C C . LEU B 1 305 ? 4.535 21.891 -8.961 1 96.25 305 LEU B C 1
ATOM 5608 O O . LEU B 1 305 ? 4.598 23.109 -8.836 1 96.25 305 LEU B O 1
ATOM 5612 N N . VAL B 1 306 ? 5.445 21.078 -8.391 1 96.19 306 VAL B N 1
ATOM 5613 C CA . VAL B 1 306 ? 6.57 21.609 -7.621 1 96.19 306 VAL B CA 1
ATOM 5614 C C . VAL B 1 306 ? 7.461 22.453 -8.523 1 96.19 306 VAL B C 1
ATOM 5616 O O . VAL B 1 306 ? 7.984 23.484 -8.086 1 96.19 306 VAL B O 1
ATOM 5619 N N . ALA B 1 307 ? 7.645 22.016 -9.742 1 92.88 307 ALA B N 1
ATOM 5620 C CA . ALA B 1 307 ? 8.477 22.75 -10.695 1 92.88 307 ALA B CA 1
ATOM 5621 C C . ALA B 1 307 ? 7.848 24.094 -11.039 1 92.88 307 ALA B C 1
ATOM 5623 O O . ALA B 1 307 ? 8.539 25 -11.523 1 92.88 307 ALA B O 1
ATOM 5624 N N . GLU B 1 308 ? 6.594 24.219 -10.805 1 93.5 308 GLU B N 1
ATOM 5625 C CA . GLU B 1 308 ? 5.887 25.469 -11.078 1 93.5 308 GLU B CA 1
ATOM 5626 C C . GLU B 1 308 ? 5.984 26.438 -9.898 1 93.5 308 GLU B C 1
ATOM 5628 O O . GLU B 1 308 ? 5.398 27.516 -9.922 1 93.5 308 GLU B O 1
ATOM 5633 N N . GLY B 1 309 ? 6.668 25.984 -8.891 1 93.81 309 GLY B N 1
ATOM 5634 C CA . GLY B 1 309 ? 6.914 26.844 -7.758 1 93.81 309 GLY B CA 1
ATOM 5635 C C . GLY B 1 309 ? 5.922 26.656 -6.625 1 93.81 309 GLY B C 1
ATOM 5636 O O . GLY B 1 309 ? 5.906 27.422 -5.664 1 93.81 309 GLY B O 1
ATOM 5637 N N . ILE B 1 310 ? 5.094 25.703 -6.727 1 96.94 310 ILE B N 1
ATOM 5638 C CA . ILE B 1 310 ? 4.094 25.453 -5.695 1 96.94 310 ILE B CA 1
ATOM 5639 C C . ILE B 1 310 ? 4.699 24.594 -4.582 1 96.94 310 ILE B C 1
ATOM 5641 O O . ILE B 1 310 ? 5.379 23.609 -4.855 1 96.94 310 ILE B O 1
ATOM 5645 N N . ARG B 1 311 ? 4.492 24.984 -3.324 1 97.38 311 ARG B N 1
ATOM 5646 C CA . ARG B 1 311 ? 4.875 24.172 -2.166 1 97.38 311 ARG B CA 1
ATOM 5647 C C . ARG B 1 311 ? 3.963 22.969 -2.014 1 97.38 311 ARG B C 1
ATOM 5649 O O . ARG B 1 311 ? 2.738 23.094 -2.057 1 97.38 311 ARG B O 1
ATOM 5656 N N . VAL B 1 312 ? 4.578 21.812 -1.941 1 98.75 312 VAL B N 1
ATOM 5657 C CA . VAL B 1 312 ? 3.785 20.594 -1.816 1 98.75 312 VAL B CA 1
ATOM 5658 C C . VAL B 1 312 ? 4.191 19.844 -0.55 1 98.75 312 VAL B C 1
ATOM 5660 O O . VAL B 1 312 ? 5.383 19.672 -0.28 1 98.75 312 VAL B O 1
ATOM 5663 N N . GLY B 1 313 ? 3.242 19.484 0.292 1 98.81 313 GLY B N 1
ATOM 5664 C CA . GLY B 1 313 ? 3.414 18.578 1.41 1 98.81 313 GLY B CA 1
ATOM 5665 C C . GLY B 1 313 ? 2.818 17.203 1.155 1 98.81 313 GLY B C 1
ATOM 5666 O O . GLY B 1 313 ? 2.375 16.906 0.044 1 98.81 313 GLY B O 1
ATOM 5667 N N . LEU B 1 314 ? 2.85 16.312 2.094 1 98.94 314 LEU B N 1
ATOM 5668 C CA . LEU B 1 314 ? 2.35 14.938 2.035 1 98.94 314 LEU B CA 1
ATOM 5669 C C . LEU B 1 314 ? 1.435 14.648 3.219 1 98.94 314 LEU B C 1
ATOM 5671 O O . LEU B 1 314 ? 1.634 15.18 4.312 1 98.94 314 LEU B O 1
ATOM 5675 N N . ALA B 1 315 ? 0.466 13.812 2.961 1 98.88 315 ALA B N 1
ATOM 5676 C CA . ALA B 1 315 ? -0.42 13.531 4.086 1 98.88 315 ALA B CA 1
ATOM 5677 C C . ALA B 1 315 ? -1.111 12.188 3.918 1 98.88 315 ALA B C 1
ATOM 5679 O O . ALA B 1 315 ? -1.311 11.719 2.793 1 98.88 315 ALA B O 1
ATOM 5680 N N . THR B 1 316 ? -1.503 11.602 5.035 1 98.62 316 THR B N 1
ATOM 5681 C CA . THR B 1 316 ? -2.26 10.359 5.051 1 98.62 316 THR B CA 1
ATOM 5682 C C . THR B 1 316 ? -3.719 10.602 4.68 1 98.62 316 THR B C 1
ATOM 5684 O O . THR B 1 316 ? -4.371 9.742 4.09 1 98.62 316 THR B O 1
ATOM 5687 N N . ASP B 1 317 ? -4.199 11.805 5.07 1 98.44 317 ASP B N 1
ATOM 5688 C CA . ASP B 1 317 ? -5.625 12.109 4.984 1 98.44 317 ASP B CA 1
ATOM 5689 C C . ASP B 1 317 ? -6.457 11.055 5.715 1 98.44 317 ASP B C 1
ATOM 5691 O O . ASP B 1 317 ? -7.477 10.594 5.203 1 98.44 317 ASP B O 1
ATOM 5695 N N . THR B 1 318 ? -5.969 10.625 6.938 1 94.56 318 THR B N 1
ATOM 5696 C CA . THR B 1 318 ? -6.676 9.617 7.723 1 94.56 318 THR B CA 1
ATOM 5697 C C . THR B 1 318 ? -8.164 9.945 7.801 1 94.56 318 THR B C 1
ATOM 5699 O O . THR B 1 318 ? -8.547 11.078 8.094 1 94.56 318 THR B O 1
ATOM 5702 N N . GLY B 1 319 ? -8.891 8.797 7.637 1 83.88 319 GLY B N 1
ATOM 5703 C CA . GLY B 1 319 ? -10.258 8.422 7.301 1 83.88 319 GLY B CA 1
ATOM 5704 C C . GLY B 1 319 ? -10.453 8.141 5.824 1 83.88 319 GLY B C 1
ATOM 5705 O O . GLY B 1 319 ? -10.758 7.012 5.438 1 83.88 319 GLY B O 1
ATOM 5706 N N . GLY B 1 320 ? -10.227 9.188 4.965 1 88.62 320 GLY B N 1
ATOM 5707 C CA . GLY B 1 320 ? -10.18 8.953 3.531 1 88.62 320 GLY B CA 1
ATOM 5708 C C . GLY B 1 320 ? -8.969 8.141 3.1 1 88.62 320 GLY B C 1
ATOM 5709 O O . GLY B 1 320 ? -9.062 7.324 2.18 1 88.62 320 GLY B O 1
ATOM 5710 N N . GLY B 1 321 ? -7.875 8.414 3.791 1 93.38 321 GLY B N 1
ATOM 5711 C CA . GLY B 1 321 ? -6.699 7.582 3.617 1 93.38 321 GLY B CA 1
ATOM 5712 C C . GLY B 1 321 ? -6.762 6.289 4.406 1 93.38 321 GLY B C 1
ATOM 5713 O O . GLY B 1 321 ? -7.387 6.23 5.465 1 93.38 321 GLY B O 1
ATOM 5714 N N . SER B 1 322 ? -5.984 5.309 4.004 1 94.75 322 SER B N 1
ATOM 5715 C CA . SER B 1 322 ? -6.191 3.951 4.5 1 94.75 322 SER B CA 1
ATOM 5716 C C . SER B 1 322 ? -5.043 3.514 5.402 1 94.75 322 SER B C 1
ATOM 5718 O O . SER B 1 322 ? -4.77 2.318 5.531 1 94.75 322 SER B O 1
ATOM 5720 N N . SER B 1 323 ? -4.305 4.531 5.926 1 97.06 323 SER B N 1
ATOM 5721 C CA . SER B 1 323 ? -3.189 4.176 6.797 1 97.06 323 SER B CA 1
ATOM 5722 C C . SER B 1 323 ? -2.797 5.344 7.695 1 97.06 323 SER B C 1
ATOM 5724 O O . SER B 1 323 ? -3.053 6.504 7.359 1 97.06 323 SER B O 1
ATOM 5726 N N . PHE B 1 324 ? -2.203 5.031 8.883 1 98.06 324 PHE B N 1
ATOM 5727 C CA . PHE B 1 324 ? -1.646 6.047 9.773 1 98.06 324 PHE B CA 1
ATOM 5728 C C . PHE B 1 324 ? -0.162 6.254 9.5 1 98.06 324 PHE B C 1
ATOM 5730 O O . PHE B 1 324 ? 0.473 7.117 10.102 1 98.06 324 PHE B O 1
ATOM 5737 N N . SER B 1 325 ? 0.387 5.512 8.555 1 98.44 325 SER B N 1
ATOM 5738 C CA . SER B 1 325 ? 1.828 5.438 8.344 1 98.44 325 SER B CA 1
ATOM 5739 C C . SER B 1 325 ? 2.273 6.383 7.23 1 98.44 325 SER B C 1
ATOM 5741 O O . SER B 1 325 ? 1.815 6.273 6.094 1 98.44 325 SER B O 1
ATOM 5743 N N . MET B 1 326 ? 3.188 7.25 7.566 1 98.81 326 MET B N 1
ATOM 5744 C CA . MET B 1 326 ? 3.766 8.117 6.543 1 98.81 326 MET B CA 1
ATOM 5745 C C . MET B 1 326 ? 4.695 7.328 5.625 1 98.81 326 MET B C 1
ATOM 5747 O O . MET B 1 326 ? 4.965 7.75 4.5 1 98.81 326 MET B O 1
ATOM 5751 N N . LEU B 1 327 ? 5.219 6.141 6.098 1 98.81 327 LEU B N 1
ATOM 5752 C CA . LEU B 1 327 ? 5.973 5.273 5.203 1 98.81 327 LEU B CA 1
ATOM 5753 C C . LEU B 1 327 ? 5.082 4.738 4.086 1 98.81 327 LEU B C 1
ATOM 5755 O O . LEU B 1 327 ? 5.426 4.848 2.906 1 98.81 327 LEU B O 1
ATOM 5759 N N . ARG B 1 328 ? 3.896 4.258 4.461 1 98.44 328 ARG B N 1
ATOM 5760 C CA . ARG B 1 328 ? 2.934 3.797 3.465 1 98.44 328 ARG B CA 1
ATOM 5761 C C . ARG B 1 328 ? 2.514 4.934 2.539 1 98.44 328 ARG B C 1
ATOM 5763 O O . ARG B 1 328 ? 2.32 4.727 1.339 1 98.44 328 ARG B O 1
ATOM 5770 N N . THR B 1 329 ? 2.381 6.078 3.113 1 98.81 329 THR B N 1
ATOM 5771 C CA . THR B 1 329 ? 1.989 7.246 2.336 1 98.81 329 THR B CA 1
ATOM 5772 C C . THR B 1 329 ? 3.074 7.613 1.327 1 98.81 329 THR B C 1
ATOM 5774 O O . THR B 1 329 ? 2.775 7.953 0.18 1 98.81 329 THR B O 1
ATOM 5777 N N . MET B 1 330 ? 4.336 7.57 1.698 1 98.88 330 MET B N 1
ATOM 5778 C CA . MET B 1 330 ? 5.453 7.781 0.782 1 98.88 330 MET B CA 1
ATOM 5779 C C . MET B 1 330 ? 5.441 6.746 -0.339 1 98.88 330 MET B C 1
ATOM 5781 O O . MET B 1 330 ? 5.645 7.086 -1.506 1 98.88 330 MET B O 1
ATOM 5785 N N . ALA B 1 331 ? 5.195 5.496 0.045 1 98.69 331 ALA B N 1
ATOM 5786 C CA . ALA B 1 331 ? 5.141 4.43 -0.952 1 98.69 331 ALA B CA 1
ATOM 5787 C C . ALA B 1 331 ? 4.051 4.699 -1.986 1 98.69 331 ALA B C 1
ATOM 5789 O O . ALA B 1 331 ? 4.277 4.535 -3.189 1 98.69 331 ALA B O 1
ATOM 5790 N N . ALA B 1 332 ? 2.896 5.094 -1.49 1 98.62 332 ALA B N 1
ATOM 5791 C CA . ALA B 1 332 ? 1.799 5.422 -2.398 1 98.62 332 ALA B CA 1
ATOM 5792 C C . ALA B 1 332 ? 2.164 6.598 -3.301 1 98.62 332 ALA B C 1
ATOM 5794 O O . ALA B 1 332 ? 1.813 6.609 -4.484 1 98.62 332 ALA B O 1
ATOM 5795 N N . ALA B 1 333 ? 2.822 7.605 -2.746 1 98.75 333 ALA B N 1
ATOM 5796 C CA . ALA B 1 333 ? 3.27 8.742 -3.549 1 98.75 333 ALA B CA 1
ATOM 5797 C C . ALA B 1 333 ? 4.207 8.289 -4.664 1 98.75 333 ALA B C 1
ATOM 5799 O O . ALA B 1 333 ? 4.125 8.781 -5.793 1 98.75 333 ALA B O 1
ATOM 5800 N N . TYR B 1 334 ? 5.113 7.371 -4.312 1 98.62 334 TYR B N 1
ATOM 5801 C CA . TYR B 1 334 ? 6.012 6.797 -5.312 1 98.62 334 TYR B CA 1
ATOM 5802 C C . TYR B 1 334 ? 5.223 6.125 -6.43 1 98.62 334 TYR B C 1
ATOM 5804 O O . TYR B 1 334 ? 5.488 6.355 -7.609 1 98.62 334 TYR B O 1
ATOM 5812 N N . GLU B 1 335 ? 4.277 5.289 -6.059 1 98.19 335 GLU B N 1
ATOM 5813 C CA . GLU B 1 335 ? 3.471 4.535 -7.016 1 98.19 335 GLU B CA 1
ATOM 5814 C C . GLU B 1 335 ? 2.68 5.469 -7.926 1 98.19 335 GLU B C 1
ATOM 5816 O O . GLU B 1 335 ? 2.609 5.254 -9.141 1 98.19 335 GLU B O 1
ATOM 5821 N N . ILE B 1 336 ? 2.107 6.52 -7.355 1 98.44 336 ILE B N 1
ATOM 5822 C CA . ILE B 1 336 ? 1.373 7.508 -8.141 1 98.44 336 ILE B CA 1
ATOM 5823 C C . ILE B 1 336 ? 2.332 8.234 -9.078 1 98.44 336 ILE B C 1
ATOM 5825 O O . ILE B 1 336 ? 2.01 8.469 -10.25 1 98.44 336 ILE B O 1
ATOM 5829 N N . GLY B 1 337 ? 3.539 8.617 -8.539 1 97.94 337 GLY B N 1
ATOM 5830 C CA . GLY B 1 337 ? 4.562 9.195 -9.398 1 97.94 337 GLY B CA 1
ATOM 5831 C C . GLY B 1 337 ? 4.91 8.32 -10.578 1 97.94 337 GLY B C 1
ATOM 5832 O O . GLY B 1 337 ? 5.004 8.805 -11.711 1 97.94 337 GLY B O 1
ATOM 5833 N N . GLN B 1 338 ? 5.051 7.035 -10.359 1 97.25 338 GLN B N 1
ATOM 5834 C CA . GLN B 1 338 ? 5.359 6.082 -11.422 1 97.25 338 GLN B CA 1
ATOM 5835 C C . GLN B 1 338 ? 4.242 6.039 -12.461 1 97.25 338 GLN B C 1
ATOM 5837 O O . GLN B 1 338 ? 4.512 6.055 -13.664 1 97.25 338 GLN B O 1
ATOM 5842 N N . LEU B 1 339 ? 3.014 6 -12 1 97.25 339 LEU B N 1
ATOM 5843 C CA . LEU B 1 339 ? 1.869 5.945 -12.898 1 97.25 339 LEU B CA 1
ATOM 5844 C C . LEU B 1 339 ? 1.777 7.219 -13.734 1 97.25 339 LEU B C 1
ATOM 5846 O O . LEU B 1 339 ? 1.213 7.207 -14.836 1 97.25 339 LEU B O 1
ATOM 5850 N N . ARG B 1 340 ? 2.379 8.328 -13.211 1 96.56 340 ARG B N 1
ATOM 5851 C CA . ARG B 1 340 ? 2.412 9.602 -13.922 1 96.56 340 ARG B CA 1
ATOM 5852 C C . ARG B 1 340 ? 3.693 9.742 -14.734 1 96.56 340 ARG B C 1
ATOM 5854 O O . ARG B 1 340 ? 3.922 10.766 -15.375 1 96.56 340 ARG B O 1
ATOM 5861 N N . GLY B 1 341 ? 4.523 8.758 -14.719 1 94.12 341 GLY B N 1
ATOM 5862 C CA . GLY B 1 341 ? 5.746 8.75 -15.508 1 94.12 341 GLY B CA 1
ATOM 5863 C C . GLY B 1 341 ? 6.918 9.406 -14.797 1 94.12 341 GLY B C 1
ATOM 5864 O O . GLY B 1 341 ? 7.906 9.773 -15.43 1 94.12 341 GLY B O 1
ATOM 5865 N N . GLN B 1 342 ? 6.746 9.602 -13.492 1 93.81 342 GLN B N 1
ATOM 5866 C CA . GLN B 1 342 ? 7.809 10.195 -12.688 1 93.81 342 GLN B CA 1
ATOM 5867 C C . GLN B 1 342 ? 8.148 9.32 -11.484 1 93.81 342 GLN B C 1
ATOM 5869 O O . GLN B 1 342 ? 7.395 9.273 -10.516 1 93.81 342 GLN B O 1
ATOM 5874 N N . ALA B 1 343 ? 9.289 8.719 -11.484 1 95.19 343 ALA B N 1
ATOM 5875 C CA . ALA B 1 343 ? 9.75 7.93 -10.344 1 95.19 343 ALA B CA 1
ATOM 5876 C C . ALA B 1 343 ? 10.391 8.82 -9.281 1 95.19 343 ALA B C 1
ATOM 5878 O O . ALA B 1 343 ? 11.578 9.148 -9.367 1 95.19 343 ALA B O 1
ATOM 5879 N N . LEU B 1 344 ? 9.664 9.156 -8.297 1 97.88 344 LEU B N 1
ATOM 5880 C CA . LEU B 1 344 ? 10.203 10.016 -7.246 1 97.88 344 LEU B CA 1
ATOM 5881 C C . LEU B 1 344 ? 11.359 9.328 -6.52 1 97.88 344 LEU B C 1
ATOM 5883 O O . LEU B 1 344 ? 11.25 8.164 -6.133 1 97.88 344 LEU B O 1
ATOM 5887 N N . HIS B 1 345 ? 12.469 10.008 -6.398 1 98.06 345 HIS B N 1
ATOM 5888 C CA . HIS B 1 345 ? 13.609 9.5 -5.648 1 98.06 345 HIS B CA 1
ATOM 5889 C C . HIS B 1 345 ? 13.305 9.43 -4.156 1 98.06 345 HIS B C 1
ATOM 5891 O O . HIS B 1 345 ? 12.547 10.25 -3.635 1 98.06 345 HIS B O 1
ATOM 5897 N N . PRO B 1 346 ? 13.938 8.461 -3.41 1 98.38 346 PRO B N 1
ATOM 5898 C CA . PRO B 1 346 ? 13.688 8.367 -1.97 1 98.38 346 PRO B CA 1
ATOM 5899 C C . PRO B 1 346 ? 13.969 9.672 -1.231 1 98.38 346 PRO B C 1
ATOM 5901 O O . PRO B 1 346 ? 13.305 9.984 -0.24 1 98.38 346 PRO B O 1
ATOM 5904 N N . ALA B 1 347 ? 14.906 10.484 -1.686 1 98.69 347 ALA B N 1
ATOM 5905 C CA . ALA B 1 347 ? 15.172 11.781 -1.075 1 98.69 347 ALA B CA 1
ATOM 5906 C C . ALA B 1 347 ? 13.961 12.703 -1.189 1 98.69 347 ALA B C 1
ATOM 5908 O O . ALA B 1 347 ? 13.641 13.438 -0.25 1 98.69 347 ALA B O 1
ATOM 5909 N N . GLN B 1 348 ? 13.352 12.672 -2.373 1 98.62 348 GLN B N 1
ATOM 5910 C CA . GLN B 1 348 ? 12.164 13.492 -2.6 1 98.62 348 GLN B CA 1
ATOM 5911 C C . GLN B 1 348 ? 11 13.023 -1.728 1 98.62 348 GLN B C 1
ATOM 5913 O O . GLN B 1 348 ? 10.289 13.844 -1.146 1 98.62 348 GLN B O 1
ATOM 5918 N N . LEU B 1 349 ? 10.844 11.711 -1.643 1 98.88 349 LEU B N 1
ATOM 5919 C CA . LEU B 1 349 ? 9.773 11.148 -0.833 1 98.88 349 LEU B CA 1
ATOM 5920 C C . LEU B 1 349 ? 9.945 11.516 0.637 1 98.88 349 LEU B C 1
ATOM 5922 O O . LEU B 1 349 ? 9 11.945 1.293 1 98.88 349 LEU B O 1
ATOM 5926 N N . TRP B 1 350 ? 11.133 11.352 1.138 1 98.94 350 TRP B N 1
ATOM 5927 C CA . TRP B 1 350 ? 11.43 11.656 2.535 1 98.94 350 TRP B CA 1
ATOM 5928 C C . TRP B 1 350 ? 11.258 13.148 2.814 1 98.94 350 TRP B C 1
ATOM 5930 O O . TRP B 1 350 ? 10.75 13.531 3.869 1 98.94 350 TRP B O 1
ATOM 5940 N N . TRP B 1 351 ? 11.688 13.977 1.844 1 98.81 351 TRP B N 1
ATOM 5941 C CA . TRP B 1 351 ? 11.516 15.422 1.922 1 98.81 351 TRP B CA 1
ATOM 5942 C C . TRP B 1 351 ? 10.039 15.789 2.057 1 98.81 351 TRP B C 1
ATOM 5944 O O . TRP B 1 351 ? 9.664 16.594 2.912 1 98.81 351 TRP B O 1
ATOM 5954 N N . LEU B 1 352 ? 9.195 15.195 1.272 1 98.88 352 LEU B N 1
ATOM 5955 C CA . LEU B 1 352 ? 7.766 15.484 1.299 1 98.88 352 LEU B CA 1
ATOM 5956 C C . LEU B 1 352 ? 7.18 15.195 2.676 1 98.88 352 LEU B C 1
ATOM 5958 O O . LEU B 1 352 ? 6.312 15.938 3.152 1 98.88 352 LEU B O 1
ATOM 5962 N N . ALA B 1 353 ? 7.695 14.148 3.355 1 98.94 353 ALA B N 1
ATOM 5963 C CA . ALA B 1 353 ? 7.133 13.711 4.629 1 98.94 353 ALA B CA 1
ATOM 5964 C C . ALA B 1 353 ? 7.73 14.484 5.793 1 98.94 353 ALA B C 1
ATOM 5966 O O . ALA B 1 353 ? 7.352 14.281 6.949 1 98.94 353 ALA B O 1
ATOM 5967 N N . THR B 1 354 ? 8.727 15.359 5.559 1 98.88 354 THR B N 1
ATOM 5968 C CA . THR B 1 354 ? 9.414 16.094 6.609 1 98.88 354 THR B CA 1
ATOM 5969 C C . THR B 1 354 ? 9.516 17.578 6.246 1 98.88 354 THR B C 1
ATOM 5971 O O . THR B 1 354 ? 8.547 18.328 6.387 1 98.88 354 THR B O 1
ATOM 5974 N N . ALA B 1 355 ? 10.562 17.953 5.539 1 98.81 355 ALA B N 1
ATOM 5975 C CA . ALA B 1 355 ? 10.852 19.359 5.254 1 98.81 355 ALA B CA 1
ATOM 5976 C C . ALA B 1 355 ? 9.805 19.953 4.312 1 98.81 355 ALA B C 1
ATOM 5978 O O . ALA B 1 355 ? 9.406 21.109 4.465 1 98.81 355 ALA B O 1
ATOM 5979 N N . GLY B 1 356 ? 9.398 19.188 3.322 1 98.75 356 GLY B N 1
ATOM 5980 C CA . GLY B 1 356 ? 8.383 19.672 2.398 1 98.75 356 GLY B CA 1
ATOM 5981 C C . GLY B 1 356 ? 7.062 19.984 3.074 1 98.75 356 GLY B C 1
ATOM 5982 O O . GLY B 1 356 ? 6.449 21.016 2.795 1 98.75 356 GLY B O 1
ATOM 5983 N N . SER B 1 357 ? 6.66 19.109 3.928 1 98.94 357 SER B N 1
ATOM 5984 C CA . SER B 1 357 ? 5.422 19.328 4.668 1 98.94 357 SER B CA 1
ATOM 5985 C C . SER B 1 357 ? 5.566 20.469 5.664 1 98.94 357 SER B C 1
ATOM 5987 O O . SER B 1 357 ? 4.621 21.234 5.887 1 98.94 357 SER B O 1
ATOM 5989 N N . ALA B 1 358 ? 6.754 20.578 6.301 1 98.88 358 ALA B N 1
ATOM 5990 C CA . ALA B 1 358 ? 7 21.719 7.172 1 98.88 358 ALA B CA 1
ATOM 5991 C C . ALA B 1 358 ? 6.855 23.031 6.402 1 98.88 358 ALA B C 1
ATOM 5993 O O . ALA B 1 358 ? 6.223 23.984 6.887 1 98.88 358 ALA B O 1
ATOM 5994 N N . ARG B 1 359 ? 7.379 23.047 5.203 1 98.56 359 ARG B N 1
ATOM 5995 C CA . ARG B 1 359 ? 7.285 24.234 4.352 1 98.56 359 ARG B CA 1
ATOM 5996 C C . ARG B 1 359 ? 5.836 24.516 3.973 1 98.56 359 ARG B C 1
ATOM 5998 O O . ARG B 1 359 ? 5.398 25.672 3.98 1 98.56 359 ARG B O 1
ATOM 6005 N N . ALA B 1 360 ? 5.105 23.469 3.654 1 98.69 360 ALA B N 1
ATOM 6006 C CA . ALA B 1 360 ? 3.703 23.609 3.275 1 98.69 360 ALA B CA 1
ATOM 6007 C C . ALA B 1 360 ? 2.891 24.234 4.414 1 98.69 360 ALA B C 1
ATOM 6009 O O . ALA B 1 360 ? 1.937 24.969 4.172 1 98.69 360 ALA B O 1
ATOM 6010 N N . LEU B 1 361 ? 3.303 23.969 5.645 1 98.81 361 LEU B N 1
ATOM 6011 C CA . LEU B 1 361 ? 2.582 24.453 6.816 1 98.81 361 LEU B CA 1
ATOM 6012 C C . LEU B 1 361 ? 3.232 25.719 7.371 1 98.81 361 LEU B C 1
ATOM 6014 O O . LEU B 1 361 ? 2.9 26.172 8.469 1 98.81 361 LEU B O 1
ATOM 6018 N N . ARG B 1 362 ? 4.211 26.297 6.707 1 97.94 362 ARG B N 1
ATOM 6019 C CA . ARG B 1 362 ? 4.941 27.484 7.113 1 97.94 362 ARG B CA 1
ATOM 6020 C C . ARG B 1 362 ? 5.609 27.297 8.469 1 97.94 362 ARG B C 1
ATOM 6022 O O . ARG B 1 362 ? 5.516 28.156 9.344 1 97.94 362 ARG B O 1
ATOM 6029 N N . ALA B 1 363 ? 6.223 26.109 8.586 1 98.31 363 ALA B N 1
ATOM 6030 C CA . ALA B 1 363 ? 6.875 25.766 9.852 1 98.31 363 ALA B CA 1
ATOM 6031 C C . ALA B 1 363 ? 8.328 25.359 9.625 1 98.31 363 ALA B C 1
ATOM 6033 O O . ALA B 1 363 ? 8.953 24.766 10.5 1 98.31 363 ALA B O 1
ATOM 6034 N N . GLU B 1 364 ? 8.898 25.625 8.453 1 97.44 364 GLU B N 1
ATOM 6035 C CA . GLU B 1 364 ? 10.203 25.141 8.023 1 97.44 364 GLU B CA 1
ATOM 6036 C C . GLU B 1 364 ? 11.32 25.719 8.883 1 97.44 364 GLU B C 1
ATOM 6038 O O . GLU B 1 364 ? 12.438 25.203 8.883 1 97.44 364 GLU B O 1
ATOM 6043 N N . ASP B 1 365 ? 11.016 26.75 9.602 1 96.81 365 ASP B N 1
ATOM 6044 C CA . ASP B 1 365 ? 12.016 27.344 10.484 1 96.81 365 ASP B CA 1
ATOM 6045 C C . ASP B 1 365 ? 12.062 26.625 11.828 1 96.81 365 ASP B C 1
ATOM 6047 O O . ASP B 1 365 ? 12.992 26.844 12.617 1 96.81 365 ASP B O 1
ATOM 6051 N N . ARG B 1 366 ? 11.125 25.734 12.094 1 97.56 366 ARG B N 1
ATOM 6052 C CA . ARG B 1 366 ? 11 25.156 13.43 1 97.56 366 ARG B CA 1
ATOM 6053 C C . ARG B 1 366 ? 11.125 23.625 13.383 1 97.56 366 ARG B C 1
ATOM 6055 O O . ARG B 1 366 ? 11.695 23.016 14.297 1 97.56 366 ARG B O 1
ATOM 6062 N N . ILE B 1 367 ? 10.555 23.031 12.391 1 98.69 367 ILE B N 1
ATOM 6063 C CA . ILE B 1 367 ? 10.492 21.578 12.352 1 98.69 367 ILE B CA 1
ATOM 6064 C C . ILE B 1 367 ? 10.758 21.078 10.93 1 98.69 367 ILE B C 1
ATOM 6066 O O . ILE B 1 367 ? 10.914 21.891 10.008 1 98.69 367 ILE B O 1
ATOM 6070 N N . GLY B 1 368 ? 10.836 19.75 10.719 1 98.81 368 GLY B N 1
ATOM 6071 C CA . GLY B 1 368 ? 10.891 19.109 9.422 1 98.81 368 GLY B CA 1
ATOM 6072 C C . GLY B 1 368 ? 12.305 18.859 8.93 1 98.81 368 GLY B C 1
ATOM 6073 O O . GLY B 1 368 ? 12.508 18.328 7.84 1 98.81 368 GLY B O 1
ATOM 6074 N N . ASN B 1 369 ? 13.297 19.266 9.68 1 98.81 369 ASN B N 1
ATOM 6075 C CA . ASN B 1 369 ? 14.703 19.016 9.367 1 98.81 369 ASN B CA 1
ATOM 6076 C C . ASN B 1 369 ? 15.547 18.922 10.633 1 98.81 369 ASN B C 1
ATOM 6078 O O . ASN B 1 369 ? 15.031 19.062 11.742 1 98.81 369 ASN B O 1
ATOM 6082 N N . LEU B 1 370 ? 16.797 18.5 10.5 1 98.81 370 LEU B N 1
ATOM 6083 C CA . LEU B 1 370 ? 17.75 18.484 11.609 1 98.81 370 LEU B CA 1
ATOM 6084 C C . LEU B 1 370 ? 18.766 19.609 11.469 1 98.81 370 LEU B C 1
ATOM 6086 O O . LEU B 1 370 ? 19.719 19.5 10.688 1 98.81 370 LEU B O 1
ATOM 6090 N N . ALA B 1 371 ? 18.594 20.594 12.211 1 98.38 371 ALA B N 1
ATOM 6091 C CA . ALA B 1 371 ? 19.5 21.734 12.234 1 98.38 371 ALA B CA 1
ATOM 6092 C C . ALA B 1 371 ? 19.469 22.453 13.578 1 98.38 371 ALA B C 1
ATOM 6094 O O . ALA B 1 371 ? 18.453 22.406 14.281 1 98.38 371 ALA B O 1
ATOM 6095 N N . PRO B 1 372 ? 20.594 23.109 13.906 1 98.25 372 PRO B N 1
ATOM 6096 C CA . PRO B 1 372 ? 20.625 23.828 15.18 1 98.25 372 PRO B CA 1
ATOM 6097 C C . PRO B 1 372 ? 19.484 24.844 15.312 1 98.25 372 PRO B C 1
ATOM 6099 O O . PRO B 1 372 ? 19.219 25.594 14.367 1 98.25 372 PRO B O 1
ATOM 6102 N N . GLY B 1 373 ? 18.828 24.812 16.438 1 98.25 373 GLY B N 1
ATOM 6103 C CA . GLY B 1 373 ? 17.75 25.75 16.703 1 98.25 373 GLY B CA 1
ATOM 6104 C C . GLY B 1 373 ? 16.375 25.172 16.484 1 98.25 373 GLY B C 1
ATOM 6105 O O . GLY B 1 373 ? 15.398 25.641 17.078 1 98.25 373 GLY B O 1
ATOM 6106 N N . MET B 1 374 ? 16.25 24.156 15.695 1 98.69 374 MET B N 1
ATOM 6107 C CA . MET B 1 374 ? 14.953 23.547 15.398 1 98.69 374 MET B CA 1
ATOM 6108 C C . MET B 1 374 ? 14.469 22.719 16.578 1 98.69 374 MET B C 1
ATOM 6110 O O . MET B 1 374 ? 15.266 22.297 17.406 1 98.69 374 MET B O 1
ATOM 6114 N N . GLU B 1 375 ? 13.188 22.609 16.641 1 98.75 375 GLU B N 1
ATOM 6115 C CA . GLU B 1 375 ? 12.602 21.734 17.656 1 98.75 375 GLU B CA 1
ATOM 6116 C C . GLU B 1 375 ? 13.055 20.297 17.469 1 98.75 375 GLU B C 1
ATOM 6118 O O . GLU B 1 375 ? 13.164 19.812 16.344 1 98.75 375 GLU B O 1
ATOM 6123 N N . ALA B 1 376 ? 13.352 19.625 18.562 1 98.69 376 ALA B N 1
ATOM 6124 C CA . ALA B 1 376 ? 13.836 18.25 18.484 1 98.69 376 ALA B CA 1
ATOM 6125 C C . ALA B 1 376 ? 12.672 17.266 18.375 1 98.69 376 ALA B C 1
ATOM 6127 O O . ALA B 1 376 ? 12.43 16.484 19.297 1 98.69 376 ALA B O 1
ATOM 6128 N N . ASP B 1 377 ? 11.977 17.297 17.328 1 98.88 377 ASP B N 1
ATOM 6129 C CA . ASP B 1 377 ? 11.031 16.266 16.891 1 98.88 377 ASP B CA 1
ATOM 6130 C C . ASP B 1 377 ? 11.703 15.297 15.922 1 98.88 377 ASP B C 1
ATOM 6132 O O . ASP B 1 377 ? 11.977 15.641 14.773 1 98.88 377 ASP B O 1
ATOM 6136 N N . LEU B 1 378 ? 11.922 14.055 16.406 1 98.88 378 LEU B N 1
ATOM 6137 C CA . LEU B 1 378 ? 12.758 13.133 15.648 1 98.88 378 LEU B CA 1
ATOM 6138 C C . LEU B 1 378 ? 12.086 11.766 15.523 1 98.88 378 LEU B C 1
ATOM 6140 O O . LEU B 1 378 ? 11.258 11.398 16.359 1 98.88 378 LEU B O 1
ATOM 6144 N N . VAL B 1 379 ? 12.398 11.078 14.5 1 98.94 379 VAL B N 1
ATOM 6145 C CA . VAL B 1 379 ? 12.07 9.664 14.352 1 98.94 379 VAL B CA 1
ATOM 6146 C C . VAL B 1 379 ? 13.344 8.859 14.094 1 98.94 379 VAL B C 1
ATOM 6148 O O . VAL B 1 379 ? 14.234 9.312 13.375 1 98.94 379 VAL B O 1
ATOM 6151 N N . VAL B 1 380 ? 13.523 7.777 14.742 1 98.94 380 VAL B N 1
ATOM 6152 C CA . VAL B 1 380 ? 14.617 6.832 14.539 1 98.94 380 VAL B CA 1
ATOM 6153 C C . VAL B 1 380 ? 14.094 5.582 13.828 1 98.94 380 VAL B C 1
ATOM 6155 O O . VAL B 1 380 ? 13.203 4.895 14.344 1 98.94 380 VAL B O 1
ATOM 6158 N N . VAL B 1 381 ? 14.648 5.25 12.688 1 98.88 381 VAL B N 1
ATOM 6159 C CA . VAL B 1 381 ? 14.078 4.238 11.805 1 98.88 381 VAL B CA 1
ATOM 6160 C C . VAL B 1 381 ? 15.055 3.07 11.664 1 98.88 381 VAL B C 1
ATOM 6162 O O . VAL B 1 381 ? 16.219 3.268 11.32 1 98.88 381 VAL B O 1
ATOM 6165 N N . ASP B 1 382 ? 14.578 1.859 11.953 1 98.81 382 ASP B N 1
ATOM 6166 C CA . ASP B 1 382 ? 15.312 0.625 11.703 1 98.81 382 ASP B CA 1
ATOM 6167 C C . ASP B 1 382 ? 15.211 0.211 10.234 1 98.81 382 ASP B C 1
ATOM 6169 O O . ASP B 1 382 ? 14.141 -0.177 9.766 1 98.81 382 ASP B O 1
ATOM 6173 N N . LEU B 1 383 ? 16.297 0.229 9.523 1 98.56 383 LEU B N 1
ATOM 6174 C CA . LEU B 1 383 ? 16.312 -0.016 8.086 1 98.56 383 LEU B CA 1
ATOM 6175 C C . LEU B 1 383 ? 16.328 -1.512 7.789 1 98.56 383 LEU B C 1
ATOM 6177 O O . LEU B 1 383 ? 16.453 -1.917 6.629 1 98.56 383 LEU B O 1
ATOM 6181 N N . ALA B 1 384 ? 16.188 -2.355 8.75 1 98.31 384 ALA B N 1
ATOM 6182 C CA . ALA B 1 384 ? 16.094 -3.811 8.648 1 98.31 384 ALA B CA 1
ATOM 6183 C C . ALA B 1 384 ? 15.047 -4.363 9.617 1 98.31 384 ALA B C 1
ATOM 6185 O O . ALA B 1 384 ? 15.305 -5.348 10.32 1 98.31 384 ALA B O 1
ATOM 6186 N N . SER B 1 385 ? 13.906 -3.688 9.625 1 98.31 385 SER B N 1
ATOM 6187 C CA . SER B 1 385 ? 12.922 -3.85 10.688 1 98.31 385 SER B CA 1
ATOM 6188 C C . SER B 1 385 ? 12.219 -5.199 10.594 1 98.31 385 SER B C 1
ATOM 6190 O O . SER B 1 385 ? 11.688 -5.703 11.586 1 98.31 385 SER B O 1
ATOM 6192 N N . THR B 1 386 ? 12.062 -5.797 9.438 1 98.12 386 THR B N 1
ATOM 6193 C CA . THR B 1 386 ? 11.438 -7.094 9.211 1 98.12 386 THR B CA 1
ATOM 6194 C C . THR B 1 386 ? 12.32 -7.973 8.328 1 98.12 386 THR B C 1
ATOM 6196 O O . THR B 1 386 ? 13.188 -7.473 7.613 1 98.12 386 THR B O 1
ATOM 6199 N N . PRO B 1 387 ? 12.078 -9.305 8.305 1 97.44 387 PRO B N 1
ATOM 6200 C CA . PRO B 1 387 ? 12.875 -10.172 7.434 1 97.44 387 PRO B CA 1
ATOM 6201 C C . PRO B 1 387 ? 12.812 -9.758 5.969 1 97.44 387 PRO B C 1
ATOM 6203 O O . PRO B 1 387 ? 13.82 -9.812 5.258 1 97.44 387 PRO B O 1
ATOM 6206 N N . ALA B 1 388 ? 11.641 -9.328 5.539 1 97.44 388 ALA B N 1
ATOM 6207 C CA . ALA B 1 388 ? 11.469 -8.883 4.16 1 97.44 388 ALA B CA 1
ATOM 6208 C C . ALA B 1 388 ? 12.352 -7.68 3.855 1 97.44 388 ALA B C 1
ATOM 6210 O O . ALA B 1 388 ? 13.016 -7.633 2.816 1 97.44 388 ALA B O 1
ATOM 6211 N N . ILE B 1 389 ? 12.398 -6.719 4.785 1 98.25 389 ILE B N 1
ATOM 6212 C CA . ILE B 1 389 ? 13.188 -5.508 4.586 1 98.25 389 ILE B CA 1
ATOM 6213 C C . ILE B 1 389 ? 14.672 -5.828 4.746 1 98.25 389 ILE B C 1
ATOM 6215 O O . ILE B 1 389 ? 15.5 -5.375 3.955 1 98.25 389 ILE B O 1
ATOM 6219 N N . ALA B 1 390 ? 15.008 -6.676 5.746 1 98.12 390 ALA B N 1
ATOM 6220 C CA . ALA B 1 390 ? 16.391 -7.012 6.039 1 98.12 390 ALA B CA 1
ATOM 6221 C C . ALA B 1 390 ? 17.062 -7.688 4.84 1 98.12 390 ALA B C 1
ATOM 6223 O O . ALA B 1 390 ? 18.188 -7.344 4.473 1 98.12 390 ALA B O 1
ATOM 6224 N N . GLN B 1 391 ? 16.328 -8.602 4.211 1 96.81 391 GLN B N 1
ATOM 6225 C CA . GLN B 1 391 ? 16.922 -9.305 3.084 1 96.81 391 GLN B CA 1
ATOM 6226 C C . GLN B 1 391 ? 17.094 -8.383 1.879 1 96.81 391 GLN B C 1
ATOM 6228 O O . GLN B 1 391 ? 18.016 -8.555 1.081 1 96.81 391 GLN B O 1
ATOM 6233 N N . ALA B 1 392 ? 16.266 -7.371 1.734 1 95.25 392 ALA B N 1
ATOM 6234 C CA . ALA B 1 392 ? 16.328 -6.434 0.617 1 95.25 392 ALA B CA 1
ATOM 6235 C C . ALA B 1 392 ? 17.484 -5.453 0.79 1 95.25 392 ALA B C 1
ATOM 6237 O O . ALA B 1 392 ? 18.016 -4.938 -0.193 1 95.25 392 ALA B O 1
ATOM 6238 N N . THR B 1 393 ? 17.891 -5.184 2.055 1 95 393 THR B N 1
ATOM 6239 C CA . THR B 1 393 ? 18.891 -4.156 2.336 1 95 393 THR B CA 1
ATOM 6240 C C . THR B 1 393 ? 20.266 -4.777 2.49 1 95 393 THR B C 1
ATOM 6242 O O . THR B 1 393 ? 21.266 -4.062 2.588 1 95 393 THR B O 1
ATOM 6245 N N . GLY B 1 394 ? 20.328 -6.074 2.432 1 91.75 394 GLY B N 1
ATOM 6246 C CA . GLY B 1 394 ? 21.562 -6.785 2.725 1 91.75 394 GLY B CA 1
ATOM 6247 C C . GLY B 1 394 ? 22.688 -6.41 1.793 1 91.75 394 GLY B C 1
ATOM 6248 O O . GLY B 1 394 ? 23.859 -6.484 2.172 1 91.75 394 GLY B O 1
ATOM 6249 N N . ARG B 1 395 ? 22.359 -5.934 0.595 1 89.69 395 ARG B N 1
ATOM 6250 C CA . ARG B 1 395 ? 23.406 -5.613 -0.362 1 89.69 395 ARG B CA 1
ATOM 6251 C C . ARG B 1 395 ? 23.375 -4.133 -0.734 1 89.69 395 ARG B C 1
ATOM 6253 O O . ARG B 1 395 ? 23.891 -3.742 -1.787 1 89.69 395 ARG B O 1
ATOM 6260 N N . ALA B 1 396 ? 22.75 -3.375 0.104 1 95.31 396 ALA B N 1
ATOM 6261 C CA . ALA B 1 396 ? 22.656 -1.942 -0.171 1 95.31 396 ALA B CA 1
ATOM 6262 C C . ALA B 1 396 ? 24.031 -1.288 -0.142 1 95.31 396 ALA B C 1
ATOM 6264 O O . ALA B 1 396 ? 24.812 -1.525 0.778 1 95.31 396 ALA B O 1
ATOM 6265 N N . GLU B 1 397 ? 24.297 -0.481 -1.15 1 95.56 397 GLU B N 1
ATOM 6266 C CA . GLU B 1 397 ? 25.578 0.21 -1.246 1 95.56 397 GLU B CA 1
ATOM 6267 C C . GLU B 1 397 ? 25.422 1.689 -0.9 1 95.56 397 GLU B C 1
ATOM 6269 O O . GLU B 1 397 ? 26.422 2.383 -0.693 1 95.56 397 GLU B O 1
ATOM 6274 N N . THR B 1 398 ? 24.312 2.193 -0.94 1 96.5 398 THR B N 1
ATOM 6275 C CA . THR B 1 398 ? 24.016 3.588 -0.62 1 96.5 398 THR B CA 1
ATOM 6276 C C . THR B 1 398 ? 22.891 3.684 0.403 1 96.5 398 THR B C 1
ATOM 6278 O O . THR B 1 398 ? 22.156 2.719 0.618 1 96.5 398 THR B O 1
ATOM 6281 N N . ILE B 1 399 ? 22.75 4.797 1.03 1 97.69 399 ILE B N 1
ATOM 6282 C CA . ILE B 1 399 ? 21.688 5.031 2.002 1 97.69 399 ILE B CA 1
ATOM 6283 C C . ILE B 1 399 ? 20.312 4.914 1.317 1 97.69 399 ILE B C 1
ATOM 6285 O O . ILE B 1 399 ? 19.359 4.445 1.921 1 97.69 399 ILE B O 1
ATOM 6289 N N . TRP B 1 400 ? 20.281 5.27 0.06 1 97.69 400 TRP B N 1
ATOM 6290 C CA . TRP B 1 400 ? 19 5.266 -0.645 1 97.69 400 TRP B CA 1
ATOM 6291 C C . TRP B 1 400 ? 18.562 3.844 -0.959 1 97.69 400 TRP B C 1
ATOM 6293 O O . TRP B 1 400 ? 17.375 3.518 -0.844 1 97.69 400 TRP B O 1
ATOM 6303 N N . GLN B 1 401 ? 19.531 2.934 -1.31 1 96.88 401 GLN B N 1
ATOM 6304 C CA . GLN B 1 401 ? 19.234 1.519 -1.491 1 96.88 401 GLN B CA 1
ATOM 6305 C C . GLN B 1 401 ? 18.797 0.876 -0.177 1 96.88 401 GLN B C 1
ATOM 6307 O O . GLN B 1 401 ? 17.969 -0.033 -0.169 1 96.88 401 GLN B O 1
ATOM 6312 N N . ALA B 1 402 ? 19.312 1.398 0.915 1 98.12 402 ALA B N 1
ATOM 6313 C CA . ALA B 1 402 ? 19 0.856 2.234 1 98.12 402 ALA B CA 1
ATOM 6314 C C . ALA B 1 402 ? 17.656 1.373 2.736 1 98.12 402 ALA B C 1
ATOM 6316 O O . ALA B 1 402 ? 16.938 0.667 3.447 1 98.12 402 ALA B O 1
ATOM 6317 N N . LEU B 1 403 ? 17.344 2.625 2.367 1 98.62 403 LEU B N 1
ATOM 6318 C CA . LEU B 1 403 ? 16.172 3.314 2.91 1 98.62 403 LEU B CA 1
ATOM 6319 C C . LEU B 1 403 ? 14.914 2.967 2.115 1 98.62 403 LEU B C 1
ATOM 6321 O O . LEU B 1 403 ? 13.82 2.869 2.682 1 98.62 403 LEU B O 1
ATOM 6325 N N . PHE B 1 404 ? 15.031 2.773 0.788 1 98.38 404 PHE B N 1
ATOM 6326 C CA . PHE B 1 404 ? 13.891 2.67 -0.107 1 98.38 404 PHE B CA 1
ATOM 6327 C C . PHE B 1 404 ? 13.039 1.454 0.241 1 98.38 404 PHE B C 1
ATOM 6329 O O . PHE B 1 404 ? 11.805 1.531 0.243 1 98.38 404 PHE B O 1
ATOM 6336 N N . PRO B 1 405 ? 13.609 0.268 0.649 1 98.44 405 PRO B N 1
ATOM 6337 C CA . PRO B 1 405 ? 12.773 -0.86 1.066 1 98.44 405 PRO B CA 1
ATOM 6338 C C . PRO B 1 405 ? 11.914 -0.539 2.289 1 98.44 405 PRO B C 1
ATOM 6340 O O . PRO B 1 405 ? 10.781 -1.012 2.396 1 98.44 405 PRO B O 1
ATOM 6343 N N . THR B 1 406 ? 12.453 0.249 3.166 1 98.75 406 THR B N 1
ATOM 6344 C CA . THR B 1 406 ? 11.68 0.666 4.328 1 98.75 406 THR B CA 1
ATOM 6345 C C . THR B 1 406 ? 10.516 1.564 3.914 1 98.75 406 THR B C 1
ATOM 6347 O O . THR B 1 406 ? 9.414 1.452 4.453 1 98.75 406 THR B O 1
ATOM 6350 N N . ILE B 1 407 ? 10.758 2.432 2.934 1 98.75 407 ILE B N 1
ATOM 6351 C CA . ILE B 1 407 ? 9.672 3.27 2.422 1 98.75 407 ILE B CA 1
ATOM 6352 C C . ILE B 1 407 ? 8.586 2.389 1.82 1 98.75 407 ILE B C 1
ATOM 6354 O O . ILE B 1 407 ? 7.398 2.582 2.1 1 98.75 407 ILE B O 1
ATOM 6358 N N . MET B 1 408 ? 8.922 1.382 1.139 1 98.19 408 MET B N 1
ATOM 6359 C CA . MET B 1 408 ? 7.977 0.602 0.344 1 98.19 408 MET B CA 1
ATOM 6360 C C . MET B 1 408 ? 7.266 -0.435 1.208 1 98.19 408 MET B C 1
ATOM 6362 O O . MET B 1 408 ? 6.09 -0.726 0.993 1 98.19 408 MET B O 1
ATOM 6366 N N . MET B 1 409 ? 7.988 -1.005 2.188 1 98 409 MET B N 1
ATOM 6367 C CA . MET B 1 409 ? 7.449 -2.176 2.873 1 98 409 MET B CA 1
ATOM 6368 C C . MET B 1 409 ? 7.32 -1.92 4.371 1 98 409 MET B C 1
ATOM 6370 O O . MET B 1 409 ? 6.785 -2.752 5.105 1 98 409 MET B O 1
ATOM 6374 N N . GLY B 1 410 ? 7.836 -0.759 4.816 1 98.12 410 GLY B N 1
ATOM 6375 C CA . GLY B 1 410 ? 7.922 -0.531 6.25 1 98.12 410 GLY B CA 1
ATOM 6376 C C . GLY B 1 410 ? 6.578 -0.26 6.895 1 98.12 410 GLY B C 1
ATOM 6377 O O . GLY B 1 410 ? 5.637 0.166 6.223 1 98.12 410 GLY B O 1
ATOM 6378 N N . ASP B 1 411 ? 6.473 -0.604 8.172 1 97.62 411 ASP B N 1
ATOM 6379 C CA . ASP B 1 411 ? 5.348 -0.301 9.055 1 97.62 411 ASP B CA 1
ATOM 6380 C C . ASP B 1 411 ? 5.828 0.196 10.414 1 97.62 411 ASP B C 1
ATOM 6382 O O . ASP B 1 411 ? 6.945 0.705 10.531 1 97.62 411 ASP B O 1
ATOM 6386 N N . ASP B 1 412 ? 4.922 0.198 11.43 1 98.12 412 ASP B N 1
ATOM 6387 C CA . ASP B 1 412 ? 5.258 0.759 12.742 1 98.12 412 ASP B CA 1
ATOM 6388 C C . ASP B 1 412 ? 6.457 0.041 13.352 1 98.12 412 ASP B C 1
ATOM 6390 O O . ASP B 1 412 ? 7.117 0.575 14.25 1 98.12 412 ASP B O 1
ATOM 6394 N N . ARG B 1 413 ? 6.82 -1.219 12.891 1 98.31 413 ARG B N 1
ATOM 6395 C CA . ARG B 1 413 ? 7.965 -1.963 13.414 1 98.31 413 ARG B CA 1
ATOM 6396 C C . ARG B 1 413 ? 9.281 -1.311 12.992 1 98.31 413 ARG B C 1
ATOM 6398 O O . ARG B 1 413 ? 10.32 -1.547 13.609 1 98.31 413 ARG B O 1
ATOM 6405 N N . ALA B 1 414 ? 9.227 -0.5 11.945 1 98.69 414 ALA B N 1
ATOM 6406 C CA . ALA B 1 414 ? 10.43 0.197 11.5 1 98.69 414 ALA B CA 1
ATOM 6407 C C . ALA B 1 414 ? 10.773 1.355 12.43 1 98.69 414 ALA B C 1
ATOM 6409 O O . ALA B 1 414 ? 11.891 1.868 12.406 1 98.69 414 ALA B O 1
ATOM 6410 N N . ILE B 1 415 ? 9.789 1.832 13.219 1 98.75 415 ILE B N 1
ATOM 6411 C CA . ILE B 1 415 ? 9.992 2.986 14.086 1 98.75 415 ILE B CA 1
ATOM 6412 C C . ILE B 1 415 ? 10.641 2.541 15.391 1 98.75 415 ILE B C 1
ATOM 6414 O O . ILE B 1 415 ? 9.953 2.098 16.312 1 98.75 415 ILE B O 1
ATOM 6418 N N . ARG B 1 416 ? 11.891 2.748 15.516 1 98.38 416 ARG B N 1
ATOM 6419 C CA . ARG B 1 416 ? 12.672 2.328 16.672 1 98.38 416 ARG B CA 1
ATOM 6420 C C . ARG B 1 416 ? 12.438 3.258 17.859 1 98.38 416 ARG B C 1
ATOM 6422 O O . ARG B 1 416 ? 12.422 2.812 19 1 98.38 416 ARG B O 1
ATOM 6429 N N . ALA B 1 417 ? 12.305 4.559 17.562 1 98.62 417 ALA B N 1
ATOM 6430 C CA . ALA B 1 417 ? 12.07 5.562 18.594 1 98.62 417 ALA B CA 1
ATOM 6431 C C . ALA B 1 417 ? 11.508 6.848 18 1 98.62 417 ALA B C 1
ATOM 6433 O O . ALA B 1 417 ? 11.695 7.121 16.812 1 98.62 417 ALA B O 1
ATOM 6434 N N . VAL B 1 418 ? 10.805 7.551 18.797 1 98.75 418 VAL B N 1
ATOM 6435 C CA . VAL B 1 418 ? 10.32 8.891 18.469 1 98.75 418 VAL B CA 1
ATOM 6436 C C . VAL B 1 418 ? 10.656 9.859 19.594 1 98.75 418 VAL B C 1
ATOM 6438 O O . VAL B 1 418 ? 10.516 9.516 20.781 1 98.75 418 VAL B O 1
ATOM 6441 N N . TRP B 1 419 ? 11.203 10.969 19.266 1 98.62 419 TRP B N 1
ATOM 6442 C CA . TRP B 1 419 ? 11.43 12.062 20.203 1 98.62 419 TRP B CA 1
ATOM 6443 C C . TRP B 1 419 ? 10.508 13.242 19.891 1 98.62 419 TRP B C 1
ATOM 6445 O O . TRP B 1 419 ? 10.383 13.656 18.75 1 98.62 419 TRP B O 1
ATOM 6455 N N . VAL B 1 420 ? 9.828 13.734 20.938 1 98.5 420 VAL B N 1
ATOM 6456 C CA . VAL B 1 420 ? 8.945 14.891 20.812 1 98.5 420 VAL B CA 1
ATOM 6457 C C . VAL B 1 420 ? 9.43 16.016 21.719 1 98.5 420 VAL B C 1
ATOM 6459 O O . VAL B 1 420 ? 9.516 15.844 22.938 1 98.5 420 VAL B O 1
ATOM 6462 N N . ASN B 1 421 ? 9.75 17.094 21.078 1 97.56 421 ASN B N 1
ATOM 6463 C CA . ASN B 1 421 ? 10.211 18.234 21.859 1 97.56 421 ASN B CA 1
ATOM 6464 C C . ASN B 1 421 ? 11.391 17.875 22.75 1 97.56 421 ASN B C 1
ATOM 6466 O O . ASN B 1 421 ? 11.43 18.266 23.922 1 97.56 421 ASN B O 1
ATOM 6470 N N . GLY B 1 422 ? 12.25 17.078 22.25 1 97.69 422 GLY B N 1
ATOM 6471 C CA . GLY B 1 422 ? 13.508 16.75 22.891 1 97.69 422 GLY B CA 1
ATOM 6472 C C . GLY B 1 422 ? 13.391 15.641 23.922 1 97.69 422 GLY B C 1
ATOM 6473 O O . GLY B 1 422 ? 14.352 15.312 24.609 1 97.69 422 GLY B O 1
ATOM 6474 N N . ALA B 1 423 ? 12.242 15.039 24.016 1 96.88 423 ALA B N 1
ATOM 6475 C CA . ALA B 1 423 ? 12.023 13.945 24.969 1 96.88 423 ALA B CA 1
ATOM 6476 C C . ALA B 1 423 ? 11.547 12.688 24.25 1 96.88 423 ALA B C 1
ATOM 6478 O O . ALA B 1 423 ? 10.773 12.766 23.281 1 96.88 423 ALA B O 1
ATOM 6479 N N . PRO B 1 424 ? 12.023 11.492 24.734 1 96.44 424 PRO B N 1
ATOM 6480 C CA . PRO B 1 424 ? 11.539 10.258 24.109 1 96.44 424 PRO B CA 1
ATOM 6481 C C . PRO B 1 424 ? 10.039 10.047 24.297 1 96.44 424 PRO B C 1
ATOM 6483 O O . PRO B 1 424 ? 9.523 10.25 25.406 1 96.44 424 PRO B O 1
ATOM 6486 N N . ALA B 1 425 ? 9.312 9.789 23.25 1 94.81 425 ALA B N 1
ATOM 6487 C CA . ALA B 1 425 ? 7.895 9.453 23.328 1 94.81 425 ALA B CA 1
ATOM 6488 C C . ALA B 1 425 ? 7.695 8.008 23.766 1 94.81 425 ALA B C 1
ATOM 6490 O O . ALA B 1 425 ? 8.5 7.133 23.422 1 94.81 425 ALA B O 1
ATOM 6491 N N . PRO B 1 426 ? 6.656 7.77 24.484 1 83.94 426 PRO B N 1
ATOM 6492 C CA . PRO B 1 426 ? 6.391 6.387 24.875 1 83.94 426 PRO B CA 1
ATOM 6493 C C . PRO B 1 426 ? 6.062 5.484 23.688 1 83.94 426 PRO B C 1
ATOM 6495 O O . PRO B 1 426 ? 5.496 5.949 22.688 1 83.94 426 PRO B O 1
ATOM 6498 N N . ARG B 1 427 ? 6.641 4.309 23.766 1 70.31 427 ARG B N 1
ATOM 6499 C CA . ARG B 1 427 ? 6.301 3.33 22.734 1 70.31 427 ARG B CA 1
ATOM 6500 C C . ARG B 1 427 ? 5.039 2.562 23.109 1 70.31 427 ARG B C 1
ATOM 6502 O O . ARG B 1 427 ? 4.812 2.266 24.281 1 70.31 427 ARG B O 1
ATOM 6509 N N . GLY B 1 428 ? 3.863 2.865 22.453 1 54.38 428 GLY B N 1
ATOM 6510 C CA . GLY B 1 428 ? 2.691 2.057 22.75 1 54.38 428 GLY B CA 1
ATOM 6511 C C . GLY B 1 428 ? 2.979 0.566 22.75 1 54.38 428 GLY B C 1
ATOM 6512 O O . GLY B 1 428 ? 3.998 0.128 22.203 1 54.38 428 GLY B O 1
#

InterPro domains:
  IPR006680 Amidohydrolase-related [PF01979] (65-422)
  IPR011059 Metal-dependent hydrolase, composite domain superfamily [G3DSA:2.30.40.10] (7-420)
  IPR011059 Metal-depe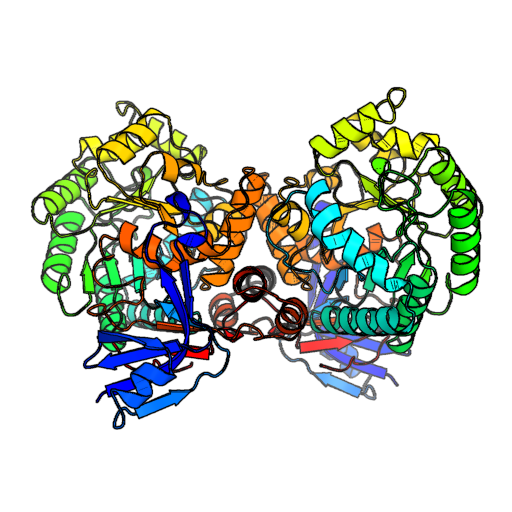ndent hydrolase, composite domain superfamily [SSF51338] (22-86)
  IPR014311 Guanine deaminase [TIGR02967] (26-422)
  IPR014311 Guanine deaminase [cd01303] (5-422)
  IPR032466 Metal-dependent hydrolase [SSF51556] (68-369)
  IPR051607 Metallo-dependent Hydrolases [PTHR11271] (27-423)
  IPR054418 Aminodeoxyfutalosine deaminase/Imidazolonepropionase-like, composite domain, N-terminal [PF22039] (30-55)